Protein AF-A0A6C0JA70-F1 (afdb_monomer_lite)

Foldseek 3Di:
DAALAADPVRDGHRDRPDPPDNHRPVCVVCCVPDDSVCRNVFQAAPPPRDTDDDPDPVHNHHPVVVVVVVVVVVVVVVVVPPQWAAALDAALVRHGDPDTDRDDQNHHPVCVVCSVPDSVCRNQWDAAPQPRDTDRDPPDNHDPVVVVVVVVVVVVPPPDDAAFAQDADPVPRDGDPDGPDPPGSHRPQCVLVVVVVVCVVVVFLAAPCSNVPGGDTDDPPDDNHDPVVVVVVVVVPDDVVVVLVVQVVVVVVVCVVVVADADDDSVRQSVLQQAAAQQQRDHPRGFHKAFLAPVHHNDVPRIHRHHPLVCLLCPRPHPVLSLVLLVLQCVQVVLDDDDCCPPPVPDDPCVSQVVQPAADAPVNVVVVCVVVVAAAPDDNVRVVVQQCAAAPGNSPDNRGLSDKAFLAPPHHNDPVGIHGHTPSVNSSCPRPHPVRSSLSSQSSCCCNPVVHHRDDPDLLLVVLVSQLPPPPDDPPPDPPLPDPDDPVVLVVLADQDALVCLVPFDKDKDKDDPVPVNVVSSQVSCCVPFDPDDDDPPPPDDFDKIKIFIAGPPVRHTFGIWMKTQDDLDDPLVCVVLPADPCLVPVLVLSRLEIEGPDQTTDPPNCQQFVSSLLSVLQCLALVVQVVSCVVPVHGNFKYKYKADAADDPSPPPDPQKDFRDKDPQFDCPSRDPVSLVSLLVVCVVVVNDDPVCSPPSSVSNQVSCVVSVHPSCVRGGHHIITMMMGGLDPCSSVSSHDPDNDDDHSSVVHHHSRVSSVCSSVPTRVVSNVVCVVVVNRDSD

Sequence (782 aa):
MTCKWIQSNKKLCKFKAINDKNYCKLHHKFEDLFEPHELDTIKRCNRCDKPYKNEDNSIKKCDNCITSIKEYSAKLLIKRNKNKKKCEWINQKGEPCSWKTNRPAYYCKRHSVYNNFIPGDIPYLKKCSGCNNLFKSDGKKTCVKCQKRSIESSKKIKAIPKKKCIATIKKTEKQCSYKALDNDDYCMKHQRVKKYNELVSQNKRICKNWIRGCFDELTIKDKSYCVSCRNSRNNNKITKLSIYEERFNNYKSEANRRKIEWLLEKEEAILLFEKDCLYCGINNGLNGIDRIDSGKGYVTGNTVPCCGICNKMKLDHPIETFINIIKHLVIKLNIVEIDYKNNFSNTNLQLLFSKSKSNTSYVNYKKSSAKRNIKFNISETEYINILTYPCKYCGCFNQGANGIDRVHSELPYEIGNIVPCCKTCNSLKGTLTLLQFKQKLKNIYNNYVIKKKPDYESNPKNKLISLLSKNNIKITEFPQLKLSKPTEYYENLIFRGNMDDVMNMKIKLVFVDSKNKELFEIWQYYRKTISSFKTKKGHCLFGKRIYILVQDEISNKYLGILSLSSDIKFLGARDNFIGWKKHQQFTLKKLDNLVNITTCVSTQPFGFNFNGGKLLTTLAFSKEVLDFYYEKYNTHILGITTMSLYGKSVQYDRLKCIKFVGMTKGNSLKNIPQEAIEFAKQHLKENELLPTSLNKNNMWALKKCLNKLQIPVEDVLKSTPKGIYFGYTSPESKEFLTSDATAIPNPISHAKTCNEIFDWWKKRWAEQRFNHLTKNNKLQQK

Secondary structure (DSSP, 8-state):
-B--PBPTTSPBP-SBPPTTSSS-TTTGGGTTT--TTTGGG--B-TTT--B---S-TT--S-HHHHHHHHHHHHHHHHHHHTT-EEP--B-TTSPBP--EE-SS-SS-TTTGGGTTS-GGGGGGPEEPTTT--EE--SS-SS-HHHHHHHHHHHHHHTT---PBP--B-TTT-PBPSSBPPTT-SS-TTTHHHHHHHHHHHTT--B-GGGGGT--PBPPTT--SS-HHHHHHHHHTT--HHHHHHHHHHHHHHHHHHTT--B---HHHHHHHHHSPPTTT---SS--EEEESSTTS-B-TTTEEEE-HHHHHHHTT--HHHHHHHHHHHHHHTT-S---STTTSTT--HHHHTGGG-SPPPHHHHHHHHHHTT--B---HHHHHHHHTSPPTTT---TT--SSEEESSTTS-B-GGGEEE--HHHHHHHTT--HHHHHHHHHHHIIIIIS-PPP-----HHHHHHHHHH--------PPPP--SS-HHHHHHTB----HHHHHH--EEEEEEPTT-HHHHHHHHHHHHHT-S-PPPTT----S-EEEEEEEETTT--EEEEEEEEE--S--HHHHHHHT--HIIIIIS-GGGGEEEEEEEEEPTTHHHHHTHHHHHHHHTTSHHHHHHHHHHHS----EEEEE-SSBS-TTTTT-SS-EEEEE---B--TTS-HHHHHHHHHHHHHTT---GGGTT-HHHHHHHHHHHTT--HHHHHB-PPBEEEEEESSHHHHHHHHS---S---GGGGPPPHHHHHHHHIIIIIHHHHHHHHHTT-----

pLDDT: mean 82.77, std 12.76, range [27.17, 98.12]

InterPro domains:
  IPR003615 HNH nuclease [cd00085] (389-430)
  IPR025639 Druantia protein DruA [PF14236] (499-725)

Radius of gyration: 40.45 Å; chains: 1; bounding box: 109×75×107 Å

Structure (mmCIF, N/CA/C/O backbone):
data_AF-A0A6C0JA70-F1
#
_entry.id   AF-A0A6C0JA70-F1
#
loop_
_atom_site.group_PDB
_atom_site.id
_atom_site.type_symbol
_atom_site.label_atom_id
_atom_site.label_alt_id
_atom_site.label_comp_id
_atom_site.label_asym_id
_atom_site.label_entity_id
_atom_site.label_seq_id
_atom_site.pdbx_PDB_ins_code
_atom_site.Cartn_x
_atom_site.Cartn_y
_atom_site.Cartn_z
_atom_site.occupancy
_atom_site.B_iso_or_equiv
_atom_site.auth_seq_id
_atom_site.auth_comp_id
_atom_site.auth_asym_id
_atom_site.auth_atom_id
_atom_site.pdbx_PDB_model_num
ATOM 1 N N . MET A 1 1 ? 68.027 32.148 -18.403 1.00 67.56 1 MET A N 1
ATOM 2 C CA . MET A 1 1 ? 67.054 31.030 -18.339 1.00 67.56 1 MET A CA 1
ATOM 3 C C . MET A 1 1 ? 66.325 30.882 -19.677 1.00 67.56 1 MET A C 1
ATOM 5 O O . MET A 1 1 ? 66.222 31.858 -20.417 1.00 67.56 1 MET A O 1
ATOM 9 N N . THR A 1 2 ? 65.858 29.683 -20.030 1.00 77.50 2 THR A N 1
ATOM 10 C CA . THR A 1 2 ? 64.994 29.454 -21.206 1.00 77.50 2 THR A CA 1
ATOM 11 C C . THR A 1 2 ? 63.540 29.822 -20.893 1.00 77.50 2 THR A C 1
ATOM 13 O O . THR A 1 2 ? 63.116 29.772 -19.741 1.00 77.50 2 THR A O 1
ATOM 16 N N . CYS A 1 3 ? 62.773 30.248 -21.901 1.00 82.06 3 CYS A N 1
ATOM 17 C CA . CYS A 1 3 ? 61.367 30.612 -21.717 1.00 82.06 3 CYS A CA 1
ATOM 18 C C . CYS A 1 3 ? 60.530 29.393 -21.307 1.00 82.06 3 CYS A C 1
ATOM 20 O O . CYS A 1 3 ? 60.526 28.386 -22.011 1.00 82.06 3 CYS A O 1
ATOM 22 N N . LYS A 1 4 ? 59.755 29.518 -20.224 1.00 79.25 4 LYS A N 1
ATOM 23 C CA . LYS A 1 4 ? 58.940 28.418 -19.681 1.00 79.25 4 LYS A CA 1
ATOM 24 C C . LYS A 1 4 ? 57.646 28.132 -20.461 1.00 79.25 4 LYS A C 1
ATOM 26 O O . LYS A 1 4 ? 56.960 27.165 -20.168 1.00 79.25 4 LYS A O 1
ATOM 31 N N . TRP A 1 5 ? 57.300 28.944 -21.465 1.00 82.25 5 TRP A N 1
ATOM 32 C CA . TRP A 1 5 ? 56.047 28.801 -22.217 1.00 82.25 5 TRP A CA 1
ATOM 33 C C . TRP A 1 5 ? 55.986 27.511 -23.042 1.00 82.25 5 TRP A C 1
ATOM 35 O O . TRP A 1 5 ? 56.924 27.192 -23.778 1.00 82.25 5 TRP A O 1
ATOM 45 N N . ILE A 1 6 ? 54.832 26.843 -23.007 1.00 77.00 6 ILE A N 1
ATOM 46 C CA . ILE A 1 6 ? 54.560 25.616 -23.757 1.00 77.00 6 ILE A CA 1
ATOM 47 C C . ILE A 1 6 ? 53.688 25.930 -24.979 1.00 77.00 6 ILE A C 1
ATOM 49 O O . ILE A 1 6 ? 52.589 26.490 -24.894 1.00 77.00 6 ILE A O 1
ATOM 53 N N . GLN A 1 7 ? 54.195 25.578 -26.160 1.00 73.44 7 GLN A N 1
ATOM 54 C CA . GLN A 1 7 ? 53.485 25.751 -27.426 1.00 73.44 7 GLN A CA 1
ATOM 55 C C . GLN A 1 7 ? 52.318 24.755 -27.563 1.00 73.44 7 GLN A C 1
ATOM 57 O O . GLN A 1 7 ? 52.229 23.768 -26.837 1.00 73.44 7 GLN A O 1
ATOM 62 N N . SER A 1 8 ? 51.409 24.982 -28.519 1.00 68.94 8 SER A N 1
ATOM 63 C CA . SER A 1 8 ? 50.246 24.103 -28.757 1.00 68.94 8 SER A CA 1
ATOM 64 C C . SER A 1 8 ? 50.629 22.649 -29.071 1.00 68.94 8 SER A C 1
ATOM 66 O O . SER A 1 8 ? 49.881 21.730 -28.753 1.00 68.94 8 SER A O 1
ATOM 68 N N . ASN A 1 9 ? 51.825 22.426 -29.617 1.00 73.25 9 ASN A N 1
ATOM 69 C CA . ASN A 1 9 ? 52.411 21.106 -29.872 1.00 73.25 9 ASN A CA 1
ATOM 70 C C . ASN A 1 9 ? 53.131 20.488 -28.651 1.00 73.25 9 ASN A C 1
ATOM 72 O O . ASN A 1 9 ? 53.874 19.523 -28.817 1.00 73.25 9 ASN A O 1
ATOM 76 N N . LYS A 1 10 ? 52.950 21.053 -27.450 1.00 71.38 10 LYS A N 1
ATOM 77 C CA . LYS A 1 10 ? 53.590 20.647 -26.186 1.00 71.38 10 LYS A CA 1
ATOM 78 C C . LYS A 1 10 ? 55.119 20.763 -26.146 1.00 71.38 10 LYS A C 1
ATOM 80 O O . LYS A 1 10 ? 55.749 20.202 -25.256 1.00 71.38 10 LYS A O 1
ATOM 85 N N . LYS A 1 11 ? 55.737 21.498 -27.075 1.00 78.56 11 LYS A N 1
ATOM 86 C CA . LYS A 1 11 ? 57.176 21.791 -27.020 1.00 78.56 11 LYS A CA 1
ATOM 87 C C . LYS A 1 11 ? 57.433 23.076 -26.239 1.00 78.56 11 LYS A C 1
ATOM 89 O O . LYS A 1 11 ? 56.692 24.054 -26.377 1.00 78.56 11 LYS A O 1
ATOM 94 N N . LEU A 1 12 ? 58.504 23.073 -25.448 1.00 80.12 12 LEU A N 1
ATOM 95 C CA . LEU A 1 12 ? 58.969 24.262 -24.744 1.00 80.12 12 LEU A CA 1
ATOM 96 C C . LEU A 1 12 ? 59.429 25.321 -25.756 1.00 80.12 12 LEU A C 1
ATOM 98 O O . LEU A 1 12 ? 60.018 25.009 -26.798 1.00 80.12 12 LEU A O 1
ATOM 102 N N . CYS A 1 13 ? 59.155 26.582 -25.452 1.00 80.25 13 CYS A N 1
ATOM 103 C CA . CYS A 1 13 ? 59.619 27.706 -26.243 1.00 80.25 13 CYS A CA 1
ATOM 104 C C . CYS A 1 13 ? 61.155 27.715 -26.338 1.00 80.25 13 CYS A C 1
ATOM 106 O O . CYS A 1 13 ? 61.855 27.673 -25.330 1.00 80.25 13 CYS A O 1
ATOM 108 N N . LYS A 1 14 ? 61.686 27.828 -27.561 1.00 81.56 14 LYS A N 1
ATOM 109 C CA . LYS A 1 14 ? 63.136 27.808 -27.822 1.00 81.56 14 LYS A CA 1
ATOM 110 C C . LYS A 1 14 ? 63.848 29.135 -27.519 1.00 81.56 14 LYS A C 1
ATOM 112 O O . LYS A 1 14 ? 65.072 29.189 -27.542 1.00 81.56 14 LYS A O 1
ATOM 117 N N . PHE A 1 15 ? 63.104 30.212 -27.268 1.00 84.12 15 PHE A N 1
ATOM 118 C CA . PHE A 1 15 ? 63.673 31.543 -27.049 1.00 84.12 15 PHE A CA 1
ATOM 119 C C . PHE A 1 15 ? 64.155 31.735 -25.604 1.00 84.12 15 PHE A C 1
ATOM 121 O O . PHE A 1 15 ? 63.556 31.210 -24.660 1.00 84.12 15 PHE A O 1
ATOM 128 N N . LYS A 1 16 ? 65.217 32.532 -25.421 1.00 83.00 16 LYS A N 1
ATOM 129 C CA . LYS A 1 16 ? 65.694 32.929 -24.088 1.00 83.00 16 LYS A CA 1
ATOM 130 C C . LYS A 1 16 ? 64.640 33.789 -23.384 1.00 83.00 16 LYS A C 1
ATOM 132 O O . LYS A 1 16 ? 63.968 34.608 -24.017 1.00 83.00 16 LYS A O 1
ATOM 137 N N . ALA A 1 17 ? 64.472 33.558 -22.086 1.00 81.31 17 ALA A N 1
ATOM 138 C CA . ALA A 1 17 ? 63.648 34.421 -21.255 1.00 81.31 17 ALA A CA 1
ATOM 139 C C . ALA A 1 17 ? 64.299 35.809 -21.137 1.00 81.31 17 ALA A C 1
ATOM 141 O O . ALA A 1 17 ? 65.519 35.933 -21.269 1.00 81.31 17 ALA A O 1
ATOM 142 N N . ILE A 1 18 ? 63.482 36.842 -20.937 1.00 83.81 18 ILE A N 1
ATOM 143 C CA . ILE A 1 18 ? 63.984 38.184 -20.615 1.00 83.81 18 ILE A CA 1
ATOM 144 C C . ILE A 1 18 ? 64.636 38.111 -19.226 1.00 83.81 18 ILE A C 1
ATOM 146 O O . ILE A 1 18 ? 64.174 37.327 -18.396 1.00 83.81 18 ILE A O 1
ATOM 150 N N . ASN A 1 19 ? 65.709 38.875 -18.989 1.00 71.44 19 ASN A N 1
ATOM 151 C CA . ASN A 1 19 ? 66.379 38.920 -17.685 1.00 71.44 19 ASN A CA 1
ATOM 152 C C . ASN A 1 19 ? 65.348 39.090 -16.556 1.00 71.44 19 ASN A C 1
ATOM 154 O O . ASN A 1 19 ? 64.422 39.891 -16.677 1.00 71.44 19 ASN A O 1
ATOM 158 N N . ASP A 1 20 ? 65.485 38.252 -15.529 1.00 68.88 20 ASP A N 1
ATOM 159 C CA . ASP A 1 20 ? 64.627 38.167 -14.339 1.00 68.88 20 ASP A CA 1
ATOM 160 C C . ASP A 1 20 ? 63.152 37.788 -14.567 1.00 68.88 20 ASP A C 1
ATOM 162 O O . ASP A 1 20 ? 62.340 37.869 -13.648 1.00 68.88 20 ASP A O 1
ATOM 166 N N . LYS A 1 21 ? 62.789 37.298 -15.763 1.00 74.25 21 LYS A N 1
ATOM 167 C CA . LYS A 1 21 ? 61.425 36.837 -16.081 1.00 74.25 21 LYS A CA 1
ATOM 168 C C . LYS A 1 21 ? 61.361 35.373 -16.492 1.00 74.25 21 LYS A C 1
ATOM 170 O O . LYS A 1 21 ? 62.329 34.781 -16.970 1.00 74.25 21 LYS A O 1
ATOM 175 N N . ASN A 1 22 ? 60.172 34.780 -16.365 1.00 76.88 22 ASN A N 1
ATOM 176 C CA . ASN A 1 22 ? 59.926 33.385 -16.759 1.00 76.88 22 ASN A CA 1
ATOM 177 C C . ASN A 1 22 ? 59.675 33.219 -18.275 1.00 76.88 22 ASN A C 1
ATOM 179 O O . ASN A 1 22 ? 59.731 32.102 -18.807 1.00 76.88 22 ASN A O 1
ATOM 183 N N . TYR A 1 23 ? 59.414 34.316 -18.996 1.00 81.69 23 TYR A N 1
ATOM 184 C CA . TYR A 1 23 ? 58.954 34.303 -20.388 1.00 81.69 23 TYR A CA 1
ATOM 185 C C . TYR A 1 23 ? 59.840 35.134 -21.338 1.00 81.69 23 TYR A C 1
ATOM 187 O O . TYR A 1 23 ? 60.518 36.078 -20.941 1.00 81.69 23 TYR A O 1
ATOM 195 N N . CYS A 1 24 ? 59.849 34.778 -22.630 1.00 83.88 24 CYS A N 1
ATOM 196 C CA . CYS A 1 24 ? 60.481 35.580 -23.690 1.00 83.88 24 CYS A CA 1
ATOM 197 C C . CYS A 1 24 ? 59.582 36.756 -24.120 1.00 83.88 24 CYS A C 1
ATOM 199 O O . CYS A 1 24 ? 58.387 36.763 -23.815 1.00 83.88 24 CYS A O 1
ATOM 201 N N . LYS A 1 25 ? 60.108 37.687 -24.932 1.00 82.25 25 LYS A N 1
ATOM 202 C CA . LYS A 1 25 ? 59.364 38.856 -25.457 1.00 82.25 25 LYS A CA 1
ATOM 203 C C . LYS A 1 25 ? 58.004 38.522 -26.092 1.00 82.25 25 LYS A C 1
ATOM 205 O O . LYS A 1 25 ? 57.073 39.307 -25.971 1.00 82.25 25 LYS A O 1
ATOM 210 N N . LEU A 1 26 ? 57.852 37.350 -26.714 1.00 79.00 26 LEU A N 1
ATOM 211 C CA . LEU A 1 26 ? 56.592 36.932 -27.349 1.00 79.00 26 LEU A CA 1
ATOM 212 C C . LEU A 1 26 ? 55.542 36.388 -26.364 1.00 79.00 26 LEU A C 1
ATOM 214 O O . LEU A 1 26 ? 54.341 36.450 -26.644 1.00 79.00 26 LEU A O 1
ATOM 218 N N . HIS A 1 27 ? 55.983 35.839 -25.230 1.00 80.12 27 HIS A N 1
ATOM 219 C CA . HIS A 1 27 ? 55.126 35.130 -24.271 1.00 80.12 27 HIS A CA 1
ATOM 220 C C . HIS A 1 27 ? 54.930 35.880 -22.948 1.00 80.12 27 HIS A C 1
ATOM 222 O O . HIS A 1 27 ? 54.094 35.470 -22.155 1.00 80.12 27 HIS A O 1
ATOM 228 N N . HIS A 1 28 ? 55.619 37.005 -22.746 1.00 80.38 28 HIS A N 1
ATOM 229 C CA . HIS A 1 28 ? 55.469 37.872 -21.574 1.00 80.38 28 HIS A CA 1
ATOM 230 C C . HIS A 1 28 ? 54.015 38.292 -21.297 1.00 80.38 28 HIS A C 1
ATOM 232 O O . HIS A 1 28 ? 53.589 38.339 -20.156 1.00 80.38 28 HIS A O 1
ATOM 238 N N . LYS A 1 29 ? 53.204 38.516 -22.339 1.00 76.06 29 LYS A N 1
ATOM 239 C CA . LYS A 1 29 ? 51.773 38.869 -22.212 1.00 76.06 29 LYS A CA 1
ATOM 240 C C . LYS A 1 29 ? 50.896 37.823 -21.503 1.00 76.06 29 LYS A C 1
ATOM 242 O O . LYS A 1 29 ? 49.706 38.053 -21.327 1.00 76.06 29 LYS A O 1
ATOM 247 N N . PHE A 1 30 ? 51.442 36.645 -21.212 1.00 72.75 30 PHE A N 1
ATOM 248 C CA . PHE A 1 30 ? 50.753 35.574 -20.502 1.00 72.75 30 PHE A CA 1
ATOM 249 C C . PHE A 1 30 ? 51.230 35.417 -19.054 1.00 72.75 30 PHE A C 1
ATOM 251 O O . PHE A 1 30 ? 50.681 34.572 -18.355 1.00 72.75 30 PHE A O 1
ATOM 258 N N . GLU A 1 31 ? 52.207 36.218 -18.617 1.00 71.25 31 GLU A N 1
ATOM 259 C CA . GLU A 1 31 ? 52.760 36.193 -17.258 1.00 71.25 31 GLU A CA 1
ATOM 260 C C . GLU A 1 31 ? 51.684 36.504 -16.210 1.00 71.25 31 GLU A C 1
ATOM 262 O O . GLU A 1 31 ? 51.558 35.762 -15.248 1.00 71.25 31 GLU A O 1
ATOM 267 N N . ASP A 1 32 ? 50.805 37.473 -16.485 1.00 70.06 32 ASP A N 1
ATOM 268 C CA . ASP A 1 32 ? 49.692 37.840 -15.591 1.00 70.06 32 ASP A CA 1
ATOM 269 C C . ASP A 1 32 ? 48.478 36.897 -15.693 1.00 70.06 32 ASP A C 1
ATOM 271 O O . ASP A 1 32 ? 47.516 37.000 -14.933 1.00 70.06 32 ASP A O 1
ATOM 275 N N . LEU A 1 33 ? 48.470 36.002 -16.686 1.00 70.06 33 LEU A N 1
ATOM 276 C CA . LEU A 1 33 ? 47.331 35.127 -16.972 1.00 70.06 33 LEU A CA 1
ATOM 277 C C . LEU A 1 33 ? 47.565 33.692 -16.519 1.00 70.06 33 LEU A C 1
ATOM 279 O O . LEU A 1 33 ? 46.584 32.995 -16.263 1.00 70.06 33 LEU A O 1
ATOM 283 N N . PHE A 1 34 ? 48.813 33.233 -16.445 1.00 72.81 34 PHE A N 1
ATOM 284 C CA . PHE A 1 34 ? 49.155 31.854 -16.110 1.00 72.81 34 PHE A CA 1
ATOM 285 C C . PHE A 1 34 ? 50.412 31.806 -15.247 1.00 72.81 34 PHE A C 1
ATOM 287 O O . PHE A 1 34 ? 51.490 32.245 -15.656 1.00 72.81 34 PHE A O 1
ATOM 294 N N . GLU A 1 35 ? 50.275 31.189 -14.082 1.00 72.56 35 GLU A N 1
ATOM 295 C CA . GLU A 1 35 ? 51.389 30.910 -13.193 1.00 72.56 35 GLU A CA 1
ATOM 296 C C . GLU A 1 35 ? 52.294 29.815 -13.783 1.00 72.56 35 GLU A C 1
ATOM 298 O O . GLU A 1 35 ? 51.815 28.944 -14.519 1.00 72.56 35 GLU A O 1
ATOM 303 N N . PRO A 1 36 ? 53.597 29.776 -13.441 1.00 67.69 36 PRO A N 1
ATOM 304 C CA . PRO A 1 36 ? 54.538 28.805 -14.005 1.00 67.69 36 PRO A CA 1
ATOM 305 C C . PRO A 1 36 ? 54.117 27.335 -13.849 1.00 67.69 36 PRO A C 1
ATOM 307 O O . PRO A 1 36 ? 54.443 26.517 -14.704 1.00 67.69 36 PRO A O 1
ATOM 310 N N . HIS A 1 37 ? 53.379 27.001 -12.785 1.00 70.62 37 HIS A N 1
ATOM 311 C CA . HIS A 1 37 ? 52.867 25.651 -12.527 1.00 70.62 37 HIS A CA 1
ATOM 312 C C . HIS A 1 37 ? 51.603 25.307 -13.340 1.00 70.62 37 HIS A C 1
ATOM 314 O O . HIS A 1 37 ? 51.246 24.139 -13.470 1.00 70.62 37 HIS A O 1
ATOM 320 N N . GLU A 1 38 ? 50.920 26.302 -13.911 1.00 68.69 38 GLU A N 1
ATOM 321 C CA . GLU A 1 38 ? 49.703 26.112 -14.709 1.00 68.69 38 GLU A CA 1
ATOM 322 C C . GLU A 1 38 ? 50.011 25.839 -16.189 1.00 68.69 38 GLU A C 1
ATOM 324 O O . GLU A 1 38 ? 49.132 25.399 -16.935 1.00 68.69 38 GLU A O 1
ATOM 329 N N . LEU A 1 39 ? 51.259 26.061 -16.619 1.00 68.25 39 LEU A N 1
ATOM 330 C CA . LEU A 1 39 ? 51.687 25.981 -18.018 1.00 68.25 39 LEU A CA 1
ATOM 331 C C . LEU A 1 39 ? 51.470 24.594 -18.646 1.00 68.25 39 LEU A C 1
ATOM 333 O O . LEU A 1 39 ? 51.083 24.510 -19.814 1.00 68.25 39 LEU A O 1
ATOM 337 N N . ASP A 1 40 ? 51.619 23.522 -17.863 1.00 66.00 40 ASP A N 1
ATOM 338 C CA . ASP A 1 40 ? 51.414 22.134 -18.311 1.00 66.00 40 ASP A CA 1
ATOM 339 C C . ASP A 1 40 ? 49.936 21.773 -18.537 1.00 66.00 40 ASP A C 1
ATOM 341 O O . ASP A 1 40 ? 49.619 20.778 -19.197 1.00 66.00 40 ASP A O 1
ATOM 345 N N . THR A 1 41 ? 49.010 22.587 -18.020 1.00 68.06 41 THR A N 1
ATOM 346 C CA . THR A 1 41 ? 47.560 22.329 -18.060 1.00 68.06 41 THR A CA 1
ATOM 347 C C . THR A 1 41 ? 46.763 23.415 -18.787 1.00 68.06 41 THR A C 1
ATOM 349 O O . THR A 1 41 ? 45.528 23.407 -18.753 1.00 68.06 41 THR A O 1
ATOM 352 N N . ILE A 1 42 ? 47.442 24.322 -19.505 1.00 75.56 42 ILE A N 1
ATOM 353 C CA . ILE A 1 42 ? 46.804 25.409 -20.261 1.00 75.56 42 ILE A CA 1
ATOM 354 C C . ILE A 1 42 ? 45.749 24.859 -21.226 1.00 75.56 42 ILE A C 1
ATOM 356 O O . ILE A 1 42 ? 46.038 24.120 -22.172 1.00 75.56 42 ILE A O 1
ATOM 360 N N . LYS A 1 43 ? 44.505 25.306 -21.041 1.00 75.19 43 LYS A N 1
ATOM 361 C CA . LYS A 1 43 ? 43.400 25.018 -21.957 1.00 75.19 43 LYS A CA 1
ATOM 362 C C . LYS A 1 43 ? 43.465 25.939 -23.170 1.00 75.19 43 LYS A C 1
ATOM 364 O O . LYS A 1 43 ? 43.659 27.147 -23.039 1.00 75.19 43 LYS A O 1
ATOM 369 N N . ARG A 1 44 ? 43.227 25.380 -24.360 1.00 81.12 44 ARG A N 1
ATOM 370 C CA . ARG A 1 44 ? 43.150 26.126 -25.626 1.00 81.12 44 ARG A CA 1
ATOM 371 C C . ARG A 1 44 ? 41.769 26.027 -26.249 1.00 81.12 44 ARG A C 1
ATOM 373 O O . ARG A 1 44 ? 41.136 24.972 -26.244 1.00 81.12 44 ARG A O 1
ATOM 380 N N . CYS A 1 45 ? 41.275 27.161 -26.736 1.00 80.25 45 CYS A N 1
ATOM 381 C CA . CYS A 1 45 ? 39.956 27.261 -27.343 1.00 80.25 45 CYS A CA 1
ATOM 382 C C . CYS A 1 45 ? 39.913 26.419 -28.618 1.00 80.25 45 CYS A C 1
ATOM 384 O O . CYS A 1 45 ? 40.639 26.701 -29.564 1.00 80.25 45 CYS A O 1
ATOM 386 N N . ASN A 1 46 ? 38.990 25.467 -28.716 1.00 83.00 46 ASN A N 1
ATOM 387 C CA . ASN A 1 46 ? 38.901 24.598 -29.893 1.00 83.00 46 ASN A CA 1
ATOM 388 C C . ASN A 1 46 ? 38.468 25.306 -31.195 1.00 83.00 46 ASN A C 1
ATOM 390 O O . ASN A 1 46 ? 38.410 24.669 -32.240 1.00 83.00 46 ASN A O 1
ATOM 394 N N . ARG A 1 47 ? 38.121 26.600 -31.134 1.00 80.06 47 ARG A N 1
ATOM 395 C CA . ARG A 1 47 ? 37.712 27.411 -32.292 1.00 80.06 47 ARG A CA 1
ATOM 396 C C . ARG A 1 47 ? 38.811 28.347 -32.800 1.00 80.06 47 ARG A C 1
ATOM 398 O O . ARG A 1 47 ? 38.859 28.594 -33.995 1.00 80.06 47 ARG A O 1
ATOM 405 N N . CYS A 1 48 ? 39.638 28.908 -31.919 1.00 82.69 48 CYS A N 1
ATOM 406 C CA . CYS A 1 48 ? 40.668 29.888 -32.301 1.00 82.69 48 CYS A CA 1
ATOM 407 C C . CYS A 1 48 ? 42.069 29.555 -31.774 1.00 82.69 48 CYS A C 1
ATOM 409 O O . CYS A 1 48 ? 42.977 30.365 -31.924 1.00 82.69 48 CYS A O 1
ATOM 411 N N . ASP A 1 49 ? 42.213 28.414 -31.100 1.00 77.62 49 ASP A N 1
ATOM 412 C CA . ASP A 1 49 ? 43.435 27.879 -30.489 1.00 77.62 49 ASP A CA 1
ATOM 413 C C . ASP A 1 49 ? 44.140 28.798 -29.470 1.00 77.62 49 ASP A C 1
ATOM 415 O O . ASP A 1 49 ? 45.235 28.510 -28.979 1.00 77.62 49 ASP A O 1
ATOM 419 N N . LYS A 1 50 ? 43.497 29.909 -29.085 1.00 80.94 50 LYS A N 1
ATOM 420 C CA . LYS A 1 50 ? 44.016 30.812 -28.056 1.00 80.94 50 LYS A CA 1
ATOM 421 C C . LYS A 1 50 ? 43.907 30.168 -26.667 1.00 80.94 50 LYS A C 1
ATOM 423 O O . LYS A 1 50 ? 42.861 29.578 -26.363 1.00 80.94 50 LYS A O 1
ATOM 428 N N . PRO A 1 51 ? 44.950 30.289 -25.828 1.00 76.25 51 PRO A N 1
ATOM 429 C CA . PRO A 1 51 ? 44.892 29.861 -24.438 1.00 76.25 51 PRO A CA 1
ATOM 430 C C . PRO A 1 51 ? 43.871 30.708 -23.670 1.00 76.25 51 PRO A C 1
ATOM 432 O O . PRO A 1 51 ? 43.716 31.898 -23.951 1.00 76.25 51 PRO A O 1
ATOM 435 N N . TYR A 1 52 ? 43.140 30.094 -22.744 1.00 80.81 52 TYR A N 1
ATOM 436 C CA . TYR A 1 52 ? 42.124 30.774 -21.937 1.00 80.81 52 TYR A CA 1
ATOM 437 C C . TYR A 1 52 ? 41.968 30.103 -20.568 1.00 80.81 52 TYR A C 1
ATOM 439 O O . TYR A 1 52 ? 42.200 28.900 -20.432 1.00 80.81 52 TYR A O 1
ATOM 447 N N . LYS A 1 53 ? 41.535 30.876 -19.567 1.00 73.62 53 LYS A N 1
ATOM 448 C CA . LYS A 1 53 ? 41.089 30.370 -18.264 1.00 73.62 53 LYS A CA 1
ATOM 449 C C . LYS A 1 53 ? 39.563 30.388 -18.217 1.00 73.62 53 LYS A C 1
ATOM 451 O O . LYS A 1 53 ? 38.939 31.356 -18.630 1.00 73.62 53 LYS A O 1
ATOM 456 N N . ASN A 1 54 ? 38.967 29.291 -17.763 1.00 68.56 54 ASN A N 1
ATOM 457 C CA . ASN A 1 54 ? 37.542 29.212 -17.457 1.00 68.56 54 ASN A CA 1
ATOM 458 C C . ASN A 1 54 ? 37.360 28.209 -16.311 1.00 68.56 54 ASN A C 1
ATOM 460 O O . ASN A 1 54 ? 37.944 27.116 -16.359 1.00 68.56 54 ASN A O 1
ATOM 464 N N . GLU A 1 55 ? 36.587 28.604 -15.299 1.00 63.56 55 GLU A N 1
ATOM 465 C CA . GLU A 1 55 ? 36.298 27.815 -14.095 1.00 63.56 55 GLU A CA 1
ATOM 466 C C . GLU A 1 55 ? 35.500 26.543 -14.423 1.00 63.56 55 GLU A C 1
ATOM 468 O O . GLU A 1 55 ? 35.658 25.514 -13.766 1.00 63.56 55 GLU A O 1
ATOM 473 N N . ASP A 1 56 ? 34.700 26.563 -15.495 1.00 67.75 56 ASP A N 1
ATOM 474 C CA . ASP A 1 56 ? 33.946 25.400 -15.955 1.00 67.75 56 ASP A CA 1
ATOM 475 C C . ASP A 1 56 ? 34.756 24.573 -16.971 1.00 67.75 56 ASP A C 1
ATOM 477 O O . ASP A 1 56 ? 34.932 24.933 -18.140 1.00 67.75 56 ASP A O 1
ATOM 481 N N . ASN A 1 57 ? 35.223 23.400 -16.532 1.00 65.50 57 ASN A N 1
ATOM 482 C CA . ASN A 1 57 ? 35.965 22.433 -17.351 1.00 65.50 57 ASN A CA 1
ATOM 483 C C . ASN A 1 57 ? 35.184 21.898 -18.570 1.00 65.50 57 ASN A C 1
ATOM 485 O O . ASN A 1 57 ? 35.795 21.318 -19.471 1.00 65.50 57 ASN A O 1
ATOM 489 N N . SER A 1 58 ? 33.860 22.068 -18.629 1.00 66.50 58 SER A N 1
ATOM 490 C CA . SER A 1 58 ? 33.038 21.630 -19.765 1.00 66.50 58 SER A CA 1
ATOM 491 C C . SER A 1 58 ? 33.086 22.592 -20.959 1.00 66.50 58 SER A C 1
ATOM 493 O O . SER A 1 58 ? 32.808 22.196 -22.099 1.00 66.50 58 SER A O 1
ATOM 495 N N . ILE A 1 59 ? 33.487 23.846 -20.734 1.00 73.38 59 ILE A N 1
ATOM 496 C CA . ILE A 1 59 ? 33.527 24.886 -21.758 1.00 73.38 59 ILE A CA 1
ATOM 497 C C . ILE A 1 59 ? 34.866 24.812 -22.495 1.00 73.38 59 ILE A C 1
ATOM 499 O O . ILE A 1 59 ? 35.895 25.203 -21.958 1.00 73.38 59 ILE A O 1
ATOM 503 N N . LYS A 1 60 ? 34.849 24.336 -23.752 1.00 82.06 60 LYS A N 1
ATOM 504 C CA . LYS A 1 60 ? 36.036 24.169 -24.631 1.00 82.06 60 LYS A CA 1
ATOM 505 C C . LYS A 1 60 ? 36.358 25.379 -25.531 1.00 82.06 60 LYS A C 1
ATOM 507 O O . LYS A 1 60 ? 37.105 25.250 -26.502 1.00 82.06 60 LYS A O 1
ATOM 512 N N . LYS A 1 61 ? 35.732 26.533 -25.287 1.00 81.38 61 LYS A N 1
ATOM 513 C CA . LYS A 1 61 ? 35.844 27.750 -26.111 1.00 81.38 61 LYS A CA 1
ATOM 514 C C . LYS A 1 61 ? 36.158 28.949 -25.221 1.00 81.38 61 LYS A C 1
ATOM 516 O O . LYS A 1 61 ? 35.640 29.015 -24.117 1.00 81.38 61 LYS A O 1
ATOM 521 N N . CYS A 1 62 ? 36.946 29.902 -25.714 1.00 82.75 62 CYS A N 1
ATOM 522 C CA . CYS A 1 62 ? 37.157 31.169 -25.014 1.00 82.75 62 CYS A CA 1
ATOM 523 C C . CYS A 1 62 ? 35.915 32.069 -25.103 1.00 82.75 62 CYS A C 1
ATOM 525 O O . CYS A 1 62 ? 35.116 31.946 -26.041 1.00 82.75 62 CYS A O 1
ATOM 527 N N . ASP A 1 63 ? 35.790 33.012 -24.173 1.00 79.94 63 ASP A N 1
ATOM 528 C CA . ASP A 1 63 ? 34.600 33.859 -24.037 1.00 79.94 63 ASP A CA 1
ATOM 529 C C . ASP A 1 63 ? 34.293 34.661 -25.305 1.00 79.94 63 ASP A C 1
ATOM 531 O O . ASP A 1 63 ? 33.153 34.679 -25.766 1.00 79.94 63 ASP A O 1
ATOM 535 N N . ASN A 1 64 ? 35.317 35.182 -25.986 1.00 81.81 64 ASN A N 1
ATOM 536 C CA . ASN A 1 64 ? 35.143 35.884 -27.264 1.00 81.81 64 ASN A CA 1
ATOM 537 C C . ASN A 1 64 ? 34.502 34.995 -28.345 1.00 81.81 64 ASN A C 1
ATOM 539 O O . ASN A 1 64 ? 33.644 35.436 -29.115 1.00 81.81 64 ASN A O 1
ATOM 543 N N . CYS A 1 65 ? 34.876 33.713 -28.398 1.00 81.75 65 CYS A N 1
ATOM 544 C CA . CYS A 1 65 ? 34.276 32.763 -29.334 1.00 81.75 65 CYS A CA 1
ATOM 545 C C . CYS A 1 65 ? 32.837 32.404 -28.956 1.00 81.75 65 CYS A C 1
ATOM 547 O O . CYS A 1 65 ? 32.044 32.112 -29.854 1.00 81.75 65 CYS A O 1
ATOM 549 N N . ILE A 1 66 ? 32.504 32.405 -27.664 1.00 81.88 66 ILE A N 1
ATOM 550 C CA . ILE A 1 66 ? 31.150 32.148 -27.157 1.00 81.88 66 ILE A CA 1
ATOM 551 C C . ILE A 1 66 ? 30.232 33.324 -27.496 1.00 81.88 66 ILE A C 1
ATOM 553 O O . ILE A 1 66 ? 29.154 33.109 -28.057 1.00 81.88 66 ILE A O 1
ATOM 557 N N . THR A 1 67 ? 30.668 34.553 -27.227 1.00 82.25 67 THR A N 1
ATOM 558 C CA . THR A 1 67 ? 29.913 35.783 -27.512 1.00 82.25 67 THR A CA 1
ATOM 559 C C . THR A 1 67 ? 29.618 35.920 -29.006 1.00 82.25 67 THR A C 1
ATOM 561 O O . THR A 1 67 ? 28.457 36.050 -29.395 1.00 82.25 67 THR A O 1
ATOM 564 N N . SER A 1 68 ? 30.621 35.702 -29.862 1.00 82.56 68 SER A N 1
ATOM 565 C CA . SER A 1 68 ? 30.460 35.699 -31.326 1.00 82.56 68 SER A CA 1
ATOM 566 C C . SER A 1 68 ? 29.390 34.708 -31.829 1.00 82.56 68 SER A C 1
ATOM 568 O O . SER A 1 68 ? 28.620 35.019 -32.740 1.00 82.56 68 SER A O 1
ATOM 570 N N . ILE A 1 69 ? 29.298 33.507 -31.238 1.00 81.06 69 ILE A N 1
ATOM 571 C CA . ILE A 1 69 ? 28.287 32.501 -31.626 1.00 81.06 69 ILE A CA 1
ATOM 572 C C . ILE A 1 69 ? 26.883 32.946 -31.213 1.00 81.06 69 ILE A C 1
ATOM 574 O O . ILE A 1 69 ? 25.923 32.747 -31.969 1.00 81.06 69 ILE A O 1
ATOM 578 N N . LYS A 1 70 ? 26.751 33.534 -30.019 1.00 79.69 70 LYS A N 1
ATOM 579 C CA . LYS A 1 70 ? 25.468 34.031 -29.508 1.00 79.69 70 LYS A CA 1
ATOM 580 C C . LYS A 1 70 ? 24.925 35.146 -30.400 1.00 79.69 70 LYS A C 1
ATOM 582 O O . LYS A 1 70 ? 23.769 35.077 -30.816 1.00 79.69 70 LYS A O 1
ATOM 587 N N . GLU A 1 71 ? 25.769 36.099 -30.782 1.00 80.12 71 GLU A N 1
ATOM 588 C CA . GLU A 1 71 ? 25.396 37.201 -31.676 1.00 80.12 71 GLU A CA 1
ATOM 589 C C . GLU A 1 71 ? 24.985 36.717 -33.072 1.00 80.12 71 GLU A C 1
ATOM 591 O O . GLU A 1 71 ? 23.961 37.146 -33.612 1.00 80.12 71 GLU A O 1
ATOM 596 N N . TYR A 1 72 ? 25.728 35.769 -33.649 1.00 77.44 72 TYR A N 1
ATOM 597 C CA . TYR A 1 72 ? 25.386 35.179 -34.946 1.00 77.44 72 TYR A CA 1
ATOM 598 C C . TYR A 1 72 ? 24.037 34.437 -34.909 1.00 77.44 72 TYR A C 1
ATOM 600 O O . TYR A 1 72 ? 23.196 34.591 -35.800 1.00 77.44 72 TYR A O 1
ATOM 608 N N . SER A 1 73 ? 23.787 33.681 -33.838 1.00 72.69 73 SER A N 1
ATOM 609 C CA . SER A 1 73 ? 22.535 32.938 -33.643 1.00 72.69 73 SER A CA 1
ATOM 610 C C . SER A 1 73 ? 21.327 33.869 -33.486 1.00 72.69 73 SER A C 1
ATOM 612 O O . SER A 1 73 ? 20.263 33.607 -34.056 1.00 72.69 73 SER A O 1
ATOM 614 N N . ALA A 1 74 ? 21.494 34.987 -32.771 1.00 73.56 74 ALA A N 1
ATOM 615 C CA . ALA A 1 74 ? 20.463 36.012 -32.624 1.00 73.56 74 ALA A CA 1
ATOM 616 C C . ALA A 1 74 ? 20.103 36.659 -33.976 1.00 73.56 74 ALA A C 1
ATOM 618 O O . ALA A 1 74 ? 18.922 36.768 -34.318 1.00 73.56 74 ALA A O 1
ATOM 619 N N . LYS A 1 75 ? 21.106 36.984 -34.806 1.00 74.75 75 LYS A N 1
ATOM 620 C CA . LYS A 1 75 ? 20.895 37.527 -36.162 1.00 74.75 75 LYS A CA 1
ATOM 621 C C . LYS A 1 75 ? 20.132 36.549 -37.072 1.00 74.75 75 LYS A C 1
ATOM 623 O O . LYS A 1 75 ? 19.231 36.965 -37.805 1.00 74.75 75 LYS A O 1
ATOM 628 N N . LEU A 1 76 ? 20.413 35.243 -36.992 1.00 70.25 76 LEU A N 1
ATOM 629 C CA . LEU A 1 76 ? 19.690 34.213 -37.758 1.00 70.25 76 LEU A CA 1
ATOM 630 C C . LEU A 1 76 ? 18.216 34.068 -37.346 1.00 70.25 76 LEU A C 1
ATOM 632 O O . LEU A 1 76 ? 17.352 33.872 -38.206 1.00 70.25 76 LEU A O 1
ATOM 636 N N . LEU A 1 77 ? 17.912 34.173 -36.050 1.00 65.75 77 LEU A N 1
ATOM 637 C CA . LEU A 1 77 ? 16.542 34.113 -35.527 1.00 65.75 77 LEU A CA 1
ATOM 638 C C . LEU A 1 77 ? 15.689 35.293 -36.007 1.00 65.75 77 LEU A C 1
ATOM 640 O O . LEU A 1 77 ? 14.545 35.093 -36.426 1.00 65.75 77 LEU A O 1
ATOM 644 N N . ILE A 1 78 ? 16.261 36.498 -36.013 1.00 68.88 78 ILE A N 1
ATOM 645 C CA . ILE A 1 78 ? 15.607 37.709 -36.526 1.00 68.88 78 ILE A CA 1
ATOM 646 C C . ILE A 1 78 ? 15.326 37.559 -38.031 1.00 68.88 78 ILE A C 1
ATOM 648 O O . ILE A 1 78 ? 14.196 37.778 -38.478 1.00 68.88 78 ILE A O 1
ATOM 652 N N . LYS A 1 79 ? 16.300 37.066 -38.810 1.00 64.44 79 LYS A N 1
ATOM 653 C CA . LYS A 1 79 ? 16.148 36.831 -40.259 1.00 64.44 79 LYS A CA 1
ATOM 654 C C . LYS A 1 79 ? 15.074 35.775 -40.578 1.00 64.44 79 LYS A C 1
ATOM 656 O O . LYS A 1 79 ? 14.287 35.962 -41.504 1.00 64.44 79 LYS A O 1
ATOM 661 N N . ARG A 1 80 ? 14.963 34.702 -39.779 1.00 61.72 80 ARG A N 1
ATOM 662 C CA . ARG A 1 80 ? 13.953 33.626 -39.942 1.00 61.72 80 ARG A CA 1
ATOM 663 C C . ARG A 1 80 ? 12.506 34.057 -39.672 1.00 61.72 80 ARG A C 1
ATOM 665 O O . ARG A 1 80 ? 11.583 33.387 -40.143 1.00 61.72 80 ARG A O 1
ATOM 672 N N . ASN A 1 81 ? 12.297 35.128 -38.907 1.00 62.56 81 ASN A N 1
ATOM 673 C CA . ASN A 1 81 ? 10.970 35.574 -38.473 1.00 62.56 81 ASN A CA 1
ATOM 674 C C . ASN A 1 81 ? 10.401 36.751 -39.278 1.00 62.56 81 ASN A C 1
ATOM 676 O O . ASN A 1 81 ? 9.214 37.039 -39.130 1.00 62.56 81 ASN A O 1
ATOM 680 N N . LYS A 1 82 ? 11.199 37.377 -40.155 1.00 65.06 82 LYS A N 1
ATOM 681 C CA . LYS A 1 82 ? 10.839 38.606 -40.884 1.00 65.06 82 LYS A CA 1
ATOM 682 C C . LYS A 1 82 ? 9.662 38.441 -41.872 1.00 65.06 82 LYS A C 1
ATOM 684 O O . LYS A 1 82 ? 8.994 39.419 -42.163 1.00 65.06 82 LYS A O 1
ATOM 689 N N . ASN A 1 83 ? 9.349 37.210 -42.317 1.00 61.88 83 ASN A N 1
ATOM 690 C CA . ASN A 1 83 ? 8.384 36.940 -43.406 1.00 61.88 83 ASN A CA 1
ATOM 691 C C . ASN A 1 83 ? 7.179 36.024 -43.057 1.00 61.88 83 ASN A C 1
ATOM 693 O O . ASN A 1 83 ? 6.515 35.533 -43.972 1.00 61.88 83 ASN A O 1
ATOM 697 N N . LYS A 1 84 ? 6.870 35.758 -41.774 1.00 67.88 84 LYS A N 1
ATOM 698 C CA . LYS A 1 84 ? 5.791 34.817 -41.371 1.00 67.88 84 LYS A CA 1
ATOM 699 C C . LYS A 1 84 ? 4.559 35.522 -40.780 1.00 67.88 84 LYS A C 1
ATOM 701 O O . LYS A 1 84 ? 4.699 36.249 -39.797 1.00 67.88 84 LYS A O 1
ATOM 706 N N . LYS A 1 85 ? 3.358 35.239 -41.309 1.00 72.88 85 LYS A N 1
ATOM 707 C CA . LYS A 1 85 ? 2.059 35.729 -40.783 1.00 72.88 85 LYS A CA 1
ATOM 708 C C . LYS A 1 85 ? 1.567 34.869 -39.609 1.00 72.88 85 LYS A C 1
ATOM 710 O O . LYS A 1 85 ? 1.993 33.724 -39.470 1.00 72.88 85 LYS A O 1
ATOM 715 N N . LYS A 1 86 ? 0.702 35.397 -38.734 1.00 81.19 86 LYS A N 1
ATOM 716 C CA . LYS A 1 86 ? 0.058 34.596 -37.669 1.00 81.19 86 LYS A CA 1
ATOM 717 C C . LYS A 1 86 ? -0.993 33.657 -38.273 1.00 81.19 86 LYS A C 1
ATOM 719 O O . LYS A 1 86 ? -1.580 33.972 -39.295 1.00 81.19 86 LYS A O 1
ATOM 724 N N . CYS A 1 87 ? -1.189 32.495 -37.655 1.00 83.62 87 CYS A N 1
ATOM 725 C CA . CYS A 1 87 ? -2.265 31.573 -38.008 1.00 83.62 87 CYS A CA 1
ATOM 726 C C . CYS A 1 87 ? -3.614 32.142 -37.553 1.00 83.62 87 CYS A C 1
ATOM 728 O O . CYS A 1 87 ? -3.773 32.451 -36.376 1.00 83.62 87 CYS A O 1
ATOM 730 N N . GLU A 1 88 ? -4.590 32.182 -38.454 1.00 83.38 88 GLU A N 1
ATOM 731 C CA . GLU A 1 88 ? -5.929 32.754 -38.226 1.00 83.38 88 GLU A CA 1
ATOM 732 C C . GLU A 1 88 ? -6.942 31.727 -37.694 1.00 83.38 88 GLU A C 1
ATOM 734 O O . GLU A 1 88 ? -8.133 31.984 -37.584 1.00 83.38 88 GLU A O 1
ATOM 739 N N . TRP A 1 89 ? -6.469 30.529 -37.347 1.00 82.38 89 TRP A N 1
ATOM 740 C CA . TRP A 1 89 ? -7.295 29.513 -36.704 1.00 82.38 89 TRP A CA 1
ATOM 741 C C . TRP A 1 89 ? -7.702 29.940 -35.293 1.00 82.38 89 TRP A C 1
ATOM 743 O O . TRP A 1 89 ? -6.836 30.205 -34.451 1.00 82.38 89 TRP A O 1
ATOM 753 N N . ILE A 1 90 ? -9.004 29.877 -35.030 1.00 79.56 90 ILE A N 1
ATOM 754 C CA . ILE A 1 90 ? -9.617 30.082 -33.721 1.00 79.56 90 ILE A CA 1
ATOM 755 C C . ILE A 1 90 ? -10.283 28.768 -33.304 1.00 79.56 90 ILE A C 1
ATOM 757 O O . ILE A 1 90 ? -10.910 28.089 -34.115 1.00 79.56 90 ILE A O 1
ATOM 761 N N . ASN A 1 91 ? -10.106 28.344 -32.054 1.00 73.44 91 ASN A N 1
ATOM 762 C CA . ASN A 1 91 ? -10.771 27.134 -31.570 1.00 73.44 91 ASN A CA 1
ATOM 763 C C . ASN A 1 91 ? -12.263 27.390 -31.255 1.00 73.44 91 ASN A C 1
ATOM 765 O O . ASN A 1 91 ? -12.726 28.523 -31.231 1.00 73.44 91 ASN A O 1
ATOM 769 N N . GLN A 1 92 ? -13.029 26.339 -30.946 1.00 67.12 92 GLN A N 1
ATOM 770 C CA . GLN A 1 92 ? -14.461 26.467 -30.611 1.00 67.12 92 GLN A CA 1
ATOM 771 C C . GLN A 1 92 ? -14.757 27.306 -29.349 1.00 67.12 92 GLN A C 1
ATOM 773 O O . GLN A 1 92 ? -15.919 27.565 -29.061 1.00 67.12 92 GLN A O 1
ATOM 778 N N . LYS A 1 93 ? -13.732 27.697 -28.581 1.00 70.31 93 LYS A N 1
ATOM 779 C CA . LYS A 1 93 ? -13.839 28.575 -27.407 1.00 70.31 93 LYS A CA 1
ATOM 780 C C . LYS A 1 93 ? -13.432 30.026 -27.703 1.00 70.31 93 LYS A C 1
ATOM 782 O O . LYS A 1 93 ? -13.394 30.825 -26.777 1.00 70.31 93 LYS A O 1
ATOM 787 N N . GLY A 1 94 ? -13.107 30.364 -28.953 1.00 72.12 94 GLY A N 1
ATOM 788 C CA . GLY A 1 94 ? -12.693 31.716 -29.338 1.00 72.12 94 GLY A CA 1
ATOM 789 C C . GLY A 1 94 ? -11.194 32.003 -29.188 1.00 72.12 94 GLY A C 1
ATOM 790 O O . GLY A 1 94 ? -10.771 33.135 -29.394 1.00 72.12 94 GLY A O 1
ATOM 791 N N . GLU A 1 95 ? -10.358 31.010 -28.867 1.00 79.56 95 GLU A N 1
ATOM 792 C CA . GLU A 1 95 ? -8.929 31.247 -28.613 1.00 79.56 95 GLU A CA 1
ATOM 793 C C . GLU A 1 95 ? -8.082 31.104 -29.897 1.00 79.56 95 GLU A C 1
ATOM 795 O O . GLU A 1 95 ? -8.199 30.086 -30.599 1.00 79.56 95 GLU A O 1
ATOM 800 N N . PRO A 1 96 ? -7.187 32.069 -30.199 1.00 81.69 96 PRO A N 1
ATOM 801 C CA . PRO A 1 96 ? -6.379 32.063 -31.414 1.00 81.69 96 PRO A CA 1
ATOM 802 C C . PRO A 1 96 ? -5.170 31.121 -31.330 1.00 81.69 96 PRO A C 1
ATOM 804 O O . PRO A 1 96 ? -4.573 30.881 -30.278 1.00 81.69 96 PRO A O 1
ATOM 807 N N . CYS A 1 97 ? -4.746 30.611 -32.482 1.00 81.50 97 CYS A N 1
ATOM 808 C CA . CYS A 1 97 ? -3.559 29.774 -32.596 1.00 81.50 97 CYS A CA 1
ATOM 809 C C . CYS A 1 97 ? -2.256 30.570 -32.380 1.00 81.50 97 CYS A C 1
ATOM 811 O O . CYS A 1 97 ? -2.004 31.578 -33.033 1.00 81.50 97 CYS A O 1
ATOM 813 N N . SER A 1 98 ? -1.353 30.056 -31.538 1.00 81.12 98 SER A N 1
ATOM 814 C CA . SER A 1 98 ? -0.062 30.699 -31.231 1.00 81.12 98 SER A CA 1
ATOM 815 C C . SER A 1 98 ? 1.018 30.556 -32.317 1.00 81.12 98 SER A C 1
ATOM 817 O O . SER A 1 98 ? 2.104 31.124 -32.195 1.00 81.12 98 SER A O 1
ATOM 819 N N . TRP A 1 99 ? 0.756 29.797 -33.384 1.00 81.00 99 TRP A N 1
ATOM 820 C CA . TRP A 1 99 ? 1.750 29.452 -34.406 1.00 81.00 99 TRP A CA 1
ATOM 821 C C . TRP A 1 99 ? 1.692 30.400 -35.613 1.00 81.00 99 TRP A C 1
ATOM 823 O O . TRP A 1 99 ? 0.648 30.961 -35.933 1.00 81.00 99 TRP A O 1
ATOM 833 N N . LYS A 1 100 ? 2.818 30.558 -36.319 1.00 77.19 100 LYS A N 1
ATOM 834 C CA . LYS A 1 100 ? 2.915 31.355 -37.555 1.00 77.19 100 LYS A CA 1
ATOM 835 C C . LYS A 1 100 ? 2.866 30.470 -38.808 1.00 77.19 100 LYS A C 1
ATOM 837 O O . LYS A 1 100 ? 3.212 29.289 -38.749 1.00 77.19 100 LYS A O 1
ATOM 842 N N . THR A 1 101 ? 2.457 31.045 -39.933 1.00 76.69 101 THR A N 1
ATOM 843 C CA . THR A 1 101 ? 2.340 30.407 -41.251 1.00 76.69 101 THR A CA 1
ATOM 844 C C . THR A 1 101 ? 3.187 31.135 -42.308 1.00 76.69 101 THR A C 1
ATOM 846 O O . THR A 1 101 ? 3.535 32.308 -42.148 1.00 76.69 101 THR A O 1
ATOM 849 N N . ASN A 1 102 ? 3.560 30.426 -43.378 1.00 64.88 102 ASN A N 1
ATOM 850 C CA . ASN A 1 102 ? 4.564 30.841 -44.367 1.00 64.88 102 ASN A CA 1
ATOM 851 C C . ASN A 1 102 ? 3.941 31.292 -45.724 1.00 64.88 102 ASN A C 1
ATOM 853 O O . ASN A 1 102 ? 4.487 30.936 -46.762 1.00 64.88 102 ASN A O 1
ATOM 857 N N . ARG A 1 103 ? 2.857 32.104 -45.710 1.00 59.44 103 ARG A N 1
ATOM 858 C CA . ARG A 1 103 ? 2.077 32.654 -46.873 1.00 59.44 103 ARG A CA 1
ATOM 859 C C . ARG A 1 103 ? 1.273 31.605 -47.690 1.00 59.44 103 ARG A C 1
ATOM 861 O O . ARG A 1 103 ? 1.552 30.419 -47.565 1.00 59.44 103 ARG A O 1
ATOM 868 N N . PRO A 1 104 ? 0.309 31.990 -48.560 1.00 58.81 104 PRO A N 1
ATOM 869 C CA . PRO A 1 104 ? -0.901 32.794 -48.323 1.00 58.81 104 PRO A CA 1
ATOM 870 C C . PRO A 1 104 ? -2.032 31.997 -47.621 1.00 58.81 104 PRO A C 1
ATOM 872 O O . PRO A 1 104 ? -3.187 32.396 -47.662 1.00 58.81 104 PRO A O 1
ATOM 875 N N . ALA A 1 105 ? -1.731 30.857 -46.991 1.00 66.06 105 ALA A N 1
ATOM 876 C CA . ALA A 1 105 ? -2.734 30.074 -46.269 1.00 66.06 105 ALA A CA 1
ATOM 877 C C . ALA A 1 105 ? -3.140 30.743 -44.943 1.00 66.06 105 ALA A C 1
ATOM 879 O O . ALA A 1 105 ? -2.268 31.150 -44.170 1.00 66.06 105 ALA A O 1
ATOM 880 N N . TYR A 1 106 ? -4.441 30.757 -44.640 1.00 74.88 106 TYR A N 1
ATOM 881 C CA . TYR A 1 106 ? -4.993 31.239 -43.364 1.00 74.88 106 TYR A CA 1
ATOM 882 C C . TYR A 1 106 ? -4.446 30.467 -42.148 1.00 74.88 106 TYR A C 1
ATOM 884 O O . TYR A 1 106 ? -4.336 30.996 -41.039 1.00 74.88 106 TYR A O 1
ATOM 892 N N . TYR A 1 107 ? -4.058 29.202 -42.339 1.00 82.94 107 TYR A N 1
ATOM 893 C CA . TYR A 1 107 ? -3.771 28.274 -41.250 1.00 82.94 107 TYR A CA 1
ATOM 894 C C . TYR A 1 107 ? -2.331 27.748 -41.245 1.00 82.94 107 TYR A C 1
ATOM 896 O O . TYR A 1 107 ? -1.666 27.625 -42.272 1.00 82.94 107 TYR A O 1
ATOM 904 N N . CYS A 1 108 ? -1.824 27.412 -40.053 1.00 83.19 108 CYS A N 1
ATOM 905 C CA . CYS A 1 108 ? -0.525 26.757 -39.898 1.00 83.19 108 CYS A CA 1
ATOM 906 C C . CYS A 1 108 ? -0.599 25.271 -40.288 1.00 83.19 108 CYS A C 1
ATOM 908 O O . CYS A 1 108 ? -1.678 24.691 -40.391 1.00 83.19 108 CYS A O 1
ATOM 910 N N . LYS A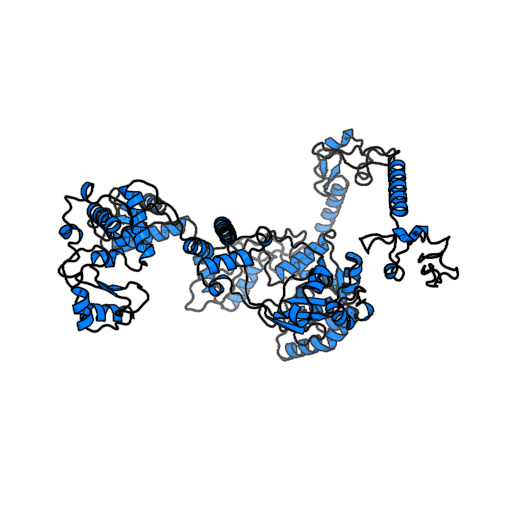 1 109 ? 0.557 24.597 -40.397 1.00 78.81 109 LYS A N 1
ATOM 911 C CA . LYS A 1 109 ? 0.644 23.165 -40.758 1.00 78.81 109 LYS A CA 1
ATOM 912 C C . LYS A 1 109 ? -0.301 22.259 -39.949 1.00 78.81 109 LYS A C 1
ATOM 914 O O . LYS A 1 109 ? -0.813 21.286 -40.492 1.00 78.81 109 LYS A O 1
ATOM 919 N N . ARG A 1 110 ? -0.564 22.582 -38.677 1.00 77.19 110 ARG A N 1
ATOM 920 C CA . ARG A 1 110 ? -1.458 21.807 -37.793 1.00 77.19 110 ARG A CA 1
ATOM 921 C C . ARG A 1 110 ? -2.947 21.975 -38.102 1.00 77.19 110 ARG A C 1
ATOM 923 O O . ARG A 1 110 ? -3.720 21.077 -37.798 1.00 77.19 110 ARG A O 1
ATOM 930 N N . HIS A 1 111 ? -3.331 23.096 -38.697 1.00 81.50 111 HIS A N 1
ATOM 931 C CA . HIS A 1 111 ? -4.714 23.425 -39.043 1.00 81.50 111 HIS A CA 1
ATOM 932 C C . HIS A 1 111 ? -4.955 23.379 -40.563 1.00 81.50 111 HIS A C 1
ATOM 934 O O . HIS A 1 111 ? -6.023 23.745 -41.033 1.00 81.50 111 HIS A O 1
ATOM 940 N N . SER A 1 112 ? -3.990 22.851 -41.323 1.00 80.00 112 SER A N 1
ATOM 941 C CA . SER A 1 112 ? -4.045 22.727 -42.786 1.00 80.00 112 SER A CA 1
ATOM 942 C C . SER A 1 112 ? -5.210 21.875 -43.306 1.00 80.00 112 SER A C 1
ATOM 944 O O . SER A 1 112 ? -5.707 22.113 -44.400 1.00 80.00 112 SER A O 1
ATOM 946 N N . VAL A 1 113 ? -5.707 20.925 -42.506 1.00 75.50 113 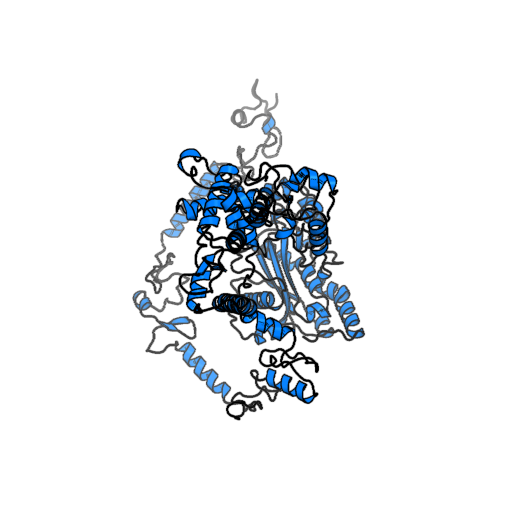VAL A N 1
ATOM 947 C CA . VAL A 1 113 ? -6.911 20.122 -42.808 1.00 75.50 113 VAL A CA 1
ATOM 948 C C . VAL A 1 113 ? -8.186 20.958 -42.958 1.00 75.50 113 VAL A C 1
ATOM 950 O O . VAL A 1 113 ? -9.172 20.459 -43.494 1.00 75.50 113 VAL A O 1
ATOM 953 N N . TYR A 1 114 ? -8.162 22.212 -42.508 1.00 79.38 114 TYR A N 1
ATOM 954 C CA . TYR A 1 114 ? -9.270 23.149 -42.627 1.00 79.38 114 TYR A CA 1
ATOM 955 C C . TYR A 1 114 ? -9.028 24.233 -43.673 1.00 79.38 114 TYR A C 1
ATOM 957 O O . TYR A 1 114 ? -9.847 25.128 -43.773 1.00 79.38 114 TYR A O 1
ATOM 965 N N . ASN A 1 115 ? -7.967 24.142 -44.486 1.00 78.44 115 ASN A N 1
ATOM 966 C CA . ASN A 1 115 ? -7.663 25.121 -45.542 1.00 78.44 115 ASN A CA 1
ATOM 967 C C . ASN A 1 115 ? -8.809 25.349 -46.544 1.00 78.44 115 ASN A C 1
ATOM 969 O O . ASN A 1 115 ? -8.808 26.361 -47.230 1.00 78.44 115 ASN A O 1
ATOM 973 N N . ASN A 1 116 ? -9.769 24.425 -46.617 1.00 78.12 116 ASN A N 1
ATOM 974 C CA . ASN A 1 116 ? -10.954 24.538 -47.466 1.00 78.12 116 ASN A CA 1
ATOM 975 C C . ASN A 1 116 ? -12.079 25.382 -46.833 1.00 78.12 116 ASN A C 1
ATOM 977 O O . ASN A 1 116 ? -13.144 25.505 -47.427 1.00 78.12 116 ASN A O 1
ATOM 981 N N . PHE A 1 117 ? -11.870 25.903 -45.624 1.00 80.38 117 PHE A N 1
ATOM 982 C CA . PHE A 1 117 ? -12.777 26.800 -44.916 1.00 80.38 117 PHE A CA 1
ATOM 983 C C . PHE A 1 117 ? -12.083 28.148 -44.734 1.00 80.38 117 PHE A C 1
ATOM 985 O O . PHE A 1 117 ? -10.876 28.189 -44.484 1.00 80.38 117 PHE A O 1
ATOM 992 N N . ILE A 1 118 ? -12.825 29.246 -44.841 1.00 82.81 118 ILE A N 1
ATOM 993 C CA . ILE A 1 118 ? -12.295 30.561 -44.465 1.00 82.81 118 ILE A CA 1
ATOM 994 C C . ILE A 1 118 ? -12.429 30.754 -42.944 1.00 82.81 118 ILE A C 1
ATOM 996 O O . ILE A 1 118 ? -13.279 30.115 -42.318 1.00 82.81 118 ILE A O 1
ATOM 1000 N N . PRO A 1 119 ? -11.627 31.629 -42.302 1.00 77.31 119 PRO A N 1
ATOM 1001 C CA . PRO A 1 119 ? -11.700 31.858 -40.854 1.00 77.31 119 PRO A CA 1
ATOM 1002 C C . PRO A 1 119 ? -13.115 32.139 -40.319 1.00 77.31 119 PRO A C 1
ATOM 1004 O O . PRO A 1 119 ? -13.446 31.680 -39.227 1.00 77.31 119 PRO A O 1
ATOM 1007 N N . GLY A 1 120 ? -13.964 32.806 -41.110 1.00 74.44 120 GLY A N 1
ATOM 1008 C CA . GLY A 1 120 ? -15.362 33.092 -40.769 1.00 74.44 120 GLY A CA 1
ATOM 1009 C C . GLY A 1 120 ? -16.289 31.870 -40.703 1.00 74.44 120 GLY A C 1
ATOM 1010 O O . GLY A 1 120 ? -17.297 31.920 -40.006 1.00 74.44 120 GLY A O 1
ATOM 1011 N N . ASP A 1 121 ? -15.944 30.752 -41.350 1.00 78.62 121 ASP A N 1
ATOM 1012 C CA . ASP A 1 121 ? -16.770 29.536 -41.342 1.00 78.62 121 ASP A CA 1
ATOM 1013 C C . ASP A 1 121 ? -16.591 28.709 -40.063 1.00 78.62 121 ASP A C 1
ATOM 1015 O O . ASP A 1 121 ? -17.479 27.942 -39.683 1.00 78.62 121 ASP A O 1
ATOM 1019 N N . ILE A 1 122 ? -15.435 28.838 -39.395 1.00 77.31 122 ILE A N 1
ATOM 1020 C CA . ILE A 1 122 ? -15.021 27.972 -38.279 1.00 77.31 122 ILE A CA 1
ATOM 1021 C C . ILE A 1 122 ? -16.069 27.895 -37.153 1.00 77.31 122 ILE A C 1
ATOM 1023 O O . ILE A 1 122 ? -16.349 26.773 -36.711 1.00 77.31 122 ILE A O 1
ATOM 1027 N N . PRO A 1 123 ? -16.675 29.010 -36.685 1.00 75.56 123 PRO A N 1
ATOM 1028 C CA . PRO A 1 123 ? -17.666 28.972 -35.606 1.00 75.56 123 PRO A CA 1
ATOM 1029 C C . PRO A 1 123 ? -18.911 28.140 -35.941 1.00 75.56 123 PRO A C 1
ATOM 1031 O O . PRO A 1 123 ? -19.550 27.595 -35.042 1.00 75.56 123 PRO A O 1
ATOM 1034 N N . TYR A 1 124 ? -19.236 27.996 -37.227 1.00 78.62 124 TYR A N 1
ATOM 1035 C CA . TYR A 1 124 ? -20.448 27.325 -37.700 1.00 78.62 124 TYR A CA 1
ATOM 1036 C C . TYR A 1 124 ? -20.236 25.836 -38.019 1.00 78.62 124 TYR A C 1
ATOM 1038 O O . TYR A 1 124 ? -21.196 25.111 -38.303 1.00 78.62 124 TYR A O 1
ATOM 1046 N N . LEU A 1 125 ? -18.998 25.336 -37.952 1.00 83.25 125 LEU A N 1
ATOM 1047 C CA . LEU A 1 125 ? -18.705 23.926 -38.204 1.00 83.25 125 LEU A CA 1
ATOM 1048 C C . LEU A 1 125 ? -19.092 23.046 -37.008 1.00 83.25 125 LEU A C 1
ATOM 1050 O O . LEU A 1 125 ? -18.696 23.281 -35.863 1.00 83.25 125 LEU A O 1
ATOM 1054 N N . LYS A 1 126 ? -19.802 21.945 -37.278 1.00 82.00 126 LYS A N 1
ATOM 1055 C CA . LYS A 1 126 ? -20.192 20.959 -36.258 1.00 82.00 126 LYS A CA 1
ATOM 1056 C C . LYS A 1 126 ? -19.276 19.745 -36.281 1.00 82.00 126 LYS A C 1
ATOM 1058 O O . LYS A 1 126 ? -18.708 19.373 -37.305 1.00 82.00 126 LYS A O 1
ATOM 1063 N N . LYS A 1 127 ? -19.150 19.085 -35.132 1.00 85.56 127 LYS A N 1
ATOM 1064 C CA . LYS A 1 127 ? -18.324 17.885 -34.974 1.00 85.56 127 LYS A CA 1
ATOM 1065 C C . LYS A 1 127 ? -19.076 16.637 -35.441 1.00 85.56 127 LYS A C 1
ATOM 1067 O O . LYS A 1 127 ? -20.153 16.332 -34.936 1.00 85.56 127 LYS A O 1
ATOM 1072 N N . CYS A 1 128 ? -18.497 15.884 -36.374 1.00 84.06 128 CYS A N 1
ATOM 1073 C CA . CYS A 1 128 ? -19.051 14.611 -36.835 1.00 84.06 128 CYS A CA 1
ATOM 1074 C C . CYS A 1 128 ? -19.003 13.552 -35.723 1.00 84.06 128 CYS A C 1
ATOM 1076 O O . CYS A 1 128 ? -17.927 13.239 -35.217 1.00 84.06 128 CYS A O 1
ATOM 1078 N N . SER A 1 129 ? -20.138 12.929 -35.398 1.00 84.38 129 SER A N 1
ATOM 1079 C CA . SER A 1 129 ? -20.212 11.857 -34.385 1.00 84.38 129 SER A CA 1
ATOM 1080 C C . SER A 1 129 ? -19.470 10.567 -34.768 1.00 84.38 129 SER A C 1
ATOM 1082 O O . SER A 1 129 ? -19.115 9.787 -33.890 1.00 84.38 129 SER A O 1
ATOM 1084 N N . GLY A 1 130 ? -19.196 10.349 -36.060 1.00 82.38 130 GLY A N 1
ATOM 1085 C CA . GLY A 1 130 ? -18.467 9.175 -36.549 1.00 82.38 130 GLY A CA 1
ATOM 1086 C C . GLY A 1 130 ? -16.945 9.348 -36.554 1.00 82.38 130 GLY A C 1
ATOM 1087 O O . GLY A 1 130 ? -16.224 8.507 -36.028 1.00 82.38 130 GLY A O 1
ATOM 1088 N N . CYS A 1 131 ? -16.438 10.433 -37.153 1.00 82.81 131 CYS A N 1
ATOM 1089 C CA . CYS A 1 131 ? -14.995 10.651 -37.335 1.00 82.81 131 CYS A CA 1
ATOM 1090 C C . CYS A 1 131 ? -14.403 11.779 -36.481 1.00 82.81 131 CYS A C 1
ATOM 1092 O O . CYS A 1 131 ? -13.198 12.001 -36.539 1.00 82.81 131 CYS A O 1
ATOM 1094 N N . ASN A 1 132 ? -15.217 12.491 -35.696 1.00 77.25 132 ASN A N 1
ATOM 1095 C CA . ASN A 1 132 ? -14.824 13.623 -34.851 1.00 77.25 132 ASN A CA 1
ATOM 1096 C C . ASN A 1 132 ? -14.237 14.852 -35.574 1.00 77.25 132 ASN A C 1
ATOM 1098 O O . ASN A 1 132 ? -13.875 15.811 -34.892 1.00 77.25 132 ASN A O 1
ATOM 1102 N N . ASN A 1 133 ? -14.187 14.865 -36.910 1.00 81.62 133 ASN A N 1
ATOM 1103 C CA . ASN A 1 133 ? -13.785 16.035 -37.695 1.00 81.62 133 ASN A CA 1
ATOM 1104 C C . ASN A 1 133 ? -14.915 17.072 -37.776 1.00 81.62 133 ASN A C 1
ATOM 1106 O O . ASN A 1 133 ? -16.097 16.716 -37.718 1.00 81.62 133 ASN A O 1
ATOM 1110 N N . LEU A 1 134 ? -14.539 18.342 -37.929 1.00 83.81 134 LEU A N 1
ATOM 1111 C CA . LEU A 1 134 ? -15.475 19.441 -38.161 1.00 83.81 134 LEU A CA 1
ATOM 1112 C C . LEU A 1 134 ? -15.961 19.439 -39.615 1.00 83.81 134 LEU A C 1
ATOM 1114 O O . LEU A 1 134 ? -15.182 19.174 -40.531 1.00 83.81 134 LEU A O 1
ATOM 1118 N N . PHE A 1 135 ? -17.252 19.686 -39.820 1.00 85.44 135 PHE A N 1
ATOM 1119 C CA . PHE A 1 135 ? -17.876 19.763 -41.140 1.00 85.44 135 PHE A CA 1
ATOM 1120 C C . PHE A 1 135 ? -19.084 20.710 -41.122 1.00 85.44 135 PHE A C 1
ATOM 1122 O O . PHE A 1 135 ? -19.662 20.972 -40.062 1.00 85.44 135 PHE A O 1
ATOM 1129 N N . LYS A 1 136 ? -19.478 21.200 -42.301 1.00 83.56 136 LYS A N 1
ATOM 1130 C CA . LYS A 1 136 ? -20.721 21.958 -42.487 1.00 83.56 136 LYS A CA 1
ATOM 1131 C C . LYS A 1 136 ? -21.901 20.988 -42.389 1.00 83.56 136 LYS A C 1
ATOM 1133 O O . LYS A 1 136 ? -21.933 19.986 -43.098 1.00 83.56 136 LYS A O 1
ATOM 1138 N N . SER A 1 137 ? -22.794 21.213 -41.428 1.00 77.94 137 SER A N 1
ATOM 1139 C CA . SER A 1 137 ? -23.873 20.275 -41.103 1.00 77.94 137 SER A CA 1
ATOM 1140 C C . SER A 1 137 ? -25.190 20.727 -41.716 1.00 77.94 137 SER A C 1
ATOM 1142 O O . SER A 1 137 ? -25.748 21.729 -41.283 1.00 77.94 137 SER A O 1
ATOM 1144 N N . ASP A 1 138 ? -25.737 19.914 -42.617 1.00 76.94 138 ASP A N 1
ATOM 1145 C CA . ASP A 1 138 ? -27.073 20.108 -43.203 1.00 76.94 138 ASP A CA 1
ATOM 1146 C C . ASP A 1 138 ? -28.164 19.476 -42.308 1.00 76.94 138 ASP A C 1
ATOM 1148 O O . ASP A 1 138 ? -29.003 18.700 -42.756 1.00 76.94 138 ASP A O 1
ATOM 1152 N N . GLY A 1 139 ? -28.066 19.661 -40.985 1.00 76.44 139 GLY A N 1
ATOM 1153 C CA . GLY A 1 139 ? -28.963 19.046 -39.988 1.00 76.44 139 GLY A CA 1
ATOM 1154 C C . GLY A 1 139 ? -28.610 17.606 -39.572 1.00 76.44 139 GLY A C 1
ATOM 1155 O O . GLY A 1 139 ? -29.132 17.091 -38.583 1.00 76.44 139 GLY A O 1
ATOM 1156 N N . LYS A 1 140 ? -27.666 16.947 -40.257 1.00 79.44 140 LYS A N 1
ATOM 1157 C CA . LYS A 1 140 ? -27.217 15.575 -39.937 1.00 79.44 140 LYS A CA 1
ATOM 1158 C C . LYS A 1 140 ? -26.064 15.552 -38.919 1.00 79.44 140 LYS A C 1
ATOM 1160 O O . LYS A 1 140 ? -25.198 16.426 -38.922 1.00 79.44 140 LYS A O 1
ATOM 1165 N N . LYS A 1 141 ? -26.010 14.504 -38.076 1.00 84.38 141 LYS A N 1
ATOM 1166 C CA . LYS A 1 141 ? -24.986 14.305 -37.013 1.00 84.38 141 LYS A CA 1
ATOM 1167 C C . LYS A 1 141 ? -23.654 13.708 -37.502 1.00 84.38 141 LYS A C 1
ATOM 1169 O O . LYS A 1 141 ? -22.698 13.608 -36.725 1.00 84.38 141 LYS A O 1
ATOM 1174 N N . THR A 1 142 ? -23.580 13.254 -38.749 1.00 84.94 142 THR A N 1
ATOM 1175 C CA . THR A 1 142 ? -22.403 12.600 -39.344 1.00 84.94 142 THR A CA 1
ATOM 1176 C C . THR A 1 142 ? -22.061 13.235 -40.688 1.00 84.94 142 THR A C 1
ATOM 1178 O O . THR A 1 142 ? -22.952 13.645 -41.426 1.00 84.94 142 THR A O 1
ATOM 1181 N N . CYS A 1 143 ? -20.773 13.303 -41.030 1.00 86.25 143 CYS A N 1
ATOM 1182 C CA . CYS A 1 143 ? -20.330 13.807 -42.328 1.00 86.25 143 CYS A CA 1
ATOM 1183 C C . CYS A 1 143 ? -20.638 12.805 -43.455 1.00 86.25 143 CYS A C 1
ATOM 1185 O O . CYS A 1 143 ? -20.797 11.606 -43.209 1.00 86.25 143 CYS A O 1
ATOM 1187 N N . VAL A 1 144 ? -20.646 13.282 -44.702 1.00 83.69 144 VAL A N 1
ATOM 1188 C CA . VAL A 1 144 ? -20.966 12.488 -45.905 1.00 83.69 144 VAL A CA 1
ATOM 1189 C C . VAL A 1 144 ? -20.153 11.187 -45.992 1.00 83.69 144 VAL A C 1
ATOM 1191 O O . VAL A 1 144 ? -20.701 10.126 -46.291 1.00 83.69 144 VAL A O 1
ATOM 1194 N N . LYS A 1 145 ? -18.857 11.226 -45.645 1.00 84.69 145 LYS A N 1
ATOM 1195 C CA . LYS A 1 145 ? -17.989 10.032 -45.642 1.00 84.69 145 LYS A CA 1
ATOM 1196 C C . LYS A 1 145 ? -18.464 8.960 -44.652 1.00 84.69 145 LYS A C 1
ATOM 1198 O O . LYS A 1 145 ? -18.446 7.774 -44.971 1.00 84.69 145 LYS A O 1
ATOM 1203 N N . CYS A 1 146 ? -18.905 9.359 -43.459 1.00 85.25 146 CYS A N 1
ATOM 1204 C CA . CYS A 1 146 ? -19.417 8.429 -42.449 1.00 85.25 146 CYS A CA 1
ATOM 1205 C C . CYS A 1 146 ? -20.797 7.869 -42.817 1.00 85.25 146 CYS A C 1
ATOM 1207 O O . CYS A 1 146 ? -21.089 6.725 -42.476 1.00 85.25 146 CYS A O 1
ATOM 1209 N N . GLN A 1 147 ? -21.621 8.640 -43.532 1.00 85.75 147 GLN A N 1
ATOM 1210 C CA . GLN A 1 147 ? -22.929 8.181 -44.005 1.00 85.75 147 GLN A CA 1
ATOM 1211 C C . GLN A 1 147 ? -22.786 7.047 -45.033 1.00 85.75 147 GLN A C 1
ATOM 1213 O O . GLN A 1 147 ? -23.387 5.990 -44.849 1.00 85.75 147 GLN A O 1
ATOM 1218 N N . LYS A 1 148 ? -21.917 7.206 -46.045 1.00 84.44 148 LYS A N 1
ATOM 1219 C CA . LYS A 1 148 ? -21.661 6.161 -47.060 1.00 84.44 148 LYS A CA 1
ATOM 1220 C C . LYS A 1 148 ? -21.181 4.841 -46.438 1.00 84.44 148 LYS A C 1
ATOM 1222 O O . LYS A 1 148 ? -21.732 3.784 -46.732 1.00 84.44 148 LYS A O 1
ATOM 1227 N N . ARG A 1 149 ? -20.243 4.911 -45.483 1.00 82.38 149 ARG A N 1
ATOM 1228 C CA . ARG A 1 149 ? -19.717 3.730 -44.771 1.00 82.38 149 ARG A CA 1
ATOM 1229 C C . ARG A 1 149 ? -20.811 2.945 -44.027 1.00 82.38 149 ARG A C 1
ATOM 1231 O O . ARG A 1 149 ? -20.776 1.718 -43.994 1.00 82.38 149 ARG A O 1
ATOM 1238 N N . SER A 1 150 ? -21.780 3.639 -43.428 1.00 82.38 150 SER A N 1
ATOM 1239 C CA . SER A 1 150 ? -22.876 3.006 -42.676 1.00 82.38 150 SER A CA 1
ATOM 1240 C C . SER A 1 150 ? -23.809 2.177 -43.568 1.00 82.38 150 SER A C 1
ATOM 1242 O O . SER A 1 150 ? -24.286 1.113 -43.160 1.00 82.38 150 SER A O 1
ATOM 1244 N N . ILE A 1 151 ? -24.068 2.657 -44.786 1.00 81.25 151 ILE A N 1
ATOM 1245 C CA . ILE A 1 151 ? -24.933 1.986 -45.763 1.00 81.25 151 ILE A CA 1
ATOM 1246 C C . ILE A 1 151 ? -24.284 0.678 -46.235 1.00 81.25 151 ILE A C 1
ATOM 1248 O O . ILE A 1 151 ? -24.936 -0.366 -46.248 1.00 81.25 151 ILE A O 1
ATOM 1252 N N . GLU A 1 152 ? -22.984 0.696 -46.535 1.00 78.44 152 GLU A N 1
ATOM 1253 C CA . GLU A 1 152 ? -22.242 -0.495 -46.975 1.00 78.44 152 GLU A CA 1
ATOM 1254 C C . GLU A 1 152 ? -22.169 -1.588 -45.902 1.00 78.44 152 GLU A C 1
ATOM 1256 O O . GLU A 1 152 ? -22.346 -2.769 -46.203 1.00 78.44 152 GLU A O 1
ATOM 1261 N N . SER A 1 153 ? -21.962 -1.220 -44.632 1.00 69.56 153 SER A N 1
ATOM 1262 C CA . SER A 1 153 ? -21.941 -2.197 -43.530 1.00 69.56 153 SER A CA 1
ATOM 1263 C C . SER A 1 153 ? -23.296 -2.877 -43.316 1.00 69.56 153 SER A C 1
ATOM 1265 O O . SER A 1 153 ? -23.341 -4.068 -43.018 1.00 69.56 153 SER A O 1
ATOM 1267 N N . SER A 1 154 ? -24.401 -2.155 -43.518 1.00 66.88 154 SER A N 1
ATOM 1268 C CA . SER A 1 154 ? -25.752 -2.704 -43.329 1.00 66.88 154 SER A CA 1
ATOM 1269 C C . SER A 1 154 ? -26.108 -3.771 -44.370 1.00 66.88 154 SER A C 1
ATOM 1271 O O . SER A 1 154 ? -26.797 -4.736 -44.040 1.00 66.88 154 SER A O 1
ATOM 1273 N N . LYS A 1 155 ? -25.598 -3.651 -45.605 1.00 70.44 155 LYS A N 1
ATOM 1274 C CA . LYS A 1 155 ? -25.805 -4.654 -46.664 1.00 70.44 155 LYS A CA 1
ATOM 1275 C C . LYS A 1 155 ? -25.103 -5.985 -46.357 1.00 70.44 155 LYS A C 1
ATOM 1277 O O . LYS A 1 155 ? -25.670 -7.037 -46.622 1.00 70.44 155 LYS A O 1
ATOM 1282 N N . LYS A 1 156 ? -23.922 -5.956 -45.724 1.00 61.31 156 LYS A N 1
ATOM 1283 C CA . LYS A 1 156 ? -23.136 -7.167 -45.400 1.00 61.31 156 LYS A CA 1
ATOM 1284 C C . LYS A 1 156 ? -23.723 -8.025 -44.266 1.00 61.31 156 LYS A C 1
ATOM 1286 O O . LYS A 1 156 ? -23.439 -9.213 -44.200 1.00 61.31 156 LYS A O 1
ATOM 1291 N N . ILE A 1 157 ? -24.536 -7.455 -43.372 1.00 59.47 157 ILE A N 1
ATOM 1292 C CA . ILE A 1 157 ? -25.018 -8.141 -42.153 1.00 59.47 157 ILE A CA 1
ATOM 1293 C C . ILE A 1 157 ? -26.253 -9.030 -42.407 1.00 59.47 157 ILE A C 1
ATOM 1295 O O . ILE A 1 157 ? -26.503 -9.963 -41.644 1.00 59.47 157 ILE A O 1
ATOM 1299 N N . LYS A 1 158 ? -27.028 -8.786 -43.473 1.00 56.28 158 LYS A N 1
ATOM 1300 C CA . LYS A 1 158 ? -28.306 -9.482 -43.724 1.00 56.28 158 LYS A CA 1
ATOM 1301 C C . LYS A 1 158 ? -28.183 -10.924 -44.268 1.00 56.28 158 LYS A C 1
ATOM 1303 O O . LYS A 1 158 ? -29.209 -11.580 -44.379 1.00 56.28 158 LYS A O 1
ATOM 1308 N N . ALA A 1 159 ? -26.983 -11.437 -44.559 1.00 53.81 159 ALA A N 1
ATOM 1309 C CA . ALA A 1 159 ? -26.804 -12.665 -45.351 1.00 53.81 159 ALA A CA 1
ATOM 1310 C C . ALA A 1 159 ? -26.565 -13.992 -44.579 1.00 53.81 159 ALA A C 1
ATOM 1312 O O . ALA A 1 159 ? -26.369 -15.010 -45.229 1.00 53.81 159 ALA A O 1
ATOM 1313 N N . ILE A 1 160 ? -26.566 -14.041 -43.232 1.00 57.09 160 ILE A N 1
ATOM 1314 C CA . ILE A 1 160 ? -26.268 -15.293 -42.483 1.00 57.09 160 ILE A CA 1
ATOM 1315 C C . ILE A 1 160 ? -27.354 -15.611 -41.428 1.00 57.09 160 ILE A C 1
ATOM 1317 O O . ILE A 1 160 ? -27.484 -14.868 -40.441 1.00 57.09 160 ILE A O 1
ATOM 1321 N N . PRO A 1 161 ? -28.118 -16.715 -41.568 1.00 56.91 161 PRO A N 1
ATOM 1322 C CA . PRO A 1 161 ? -29.038 -17.182 -40.533 1.00 56.91 161 PRO A CA 1
ATOM 1323 C C . PRO A 1 161 ? -28.247 -17.829 -39.381 1.00 56.91 161 PRO A C 1
ATOM 1325 O O . PRO A 1 161 ? -27.404 -18.689 -39.593 1.00 56.91 161 PRO A O 1
ATOM 1328 N N . LYS A 1 162 ? -28.497 -17.401 -38.136 1.00 60.53 162 LYS A N 1
ATOM 1329 C CA . LYS A 1 162 ? -27.851 -17.938 -36.919 1.00 60.53 162 LYS A CA 1
ATOM 1330 C C . LYS A 1 162 ? -28.923 -18.422 -35.938 1.00 60.53 162 LYS A C 1
ATOM 1332 O O . LYS A 1 162 ? -29.902 -17.698 -35.728 1.00 60.53 162 LYS A O 1
ATOM 1337 N N . LYS A 1 163 ? -28.717 -19.600 -35.331 1.00 77.38 163 LYS A N 1
ATOM 1338 C CA . LYS A 1 163 ? -29.638 -20.252 -34.375 1.00 77.38 163 LYS A CA 1
ATOM 1339 C C . LYS A 1 163 ? -29.900 -19.403 -33.116 1.00 77.38 163 LYS A C 1
ATOM 1341 O O . LYS A 1 163 ? -29.068 -18.578 -32.733 1.00 77.38 163 LYS A O 1
ATOM 1346 N N . LYS A 1 164 ? -31.066 -19.562 -32.472 1.00 82.94 164 LYS A N 1
ATOM 1347 C CA . LYS A 1 164 ? -31.458 -18.830 -31.242 1.00 82.94 164 LYS A CA 1
ATOM 1348 C C . LYS A 1 164 ? -30.959 -19.537 -29.976 1.00 82.94 164 LYS A C 1
ATOM 1350 O O . LYS A 1 164 ? -30.811 -20.749 -29.961 1.00 82.94 164 LYS A O 1
ATOM 1355 N N . CYS A 1 165 ? -30.694 -18.767 -28.922 1.00 87.81 165 CYS A N 1
ATOM 1356 C CA . CYS A 1 165 ? -30.207 -19.276 -27.637 1.00 87.81 165 CYS A CA 1
ATOM 1357 C C . CYS A 1 165 ? -31.279 -20.084 -26.896 1.00 87.81 165 CYS A C 1
ATOM 1359 O O . CYS A 1 165 ? -32.401 -19.607 -26.760 1.00 87.81 165 CYS A O 1
ATOM 1361 N N . ILE A 1 166 ? -30.938 -21.253 -26.351 1.00 88.44 166 ILE A N 1
ATOM 1362 C CA . ILE A 1 166 ? -31.901 -22.156 -25.693 1.00 88.44 166 ILE A CA 1
ATOM 1363 C C . ILE A 1 166 ? -32.304 -21.742 -24.269 1.00 88.44 166 ILE A C 1
ATOM 1365 O O . ILE A 1 166 ? -33.253 -22.285 -23.719 1.00 88.44 166 ILE A O 1
ATOM 1369 N N . ALA A 1 167 ? -31.616 -20.776 -23.653 1.00 85.69 167 ALA A N 1
ATOM 1370 C CA . ALA A 1 167 ? -31.923 -20.361 -22.284 1.00 85.69 167 ALA A CA 1
ATOM 1371 C C . ALA A 1 167 ? -33.311 -19.714 -22.164 1.00 85.69 167 ALA A C 1
ATOM 1373 O O . ALA A 1 167 ? -33.649 -18.804 -22.925 1.00 85.69 167 ALA A O 1
ATOM 1374 N N . THR A 1 168 ? -34.062 -20.108 -21.140 1.00 85.38 168 THR A N 1
ATOM 1375 C CA . THR A 1 168 ? -35.402 -19.589 -20.845 1.00 85.38 168 THR A CA 1
ATOM 1376 C C . THR A 1 168 ? -35.364 -18.515 -19.762 1.00 85.38 168 THR A C 1
ATOM 1378 O O . THR A 1 168 ? -34.663 -18.629 -18.751 1.00 85.38 168 THR A O 1
ATOM 1381 N N . ILE A 1 169 ? -36.135 -17.445 -19.947 1.00 77.25 169 ILE A N 1
ATOM 1382 C CA . ILE A 1 169 ? -36.259 -16.375 -18.954 1.00 77.25 169 ILE A CA 1
ATOM 1383 C C . ILE A 1 169 ? -37.300 -16.792 -17.913 1.00 77.25 169 ILE A C 1
ATOM 1385 O O . ILE A 1 169 ? -38.487 -16.797 -18.210 1.00 77.25 169 ILE A O 1
ATOM 1389 N N . LYS A 1 170 ? -36.885 -17.052 -16.666 1.00 72.25 170 LYS A N 1
ATOM 1390 C CA . LYS A 1 170 ? -37.783 -17.520 -15.584 1.00 72.25 170 LYS A CA 1
ATOM 1391 C C . LYS A 1 170 ? -39.056 -16.693 -15.358 1.00 72.25 170 LYS A C 1
ATOM 1393 O O . LYS A 1 170 ? -40.037 -17.242 -14.893 1.00 72.25 170 LYS A O 1
ATOM 1398 N N . LYS A 1 171 ? -39.033 -15.378 -15.613 1.00 73.69 171 LYS A N 1
ATOM 1399 C CA . LYS A 1 171 ? -40.187 -14.493 -15.363 1.00 73.69 171 LYS A CA 1
ATOM 1400 C C . LYS A 1 171 ? -41.231 -14.533 -16.482 1.00 73.69 171 LYS A C 1
ATOM 1402 O O . LYS A 1 171 ? -42.392 -14.256 -16.230 1.00 73.69 171 LYS A O 1
ATOM 1407 N N . THR A 1 172 ? -40.804 -14.781 -17.717 1.00 80.38 172 THR A N 1
ATOM 1408 C CA . THR A 1 172 ? -41.674 -14.679 -18.898 1.00 80.38 172 THR A CA 1
ATOM 1409 C C . THR A 1 172 ? -41.834 -16.003 -19.624 1.00 80.38 172 THR A C 1
ATOM 1411 O O . THR A 1 172 ? -42.545 -16.035 -20.615 1.00 80.38 172 THR A O 1
ATOM 1414 N N . GLU A 1 173 ? -41.075 -17.029 -19.230 1.00 78.44 173 GLU A N 1
ATOM 1415 C CA . GLU A 1 173 ? -40.978 -18.364 -19.848 1.00 78.44 173 GLU A CA 1
ATOM 1416 C C . GLU A 1 173 ? -40.630 -18.366 -21.345 1.00 78.44 173 GLU A C 1
ATOM 1418 O O . GLU A 1 173 ? -40.544 -19.400 -21.995 1.00 78.44 173 GLU A O 1
ATOM 1423 N N . LYS A 1 174 ? -40.316 -17.191 -21.893 1.00 82.94 174 LYS A N 1
ATOM 1424 C CA . LYS A 1 174 ? -39.876 -17.014 -23.270 1.00 82.94 174 LYS A CA 1
ATOM 1425 C C . LYS A 1 174 ? -38.409 -17.395 -23.418 1.00 82.94 174 LYS A C 1
ATOM 1427 O O . LYS A 1 174 ? -37.568 -17.084 -22.564 1.00 82.94 174 LYS A O 1
ATOM 1432 N N . GLN A 1 175 ? -38.111 -18.011 -24.557 1.00 84.62 175 GLN A N 1
ATOM 1433 C CA . GLN A 1 175 ? -36.753 -18.275 -25.003 1.00 84.62 175 GLN A CA 1
ATOM 1434 C C . GLN A 1 175 ? -35.985 -16.957 -25.175 1.00 84.62 175 GLN A C 1
ATOM 1436 O O . GLN A 1 175 ? -36.521 -15.941 -25.626 1.00 84.62 175 GLN A O 1
ATOM 1441 N N . CYS A 1 176 ? -34.709 -16.977 -24.805 1.00 83.94 176 CYS A N 1
ATOM 1442 C CA . CYS A 1 176 ? -33.784 -15.873 -24.985 1.00 83.94 176 CYS A CA 1
ATOM 1443 C C . CYS A 1 176 ? -33.841 -15.316 -26.420 1.00 83.94 176 CYS A C 1
ATOM 1445 O O . CYS A 1 176 ? -33.636 -16.033 -27.396 1.00 83.94 176 CYS A O 1
ATOM 1447 N N . SER A 1 177 ? -34.046 -14.003 -26.547 1.00 81.00 177 SER A N 1
ATOM 1448 C CA . SER A 1 177 ? -34.123 -13.317 -27.845 1.00 81.00 177 SER A CA 1
ATOM 1449 C C . SER A 1 177 ? -32.773 -13.184 -28.561 1.00 81.00 177 SER A C 1
ATOM 1451 O O . SER A 1 177 ? -32.726 -12.827 -29.738 1.00 81.00 177 SER A O 1
ATOM 1453 N N . TYR A 1 178 ? -31.664 -13.463 -27.870 1.00 83.25 178 TYR A N 1
ATOM 1454 C CA . TYR A 1 178 ? -30.329 -13.423 -28.460 1.00 83.25 178 TYR A CA 1
ATOM 1455 C C . TYR A 1 178 ? -30.033 -14.687 -29.264 1.00 83.25 178 TYR A C 1
ATOM 1457 O O . TYR A 1 178 ? -30.431 -15.793 -28.898 1.00 83.25 178 TYR A O 1
ATOM 1465 N N . LYS A 1 179 ? -29.247 -14.520 -30.328 1.00 84.44 179 LYS A N 1
ATOM 1466 C CA . LYS A 1 179 ? -28.719 -15.641 -31.106 1.00 84.44 179 LYS A CA 1
ATOM 1467 C C . LYS A 1 179 ? -27.703 -16.430 -30.272 1.00 84.44 179 LYS A C 1
ATOM 1469 O O . LYS A 1 179 ? -26.989 -15.840 -29.452 1.00 84.44 179 LYS A O 1
ATOM 1474 N N . ALA A 1 180 ? -27.687 -17.746 -30.439 1.00 83.00 180 ALA A N 1
ATOM 1475 C CA . ALA A 1 180 ? -26.678 -18.601 -29.836 1.00 83.00 180 ALA A CA 1
ATOM 1476 C C . ALA A 1 180 ? -25.314 -18.351 -30.498 1.00 83.00 180 ALA A C 1
ATOM 1478 O O . ALA A 1 180 ? -25.226 -17.679 -31.532 1.00 83.00 180 ALA A O 1
ATOM 1479 N N . LEU A 1 181 ? -24.249 -18.839 -29.867 1.00 80.94 181 LEU A N 1
ATOM 1480 C CA . LEU A 1 181 ? -22.931 -18.813 -30.495 1.00 80.94 181 LEU A CA 1
ATOM 1481 C C . LEU A 1 181 ? -22.876 -19.843 -31.624 1.00 80.94 181 LEU A C 1
ATOM 1483 O O . LEU A 1 181 ? -23.661 -20.787 -31.658 1.00 80.94 181 LEU A O 1
ATOM 1487 N N . ASP A 1 182 ? -21.918 -19.675 -32.530 1.00 76.81 182 ASP A N 1
ATOM 1488 C CA . ASP A 1 182 ? -21.801 -20.548 -33.701 1.00 76.81 182 ASP A CA 1
ATOM 1489 C C . ASP A 1 182 ? -21.573 -22.025 -33.287 1.00 76.81 182 ASP A C 1
ATOM 1491 O O . ASP A 1 182 ? -22.144 -22.920 -33.899 1.00 76.81 182 ASP A O 1
ATOM 1495 N N . ASN A 1 183 ? -20.895 -22.263 -32.152 1.00 78.81 183 ASN A N 1
ATOM 1496 C CA . ASN A 1 183 ? -20.609 -23.597 -31.593 1.00 78.81 183 ASN A CA 1
ATOM 1497 C C . ASN A 1 183 ? -21.286 -23.863 -30.230 1.00 78.81 183 ASN A C 1
ATOM 1499 O O . ASN A 1 183 ? -20.834 -24.719 -29.473 1.00 78.81 183 ASN A O 1
ATOM 1503 N N . ASP A 1 184 ? -22.315 -23.100 -29.850 1.00 81.31 184 ASP A N 1
ATOM 1504 C CA . ASP A 1 184 ? -22.986 -23.267 -28.551 1.00 81.31 184 ASP A CA 1
ATOM 1505 C C . ASP A 1 184 ? -24.490 -23.054 -28.693 1.00 81.31 184 ASP A C 1
ATOM 1507 O O . ASP A 1 184 ? -24.937 -22.225 -29.482 1.00 81.31 184 ASP A O 1
ATOM 1511 N N . ASP A 1 185 ? -25.280 -23.763 -27.901 1.00 87.06 185 ASP A N 1
ATOM 1512 C CA . ASP A 1 185 ? -26.726 -23.562 -27.828 1.00 87.06 185 ASP A CA 1
ATOM 1513 C C . ASP A 1 185 ? -27.095 -22.359 -26.950 1.00 87.06 185 ASP A C 1
ATOM 1515 O O . ASP A 1 185 ? -28.211 -21.839 -27.018 1.00 87.06 185 ASP A O 1
ATOM 1519 N N . TYR A 1 186 ? -26.142 -21.836 -26.174 1.00 88.00 186 TYR A N 1
ATOM 1520 C CA . TYR A 1 186 ? -26.299 -20.641 -25.352 1.00 88.00 186 TYR A CA 1
ATOM 1521 C C . TYR A 1 186 ? -25.624 -19.408 -25.976 1.00 88.00 186 TYR A C 1
ATOM 1523 O O . TYR A 1 186 ? -24.539 -19.457 -26.549 1.00 88.00 186 TYR A O 1
ATOM 1531 N N . CYS A 1 187 ? -26.238 -18.235 -25.805 1.00 87.75 187 CYS A N 1
ATOM 1532 C CA . CYS A 1 187 ? -25.612 -16.953 -26.141 1.00 87.75 187 CYS A CA 1
ATOM 1533 C C . CYS A 1 187 ? -24.551 -16.557 -25.099 1.00 87.75 187 CYS A C 1
ATOM 1535 O O . CYS A 1 187 ? -24.557 -17.052 -23.969 1.00 87.75 187 CYS A O 1
ATOM 1537 N N . MET A 1 188 ? -23.712 -15.565 -25.420 1.00 81.25 188 MET A N 1
ATOM 1538 C CA . MET A 1 188 ? -22.695 -15.021 -24.496 1.00 81.25 188 MET A CA 1
ATOM 1539 C C . MET A 1 188 ? -23.238 -14.651 -23.108 1.00 81.25 188 MET A C 1
ATOM 1541 O O . MET A 1 188 ? -22.539 -14.777 -22.106 1.00 81.25 188 MET A O 1
ATOM 1545 N N . LYS A 1 189 ? -24.497 -14.203 -23.018 1.00 82.56 189 LYS A N 1
ATOM 1546 C CA . LYS A 1 189 ? -25.100 -13.771 -21.747 1.00 82.56 189 LYS A CA 1
ATOM 1547 C C . LYS A 1 189 ? -25.531 -14.935 -20.848 1.00 82.56 189 LYS A C 1
ATOM 1549 O O . LYS A 1 189 ? -25.624 -14.744 -19.636 1.00 82.56 189 LYS A O 1
ATOM 1554 N N . HIS A 1 190 ? -25.767 -16.122 -21.409 1.00 89.12 190 HIS A N 1
ATOM 1555 C CA . HIS A 1 190 ? -26.310 -17.280 -20.687 1.00 89.12 190 HIS A CA 1
ATOM 1556 C C . HIS A 1 190 ? -25.303 -18.421 -20.475 1.00 89.12 190 HIS A C 1
ATOM 1558 O O . HIS A 1 190 ? -25.671 -19.482 -19.984 1.00 89.12 190 HIS A O 1
ATOM 1564 N N . GLN A 1 191 ? -24.012 -18.178 -20.706 1.00 88.12 191 GLN A N 1
ATOM 1565 C CA . GLN A 1 191 ? -22.931 -19.140 -20.443 1.00 88.12 191 GLN A CA 1
ATOM 1566 C C . GLN A 1 191 ? -22.866 -19.617 -18.975 1.00 88.12 191 GLN A C 1
ATOM 1568 O O . GLN A 1 191 ? -22.498 -20.752 -18.689 1.00 88.12 191 GLN A O 1
ATOM 1573 N N . ARG A 1 192 ? -23.288 -18.783 -18.012 1.00 89.06 192 ARG A N 1
ATOM 1574 C CA . ARG A 1 192 ? -23.404 -19.201 -16.600 1.00 89.06 192 ARG A CA 1
ATOM 1575 C C . ARG A 1 192 ? -24.561 -20.171 -16.349 1.00 89.06 192 ARG A C 1
ATOM 1577 O O . ARG A 1 192 ? -24.452 -20.998 -15.452 1.00 89.06 192 ARG A O 1
ATOM 1584 N N . VAL A 1 193 ? -25.648 -20.049 -17.114 1.00 88.25 193 VAL A N 1
ATOM 1585 C CA . VAL A 1 193 ? -26.816 -20.940 -17.024 1.00 88.25 193 VAL A CA 1
ATOM 1586 C C . VAL A 1 193 ? -26.440 -22.323 -17.541 1.00 88.25 193 VAL A C 1
ATOM 1588 O O . VAL A 1 193 ? -26.699 -23.299 -16.852 1.00 88.25 193 VAL A O 1
ATOM 1591 N N . LYS A 1 194 ? -25.723 -22.388 -18.672 1.00 88.69 194 LYS A N 1
ATOM 1592 C CA . LYS A 1 194 ? -25.122 -23.621 -19.199 1.00 88.69 194 LYS A CA 1
ATOM 1593 C C . LYS A 1 194 ? -24.329 -24.373 -18.126 1.00 88.69 194 LYS A C 1
ATOM 1595 O O . LYS A 1 194 ? -24.688 -25.487 -17.770 1.00 88.69 194 LYS A O 1
ATOM 1600 N N . LYS A 1 195 ? -23.326 -23.715 -17.533 1.00 89.19 195 LYS A N 1
ATOM 1601 C CA . LYS A 1 195 ? -22.473 -24.319 -16.496 1.00 89.19 195 LYS A CA 1
ATOM 1602 C C . LYS A 1 195 ? -23.254 -24.769 -15.255 1.00 89.19 195 LYS A C 1
ATOM 1604 O O . LYS A 1 195 ? -22.914 -25.773 -14.641 1.00 89.19 195 LYS A O 1
ATOM 1609 N N . TYR A 1 196 ? -24.279 -24.015 -14.854 1.00 90.31 196 TYR A N 1
ATOM 1610 C CA . TYR A 1 196 ? -25.154 -24.422 -13.755 1.00 90.31 196 TYR A CA 1
ATOM 1611 C C . TYR A 1 196 ? -25.930 -25.698 -14.106 1.00 90.31 196 TYR A C 1
ATOM 1613 O O . TYR A 1 196 ? -25.915 -26.637 -13.317 1.00 90.31 196 TYR A O 1
ATOM 1621 N N . ASN A 1 197 ? -26.539 -25.751 -15.292 1.00 88.88 197 ASN A N 1
ATOM 1622 C CA . ASN A 1 197 ? -27.294 -26.912 -15.760 1.00 88.88 197 ASN A CA 1
ATOM 1623 C C . ASN A 1 197 ? -26.401 -28.159 -15.882 1.00 88.88 197 ASN A C 1
ATOM 1625 O O . ASN A 1 197 ? -26.794 -29.222 -15.418 1.00 88.88 197 ASN A O 1
ATOM 1629 N N . GLU A 1 198 ? -25.180 -28.018 -16.409 1.00 89.88 198 GLU A N 1
ATOM 1630 C CA . GLU A 1 198 ? -24.185 -29.102 -16.480 1.00 89.88 198 GLU A CA 1
ATOM 1631 C C . GLU A 1 198 ? -23.860 -29.669 -15.087 1.00 89.88 198 GLU A C 1
ATOM 1633 O O . GLU A 1 198 ? -23.903 -30.878 -14.878 1.00 89.88 198 GLU A O 1
ATOM 1638 N N . LEU A 1 199 ? -23.591 -28.812 -14.098 1.00 90.06 199 LEU A N 1
ATOM 1639 C CA . LEU A 1 199 ? -23.258 -29.260 -12.740 1.00 90.06 199 LEU A CA 1
ATOM 1640 C C . LEU A 1 199 ? -24.451 -29.898 -12.018 1.00 90.06 199 LEU A C 1
ATOM 1642 O O . LEU A 1 199 ? -24.281 -30.883 -11.303 1.00 90.06 199 LEU A O 1
ATOM 1646 N N . VAL A 1 200 ? -25.656 -29.361 -12.215 1.00 87.25 200 VAL A N 1
ATOM 1647 C CA . VAL A 1 200 ? -26.881 -29.929 -11.637 1.00 87.25 200 VAL A CA 1
ATOM 1648 C C . VAL A 1 200 ? -27.220 -31.274 -12.280 1.00 87.25 200 VAL A C 1
ATOM 1650 O O . VAL A 1 200 ? -27.621 -32.184 -11.563 1.00 87.25 200 VAL A O 1
ATOM 1653 N N . SER A 1 201 ? -26.983 -31.443 -13.587 1.00 88.69 201 SER A N 1
ATOM 1654 C CA . SER A 1 201 ? -27.163 -32.734 -14.273 1.00 88.69 201 SER A CA 1
ATOM 1655 C C . SER A 1 201 ? -26.236 -33.838 -13.747 1.00 88.69 201 SER A C 1
ATOM 1657 O O . SER A 1 201 ? -26.545 -35.014 -13.874 1.00 88.69 201 SER A O 1
ATOM 1659 N N . GLN A 1 202 ? -25.137 -33.462 -13.085 1.00 90.75 202 GLN A N 1
ATOM 1660 C CA . GLN A 1 202 ? -24.220 -34.371 -12.388 1.00 90.75 202 GLN A CA 1
ATOM 1661 C C . GLN A 1 202 ? -24.610 -34.602 -10.913 1.00 90.75 202 GLN A C 1
ATOM 1663 O O . GLN A 1 202 ? -23.765 -35.005 -10.117 1.00 90.75 202 GLN A O 1
ATOM 1668 N N . ASN A 1 203 ? -25.852 -34.298 -10.513 1.00 87.56 203 ASN A N 1
ATOM 1669 C CA . ASN A 1 203 ? -26.354 -34.388 -9.133 1.00 87.56 203 ASN A CA 1
ATOM 1670 C C . ASN A 1 203 ? -25.585 -33.548 -8.091 1.00 87.56 203 ASN A C 1
ATOM 1672 O O . ASN A 1 203 ? -25.670 -33.801 -6.888 1.00 87.56 203 ASN A O 1
ATOM 1676 N N . LYS A 1 204 ? -24.871 -32.493 -8.508 1.00 89.19 204 LYS A N 1
ATOM 1677 C CA . LYS A 1 204 ? -24.143 -31.613 -7.580 1.00 89.19 204 LYS A CA 1
ATOM 1678 C C . LYS A 1 204 ? -25.028 -30.488 -7.056 1.00 89.19 204 LYS A C 1
ATOM 1680 O O . LYS A 1 204 ? -25.690 -29.775 -7.814 1.00 89.19 204 LYS A O 1
ATOM 1685 N N . ARG A 1 205 ? -24.976 -30.241 -5.744 1.00 91.06 205 ARG A N 1
ATOM 1686 C CA . ARG A 1 205 ? -25.679 -29.117 -5.105 1.00 91.06 205 ARG A CA 1
ATOM 1687 C C . ARG A 1 205 ? -24.796 -27.871 -5.137 1.00 91.06 205 ARG A C 1
ATOM 1689 O O . ARG A 1 205 ? -23.785 -27.820 -4.456 1.00 91.06 205 ARG A O 1
ATOM 1696 N N . ILE A 1 206 ? -25.167 -26.850 -5.909 1.00 92.81 206 ILE A N 1
ATOM 1697 C CA . ILE A 1 206 ? -24.307 -25.676 -6.157 1.00 92.81 206 ILE A CA 1
ATOM 1698 C C . ILE A 1 206 ? -24.759 -24.435 -5.372 1.00 92.81 206 ILE A C 1
ATOM 1700 O O . ILE A 1 206 ? -25.954 -24.180 -5.197 1.00 92.81 206 ILE A O 1
ATOM 1704 N N . CYS A 1 207 ? -23.797 -23.619 -4.931 1.00 90.88 207 CYS A N 1
ATOM 1705 C CA . CYS A 1 207 ? -24.025 -22.332 -4.273 1.00 90.88 207 CYS A CA 1
ATOM 1706 C C . CYS A 1 207 ? -25.013 -21.432 -5.043 1.00 90.88 207 CYS A C 1
ATOM 1708 O O . CYS A 1 207 ? -24.825 -21.145 -6.224 1.00 90.88 207 CYS A O 1
ATOM 1710 N N . LYS A 1 208 ? -26.018 -20.857 -4.360 1.00 88.56 208 LYS A N 1
ATOM 1711 C CA . LYS A 1 208 ? -27.026 -19.949 -4.960 1.00 88.56 208 LYS A CA 1
ATOM 1712 C C . LYS A 1 208 ? -26.422 -18.676 -5.572 1.00 88.56 208 LYS A C 1
ATOM 1714 O O . LYS A 1 208 ? -27.081 -17.981 -6.342 1.00 88.56 208 LYS A O 1
ATOM 1719 N N . ASN A 1 209 ? -25.164 -18.363 -5.255 1.00 88.19 209 ASN A N 1
ATOM 1720 C CA . ASN A 1 209 ? -24.430 -17.246 -5.844 1.00 88.19 209 ASN A CA 1
ATOM 1721 C C . ASN A 1 209 ? -23.802 -17.575 -7.221 1.00 88.19 209 ASN A C 1
ATOM 1723 O O . ASN A 1 209 ? -23.048 -16.759 -7.755 1.00 88.19 209 ASN A O 1
ATOM 1727 N N . TRP A 1 210 ? -24.134 -18.720 -7.833 1.00 86.69 210 TRP A N 1
ATOM 1728 C CA . TRP A 1 210 ? -23.737 -19.089 -9.203 1.00 86.69 210 TRP A CA 1
ATOM 1729 C C . TRP A 1 210 ? -24.171 -18.068 -10.256 1.00 86.69 210 TRP A C 1
ATOM 1731 O O . TRP A 1 210 ? -23.447 -17.816 -11.219 1.00 86.69 210 TRP A O 1
ATOM 1741 N N . ILE A 1 211 ? -25.289 -17.374 -10.020 1.00 81.69 211 ILE A N 1
ATOM 1742 C CA . ILE A 1 211 ? -25.771 -16.273 -10.870 1.00 81.69 211 ILE A CA 1
ATOM 1743 C C . ILE A 1 211 ? -24.704 -15.167 -10.981 1.00 81.69 211 ILE A C 1
ATOM 1745 O O . ILE A 1 211 ? -24.576 -14.524 -12.027 1.00 81.69 211 ILE A O 1
ATOM 1749 N N . ARG A 1 212 ? -23.899 -14.986 -9.923 1.00 79.12 212 ARG A N 1
ATOM 1750 C CA . ARG A 1 212 ? -22.759 -14.059 -9.845 1.00 79.12 212 ARG A CA 1
ATOM 1751 C C . ARG A 1 212 ? -21.396 -14.739 -10.061 1.00 79.12 212 ARG A C 1
ATOM 1753 O O . ARG A 1 212 ? -20.374 -14.085 -9.894 1.00 79.12 212 ARG A O 1
ATOM 1760 N N . GLY A 1 213 ? -21.376 -16.015 -10.452 1.00 81.25 213 GLY A N 1
ATOM 1761 C CA . GLY A 1 213 ? -20.175 -16.755 -10.855 1.00 81.25 213 GLY A CA 1
ATOM 1762 C C . GLY A 1 213 ? -19.582 -17.727 -9.827 1.00 81.25 213 GLY A C 1
ATOM 1763 O O . GLY A 1 213 ? -18.534 -18.299 -10.110 1.00 81.25 213 GLY A O 1
ATOM 1764 N N . CYS A 1 214 ? -20.208 -17.944 -8.664 1.00 87.69 214 CYS A N 1
ATOM 1765 C CA . CYS A 1 214 ? -19.735 -18.930 -7.680 1.00 87.69 214 CYS A CA 1
ATOM 1766 C C . CYS A 1 214 ? -20.368 -20.308 -7.918 1.00 87.69 214 CYS A C 1
ATOM 1768 O O . CYS A 1 214 ? -21.563 -20.478 -7.697 1.00 87.69 214 CYS A O 1
ATOM 1770 N N . PHE A 1 215 ? -19.562 -21.284 -8.332 1.00 89.88 215 PHE A N 1
ATOM 1771 C CA . PHE A 1 215 ? -20.006 -22.652 -8.617 1.00 89.88 215 PHE A CA 1
ATOM 1772 C C . PHE A 1 215 ? -19.514 -23.663 -7.569 1.00 89.88 215 PHE A C 1
ATOM 1774 O O . PHE A 1 215 ? -19.347 -24.833 -7.889 1.00 89.88 215 PHE A O 1
ATOM 1781 N N . ASP A 1 216 ? -19.258 -23.205 -6.339 1.00 89.69 216 ASP A N 1
ATOM 1782 C CA . ASP A 1 216 ? -18.832 -24.080 -5.244 1.00 89.69 216 ASP A CA 1
ATOM 1783 C C . ASP A 1 216 ? -19.921 -25.116 -4.945 1.00 89.69 216 ASP A C 1
ATOM 1785 O O . ASP A 1 216 ? -21.107 -24.774 -4.827 1.00 89.69 216 ASP A O 1
ATOM 1789 N N . GLU A 1 217 ? -19.493 -26.366 -4.805 1.00 90.31 217 GLU A N 1
ATOM 1790 C CA . GLU A 1 217 ? -20.333 -27.479 -4.386 1.00 90.31 217 GLU A CA 1
ATOM 1791 C C . GLU A 1 217 ? -20.628 -27.378 -2.882 1.00 90.31 217 GLU A C 1
ATOM 1793 O O . GLU A 1 217 ? -19.765 -27.027 -2.076 1.00 90.31 217 GLU A O 1
ATOM 1798 N N . LEU A 1 218 ? -21.881 -27.616 -2.514 1.00 88.81 218 LEU A N 1
ATOM 1799 C CA . LEU A 1 218 ? -22.407 -27.511 -1.162 1.00 88.81 218 LEU A CA 1
ATOM 1800 C C . LEU A 1 218 ? -22.524 -28.903 -0.557 1.00 88.81 218 LEU A C 1
ATOM 1802 O O . LEU A 1 218 ? -23.169 -29.781 -1.127 1.00 88.81 218 LEU A O 1
ATOM 1806 N N . THR A 1 219 ? -22.000 -29.069 0.652 1.00 84.31 219 THR A N 1
ATOM 1807 C CA . THR A 1 219 ? -22.217 -30.286 1.437 1.00 84.31 219 THR A CA 1
ATOM 1808 C C . THR A 1 219 ? -23.636 -30.320 2.012 1.00 84.31 219 THR A C 1
ATOM 1810 O O . THR A 1 219 ? -24.341 -29.307 2.032 1.00 84.31 219 THR A O 1
ATOM 1813 N N . ILE A 1 220 ? -24.063 -31.465 2.552 1.00 79.31 220 ILE A N 1
ATOM 1814 C CA . ILE A 1 220 ? -25.356 -31.598 3.257 1.00 79.31 220 ILE A CA 1
ATOM 1815 C C . ILE A 1 220 ? -25.478 -30.588 4.414 1.00 79.31 220 ILE A C 1
ATOM 1817 O O . ILE A 1 220 ? -26.555 -30.047 4.654 1.00 79.31 220 ILE A O 1
ATOM 1821 N N . LYS A 1 221 ? -24.365 -30.260 5.087 1.00 75.56 221 LYS A N 1
ATOM 1822 C CA . LYS A 1 221 ? -24.326 -29.290 6.196 1.00 75.56 221 LYS A CA 1
ATOM 1823 C C . LYS A 1 221 ? -24.446 -27.834 5.730 1.00 75.56 221 LYS A C 1
ATOM 1825 O O . LYS A 1 221 ? -24.759 -26.944 6.525 1.00 75.56 221 LYS A O 1
ATOM 1830 N N . ASP A 1 222 ? -24.200 -27.557 4.452 1.00 76.56 222 ASP A N 1
ATOM 1831 C CA . ASP A 1 222 ? -24.277 -26.206 3.915 1.00 76.56 222 ASP A CA 1
ATOM 1832 C C . ASP A 1 222 ? -25.727 -25.777 3.644 1.00 76.56 222 ASP A C 1
ATOM 1834 O O . ASP A 1 222 ? -26.552 -26.528 3.121 1.00 76.56 222 ASP A O 1
ATOM 1838 N N . LYS A 1 223 ? -26.047 -24.514 3.959 1.00 81.25 223 LYS A N 1
ATOM 1839 C CA . LYS A 1 223 ? -27.300 -23.857 3.534 1.00 81.25 223 LYS A CA 1
ATOM 1840 C C . LYS A 1 223 ? -27.219 -23.500 2.036 1.00 81.25 223 LYS A C 1
ATOM 1842 O O . LYS A 1 223 ? -26.360 -23.985 1.318 1.00 81.25 223 LYS A O 1
ATOM 1847 N N . SER A 1 224 ? -28.053 -22.587 1.532 1.00 88.81 224 SER A N 1
ATOM 1848 C CA . SER A 1 224 ? -28.062 -22.204 0.103 1.00 88.81 224 SER A CA 1
ATOM 1849 C C . SER A 1 224 ? -26.796 -21.485 -0.411 1.00 88.81 224 SER A C 1
ATOM 1851 O O . SER A 1 224 ? -26.719 -21.179 -1.598 1.00 88.81 224 SER A O 1
ATOM 1853 N N . TYR A 1 225 ? -25.833 -21.154 0.454 1.00 85.38 225 TYR A N 1
ATOM 1854 C CA . TYR A 1 225 ? -24.596 -20.446 0.101 1.00 85.38 225 TYR A CA 1
ATOM 1855 C C . TYR A 1 225 ? -23.389 -21.141 0.732 1.00 85.38 225 TYR A C 1
ATOM 1857 O O . TYR A 1 225 ? -23.446 -21.496 1.916 1.00 85.38 225 TYR A O 1
ATOM 1865 N N . CYS A 1 226 ? -22.283 -21.216 -0.015 1.00 86.94 226 CYS A N 1
ATOM 1866 C CA . CYS A 1 226 ? -20.991 -21.644 0.515 1.00 86.94 226 CYS A CA 1
ATOM 1867 C C . CYS A 1 226 ? -20.481 -20.660 1.585 1.00 86.94 226 CYS A C 1
ATOM 1869 O O . CYS A 1 226 ? -20.918 -19.501 1.650 1.00 86.94 226 CYS A O 1
ATOM 1871 N N . VAL A 1 227 ? -19.558 -21.117 2.435 1.00 79.75 227 VAL A N 1
ATOM 1872 C CA . VAL A 1 227 ? -19.018 -20.340 3.569 1.00 79.75 227 VAL A CA 1
ATOM 1873 C C . VAL A 1 227 ? -18.456 -18.988 3.112 1.00 79.75 227 VAL A C 1
ATOM 1875 O O . VAL A 1 227 ? -18.771 -17.951 3.698 1.00 79.75 227 VAL A O 1
ATOM 1878 N N . SER A 1 228 ? -17.707 -18.971 2.007 1.00 79.25 228 SER A N 1
ATOM 1879 C CA . SER A 1 228 ? -17.096 -17.757 1.450 1.00 79.25 228 SER A CA 1
ATOM 1880 C C . SER A 1 228 ? -18.143 -16.719 1.014 1.00 79.25 228 SER A C 1
ATOM 1882 O O . SER A 1 228 ? -18.075 -15.552 1.412 1.00 79.25 228 SER A O 1
ATOM 1884 N N . CYS A 1 229 ? -19.164 -17.135 0.256 1.00 81.56 229 CYS A N 1
ATOM 1885 C CA . CYS A 1 229 ? -20.231 -16.248 -0.216 1.00 81.56 229 CYS A CA 1
ATOM 1886 C C . CYS A 1 229 ? -21.128 -15.754 0.923 1.00 81.56 229 CYS A C 1
ATOM 1888 O O . CYS A 1 229 ? -21.613 -14.621 0.873 1.00 81.56 229 CYS A O 1
ATOM 1890 N N . ARG A 1 230 ? -21.335 -16.573 1.958 1.00 79.25 230 ARG A N 1
ATOM 1891 C CA . ARG A 1 230 ? -22.081 -16.190 3.163 1.00 79.25 230 ARG A CA 1
ATOM 1892 C C . ARG A 1 230 ? -21.355 -15.085 3.928 1.00 79.25 230 ARG A C 1
ATOM 1894 O O . ARG A 1 230 ? -21.952 -14.047 4.205 1.00 79.25 230 ARG A O 1
ATOM 1901 N N . ASN A 1 231 ? -20.056 -15.259 4.161 1.00 73.06 231 ASN A N 1
ATOM 1902 C CA . ASN A 1 231 ? -19.222 -14.274 4.852 1.00 73.06 231 ASN A CA 1
ATOM 1903 C C . ASN A 1 231 ? -19.107 -12.966 4.054 1.00 73.06 231 ASN A C 1
ATOM 1905 O O . ASN A 1 231 ? -19.257 -11.881 4.610 1.00 73.06 231 ASN A O 1
ATOM 1909 N N . SER A 1 232 ? -18.939 -13.051 2.730 1.00 66.94 232 SER A N 1
ATOM 1910 C CA . SER A 1 232 ? -18.929 -11.871 1.854 1.00 66.94 232 SER A CA 1
ATOM 1911 C C . SER A 1 232 ? -20.259 -11.105 1.885 1.00 66.94 232 SER A C 1
ATOM 1913 O O . SER A 1 232 ? -20.268 -9.873 1.895 1.00 66.94 232 SER A O 1
ATOM 1915 N N . ARG A 1 233 ? -21.394 -11.812 1.944 1.00 64.62 233 ARG A N 1
ATOM 1916 C CA . ARG A 1 233 ? -22.723 -11.193 2.034 1.00 64.62 233 ARG A CA 1
ATOM 1917 C C . ARG A 1 233 ? -22.967 -10.519 3.386 1.00 64.62 233 ARG A C 1
ATOM 1919 O O . ARG A 1 233 ? -23.607 -9.471 3.405 1.00 64.62 233 ARG A O 1
ATOM 1926 N N . ASN A 1 234 ? -22.445 -11.084 4.473 1.00 57.34 234 ASN A N 1
ATOM 1927 C CA . ASN A 1 234 ? -22.515 -10.478 5.804 1.00 57.34 234 ASN A CA 1
ATOM 1928 C C . ASN A 1 234 ? -21.661 -9.203 5.881 1.00 57.34 234 ASN A C 1
ATOM 1930 O O . ASN A 1 234 ? -22.141 -8.177 6.351 1.00 57.34 234 ASN A O 1
ATOM 1934 N N . ASN A 1 235 ? -20.456 -9.222 5.307 1.00 52.25 235 ASN A N 1
ATOM 1935 C CA . ASN A 1 235 ? -19.564 -8.057 5.293 1.00 52.25 235 ASN A CA 1
ATOM 1936 C C . ASN A 1 235 ? -20.063 -6.912 4.389 1.00 52.25 235 ASN A C 1
ATOM 1938 O O . ASN A 1 235 ? -19.830 -5.746 4.688 1.00 52.25 235 ASN A O 1
ATOM 1942 N N . ASN A 1 236 ? -20.779 -7.218 3.299 1.00 49.72 236 ASN A N 1
ATOM 1943 C CA . ASN A 1 236 ? -21.306 -6.213 2.362 1.00 49.72 236 ASN A CA 1
ATOM 1944 C C . ASN A 1 236 ? -22.582 -5.492 2.839 1.00 49.72 236 ASN A C 1
ATOM 1946 O O . ASN A 1 236 ? -23.051 -4.589 2.148 1.00 49.72 236 ASN A O 1
ATOM 1950 N N . LYS A 1 237 ? -23.171 -5.882 3.978 1.00 47.97 237 LYS A N 1
ATOM 1951 C CA . LYS A 1 237 ? -24.386 -5.246 4.517 1.00 47.97 237 LYS A CA 1
ATOM 1952 C C . LYS A 1 237 ? -24.120 -4.041 5.423 1.00 47.97 237 LYS A C 1
ATOM 1954 O O . LYS A 1 237 ? -25.083 -3.390 5.815 1.00 47.97 237 LYS A O 1
ATOM 1959 N N . ILE A 1 238 ? -22.863 -3.732 5.748 1.00 50.03 238 ILE A N 1
ATOM 1960 C CA . ILE A 1 238 ? -22.569 -2.694 6.738 1.00 50.03 238 ILE A CA 1
ATOM 1961 C C . ILE A 1 238 ? -22.542 -1.302 6.077 1.00 50.03 238 ILE A C 1
ATOM 1963 O O . ILE A 1 238 ? -21.546 -0.909 5.469 1.00 50.03 238 ILE A O 1
ATOM 1967 N N . THR A 1 239 ? -23.650 -0.564 6.158 1.00 54.09 239 THR A N 1
ATOM 1968 C CA . THR A 1 23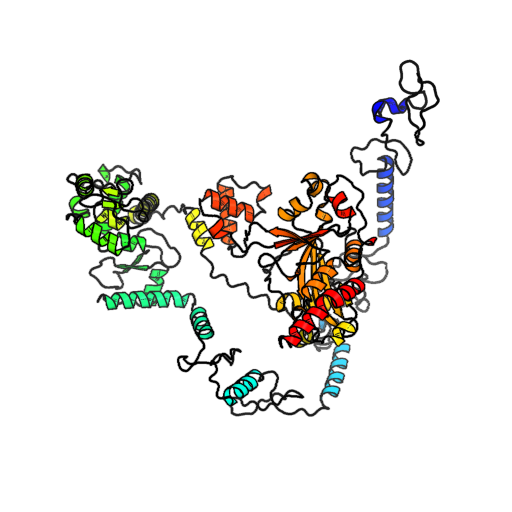9 ? -23.758 0.864 5.798 1.00 54.09 239 THR A CA 1
ATOM 1969 C C . THR A 1 239 ? -23.546 1.742 7.043 1.00 54.09 239 THR A C 1
ATOM 1971 O O . THR A 1 239 ? -23.486 1.228 8.156 1.00 54.09 239 THR A O 1
ATOM 1974 N N . LYS A 1 240 ? -23.446 3.081 6.906 1.00 50.09 240 LYS A N 1
ATOM 1975 C CA . LYS A 1 240 ? -23.432 3.971 8.088 1.00 50.09 240 LYS A CA 1
ATOM 1976 C C . LYS A 1 240 ? -24.673 3.699 8.954 1.00 50.09 240 LYS A C 1
ATOM 1978 O O . LYS A 1 240 ? -24.497 3.471 10.138 1.00 50.09 240 LYS A O 1
ATOM 1983 N N . LEU A 1 241 ? -25.868 3.597 8.354 1.00 55.84 241 LEU A N 1
ATOM 1984 C CA . LEU A 1 241 ? -27.122 3.264 9.052 1.00 55.84 241 LEU A CA 1
ATOM 1985 C C . LEU A 1 241 ? -27.070 1.924 9.806 1.00 55.84 241 LEU A C 1
ATOM 1987 O O . LEU A 1 241 ? -27.542 1.856 10.937 1.00 55.84 241 LEU A O 1
ATOM 1991 N N . SER A 1 242 ? -26.445 0.884 9.247 1.00 65.31 242 SER A N 1
ATOM 1992 C CA . SER A 1 242 ? -26.455 -0.441 9.881 1.00 65.31 242 SER A CA 1
ATOM 1993 C C . SER A 1 242 ? -25.660 -0.505 11.194 1.00 65.31 242 SER A C 1
ATOM 1995 O O . SER A 1 242 ? -25.957 -1.343 12.036 1.00 65.31 242 SER A O 1
ATOM 1997 N N . ILE A 1 243 ? -24.645 0.351 11.385 1.00 68.75 243 ILE A N 1
ATOM 1998 C CA . ILE A 1 243 ? -23.843 0.384 12.626 1.00 68.75 243 ILE A CA 1
ATOM 1999 C C . ILE A 1 243 ? -24.670 0.965 13.783 1.00 68.75 243 ILE A C 1
ATOM 2001 O O . ILE A 1 243 ? -24.593 0.486 14.915 1.00 68.75 243 ILE A O 1
ATOM 2005 N N . TYR A 1 244 ? -25.478 1.989 13.500 1.00 79.50 244 TYR A N 1
ATOM 2006 C CA . TYR A 1 244 ? -26.385 2.575 14.486 1.00 79.50 244 TYR A CA 1
ATOM 2007 C C . TYR A 1 244 ? -27.524 1.613 14.828 1.00 79.50 244 TYR A C 1
ATOM 2009 O O . TYR A 1 244 ? -27.872 1.472 15.997 1.00 79.50 244 TYR A O 1
ATOM 2017 N N . GLU A 1 245 ? -28.047 0.904 13.826 1.00 79.44 245 GLU A N 1
ATOM 2018 C CA . GLU A 1 245 ? -29.059 -0.141 14.004 1.00 79.44 245 GLU A CA 1
ATOM 2019 C C . GLU A 1 245 ? -28.566 -1.290 14.878 1.00 79.44 245 GLU A C 1
ATOM 2021 O O . GLU A 1 245 ? -29.242 -1.684 15.826 1.00 79.44 245 GLU A O 1
ATOM 2026 N N . GLU A 1 246 ? -27.370 -1.808 14.598 1.00 81.81 246 GLU A N 1
ATOM 2027 C CA . GLU A 1 246 ? -26.752 -2.855 15.408 1.00 81.81 246 GLU A CA 1
ATOM 2028 C C . GLU A 1 246 ? -26.565 -2.390 16.856 1.00 81.81 246 GLU A C 1
ATOM 2030 O O . GLU A 1 246 ? -26.919 -3.103 17.796 1.00 81.81 246 GLU A O 1
ATOM 2035 N N . ARG A 1 247 ? -26.075 -1.161 17.057 1.00 85.81 247 ARG A N 1
ATOM 2036 C CA . ARG A 1 247 ? -25.891 -0.604 18.399 1.00 85.81 247 ARG A CA 1
ATOM 2037 C C . ARG A 1 247 ? -27.216 -0.408 19.138 1.00 85.81 247 ARG A C 1
ATOM 2039 O O . ARG A 1 247 ? -27.281 -0.759 20.313 1.00 85.81 247 ARG A O 1
ATOM 2046 N N . PHE A 1 248 ? -28.247 0.112 18.476 1.00 91.44 248 PHE A N 1
ATOM 2047 C CA . PHE A 1 248 ? -29.590 0.242 19.046 1.00 91.44 248 PHE A CA 1
ATOM 2048 C C . PHE A 1 248 ? -30.125 -1.117 19.509 1.00 91.44 248 PHE A C 1
ATOM 2050 O O . PHE A 1 248 ? -30.516 -1.267 20.667 1.00 91.44 248 PHE A O 1
ATOM 2057 N N . ASN A 1 249 ? -30.050 -2.130 18.642 1.00 89.88 249 ASN A N 1
ATOM 2058 C CA . ASN A 1 249 ? -30.508 -3.482 18.958 1.00 89.88 249 ASN A CA 1
ATOM 2059 C C . ASN A 1 249 ? -29.738 -4.087 20.139 1.00 89.88 249 ASN A C 1
ATOM 2061 O O . ASN A 1 249 ? -30.349 -4.696 21.015 1.00 89.88 249 ASN A O 1
ATOM 2065 N N . ASN A 1 250 ? -28.421 -3.871 20.210 1.00 90.62 250 ASN A N 1
ATOM 2066 C CA . ASN A 1 250 ? -27.603 -4.331 21.334 1.00 90.62 250 ASN A CA 1
ATOM 2067 C C . ASN A 1 250 ? -28.018 -3.664 22.653 1.00 90.62 250 ASN A C 1
ATOM 2069 O O . ASN A 1 250 ? -28.165 -4.347 23.662 1.00 90.62 250 ASN A O 1
ATOM 2073 N N . TYR A 1 251 ? -28.251 -2.348 22.653 1.00 93.69 251 TYR A N 1
ATOM 2074 C CA . TYR A 1 251 ? -28.715 -1.623 23.839 1.00 93.69 251 TYR A CA 1
ATOM 2075 C C . TYR A 1 251 ? -30.094 -2.105 24.308 1.00 93.69 251 TYR A C 1
ATOM 2077 O O . TYR A 1 251 ? -30.259 -2.411 25.490 1.00 93.69 251 TYR A O 1
ATOM 2085 N N . LYS A 1 252 ? -31.055 -2.239 23.386 1.00 93.94 252 LYS A N 1
ATOM 2086 C CA . LYS A 1 252 ? -32.407 -2.734 23.683 1.00 93.94 252 LYS A CA 1
ATOM 2087 C C . LYS A 1 252 ? -32.376 -4.172 24.209 1.00 93.94 252 LYS A C 1
ATOM 2089 O O . LYS A 1 252 ? -33.015 -4.480 25.210 1.00 93.94 252 LYS A O 1
ATOM 2094 N N . SER A 1 253 ? -31.573 -5.039 23.590 1.00 93.62 253 SER A N 1
ATOM 2095 C CA . SER A 1 253 ? -31.384 -6.423 24.038 1.00 93.62 253 SER A CA 1
ATOM 2096 C C . SER A 1 253 ? -30.766 -6.501 25.438 1.00 93.62 253 SER A C 1
ATOM 2098 O O . SER A 1 253 ? -31.227 -7.282 26.268 1.00 93.62 253 SER A O 1
ATOM 2100 N N . GLU A 1 254 ? -29.744 -5.694 25.732 1.00 92.81 254 GLU A N 1
ATOM 2101 C CA . GLU A 1 254 ? -29.116 -5.654 27.059 1.00 92.81 254 GLU A CA 1
ATOM 2102 C C . GLU A 1 254 ? -30.050 -5.087 28.137 1.00 92.81 254 GLU A C 1
ATOM 2104 O O . GLU A 1 254 ? -30.046 -5.586 29.265 1.00 92.81 254 GLU A O 1
ATOM 2109 N N . ALA A 1 255 ? -30.865 -4.082 27.803 1.00 93.56 255 ALA A N 1
ATOM 2110 C CA . ALA A 1 255 ? -31.889 -3.549 28.699 1.00 93.56 255 ALA A CA 1
ATOM 2111 C C . ALA A 1 255 ? -32.933 -4.626 29.032 1.00 93.56 255 ALA A C 1
ATOM 2113 O O . ALA A 1 255 ? -33.142 -4.927 30.208 1.00 93.56 255 ALA A O 1
ATOM 2114 N N . ASN A 1 256 ? -33.463 -5.308 28.012 1.00 93.94 256 ASN A N 1
ATOM 2115 C CA . ASN A 1 256 ? -34.413 -6.412 28.175 1.00 93.94 256 ASN A CA 1
ATOM 2116 C C . ASN A 1 256 ? -33.834 -7.549 29.028 1.00 93.94 256 ASN A C 1
ATOM 2118 O O . ASN A 1 256 ? -34.467 -7.997 29.983 1.00 93.94 256 ASN A O 1
ATOM 2122 N N . ARG A 1 257 ? -32.595 -7.975 28.746 1.00 94.69 257 ARG A N 1
ATOM 2123 C CA . ARG A 1 257 ? -31.900 -9.028 29.509 1.00 94.69 257 ARG A CA 1
ATOM 2124 C C . ARG A 1 257 ? -31.755 -8.673 30.992 1.00 94.69 257 ARG A C 1
ATOM 2126 O O . ARG A 1 257 ? -31.746 -9.559 31.842 1.00 94.69 257 ARG A O 1
ATOM 2133 N N . ARG A 1 258 ? -31.617 -7.384 31.306 1.00 93.56 258 ARG A N 1
ATOM 2134 C CA . ARG A 1 258 ? -31.473 -6.859 32.671 1.00 93.56 258 ARG A CA 1
ATOM 2135 C C . ARG A 1 258 ? -32.796 -6.410 33.295 1.00 93.56 258 ARG A C 1
ATOM 2137 O O . ARG A 1 258 ? -32.754 -5.899 34.409 1.00 93.56 258 ARG A O 1
ATOM 2144 N N . LYS A 1 259 ? -33.929 -6.594 32.605 1.00 94.62 259 LYS A N 1
ATOM 2145 C CA . LYS A 1 259 ? -35.259 -6.109 33.012 1.00 94.62 259 LYS A CA 1
ATOM 2146 C C . LYS A 1 259 ? -35.288 -4.593 33.268 1.00 94.62 259 LYS A C 1
ATOM 2148 O O . LYS A 1 259 ? -35.862 -4.127 34.244 1.00 94.62 259 LYS A O 1
ATOM 2153 N N . ILE A 1 260 ? -34.626 -3.831 32.401 1.00 95.19 260 ILE A N 1
ATOM 2154 C CA . ILE A 1 260 ? -34.627 -2.366 32.411 1.00 95.19 260 ILE A CA 1
ATOM 2155 C C . ILE A 1 260 ? -35.552 -1.898 31.290 1.00 95.19 260 ILE A C 1
ATOM 2157 O O . ILE A 1 260 ? -35.374 -2.308 30.144 1.00 95.19 260 ILE A O 1
ATOM 2161 N N . GLU A 1 261 ? -36.506 -1.029 31.614 1.00 96.19 261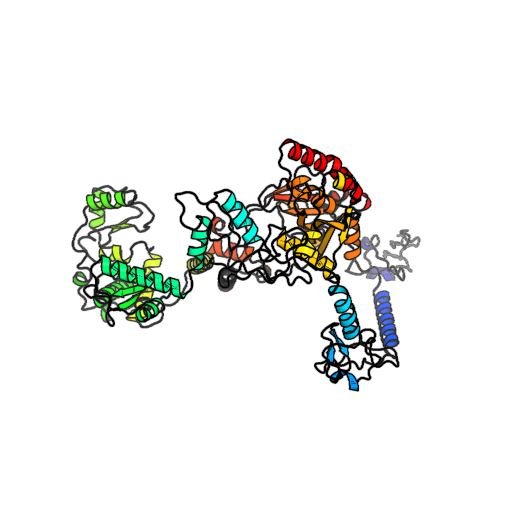 GLU A N 1
ATOM 2162 C CA . GLU A 1 261 ? -37.440 -0.458 30.644 1.00 96.19 261 GLU A CA 1
ATOM 2163 C C . GLU A 1 261 ? -36.708 0.313 29.529 1.00 96.19 261 GLU A C 1
ATOM 2165 O O . GLU A 1 261 ? -35.720 1.012 29.778 1.00 96.19 261 GLU A O 1
ATOM 2170 N N . TRP A 1 262 ? -37.195 0.182 28.293 1.00 96.44 262 TRP A N 1
ATOM 2171 C CA . TRP A 1 262 ? -36.686 0.877 27.113 1.00 96.44 262 TRP A CA 1
ATOM 2172 C C . TRP A 1 262 ? -37.840 1.545 26.363 1.00 96.44 262 TRP A C 1
ATOM 2174 O O . TRP A 1 262 ? -38.616 0.850 25.709 1.00 96.44 262 TRP A O 1
ATOM 2184 N N . LEU A 1 263 ? -37.912 2.878 26.420 1.00 95.19 263 LEU A N 1
ATOM 2185 C CA . LEU A 1 263 ? -38.913 3.707 25.730 1.00 95.19 263 LEU A CA 1
ATOM 2186 C C . LEU A 1 263 ? -38.289 4.690 24.727 1.00 95.19 263 LEU A C 1
ATOM 2188 O O . LEU A 1 263 ? -38.985 5.559 24.223 1.00 95.19 263 LEU A O 1
ATOM 2192 N N . LEU A 1 264 ? -36.985 4.581 24.444 1.00 94.44 264 LEU A N 1
ATOM 2193 C CA . LEU A 1 264 ? -36.356 5.391 23.400 1.00 94.44 264 LEU A CA 1
ATOM 2194 C C . LEU A 1 264 ? -36.720 4.871 22.012 1.00 94.44 264 LEU A C 1
ATOM 2196 O O . LEU A 1 264 ? -36.452 3.700 21.691 1.00 94.44 264 LEU A O 1
ATOM 2200 N N . GLU A 1 265 ? -37.201 5.772 21.164 1.00 92.56 265 GLU A N 1
ATOM 2201 C CA . GLU A 1 265 ? -37.338 5.503 19.743 1.00 92.56 265 GLU A CA 1
ATOM 2202 C C . GLU A 1 265 ? -35.964 5.370 19.083 1.00 92.56 265 GLU A C 1
ATOM 2204 O O . GLU A 1 265 ? -34.925 5.848 19.566 1.00 92.56 265 GLU A O 1
ATOM 2209 N N . LYS A 1 266 ? -35.937 4.666 17.954 1.00 90.25 266 LYS A N 1
ATOM 2210 C CA . LYS A 1 266 ? -34.691 4.370 17.245 1.00 90.25 266 LYS A CA 1
ATOM 2211 C C . LYS A 1 266 ? -33.965 5.655 16.858 1.00 90.25 266 LYS A C 1
ATOM 2213 O O . LYS A 1 266 ? -32.764 5.773 17.090 1.00 90.25 266 LYS A O 1
ATOM 2218 N N . GLU A 1 267 ? -34.682 6.620 16.304 1.00 88.69 267 GLU A N 1
ATOM 2219 C CA . GLU A 1 267 ? -34.152 7.901 15.846 1.00 88.69 267 GLU A CA 1
ATOM 2220 C C . GLU A 1 267 ? -33.561 8.710 17.012 1.00 88.69 267 GLU A C 1
ATOM 2222 O O . GLU A 1 267 ? -32.466 9.263 16.887 1.00 88.69 267 GLU A O 1
ATOM 2227 N N . GLU A 1 268 ? -34.213 8.701 18.178 1.00 91.25 268 GLU A N 1
ATOM 2228 C CA . GLU A 1 268 ? -33.722 9.363 19.393 1.00 91.25 268 GLU A CA 1
ATOM 2229 C C . GLU A 1 268 ? -32.406 8.745 19.877 1.00 91.25 268 GLU A C 1
ATOM 2231 O O . GLU A 1 268 ? -31.432 9.454 20.154 1.00 91.25 268 GLU A O 1
ATOM 2236 N N . ALA A 1 269 ? -32.331 7.413 19.920 1.00 91.12 269 ALA A N 1
ATOM 2237 C CA . ALA A 1 269 ? -31.115 6.705 20.301 1.00 91.12 269 ALA A CA 1
ATOM 2238 C C . ALA A 1 269 ? -29.955 6.985 19.329 1.00 91.12 269 ALA A C 1
ATOM 2240 O O . ALA A 1 269 ? -28.814 7.174 19.760 1.00 91.12 269 ALA A O 1
ATOM 2241 N N . ILE A 1 270 ? -30.236 7.066 18.024 1.00 87.75 270 ILE A N 1
ATOM 2242 C CA . ILE A 1 270 ? -29.247 7.420 16.996 1.00 87.75 270 ILE A CA 1
ATOM 2243 C C . ILE A 1 270 ? -28.689 8.823 17.230 1.00 87.75 270 ILE A C 1
ATOM 2245 O O . ILE A 1 270 ? -27.466 8.993 17.237 1.00 87.75 270 ILE A O 1
ATOM 2249 N N . LEU A 1 271 ? -29.557 9.801 17.491 1.00 89.06 271 LEU A N 1
ATOM 2250 C CA . LEU A 1 271 ? -29.146 11.171 17.805 1.00 89.06 271 LEU A CA 1
ATOM 2251 C C . LEU A 1 271 ? -28.265 11.227 19.060 1.00 89.06 271 LEU A C 1
ATOM 2253 O O . LEU A 1 271 ? -27.290 11.980 19.097 1.00 89.06 271 LEU A O 1
ATOM 2257 N N . LEU A 1 272 ? -28.554 10.410 20.077 1.00 92.00 272 LEU A N 1
ATOM 2258 C CA . LEU A 1 272 ? -27.705 10.299 21.267 1.00 92.00 272 LEU A CA 1
ATOM 2259 C C . LEU A 1 272 ? -26.329 9.690 20.947 1.00 92.00 272 LEU A C 1
ATOM 2261 O O . LEU A 1 272 ? -25.323 10.138 21.495 1.00 92.00 272 LEU A O 1
ATOM 2265 N N . PHE A 1 273 ? -26.241 8.713 20.041 1.00 88.62 273 PHE A N 1
ATOM 2266 C CA . PHE A 1 273 ? -24.955 8.127 19.647 1.00 88.62 273 PHE A CA 1
ATOM 2267 C C . PHE A 1 273 ? -24.059 9.097 18.861 1.00 88.62 273 PHE A C 1
ATOM 2269 O O . PHE A 1 273 ? -22.833 8.966 18.915 1.00 88.62 273 PHE A O 1
ATOM 2276 N N . GLU A 1 274 ? -24.644 10.049 18.129 1.00 86.00 274 GLU A N 1
ATOM 2277 C CA . GLU A 1 274 ? -23.902 11.046 17.344 1.00 86.00 274 GLU A CA 1
ATOM 2278 C C . GLU A 1 274 ? -23.422 12.244 18.169 1.00 86.00 274 GLU A C 1
ATOM 2280 O O . GLU A 1 274 ? -22.483 12.921 17.752 1.00 86.00 274 GLU A O 1
ATOM 2285 N N . LYS A 1 275 ? -24.025 12.502 19.334 1.00 88.88 275 LYS A N 1
ATOM 2286 C CA . LYS A 1 275 ? -23.696 13.656 20.178 1.00 88.88 275 LYS A CA 1
ATOM 2287 C C . LYS A 1 275 ? -22.424 13.460 21.007 1.00 88.88 275 LYS A C 1
ATOM 2289 O O . LYS A 1 275 ? -21.999 12.349 21.349 1.00 88.88 275 LYS A O 1
ATOM 2294 N N . ASP A 1 276 ? -21.828 14.590 21.373 1.00 90.88 276 ASP A N 1
ATOM 2295 C CA . ASP A 1 276 ? -20.694 14.645 22.288 1.00 90.88 276 ASP A CA 1
ATOM 2296 C C . ASP A 1 276 ? -21.094 14.111 23.666 1.00 90.88 276 ASP A C 1
ATOM 2298 O O . ASP A 1 276 ? -22.225 14.274 24.121 1.00 90.88 276 ASP A O 1
ATOM 2302 N N . CYS A 1 277 ? -20.159 13.441 24.341 1.00 92.69 277 CYS A N 1
ATOM 2303 C CA . CYS A 1 277 ? -20.403 12.922 25.681 1.00 92.69 277 CYS A CA 1
ATOM 2304 C C . CYS A 1 277 ? -20.733 14.077 26.636 1.00 92.69 277 CYS A C 1
ATOM 2306 O O . CYS A 1 277 ? -19.896 14.962 26.806 1.00 92.69 277 CYS A O 1
ATOM 2308 N N . LEU A 1 278 ? -21.880 14.020 27.322 1.00 94.25 278 LEU A N 1
ATOM 2309 C CA . LEU A 1 278 ? -22.338 15.056 28.255 1.00 94.25 278 LEU A CA 1
ATOM 2310 C C . LEU A 1 278 ? -21.261 15.424 29.279 1.00 94.25 278 LEU A C 1
ATOM 2312 O O . LEU A 1 278 ? -21.046 16.594 29.577 1.00 94.25 278 LEU A O 1
ATOM 2316 N N . TYR A 1 279 ? -20.577 14.415 29.818 1.00 94.50 279 TYR A N 1
ATOM 2317 C CA . TYR A 1 279 ? -19.612 14.606 30.894 1.00 94.50 279 TYR A CA 1
ATOM 2318 C C . TYR A 1 279 ? -18.311 15.215 30.390 1.00 94.50 279 TYR A C 1
ATOM 2320 O O . TYR A 1 279 ? -17.903 16.275 30.841 1.00 94.50 279 TYR A O 1
ATOM 2328 N N . CYS A 1 280 ? -17.646 14.544 29.450 1.00 91.19 280 CYS A N 1
ATOM 2329 C CA . CYS A 1 280 ? -16.285 14.908 29.052 1.00 91.19 280 CYS A CA 1
ATOM 2330 C C . CYS A 1 280 ? -16.181 15.706 27.752 1.00 91.19 280 CYS A C 1
ATOM 2332 O O . CYS A 1 280 ? -15.063 16.021 27.366 1.00 91.19 280 CYS A O 1
ATOM 2334 N N . GLY A 1 281 ? -17.282 15.938 27.037 1.00 87.69 281 GLY A N 1
ATOM 2335 C CA . GLY A 1 281 ? -17.307 16.667 25.764 1.00 87.69 281 GLY A CA 1
ATOM 2336 C C . GLY A 1 281 ? -16.687 15.929 24.572 1.00 87.69 281 GLY A C 1
ATOM 2337 O O . GLY A 1 281 ? -16.573 16.496 23.496 1.00 87.69 281 GLY A O 1
ATOM 2338 N N . ILE A 1 282 ? -16.250 14.672 24.734 1.00 82.19 282 ILE A N 1
ATOM 2339 C CA . ILE A 1 282 ? -15.554 13.925 23.672 1.00 82.19 282 ILE A CA 1
ATOM 2340 C C . ILE A 1 282 ? -16.539 13.141 22.805 1.00 82.19 282 ILE A C 1
ATOM 2342 O O . ILE A 1 282 ? -17.403 12.416 23.314 1.00 82.19 282 ILE A O 1
ATOM 2346 N N . ASN A 1 283 ? -16.305 13.191 21.494 1.00 79.06 283 ASN A N 1
ATOM 2347 C CA . ASN A 1 283 ? -16.958 12.365 20.490 1.00 79.06 283 ASN A CA 1
ATOM 2348 C C . ASN A 1 283 ? -15.926 11.676 19.594 1.00 79.06 283 ASN A C 1
ATOM 2350 O O . ASN A 1 283 ? -15.222 12.313 18.816 1.00 79.06 283 ASN A O 1
ATOM 2354 N N . ASN A 1 284 ? -15.832 10.352 19.714 1.00 64.12 284 ASN A N 1
ATOM 2355 C CA . ASN A 1 284 ? -14.910 9.529 18.923 1.00 64.12 284 ASN A CA 1
ATOM 2356 C C . ASN A 1 284 ? -15.600 8.873 17.711 1.00 64.12 284 ASN A C 1
ATOM 2358 O O . ASN A 1 284 ? -15.092 7.891 17.170 1.00 64.12 284 ASN A O 1
ATOM 2362 N N . GLY A 1 285 ? -16.758 9.393 17.294 1.00 66.88 285 GLY A N 1
ATOM 2363 C CA . GLY A 1 285 ? -17.504 8.971 16.108 1.00 66.88 285 GLY A CA 1
ATOM 2364 C C . GLY A 1 285 ? -18.806 8.225 16.406 1.00 66.88 285 GLY A C 1
ATOM 2365 O O . GLY A 1 285 ? -19.741 8.342 15.624 1.00 66.88 285 GLY A O 1
ATOM 2366 N N . LEU A 1 286 ? -18.886 7.478 17.514 1.00 75.56 286 LEU A N 1
ATOM 2367 C CA . LEU A 1 286 ? -20.123 6.830 17.967 1.00 75.56 286 LEU A CA 1
ATOM 2368 C C . LEU A 1 286 ? -20.092 6.643 19.490 1.00 75.56 286 LEU A C 1
ATOM 2370 O O . LEU A 1 286 ? -19.456 5.708 19.997 1.00 75.56 286 LEU A O 1
ATOM 2374 N N . ASN A 1 287 ? -20.758 7.524 20.230 1.00 86.88 287 ASN A N 1
ATOM 2375 C CA . ASN A 1 287 ? -20.918 7.414 21.680 1.00 86.88 287 ASN A CA 1
ATOM 2376 C C . ASN A 1 287 ? -22.028 6.416 22.053 1.00 86.88 287 ASN A C 1
ATOM 2378 O O . ASN A 1 287 ? -22.701 5.846 21.192 1.00 86.88 287 ASN A O 1
ATOM 2382 N N . GLY A 1 288 ? -22.128 6.109 23.343 1.00 91.06 288 GLY A N 1
ATOM 2383 C CA . GLY A 1 288 ? -23.205 5.307 23.912 1.00 91.06 288 GLY A CA 1
ATOM 2384 C C . GLY A 1 288 ? -24.252 6.180 24.602 1.00 91.06 288 GLY A C 1
ATOM 2385 O O . GLY A 1 288 ? -24.180 7.407 24.562 1.00 91.06 288 GLY A O 1
ATOM 2386 N N . ILE A 1 289 ? -25.198 5.522 25.266 1.00 94.44 289 ILE A N 1
ATOM 2387 C CA . ILE A 1 289 ? -26.222 6.150 26.104 1.00 94.44 289 ILE A CA 1
ATOM 2388 C C . ILE A 1 289 ? -25.951 5.786 27.562 1.00 94.44 289 ILE A C 1
ATOM 2390 O O . ILE A 1 289 ? -25.732 4.610 27.881 1.00 94.44 289 ILE A O 1
ATOM 2394 N N . ASP A 1 290 ? -25.964 6.794 28.425 1.00 94.88 290 ASP A N 1
ATOM 2395 C CA . ASP A 1 290 ? -25.973 6.652 29.880 1.00 94.88 290 ASP A CA 1
ATOM 2396 C C . ASP A 1 290 ? -27.324 7.107 30.445 1.00 94.88 290 ASP A C 1
ATOM 2398 O O . ASP A 1 290 ? -28.018 7.922 29.833 1.00 94.88 290 ASP A O 1
ATOM 2402 N N . ARG A 1 291 ? -27.695 6.550 31.598 1.00 93.19 291 ARG A N 1
ATOM 2403 C CA . ARG A 1 291 ? -28.918 6.887 32.327 1.00 93.19 291 ARG A CA 1
ATOM 2404 C C . ARG A 1 291 ? -28.560 7.821 33.477 1.00 93.19 291 ARG A C 1
ATOM 2406 O O . ARG A 1 291 ? -27.713 7.470 34.303 1.00 93.19 291 ARG A O 1
ATOM 2413 N N . ILE A 1 292 ? -29.197 8.991 33.538 1.00 90.44 292 ILE A N 1
ATOM 2414 C CA . ILE A 1 292 ? -28.976 9.999 34.587 1.00 90.44 292 ILE A CA 1
ATOM 2415 C C . ILE A 1 292 ? -29.202 9.342 35.950 1.00 90.44 292 ILE A C 1
ATOM 2417 O O . ILE A 1 292 ? -28.281 9.289 36.772 1.00 90.44 292 ILE A O 1
ATOM 2421 N N . ASP A 1 293 ? -30.373 8.730 36.117 1.00 88.62 293 ASP A N 1
ATOM 2422 C CA . ASP A 1 293 ? -30.720 7.849 37.222 1.00 88.62 293 ASP A CA 1
ATOM 2423 C C . ASP A 1 293 ? -30.697 6.384 36.756 1.00 88.62 293 ASP A C 1
ATOM 2425 O O . ASP A 1 293 ? -31.431 5.974 35.852 1.00 88.62 293 ASP A O 1
ATOM 2429 N N . SER A 1 294 ? -29.829 5.581 37.376 1.00 89.12 294 SER A N 1
ATOM 2430 C CA . SER A 1 294 ? -29.679 4.156 37.054 1.00 89.12 294 SER A CA 1
ATOM 2431 C C . SER A 1 294 ? -30.834 3.283 37.547 1.00 89.12 294 SER A C 1
ATOM 2433 O O . SER A 1 294 ? -30.960 2.158 37.047 1.00 89.12 294 SER A O 1
ATOM 2435 N N . GLY A 1 295 ? -31.653 3.783 38.479 1.00 88.56 295 GLY A N 1
ATOM 2436 C CA . GLY A 1 295 ? -32.886 3.139 38.937 1.00 88.56 295 GLY A CA 1
ATOM 2437 C C . GLY A 1 295 ? -34.038 3.251 37.935 1.00 88.56 295 GLY A C 1
ATOM 2438 O O . GLY A 1 295 ? -34.959 2.443 37.978 1.00 88.56 295 GLY A O 1
ATOM 2439 N N . LYS A 1 296 ? -33.964 4.194 36.988 1.00 90.88 296 LYS A N 1
ATOM 2440 C CA . LYS A 1 296 ? -34.973 4.406 35.939 1.00 90.88 296 LYS A CA 1
ATOM 2441 C C . LYS A 1 296 ? -34.581 3.748 34.606 1.00 90.88 296 LYS A C 1
ATOM 2443 O O . LYS A 1 296 ? -33.421 3.379 34.377 1.00 90.88 296 LYS A O 1
ATOM 2448 N N . GLY A 1 297 ? -35.560 3.589 33.715 1.00 93.69 297 GLY A N 1
ATOM 2449 C CA . GLY A 1 297 ? -35.387 3.032 32.370 1.00 93.69 297 GLY A CA 1
ATOM 2450 C C . GLY A 1 297 ? -34.632 3.943 31.393 1.00 93.69 297 GLY A C 1
ATOM 2451 O O . GLY A 1 297 ? -34.230 5.065 31.717 1.00 93.69 297 GLY A O 1
ATOM 2452 N N . TYR A 1 298 ? -34.440 3.452 30.169 1.00 96.06 298 TYR A N 1
ATOM 2453 C CA . TYR A 1 298 ? -34.032 4.253 29.015 1.00 96.06 298 TYR A CA 1
ATOM 2454 C C . TYR A 1 298 ? -35.250 5.004 28.473 1.00 96.06 298 TYR A C 1
ATOM 2456 O O . TYR A 1 298 ? -35.901 4.539 27.541 1.00 96.06 298 TYR A O 1
ATOM 2464 N N . VAL A 1 299 ? -35.562 6.140 29.092 1.00 94.50 299 VAL A N 1
ATOM 2465 C CA . VAL A 1 299 ? -36.706 6.994 28.749 1.00 94.50 299 VAL A CA 1
ATOM 2466 C C . VAL A 1 299 ? -36.239 8.407 28.417 1.00 94.50 299 VAL A C 1
ATOM 2468 O O . VAL A 1 299 ? -35.219 8.872 28.946 1.00 94.50 299 VAL A O 1
ATOM 2471 N N . THR A 1 300 ? -36.993 9.104 27.569 1.00 88.56 300 THR A N 1
ATOM 2472 C CA . THR A 1 300 ? -36.738 10.507 27.230 1.00 88.56 300 THR A CA 1
ATOM 2473 C C . THR A 1 300 ? -36.715 11.349 28.510 1.00 88.56 300 THR A C 1
ATOM 2475 O O . THR A 1 300 ? -37.586 11.236 29.367 1.00 88.56 300 THR A O 1
ATOM 2478 N N . GLY A 1 301 ? -35.650 12.132 28.698 1.00 88.62 301 GLY A N 1
ATOM 2479 C CA . GLY A 1 301 ? -35.395 12.892 29.932 1.00 88.62 301 GLY A CA 1
ATOM 2480 C C . GLY A 1 301 ? -34.535 12.180 30.988 1.00 88.62 301 GLY A C 1
ATOM 2481 O O . GLY A 1 301 ? -33.938 12.858 31.818 1.00 88.62 301 GLY A O 1
ATOM 2482 N N . ASN A 1 302 ? -34.372 10.850 30.931 1.00 94.31 302 ASN A N 1
ATOM 2483 C CA . ASN A 1 302 ? -33.430 10.109 31.791 1.00 94.31 302 ASN A CA 1
ATOM 2484 C C . ASN A 1 302 ? -32.164 9.640 31.049 1.00 94.31 302 ASN A C 1
ATOM 2486 O O . ASN A 1 302 ? -31.283 9.035 31.653 1.00 94.31 302 ASN A O 1
ATOM 2490 N N . THR A 1 303 ? -32.042 9.885 29.745 1.00 95.12 303 THR A N 1
ATOM 2491 C CA . THR A 1 303 ? -30.933 9.374 28.924 1.00 95.12 303 THR A CA 1
ATOM 2492 C C . THR A 1 303 ? -30.080 10.483 28.335 1.00 95.12 303 THR A C 1
ATOM 2494 O O . THR A 1 303 ? -30.604 11.465 27.813 1.00 95.12 303 THR A O 1
ATOM 2497 N N . VAL A 1 304 ? -28.760 10.302 28.361 1.00 94.62 304 VAL A N 1
ATOM 2498 C CA . VAL A 1 304 ? -27.786 11.297 27.890 1.00 94.62 304 VAL A CA 1
ATOM 2499 C C . VAL A 1 304 ? -26.691 10.664 27.026 1.00 94.62 304 VAL A C 1
ATOM 2501 O O . VAL A 1 304 ? -26.331 9.498 27.239 1.00 94.62 304 VAL A O 1
ATOM 2504 N N . PRO A 1 305 ? -26.123 11.408 26.054 1.00 94.50 305 PRO A N 1
ATOM 2505 C CA . PRO A 1 305 ? -25.006 10.918 25.258 1.00 94.50 305 PRO A CA 1
ATOM 2506 C C . PRO A 1 305 ? -23.777 10.752 26.153 1.00 94.50 305 PRO A C 1
ATOM 2508 O O . PRO A 1 305 ? -23.370 11.675 26.861 1.00 94.50 305 PRO A O 1
ATOM 2511 N N . CYS A 1 306 ? -23.161 9.574 26.144 1.00 93.50 306 CYS A N 1
ATOM 2512 C CA . CYS A 1 306 ? -22.058 9.275 27.047 1.00 93.50 306 CYS A CA 1
ATOM 2513 C C . CYS A 1 306 ? -21.047 8.310 26.427 1.00 93.50 306 CYS A C 1
ATOM 2515 O O . CYS A 1 306 ? -21.380 7.262 25.875 1.00 93.50 306 CYS A O 1
ATOM 2517 N N . CYS A 1 307 ? -19.761 8.641 26.539 1.00 91.69 307 CYS A N 1
ATOM 2518 C CA . CYS A 1 307 ? -18.701 7.722 26.138 1.00 91.69 307 CYS A CA 1
ATOM 2519 C C . CYS A 1 307 ? -18.582 6.565 27.147 1.00 91.69 307 CYS A C 1
ATOM 2521 O O . CYS A 1 307 ? -18.778 6.752 28.350 1.00 91.69 307 CYS A O 1
ATOM 2523 N N . GLY A 1 308 ? -18.149 5.388 26.687 1.00 88.50 308 GLY A N 1
ATOM 2524 C CA . GLY A 1 308 ? -18.055 4.195 27.541 1.00 88.50 308 GLY A CA 1
ATOM 2525 C C . GLY A 1 308 ? -17.160 4.352 28.779 1.00 88.50 308 GLY A C 1
ATOM 2526 O O . GLY A 1 308 ? -17.403 3.694 29.783 1.00 88.50 308 GLY A O 1
ATOM 2527 N N . ILE A 1 309 ? -16.157 5.239 28.740 1.00 90.44 309 ILE A N 1
ATOM 2528 C CA . ILE A 1 309 ? -15.304 5.525 29.906 1.00 90.44 309 ILE A CA 1
ATOM 2529 C C . ILE A 1 309 ? -16.090 6.304 30.966 1.00 90.44 309 ILE A C 1
ATOM 2531 O O . ILE A 1 309 ? -16.101 5.895 32.116 1.00 90.44 309 ILE A O 1
ATOM 2535 N N . CYS A 1 310 ? -16.778 7.389 30.592 1.00 93.75 310 CYS A N 1
ATOM 2536 C CA . CYS A 1 310 ? -17.573 8.178 31.543 1.00 93.75 310 CYS A CA 1
ATOM 2537 C C . CYS A 1 310 ? -18.718 7.356 32.136 1.00 93.75 310 CYS A C 1
ATOM 2539 O O . CYS A 1 310 ? -18.931 7.427 33.338 1.00 93.75 310 CYS A O 1
ATOM 2541 N N . ASN A 1 311 ? -19.379 6.526 31.325 1.00 92.88 311 ASN A N 1
ATOM 2542 C CA . ASN A 1 311 ? -20.431 5.629 31.800 1.00 92.88 311 ASN A CA 1
ATOM 2543 C C . ASN A 1 311 ? -19.893 4.643 32.857 1.00 92.88 311 ASN A C 1
ATOM 2545 O O . ASN A 1 311 ? -20.476 4.472 33.920 1.00 92.88 311 ASN A O 1
ATOM 2549 N N . LYS A 1 312 ? -18.714 4.049 32.616 1.00 92.19 312 LYS A N 1
ATOM 2550 C CA . LYS A 1 312 ? -18.034 3.188 33.602 1.00 92.19 312 LYS A CA 1
ATOM 2551 C C . LYS A 1 312 ? -17.544 3.941 34.836 1.00 92.19 312 LYS A C 1
ATOM 2553 O O . LYS A 1 312 ? -17.487 3.348 35.899 1.00 92.19 312 LYS A O 1
ATOM 2558 N N . MET A 1 313 ? -17.156 5.206 34.695 1.00 93.75 313 MET A N 1
ATOM 2559 C CA . MET A 1 313 ? -16.741 6.039 35.822 1.00 93.75 313 MET A CA 1
ATOM 2560 C C . MET A 1 313 ? -17.934 6.399 36.713 1.00 93.75 313 MET A C 1
ATOM 2562 O O . MET A 1 313 ? -17.845 6.283 37.931 1.00 93.75 313 MET A O 1
ATOM 2566 N N . LYS A 1 314 ? -19.057 6.801 36.110 1.00 92.38 314 LYS A N 1
ATOM 2567 C CA . LYS A 1 314 ? -20.291 7.107 36.832 1.00 92.38 314 LYS A CA 1
ATOM 2568 C C . LYS A 1 314 ? -20.883 5.859 37.483 1.00 92.38 314 LYS A C 1
ATOM 2570 O O . LYS A 1 314 ? -21.345 5.945 38.615 1.00 92.38 314 LYS A O 1
ATOM 2575 N N . LEU A 1 315 ? -20.864 4.717 36.789 1.00 88.94 315 LEU A N 1
ATOM 2576 C CA . LEU A 1 315 ? -21.605 3.514 37.176 1.00 88.94 315 LEU A CA 1
ATOM 2577 C C . LEU A 1 315 ? -23.066 3.861 37.508 1.00 88.94 315 LEU A C 1
ATOM 2579 O O . LEU A 1 315 ? -23.834 4.279 36.650 1.00 88.94 315 LEU A O 1
ATOM 2583 N N . ASP A 1 316 ? -23.424 3.700 38.771 1.00 86.94 316 ASP A N 1
ATOM 2584 C CA . ASP A 1 316 ? -24.722 3.905 39.389 1.00 86.94 316 ASP A CA 1
ATOM 2585 C C . ASP A 1 316 ? -24.692 5.085 40.379 1.00 86.94 316 ASP A C 1
ATOM 2587 O O . ASP A 1 316 ? -25.601 5.238 41.191 1.00 86.94 316 ASP A O 1
ATOM 2591 N N . HIS A 1 317 ? -23.640 5.914 40.368 1.00 86.88 317 HIS A N 1
ATOM 2592 C CA . HIS A 1 317 ? -23.632 7.156 41.134 1.00 86.88 317 HIS A CA 1
ATOM 2593 C C . HIS A 1 317 ? -24.670 8.137 40.563 1.00 86.88 317 HIS A C 1
ATOM 2595 O O . HIS A 1 317 ? -24.725 8.321 39.336 1.00 86.88 317 HIS A O 1
ATOM 2601 N N . PRO A 1 318 ? -25.445 8.822 41.428 1.00 87.12 318 PRO A N 1
ATOM 2602 C CA . PRO A 1 318 ? -26.194 10.003 41.026 1.00 87.12 318 PRO A CA 1
ATOM 2603 C C . PRO A 1 318 ? -25.258 11.020 40.375 1.00 87.12 318 PRO A C 1
ATOM 2605 O O . PRO A 1 318 ? -24.092 11.146 40.764 1.00 87.12 318 PRO A O 1
ATOM 2608 N N . ILE A 1 319 ? -25.762 11.744 39.375 1.00 88.81 319 ILE A N 1
ATOM 2609 C CA . ILE A 1 319 ? -24.946 12.672 38.585 1.00 88.81 319 ILE A CA 1
ATOM 2610 C C . ILE A 1 319 ? -24.243 13.714 39.462 1.00 88.81 319 ILE A C 1
ATOM 2612 O O . ILE A 1 319 ? -23.057 13.970 39.274 1.00 88.81 319 ILE A O 1
ATOM 2616 N N . GLU A 1 320 ? -24.934 14.245 40.466 1.00 86.88 320 GLU A N 1
ATOM 2617 C CA . GLU A 1 320 ? -24.384 15.224 41.400 1.00 86.88 320 GLU A CA 1
ATOM 2618 C C . GLU A 1 320 ? -23.236 14.639 42.232 1.00 86.88 320 GLU A C 1
ATOM 2620 O O . GLU A 1 320 ? -22.146 15.210 42.283 1.00 86.88 320 GLU A O 1
ATOM 2625 N N . THR A 1 321 ? -23.431 13.442 42.795 1.00 87.88 321 THR A N 1
ATOM 2626 C CA . THR A 1 321 ? -22.384 12.720 43.527 1.00 87.88 321 THR A CA 1
ATOM 2627 C C . THR A 1 321 ? -21.175 12.453 42.637 1.00 87.88 321 THR A C 1
ATOM 2629 O O . THR A 1 321 ? -20.042 12.696 43.052 1.00 87.88 321 THR A O 1
ATOM 2632 N N . PHE A 1 322 ? -21.396 11.991 41.402 1.00 91.62 322 PHE A N 1
ATOM 2633 C CA . PHE A 1 322 ? -20.321 11.734 40.448 1.00 91.62 322 PHE A CA 1
ATOM 2634 C C . PHE A 1 322 ? -19.503 13.001 40.179 1.00 91.62 322 PHE A C 1
ATOM 2636 O O . PHE A 1 322 ? -18.278 12.970 40.274 1.00 91.62 322 PHE A O 1
ATOM 2643 N N . ILE A 1 323 ? -20.160 14.129 39.913 1.00 91.56 323 ILE A N 1
ATOM 2644 C CA . ILE A 1 323 ? -19.478 15.397 39.633 1.00 91.56 323 ILE A CA 1
ATOM 2645 C C . ILE A 1 323 ? -18.737 15.929 40.863 1.00 91.56 323 ILE A C 1
ATOM 2647 O O . ILE A 1 323 ? -17.605 16.392 40.721 1.00 91.56 323 ILE A O 1
ATOM 2651 N N . ASN A 1 324 ? -19.295 15.804 42.067 1.00 88.88 324 ASN A N 1
ATOM 2652 C CA . ASN A 1 324 ? -18.598 16.198 43.294 1.00 88.88 324 ASN A CA 1
ATOM 2653 C C . ASN A 1 324 ? -17.357 15.328 43.560 1.00 88.88 324 ASN A C 1
ATOM 2655 O O . ASN A 1 324 ? -16.324 15.857 43.972 1.00 88.88 324 ASN A O 1
ATOM 2659 N N . ILE A 1 325 ? -17.391 14.033 43.220 1.00 90.69 325 ILE A N 1
ATOM 2660 C CA . ILE A 1 325 ? -16.186 13.186 43.237 1.00 90.69 325 ILE A CA 1
ATOM 2661 C C . ILE A 1 325 ? -15.139 13.700 42.235 1.00 90.69 325 ILE A C 1
ATOM 2663 O O . ILE A 1 325 ? -13.960 13.785 42.579 1.00 90.69 325 ILE A O 1
ATOM 2667 N N . ILE A 1 326 ? -15.539 14.074 41.011 1.00 93.00 326 ILE A N 1
ATOM 2668 C CA . ILE A 1 326 ? -14.610 14.630 40.009 1.00 93.00 326 ILE A CA 1
ATOM 2669 C C . ILE A 1 326 ? -13.954 15.911 40.526 1.00 93.00 326 ILE A C 1
ATOM 2671 O O . ILE A 1 326 ? -12.730 16.018 40.451 1.00 93.00 326 ILE A O 1
ATOM 2675 N N . LYS A 1 327 ? -14.738 16.852 41.071 1.00 88.88 327 LYS A N 1
ATOM 2676 C CA . LYS A 1 327 ? -14.221 18.111 41.626 1.00 88.88 327 LYS A CA 1
ATOM 2677 C C . LYS A 1 327 ? -13.206 17.861 42.754 1.00 88.88 327 LYS A C 1
ATOM 2679 O O . LYS A 1 327 ? -12.126 18.440 42.735 1.00 88.88 327 LYS A O 1
ATOM 2684 N N . HIS A 1 328 ? -13.501 16.939 43.674 1.00 88.31 328 HIS A N 1
ATOM 2685 C CA . HIS A 1 328 ? -12.561 16.544 44.732 1.00 88.31 328 HIS A CA 1
ATOM 2686 C C . HIS A 1 328 ? -11.248 15.989 44.161 1.00 88.31 328 HIS A C 1
ATOM 2688 O O . HIS A 1 328 ? -10.158 16.403 44.555 1.00 88.31 328 HIS A O 1
ATOM 2694 N N . LEU A 1 329 ? -11.340 15.069 43.196 1.00 91.06 329 LEU A N 1
ATOM 2695 C CA . LEU A 1 329 ? -10.168 14.409 42.620 1.00 91.06 329 LEU A CA 1
ATOM 2696 C C . LEU A 1 329 ? -9.281 15.356 41.809 1.00 91.06 329 LEU A C 1
ATOM 2698 O O . LEU A 1 329 ? -8.061 15.213 41.867 1.00 91.06 329 LEU A O 1
ATOM 2702 N N . VAL A 1 330 ? -9.847 16.309 41.057 1.00 89.44 330 VAL A N 1
ATOM 2703 C CA . VAL A 1 330 ? -9.021 17.258 40.287 1.00 89.44 330 VAL A CA 1
ATOM 2704 C C . VAL A 1 330 ? -8.197 18.167 41.187 1.00 89.44 330 VAL A C 1
ATOM 2706 O O . VAL A 1 330 ? -7.076 18.508 40.816 1.00 89.44 330 VAL A O 1
ATOM 2709 N N . ILE A 1 331 ? -8.704 18.484 42.378 1.00 85.50 331 ILE A N 1
ATOM 2710 C CA . ILE A 1 331 ? -7.957 19.255 43.366 1.00 85.50 331 ILE A CA 1
ATOM 2711 C C . ILE A 1 331 ? -6.915 18.363 44.049 1.00 85.50 331 ILE A C 1
ATOM 2713 O O . ILE A 1 331 ? -5.733 18.679 44.030 1.00 85.50 331 ILE A O 1
ATOM 2717 N N . LYS A 1 332 ? -7.311 17.196 44.580 1.00 86.25 332 LYS A N 1
ATOM 2718 C CA . LYS A 1 332 ? -6.385 16.299 45.302 1.00 86.25 332 LYS A CA 1
ATOM 2719 C C . LYS A 1 332 ? -5.238 15.750 44.458 1.00 86.25 332 LYS A C 1
ATOM 2721 O O . LYS A 1 332 ? -4.185 15.434 45.000 1.00 86.25 332 LYS A O 1
ATOM 2726 N N . LEU A 1 333 ? -5.424 15.627 43.147 1.00 86.69 333 LEU A N 1
ATOM 2727 C CA . LEU A 1 333 ? -4.386 15.163 42.223 1.00 86.69 333 LEU A CA 1
ATOM 2728 C C . LEU A 1 333 ? -3.586 16.305 41.572 1.00 86.69 333 LEU A C 1
ATOM 2730 O O . LEU A 1 333 ? -2.801 16.014 40.654 1.00 86.69 333 LEU A O 1
ATOM 2734 N N . ASN A 1 334 ? -3.794 17.550 42.024 1.00 84.56 334 ASN A N 1
ATOM 2735 C CA . ASN A 1 334 ? -3.211 18.787 41.495 1.00 84.56 334 ASN A CA 1
ATOM 2736 C C . ASN A 1 334 ? -3.361 18.889 39.967 1.00 84.56 334 ASN A C 1
ATOM 2738 O O . ASN A 1 334 ? -2.390 19.061 39.235 1.00 84.56 334 ASN A O 1
ATOM 2742 N N . ILE A 1 335 ? -4.578 18.673 39.461 1.00 82.50 335 ILE A N 1
ATOM 2743 C CA . ILE A 1 335 ? -4.898 18.729 38.022 1.00 82.50 335 ILE A CA 1
ATOM 2744 C C . ILE A 1 335 ? -5.279 20.154 37.600 1.00 82.50 335 ILE A C 1
ATOM 2746 O O . ILE A 1 335 ? -5.075 20.531 36.444 1.00 82.50 335 ILE A O 1
ATOM 2750 N N . VAL A 1 336 ? -5.856 20.919 38.526 1.00 77.88 336 VAL A N 1
ATOM 2751 C CA . VAL A 1 336 ? -6.272 22.314 38.357 1.00 77.88 336 VAL A CA 1
ATOM 2752 C C . VAL A 1 336 ? -5.786 23.124 39.558 1.00 77.88 336 VAL A C 1
ATOM 2754 O O . VAL A 1 336 ? -5.855 22.641 40.687 1.00 77.88 336 VAL A O 1
ATOM 2757 N N . GLU A 1 337 ? -5.298 24.338 39.318 1.00 64.00 337 GLU A N 1
ATOM 2758 C CA . GLU A 1 337 ? -4.935 25.288 40.374 1.00 64.00 337 GLU A CA 1
ATOM 2759 C C . GLU A 1 337 ? -6.197 26.038 40.803 1.00 64.00 337 GLU A C 1
ATOM 2761 O O . GLU A 1 337 ? -6.673 26.929 40.103 1.00 64.00 337 GLU A O 1
ATOM 2766 N N . ILE A 1 338 ? -6.811 25.603 41.904 1.00 62.78 338 ILE A N 1
ATOM 2767 C CA . ILE A 1 338 ? -8.027 26.212 42.454 1.00 62.78 338 ILE A CA 1
ATOM 2768 C C . ILE A 1 338 ? -7.899 26.276 43.972 1.00 62.78 338 ILE A C 1
ATOM 2770 O O . ILE A 1 338 ? -7.472 25.308 44.601 1.00 62.78 338 ILE A O 1
ATOM 2774 N N . ASP A 1 339 ? -8.323 27.398 44.553 1.00 54.88 339 ASP A N 1
ATOM 2775 C CA . ASP A 1 339 ? -8.425 27.569 45.999 1.00 54.88 339 ASP A CA 1
ATOM 2776 C C . ASP A 1 339 ? -9.514 26.649 46.595 1.00 54.88 339 ASP A C 1
ATOM 2778 O O . ASP A 1 339 ? -10.702 26.734 46.257 1.00 54.88 339 ASP A O 1
ATOM 2782 N N . TYR A 1 340 ? -9.088 25.745 47.483 1.00 55.81 340 TYR A N 1
ATOM 2783 C CA . TYR A 1 340 ? -9.913 24.711 48.118 1.00 55.81 340 TYR A CA 1
ATOM 2784 C C . TYR A 1 340 ? -10.998 25.313 49.027 1.00 55.81 340 TYR A C 1
ATOM 2786 O O . TYR A 1 340 ? -12.093 24.751 49.133 1.00 55.81 340 TYR A O 1
ATOM 2794 N N . LYS A 1 341 ? -10.711 26.446 49.688 1.00 49.78 341 LYS A N 1
ATOM 2795 C CA . LYS A 1 341 ? -11.570 27.007 50.748 1.00 49.78 341 LYS A CA 1
ATOM 2796 C C . LYS A 1 341 ? -12.869 27.616 50.217 1.00 49.78 341 LYS A C 1
ATOM 2798 O O . LYS A 1 341 ? -13.899 27.474 50.867 1.00 49.78 341 LYS A O 1
ATOM 2803 N N . ASN A 1 342 ? -12.848 28.198 49.018 1.00 51.97 342 ASN A N 1
ATOM 2804 C CA . ASN A 1 342 ? -13.998 28.922 48.463 1.00 51.97 342 ASN A CA 1
ATOM 2805 C C . ASN A 1 342 ? -15.013 28.042 47.706 1.00 51.97 342 ASN A C 1
ATOM 2807 O O . ASN A 1 342 ? -16.105 28.508 47.404 1.00 51.97 342 ASN A O 1
ATOM 2811 N N . ASN A 1 343 ? -14.691 26.776 47.398 1.00 52.09 343 ASN A N 1
ATOM 2812 C CA . ASN A 1 343 ? -15.521 25.935 46.514 1.00 52.09 343 ASN A CA 1
ATOM 2813 C C . ASN A 1 343 ? -16.010 24.605 47.119 1.00 52.09 343 ASN A C 1
ATOM 2815 O O . ASN A 1 343 ? -16.820 23.926 46.485 1.00 52.09 343 ASN A O 1
ATOM 2819 N N . PHE A 1 344 ? -15.508 24.188 48.290 1.00 57.34 344 PHE A N 1
ATOM 2820 C CA . PHE A 1 344 ? -15.724 22.822 48.806 1.00 57.34 344 PHE A CA 1
ATOM 2821 C C . PHE A 1 344 ? -15.992 22.710 50.319 1.00 57.34 344 PHE A C 1
ATOM 2823 O O . PHE A 1 344 ? -16.049 21.593 50.838 1.00 57.34 344 PHE A O 1
ATOM 2830 N N . SER A 1 345 ? -16.186 23.830 51.023 1.00 49.06 345 SER A N 1
ATOM 2831 C CA . SER A 1 345 ? -16.261 23.913 52.495 1.00 49.06 345 SER A CA 1
ATOM 2832 C C . SER A 1 345 ? -17.391 23.099 53.149 1.00 49.06 345 SER A C 1
ATOM 2834 O O . SER A 1 345 ? -17.214 22.646 54.274 1.00 49.06 345 SER A O 1
ATOM 2836 N N . ASN A 1 346 ? -18.494 22.816 52.440 1.00 51.66 346 ASN A N 1
ATOM 2837 C CA . ASN A 1 346 ? -19.674 22.134 53.005 1.00 51.66 346 ASN A CA 1
ATOM 2838 C C . ASN A 1 346 ? -19.890 20.679 52.535 1.00 51.66 346 ASN A C 1
ATOM 2840 O O . ASN A 1 346 ? -20.935 20.091 52.813 1.00 51.66 346 ASN A O 1
ATOM 2844 N N . THR A 1 347 ? -18.948 20.058 51.811 1.00 60.72 347 THR A N 1
ATOM 2845 C CA . THR A 1 347 ? -19.170 18.700 51.269 1.00 60.72 347 THR A CA 1
ATOM 2846 C C . THR A 1 347 ? -18.622 17.612 52.191 1.00 60.72 347 THR A C 1
ATOM 2848 O O . THR A 1 347 ? -17.412 17.469 52.357 1.00 60.72 347 THR A O 1
ATOM 2851 N N . ASN A 1 348 ? -19.504 16.773 52.740 1.00 69.56 348 ASN A N 1
ATOM 2852 C CA . ASN A 1 348 ? -19.098 15.625 53.548 1.00 69.56 348 ASN A CA 1
ATOM 2853 C C . ASN A 1 348 ? -18.433 14.542 52.670 1.00 69.56 348 ASN A C 1
ATOM 2855 O O . ASN A 1 348 ? -19.090 13.753 51.984 1.00 69.56 348 ASN A O 1
ATOM 2859 N N . LEU A 1 349 ? -17.100 14.490 52.711 1.00 66.94 349 LEU A N 1
ATOM 2860 C CA . LEU A 1 349 ? -16.283 13.553 51.933 1.00 66.94 349 LEU A CA 1
ATOM 2861 C C . LEU A 1 349 ? -16.589 12.078 52.247 1.00 66.94 349 LEU A C 1
ATOM 2863 O O . LEU A 1 349 ? -16.469 11.233 51.359 1.00 66.94 349 LEU A O 1
ATOM 2867 N N . GLN A 1 350 ? -17.031 11.746 53.465 1.00 64.94 350 GLN A N 1
ATOM 2868 C CA . GLN A 1 350 ? -17.405 10.367 53.797 1.00 64.94 350 GLN A CA 1
ATOM 2869 C C . GLN A 1 350 ? -18.695 9.919 53.092 1.00 64.94 350 GLN A C 1
ATOM 2871 O O . GLN A 1 350 ? -18.833 8.739 52.757 1.00 64.94 350 GLN A O 1
ATOM 2876 N N . LEU A 1 351 ? -19.620 10.844 52.816 1.00 72.12 351 LEU A N 1
ATOM 2877 C CA . LEU A 1 351 ? -20.847 10.569 52.060 1.00 72.12 351 LEU A CA 1
ATOM 2878 C C . LEU A 1 351 ? -20.556 10.335 50.567 1.00 72.12 351 LEU A C 1
ATOM 2880 O O . LEU A 1 351 ? -21.099 9.394 49.980 1.00 72.12 351 LEU A O 1
ATOM 2884 N N . LEU A 1 352 ? -19.634 11.105 49.970 1.00 75.94 352 LEU A N 1
ATOM 2885 C CA . LEU A 1 352 ? -19.242 10.960 48.556 1.00 75.94 352 LEU A CA 1
ATOM 2886 C C . LEU A 1 352 ? -18.628 9.591 48.234 1.00 75.94 352 LEU A C 1
ATOM 2888 O O . LEU A 1 352 ? -18.853 9.037 47.157 1.00 75.94 352 LEU A O 1
ATOM 2892 N N . PHE A 1 353 ? -17.864 9.035 49.174 1.00 80.75 353 PHE A N 1
ATOM 2893 C CA . PHE A 1 353 ? -17.182 7.748 49.025 1.00 80.75 353 PHE A CA 1
ATOM 2894 C C . PHE A 1 353 ? -17.833 6.627 49.852 1.00 80.75 353 PHE A C 1
ATOM 2896 O O . PHE A 1 353 ? -17.201 5.604 50.117 1.00 80.75 353 PHE A O 1
ATOM 2903 N N . SER A 1 354 ? -19.111 6.776 50.212 1.00 72.44 354 SER A N 1
ATOM 2904 C CA . SER A 1 354 ? -19.889 5.825 51.026 1.00 72.44 354 SER A CA 1
ATOM 2905 C C . SER A 1 354 ? -19.864 4.376 50.515 1.00 72.44 354 SER A C 1
ATOM 2907 O O . SER A 1 354 ? -19.901 3.440 51.310 1.00 72.44 354 SER A O 1
ATOM 2909 N N . LYS A 1 355 ? -19.696 4.167 49.201 1.00 72.38 355 LYS A N 1
ATOM 2910 C CA . LYS A 1 355 ? -19.536 2.837 48.577 1.00 72.38 355 LYS A CA 1
ATOM 2911 C C . LYS A 1 355 ? -18.195 2.143 48.878 1.00 72.38 355 LYS A C 1
ATOM 2913 O O . LYS A 1 355 ? -18.003 1.006 48.453 1.00 72.38 355 LYS A O 1
ATOM 2918 N N . SER A 1 356 ? -17.272 2.799 49.586 1.00 70.81 356 SER A N 1
ATOM 2919 C CA . SER A 1 356 ? -15.922 2.302 49.909 1.00 70.81 356 SER A CA 1
ATOM 2920 C C . SER A 1 356 ? -15.738 1.882 51.381 1.00 70.81 356 SER A C 1
ATOM 2922 O O . SER A 1 356 ? -14.606 1.720 51.829 1.00 70.81 356 SER A O 1
ATOM 2924 N N . LYS A 1 357 ? -16.827 1.702 52.144 1.00 60.62 357 LYS A N 1
ATOM 2925 C CA . LYS A 1 357 ? -16.783 1.418 53.594 1.00 60.62 357 LYS A CA 1
ATOM 2926 C C . LYS A 1 357 ? -16.365 -0.012 53.990 1.00 60.62 357 LYS A C 1
ATOM 2928 O O . LYS A 1 357 ? -16.085 -0.230 55.158 1.00 60.62 357 LYS A O 1
ATOM 2933 N N . SER A 1 358 ? -16.318 -0.978 53.067 1.00 65.56 358 SER A N 1
ATOM 2934 C CA . SER A 1 358 ? -16.032 -2.389 53.390 1.00 65.56 358 SER A CA 1
ATOM 2935 C C . SER A 1 358 ? -14.728 -2.893 52.764 1.00 65.56 358 SER A C 1
ATOM 2937 O O . SER A 1 358 ? -14.563 -2.798 51.541 1.00 65.56 358 SER A O 1
ATOM 2939 N N . ASN A 1 359 ? -13.867 -3.517 53.572 1.00 66.56 359 ASN A N 1
ATOM 2940 C CA . ASN A 1 359 ? -12.660 -4.203 53.107 1.00 66.56 359 ASN A CA 1
ATOM 2941 C C . ASN A 1 359 ? -13.013 -5.376 52.192 1.00 66.56 359 ASN A C 1
ATOM 2943 O O . ASN A 1 359 ? -13.832 -6.230 52.525 1.00 66.56 359 ASN A O 1
ATOM 2947 N N . THR A 1 360 ? -12.358 -5.451 51.036 1.00 75.38 360 THR A N 1
ATOM 2948 C CA . THR A 1 360 ? -12.322 -6.713 50.279 1.00 75.38 360 THR A CA 1
ATOM 2949 C C . THR A 1 360 ? -11.307 -7.637 50.958 1.00 75.38 360 THR A C 1
ATOM 2951 O O . THR A 1 360 ? -10.278 -7.161 51.417 1.00 75.38 360 THR A O 1
ATOM 2954 N N . SER A 1 361 ? -11.560 -8.941 51.080 1.00 85.19 361 SER A N 1
ATOM 2955 C CA . SER A 1 361 ? -10.592 -9.850 51.716 1.00 85.19 361 SER A CA 1
ATOM 2956 C C . SER A 1 361 ? -9.425 -10.199 50.781 1.00 85.19 361 SER A C 1
ATOM 2958 O O . SER A 1 361 ? -9.589 -10.218 49.555 1.00 85.19 361 SER A O 1
ATOM 2960 N N . TYR A 1 362 ? -8.263 -10.538 51.353 1.00 90.44 362 TYR A N 1
ATOM 2961 C CA . TYR A 1 362 ? -7.099 -11.061 50.618 1.00 90.44 362 TYR A CA 1
ATOM 2962 C C . TYR A 1 362 ? -7.493 -12.239 49.710 1.00 90.44 362 TYR A C 1
ATOM 2964 O O . TYR A 1 362 ? -7.205 -12.265 48.510 1.00 90.44 362 TYR A O 1
ATOM 2972 N N . VAL A 1 363 ? -8.275 -13.170 50.267 1.00 90.94 363 VAL A N 1
ATOM 2973 C CA . VAL A 1 363 ? -8.810 -14.344 49.566 1.00 90.94 363 VAL A CA 1
ATOM 2974 C C . VAL A 1 363 ? -9.643 -13.949 48.342 1.00 90.94 363 VAL A C 1
ATOM 2976 O O . VAL A 1 363 ? -9.510 -14.564 47.282 1.00 90.94 363 VAL A O 1
ATOM 2979 N N . ASN A 1 364 ? -10.475 -12.909 48.441 1.00 90.44 364 ASN A N 1
ATOM 2980 C CA . ASN A 1 364 ? -11.293 -12.449 47.318 1.00 90.44 364 ASN A CA 1
ATOM 2981 C C . ASN A 1 364 ? -10.446 -11.835 46.199 1.00 90.44 364 ASN A C 1
ATOM 2983 O O . ASN A 1 364 ? -10.733 -12.072 45.021 1.00 90.44 364 ASN A O 1
ATOM 2987 N N . TYR A 1 365 ? -9.379 -11.107 46.536 1.00 90.81 365 TYR A N 1
ATOM 2988 C CA . TYR A 1 365 ? -8.431 -10.617 45.537 1.00 90.81 365 TYR A CA 1
ATOM 2989 C C . TYR A 1 365 ? -7.709 -11.762 44.827 1.00 90.81 365 TYR A C 1
ATOM 2991 O O . TYR A 1 365 ? -7.686 -11.768 43.594 1.00 90.81 365 TYR A O 1
ATOM 2999 N N . LYS A 1 366 ? -7.219 -12.761 45.571 1.00 91.94 366 LYS A N 1
ATOM 3000 C CA . LYS A 1 366 ? -6.552 -13.954 45.023 1.00 91.94 366 LYS A CA 1
ATOM 3001 C C . LYS A 1 366 ? -7.478 -14.783 44.122 1.00 91.94 366 LYS A C 1
ATOM 3003 O O . LYS A 1 366 ? -7.085 -15.207 43.038 1.00 91.94 366 LYS A O 1
ATOM 3008 N N . LYS A 1 367 ? -8.745 -14.961 44.512 1.00 93.44 367 LYS A N 1
ATOM 3009 C CA . LYS A 1 367 ? -9.765 -15.627 43.676 1.00 93.44 367 LYS A CA 1
ATOM 3010 C C . LYS A 1 367 ? -10.076 -14.824 42.407 1.00 93.44 367 LYS A C 1
ATOM 3012 O O . LYS A 1 367 ? -10.141 -15.378 41.309 1.00 93.44 367 LYS A O 1
ATOM 3017 N N . SER A 1 368 ? -10.255 -13.509 42.539 1.00 89.94 368 SER A N 1
ATOM 3018 C CA . SER A 1 368 ? -10.555 -12.610 41.417 1.00 89.94 368 SER A CA 1
ATOM 3019 C C . SER A 1 368 ? -9.399 -12.497 40.419 1.00 89.94 368 SER A C 1
ATOM 3021 O O . SER A 1 368 ? -9.639 -12.386 39.214 1.00 89.94 368 SER A O 1
ATOM 3023 N N . SER A 1 369 ? -8.151 -12.498 40.891 1.00 91.44 369 SER A N 1
ATOM 3024 C CA . SER A 1 369 ? -6.959 -12.470 40.041 1.00 91.44 369 SER A CA 1
ATOM 3025 C C . SER A 1 369 ? -6.785 -13.791 39.289 1.00 91.44 369 SER A C 1
ATOM 3027 O O . SER A 1 369 ? -6.612 -13.752 38.072 1.00 91.44 369 SER A O 1
ATOM 3029 N N . ALA A 1 370 ? -6.973 -14.937 39.955 1.00 91.44 370 ALA A N 1
ATOM 3030 C CA . ALA A 1 370 ? -6.946 -16.259 39.325 1.00 91.44 370 ALA A CA 1
ATOM 3031 C C . ALA A 1 370 ? -7.994 -16.388 38.207 1.00 91.44 370 ALA A C 1
ATOM 3033 O O . ALA A 1 370 ? -7.657 -16.757 37.084 1.00 91.44 370 ALA A O 1
ATOM 3034 N N . LYS A 1 371 ? -9.243 -15.967 38.459 1.00 94.12 371 LYS A N 1
ATOM 3035 C CA . LYS A 1 371 ? -10.315 -15.963 37.442 1.00 94.12 371 LYS A CA 1
ATOM 3036 C C . LYS A 1 371 ? -9.970 -15.127 36.202 1.00 94.12 371 LYS A C 1
ATOM 3038 O O . LYS A 1 371 ? -10.468 -15.399 35.115 1.00 94.12 371 LYS A O 1
ATOM 3043 N N . ARG A 1 372 ? -9.147 -14.089 36.365 1.00 90.88 372 ARG A N 1
ATOM 3044 C CA . ARG A 1 372 ? -8.709 -13.183 35.291 1.00 90.88 372 ARG A CA 1
ATOM 3045 C C . ARG A 1 372 ? -7.328 -13.532 34.728 1.00 90.88 372 ARG A C 1
ATOM 3047 O O . ARG A 1 372 ? -6.848 -12.798 33.871 1.00 90.88 372 ARG A O 1
ATOM 3054 N N . ASN A 1 373 ? -6.708 -14.614 35.198 1.00 91.69 373 ASN A N 1
ATOM 3055 C CA . ASN A 1 373 ? -5.346 -15.019 34.855 1.00 91.69 373 ASN A CA 1
ATOM 3056 C C . ASN A 1 373 ? -4.288 -13.927 35.129 1.00 91.69 373 ASN A C 1
ATOM 3058 O O . ASN A 1 373 ? -3.428 -13.636 34.299 1.00 91.69 373 ASN A O 1
ATOM 3062 N N . ILE A 1 374 ? -4.377 -13.282 36.295 1.00 92.44 374 ILE A N 1
ATOM 3063 C CA . ILE A 1 374 ? -3.434 -12.255 36.753 1.00 92.44 374 ILE A CA 1
ATOM 3064 C C . ILE A 1 374 ? -2.632 -12.827 37.921 1.00 92.44 374 ILE A C 1
ATOM 3066 O O . ILE A 1 374 ? -3.214 -13.266 38.912 1.00 92.44 374 ILE A O 1
ATOM 3070 N N . LYS A 1 375 ? -1.298 -12.781 37.827 1.00 93.38 375 LYS A N 1
ATOM 3071 C CA . LYS A 1 375 ? -0.406 -13.221 38.909 1.00 93.38 375 LYS A CA 1
ATOM 3072 C C . LYS A 1 375 ? -0.601 -12.360 40.163 1.00 93.38 375 LYS A C 1
ATOM 3074 O O . LYS A 1 375 ? -0.732 -11.136 40.067 1.00 93.38 375 LYS A O 1
ATOM 3079 N N . PHE A 1 376 ? -0.645 -13.012 41.322 1.00 95.06 376 PHE A N 1
ATOM 3080 C CA . PHE A 1 376 ? -0.871 -12.381 42.619 1.00 95.06 376 PHE A CA 1
ATOM 3081 C C . PHE A 1 376 ? 0.318 -12.663 43.540 1.00 95.06 376 PHE A C 1
ATOM 3083 O O . PHE A 1 376 ? 0.311 -13.634 44.290 1.00 95.06 376 PHE A O 1
ATOM 3090 N N . ASN A 1 377 ? 1.350 -11.832 43.417 1.00 93.69 377 ASN A N 1
ATOM 3091 C CA . ASN A 1 377 ? 2.669 -12.003 44.022 1.00 93.69 377 ASN A CA 1
ATOM 3092 C C . ASN A 1 377 ? 2.838 -11.073 45.236 1.00 93.69 377 ASN A C 1
ATOM 3094 O O . ASN A 1 377 ? 3.835 -10.367 45.343 1.00 93.69 377 ASN A O 1
ATOM 3098 N N . ILE A 1 378 ? 1.830 -11.030 46.110 1.00 93.44 378 ILE A N 1
ATOM 3099 C CA . ILE A 1 378 ? 1.905 -10.335 47.400 1.00 93.44 378 ILE A CA 1
ATOM 3100 C C . ILE A 1 378 ? 1.417 -11.271 48.506 1.00 93.44 378 ILE A C 1
ATOM 3102 O O . ILE A 1 378 ? 0.440 -12.011 48.327 1.00 93.44 378 ILE A O 1
ATOM 3106 N N . SER A 1 379 ? 2.103 -11.249 49.638 1.00 93.19 379 SER A N 1
ATOM 3107 C CA . SER A 1 379 ? 1.740 -11.953 50.866 1.00 93.19 379 SER A CA 1
ATOM 3108 C C . SER A 1 379 ? 0.541 -11.298 51.556 1.00 93.19 379 SER A C 1
ATOM 3110 O O . SER A 1 379 ? 0.164 -10.158 51.270 1.00 93.19 379 SER A O 1
ATOM 3112 N N . GLU A 1 380 ? -0.090 -12.033 52.468 1.00 93.38 380 GLU A N 1
ATOM 3113 C CA . GLU A 1 380 ? -1.201 -11.513 53.268 1.00 93.38 380 GLU A CA 1
ATOM 3114 C C . GLU A 1 380 ? -0.754 -10.383 54.207 1.00 93.38 380 GLU A C 1
ATOM 3116 O O . GLU A 1 380 ? -1.461 -9.387 54.344 1.00 93.38 380 GLU A O 1
ATOM 3121 N N . THR A 1 381 ? 0.460 -10.465 54.755 1.00 92.75 381 THR A N 1
ATOM 3122 C CA . THR A 1 381 ? 1.056 -9.402 55.575 1.00 92.75 381 THR A CA 1
ATOM 3123 C C . THR A 1 381 ? 1.263 -8.114 54.779 1.00 92.75 381 THR A C 1
ATOM 3125 O O . THR A 1 381 ? 0.850 -7.043 55.215 1.00 92.75 381 THR A O 1
ATOM 3128 N N . GLU A 1 382 ? 1.839 -8.199 53.574 1.00 92.00 382 GLU A N 1
ATOM 3129 C CA . GLU A 1 382 ? 2.002 -7.037 52.687 1.00 92.00 382 GLU A CA 1
ATOM 3130 C C . GLU A 1 382 ? 0.654 -6.415 52.306 1.00 92.00 382 GLU A C 1
ATOM 3132 O O . GLU A 1 382 ? 0.523 -5.191 52.229 1.00 92.00 382 GLU A O 1
ATOM 3137 N N . TYR A 1 383 ? -0.360 -7.258 52.100 1.00 91.50 383 TYR A N 1
ATOM 3138 C CA . TYR A 1 383 ? -1.723 -6.822 51.844 1.00 91.50 383 TYR A CA 1
ATOM 3139 C C . TYR A 1 383 ? -2.335 -6.073 53.034 1.00 91.50 383 TYR A C 1
ATOM 3141 O O . TYR A 1 383 ? -2.902 -5.001 52.844 1.00 91.50 383 TYR A O 1
ATOM 3149 N N . ILE A 1 384 ? -2.216 -6.594 54.256 1.00 89.12 384 ILE A N 1
ATOM 3150 C CA . ILE A 1 384 ? -2.732 -5.925 55.460 1.00 89.12 384 ILE A CA 1
ATOM 3151 C C . ILE A 1 384 ? -2.018 -4.585 55.662 1.00 89.12 384 ILE A C 1
ATOM 3153 O O . ILE A 1 384 ? -2.677 -3.565 55.864 1.00 89.12 384 ILE A O 1
ATOM 3157 N N . ASN A 1 385 ? -0.693 -4.561 55.509 1.00 90.12 385 ASN A N 1
ATOM 3158 C CA . ASN A 1 385 ? 0.109 -3.354 55.689 1.00 90.12 385 ASN A CA 1
ATOM 3159 C C . ASN A 1 385 ? -0.294 -2.241 54.718 1.00 90.12 385 ASN A C 1
ATOM 3161 O O . ASN A 1 385 ? -0.509 -1.107 55.147 1.00 90.12 385 ASN A O 1
ATOM 3165 N N . ILE A 1 386 ? -0.454 -2.541 53.423 1.00 90.12 386 ILE A N 1
ATOM 3166 C CA . ILE A 1 386 ? -0.814 -1.509 52.440 1.00 90.12 386 ILE A CA 1
ATOM 3167 C C . ILE A 1 386 ? -2.217 -0.933 52.680 1.00 90.12 386 ILE A C 1
ATOM 3169 O O . ILE A 1 386 ? -2.450 0.234 52.373 1.00 90.12 386 ILE A O 1
ATOM 3173 N N . LEU A 1 387 ? -3.147 -1.703 53.260 1.00 88.56 387 LEU A N 1
ATOM 3174 C CA . LEU A 1 387 ? -4.497 -1.216 53.553 1.00 88.56 387 LEU A CA 1
ATOM 3175 C C . LEU A 1 387 ? -4.534 -0.110 54.611 1.00 88.56 387 LEU A C 1
ATOM 3177 O O . LEU A 1 387 ? -5.487 0.662 54.594 1.00 88.56 387 LEU A O 1
ATOM 3181 N N . THR A 1 388 ? -3.528 -0.010 55.485 1.00 87.62 388 THR A N 1
ATOM 3182 C CA . THR A 1 388 ? -3.474 1.000 56.562 1.00 87.62 388 THR A CA 1
ATOM 3183 C C . THR A 1 388 ? -3.276 2.427 56.047 1.00 87.62 388 THR A C 1
ATOM 3185 O O . THR A 1 388 ? -3.640 3.391 56.718 1.00 87.62 388 THR A O 1
ATOM 3188 N N . TYR A 1 389 ? -2.753 2.583 54.831 1.00 88.81 389 TYR A N 1
ATOM 3189 C CA . TYR A 1 389 ? -2.486 3.892 54.247 1.00 88.81 389 TYR A CA 1
ATOM 3190 C C . TYR A 1 389 ? -3.750 4.516 53.637 1.00 88.81 389 TYR A C 1
ATOM 3192 O O . TYR A 1 389 ? -4.611 3.797 53.117 1.00 88.81 389 TYR A O 1
ATOM 3200 N N . PRO A 1 390 ? -3.861 5.859 53.620 1.00 88.75 390 PRO A N 1
ATOM 3201 C CA . PRO A 1 390 ? -4.962 6.545 52.954 1.00 88.75 390 PRO A CA 1
ATOM 3202 C C . PRO A 1 390 ? -4.955 6.280 51.445 1.00 88.75 390 PRO A C 1
ATOM 3204 O O . PRO A 1 390 ? -3.925 5.985 50.832 1.00 88.75 390 PRO A O 1
ATOM 3207 N N . CYS A 1 391 ? -6.121 6.418 50.811 1.00 90.62 391 CYS A N 1
ATOM 3208 C CA . CYS A 1 391 ? -6.254 6.176 49.375 1.00 90.62 391 CYS A CA 1
ATOM 3209 C C . CYS A 1 391 ? -5.329 7.101 48.568 1.00 90.62 391 CYS A C 1
ATOM 3211 O O . CYS A 1 391 ? -5.436 8.325 48.657 1.00 90.62 391 CYS A O 1
ATOM 3213 N N . LYS A 1 392 ? -4.499 6.528 47.690 1.00 92.00 392 LYS A N 1
ATOM 3214 C CA . LYS A 1 392 ? -3.518 7.251 46.866 1.00 92.00 392 LYS A CA 1
ATOM 3215 C C . LYS A 1 392 ? -4.130 8.346 45.990 1.00 92.00 392 LYS A C 1
ATOM 3217 O O . LYS A 1 392 ? -3.438 9.300 45.643 1.00 92.00 392 LYS A O 1
ATOM 3222 N N . TYR A 1 393 ? -5.394 8.194 45.591 1.00 91.81 393 TYR A N 1
ATOM 3223 C CA . TYR A 1 393 ? -6.044 9.103 44.647 1.00 91.81 393 TYR A CA 1
ATOM 3224 C C . TYR A 1 393 ? -6.884 10.184 45.320 1.00 91.81 393 TYR A C 1
ATOM 3226 O O . TYR A 1 393 ? -6.691 11.362 45.039 1.00 91.81 393 TYR A O 1
ATOM 3234 N N . CYS A 1 394 ? -7.829 9.805 46.185 1.00 89.38 394 CYS A N 1
ATOM 3235 C CA . CYS A 1 394 ? -8.696 10.781 46.846 1.00 89.38 394 CYS A CA 1
ATOM 3236 C C . CYS A 1 394 ? -8.139 11.298 48.175 1.00 89.38 394 CYS A C 1
ATOM 3238 O O . CYS A 1 394 ? -8.650 12.297 48.675 1.00 89.38 394 CYS A O 1
ATOM 3240 N N . GLY A 1 395 ? -7.155 10.623 48.773 1.00 86.19 395 GLY A N 1
ATOM 3241 C CA . GLY A 1 395 ? -6.629 10.960 50.098 1.00 86.19 395 GLY A CA 1
ATOM 3242 C C . GLY A 1 395 ? -7.623 10.769 51.247 1.00 86.19 395 GLY A C 1
ATOM 3243 O O . GLY A 1 395 ? -7.309 11.124 52.373 1.00 86.19 395 GLY A O 1
ATOM 3244 N N . CYS A 1 396 ? -8.825 10.242 50.990 1.00 80.50 396 CYS A N 1
ATOM 3245 C CA . CYS A 1 396 ? -9.785 9.918 52.041 1.00 80.50 396 CYS A CA 1
ATOM 3246 C C . CYS A 1 396 ? -9.388 8.616 52.758 1.00 80.50 396 CYS A C 1
ATOM 3248 O O . CYS A 1 396 ? -8.574 7.840 52.247 1.00 80.50 396 CYS A O 1
ATOM 3250 N N . PHE A 1 397 ? -10.070 8.354 53.879 1.00 76.00 397 PHE A N 1
ATOM 3251 C CA . PHE A 1 397 ? -9.911 7.168 54.725 1.00 76.00 397 PHE A CA 1
ATOM 3252 C C . PHE A 1 397 ? -8.572 7.137 55.474 1.00 76.00 397 PHE A C 1
ATOM 3254 O O . PHE A 1 397 ? -7.726 6.286 55.231 1.00 76.00 397 PHE A O 1
ATOM 3261 N N . ASN A 1 398 ? -8.397 8.067 56.418 1.00 68.62 398 ASN A N 1
ATOM 3262 C CA . ASN A 1 398 ? -7.181 8.178 57.238 1.00 68.62 398 ASN A CA 1
ATOM 3263 C C . ASN A 1 398 ? -6.894 6.924 58.088 1.00 68.62 398 ASN A C 1
ATOM 3265 O O . ASN A 1 398 ? -5.770 6.742 58.527 1.00 68.62 398 ASN A O 1
ATOM 3269 N N . GLN A 1 399 ? -7.902 6.073 58.304 1.00 69.62 399 GLN A N 1
ATOM 3270 C CA . GLN A 1 399 ? -7.786 4.787 59.000 1.00 69.62 399 GLN A CA 1
ATOM 3271 C C . GLN A 1 399 ? -7.501 3.604 58.047 1.00 69.62 399 GLN A C 1
ATOM 3273 O O . GLN A 1 399 ? -7.438 2.465 58.497 1.00 69.62 399 GLN A O 1
ATOM 3278 N N . GLY A 1 400 ? -7.352 3.859 56.740 1.00 76.94 400 GLY A N 1
ATOM 3279 C CA . GLY A 1 400 ? -7.003 2.860 55.730 1.00 76.94 400 GLY A CA 1
ATOM 3280 C C . GLY A 1 400 ? -7.879 2.889 54.474 1.00 76.94 400 GLY A C 1
ATOM 3281 O O . GLY A 1 400 ? -9.092 3.075 54.535 1.00 76.94 400 GLY A O 1
ATOM 3282 N N . ALA A 1 401 ? -7.283 2.691 53.295 1.00 80.69 401 ALA A N 1
ATOM 3283 C CA . ALA A 1 401 ? -7.960 2.815 51.999 1.00 80.69 401 ALA A CA 1
ATOM 3284 C C . ALA A 1 401 ? -8.993 1.715 51.693 1.00 80.69 401 ALA A C 1
ATOM 3286 O O . ALA A 1 401 ? -9.734 1.839 50.713 1.00 80.69 401 ALA A O 1
ATOM 3287 N N . ASN A 1 402 ? -9.037 0.643 52.489 1.00 82.62 402 ASN A N 1
ATOM 3288 C CA . ASN A 1 402 ? -9.965 -0.491 52.370 1.00 82.62 402 ASN A CA 1
ATOM 3289 C C . ASN A 1 402 ? -9.888 -1.291 51.048 1.00 82.62 402 ASN A C 1
ATOM 3291 O O . ASN A 1 402 ? -10.747 -2.128 50.742 1.00 82.62 402 ASN A O 1
ATOM 3295 N N . GLY A 1 403 ? -8.847 -1.058 50.246 1.00 89.75 403 GLY A N 1
ATOM 3296 C CA . GLY A 1 403 ? -8.559 -1.798 49.025 1.00 89.75 403 GLY A CA 1
ATOM 3297 C C . GLY A 1 403 ? -7.208 -1.436 48.410 1.00 89.75 403 GLY A C 1
ATOM 3298 O O . GLY A 1 403 ? -6.486 -0.567 48.901 1.00 89.75 403 GLY A O 1
ATOM 3299 N N . ILE A 1 404 ? -6.890 -2.106 47.301 1.00 92.88 404 ILE A N 1
ATOM 3300 C CA . ILE A 1 404 ? -5.678 -1.872 46.513 1.00 92.88 404 ILE A CA 1
ATOM 3301 C C . ILE A 1 404 ? -6.026 -1.687 45.036 1.00 92.88 404 ILE A C 1
ATOM 3303 O O . ILE A 1 404 ? -6.972 -2.287 44.516 1.00 92.88 404 ILE A O 1
ATOM 3307 N N . ASP A 1 405 ? -5.235 -0.877 44.345 1.00 93.12 405 ASP A N 1
ATOM 3308 C CA . ASP A 1 405 ? -5.277 -0.727 42.891 1.00 93.12 405 ASP A CA 1
ATOM 3309 C C . ASP A 1 405 ? -3.908 -1.037 42.285 1.00 93.12 405 ASP A C 1
ATOM 3311 O O . ASP A 1 405 ? -2.877 -0.827 42.918 1.00 93.12 405 ASP A O 1
ATOM 3315 N N . ARG A 1 406 ? -3.911 -1.536 41.047 1.00 91.50 406 ARG A N 1
ATOM 3316 C CA . ARG A 1 406 ? -2.692 -1.746 40.267 1.00 91.50 406 ARG A CA 1
ATOM 3317 C C . ARG A 1 406 ? -2.407 -0.503 39.440 1.00 91.50 406 ARG A C 1
ATOM 3319 O O . ARG A 1 406 ? -3.226 -0.129 38.593 1.00 91.50 406 ARG A O 1
ATOM 3326 N N . VAL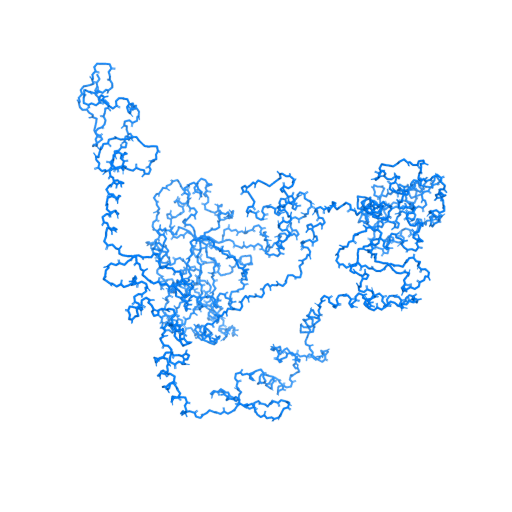 A 1 407 ? -1.237 0.100 39.633 1.00 82.19 407 VAL A N 1
ATOM 3327 C CA . VAL A 1 407 ? -0.801 1.294 38.891 1.00 82.19 407 VAL A CA 1
ATOM 3328 C C . VAL A 1 407 ? -0.827 1.011 37.387 1.00 82.19 407 VAL A C 1
ATOM 3330 O O . VAL A 1 407 ? -1.417 1.781 36.623 1.00 82.19 407 VAL A O 1
ATOM 3333 N N . HIS A 1 408 ? -0.300 -0.151 36.997 1.00 79.88 408 HIS A N 1
ATOM 3334 C CA . HIS A 1 408 ? -0.342 -0.717 35.653 1.00 79.88 408 HIS A CA 1
ATOM 3335 C C . HIS A 1 408 ? -1.248 -1.956 35.639 1.00 79.88 408 HIS A C 1
ATOM 3337 O O . HIS A 1 408 ? -0.948 -2.988 36.242 1.00 79.88 408 HIS A O 1
ATOM 3343 N N . SER A 1 409 ? -2.400 -1.856 34.969 1.00 85.06 409 SER A N 1
ATOM 3344 C CA . SER A 1 409 ? -3.451 -2.892 34.985 1.00 85.06 409 SER A CA 1
ATOM 3345 C C . SER A 1 409 ? -3.089 -4.164 34.216 1.00 85.06 409 SER A C 1
ATOM 3347 O O . SER A 1 409 ? -3.726 -5.205 34.403 1.00 85.06 409 SER A O 1
ATOM 3349 N N . GLU A 1 410 ? -2.097 -4.069 33.345 1.00 83.44 410 GLU A N 1
ATOM 3350 C CA . GLU A 1 410 ? -1.489 -5.137 32.563 1.00 83.44 410 GLU A CA 1
ATOM 3351 C C . GLU A 1 410 ? -0.464 -5.953 33.362 1.00 83.44 410 GLU A C 1
ATOM 3353 O O . GLU A 1 410 ? -0.200 -7.100 33.009 1.00 83.44 410 GLU A O 1
ATOM 3358 N N . LEU A 1 411 ? 0.073 -5.393 34.450 1.00 84.00 411 LEU A N 1
ATOM 3359 C CA . LEU A 1 411 ? 1.080 -6.042 35.285 1.00 84.00 411 LEU A CA 1
ATOM 3360 C C . LEU A 1 411 ? 0.446 -6.837 36.454 1.00 84.00 411 LEU A C 1
ATOM 3362 O O . LEU A 1 411 ? -0.721 -6.605 36.816 1.00 84.00 411 LEU A O 1
ATOM 3366 N N . PRO A 1 412 ? 1.182 -7.801 37.041 1.00 92.12 412 PRO A N 1
ATOM 3367 C CA . PRO A 1 412 ? 0.777 -8.545 38.238 1.00 92.12 412 PRO A CA 1
ATOM 3368 C C . PRO A 1 412 ? 0.451 -7.668 39.454 1.00 92.12 412 PRO A C 1
ATOM 3370 O O . PRO A 1 412 ? 0.756 -6.476 39.491 1.00 92.12 412 PRO A O 1
ATOM 3373 N N . TYR A 1 413 ? -0.154 -8.273 40.479 1.00 93.06 413 TYR A N 1
ATOM 3374 C CA . TYR A 1 413 ? -0.117 -7.693 41.823 1.00 93.06 413 TYR A CA 1
ATOM 3375 C C . TYR A 1 413 ? 1.254 -7.992 42.433 1.00 93.06 413 TYR A C 1
ATOM 3377 O O . TYR A 1 413 ? 1.566 -9.153 42.673 1.00 93.06 413 TYR A O 1
ATOM 3385 N N . GLU A 1 414 ? 2.048 -6.955 42.658 1.00 93.50 414 GLU A N 1
ATOM 3386 C CA . GLU A 1 414 ? 3.381 -6.986 43.268 1.00 93.50 414 GLU A CA 1
ATOM 3387 C C . GLU A 1 414 ? 3.627 -5.629 43.936 1.00 93.50 414 GLU A C 1
ATOM 3389 O O . GLU A 1 414 ? 3.029 -4.635 43.512 1.00 93.50 414 GLU A O 1
ATOM 3394 N N . ILE A 1 415 ? 4.488 -5.565 44.955 1.00 88.06 415 ILE A N 1
ATOM 3395 C CA . ILE A 1 415 ? 4.673 -4.364 45.794 1.00 88.06 415 ILE A CA 1
ATOM 3396 C C . ILE A 1 415 ? 4.974 -3.102 44.974 1.00 88.06 415 ILE A C 1
ATOM 3398 O O . ILE A 1 415 ? 4.393 -2.051 45.230 1.00 88.06 415 ILE A O 1
ATOM 3402 N N . GLY A 1 416 ? 5.796 -3.213 43.926 1.00 84.88 416 GLY A N 1
ATOM 3403 C CA . GLY A 1 416 ? 6.139 -2.087 43.048 1.00 84.88 416 GLY A CA 1
ATOM 3404 C C . GLY A 1 416 ? 5.013 -1.606 42.120 1.00 84.88 416 GLY A C 1
ATOM 3405 O O . GLY A 1 416 ? 5.131 -0.537 41.525 1.00 84.88 416 GLY A O 1
ATOM 3406 N N . ASN A 1 417 ? 3.921 -2.364 41.984 1.00 90.75 417 ASN A N 1
ATOM 3407 C CA . ASN A 1 417 ? 2.817 -2.063 41.068 1.00 90.75 417 ASN A CA 1
ATOM 3408 C C . ASN A 1 417 ? 1.467 -1.856 41.778 1.00 90.75 417 ASN A C 1
ATOM 3410 O O . ASN A 1 417 ? 0.458 -1.623 41.110 1.00 90.75 417 ASN A O 1
ATOM 3414 N N . ILE A 1 418 ? 1.404 -1.931 43.108 1.00 93.50 418 ILE A N 1
ATOM 3415 C CA . ILE A 1 418 ? 0.163 -1.717 43.864 1.00 93.50 418 ILE A CA 1
ATOM 3416 C C . ILE A 1 418 ? 0.193 -0.412 44.659 1.00 93.50 418 ILE A C 1
ATOM 3418 O O . ILE A 1 418 ? 1.241 0.049 45.097 1.00 93.50 418 ILE A O 1
ATOM 3422 N N . VAL A 1 419 ? -0.979 0.191 44.852 1.00 92.50 419 VAL A N 1
ATOM 3423 C CA . VAL A 1 419 ? -1.172 1.373 45.705 1.00 92.50 419 VAL A CA 1
ATOM 3424 C C . VAL A 1 419 ? -2.421 1.214 46.579 1.00 92.50 419 VAL A C 1
ATOM 3426 O O . VAL A 1 419 ? -3.389 0.587 46.128 1.00 92.50 419 VAL A O 1
ATOM 3429 N N . PRO A 1 420 ? -2.449 1.801 47.794 1.00 92.81 420 PRO A N 1
ATOM 3430 C CA . PRO A 1 420 ? -3.660 1.853 48.613 1.00 92.81 420 PRO A CA 1
ATOM 3431 C C . PRO A 1 420 ? -4.754 2.608 47.858 1.00 92.81 420 PRO A C 1
ATOM 3433 O O . PRO A 1 420 ? -4.544 3.735 47.401 1.00 92.81 420 PRO A O 1
ATOM 3436 N N . CYS A 1 421 ? -5.925 2.001 47.676 1.00 91.75 421 CYS A N 1
ATOM 3437 C CA . CYS A 1 421 ? -6.975 2.589 46.851 1.00 91.75 421 CYS A CA 1
ATOM 3438 C C . CYS A 1 421 ? -8.380 2.168 47.283 1.00 91.75 421 CYS A C 1
ATOM 3440 O O . CYS A 1 421 ? -8.707 0.983 47.333 1.00 91.75 421 CYS A O 1
ATOM 3442 N N . CYS A 1 422 ? -9.246 3.159 47.499 1.00 89.94 422 CYS A N 1
ATOM 3443 C CA . CYS A 1 422 ? -10.647 2.909 47.804 1.00 89.94 422 CYS A CA 1
ATOM 3444 C C . CYS A 1 422 ? -11.411 2.368 46.587 1.00 89.94 422 CYS A C 1
ATOM 3446 O O . CYS A 1 422 ? -11.081 2.654 45.430 1.00 89.94 422 CYS A O 1
ATOM 3448 N N . LYS A 1 423 ? -12.492 1.621 46.843 1.00 87.88 423 LYS A N 1
ATOM 3449 C CA . LYS A 1 423 ? -13.315 0.977 45.805 1.00 87.88 423 LYS A CA 1
ATOM 3450 C C . LYS A 1 423 ? -13.802 1.961 44.737 1.00 87.88 423 LYS A C 1
ATOM 3452 O O . LYS A 1 423 ? -13.757 1.645 43.549 1.00 87.88 423 LYS A O 1
ATOM 3457 N N . THR A 1 424 ? -14.227 3.157 45.140 1.00 89.88 424 THR A N 1
ATOM 3458 C CA . THR A 1 424 ? -14.689 4.198 44.211 1.00 89.88 424 THR A CA 1
ATOM 3459 C C . THR A 1 424 ? -13.564 4.675 43.289 1.00 89.88 424 THR A C 1
ATOM 3461 O O . THR A 1 424 ? -13.755 4.708 42.077 1.00 89.88 424 THR A O 1
ATOM 3464 N N . CYS A 1 425 ? -12.378 5.002 43.819 1.00 91.69 425 CYS A N 1
ATOM 3465 C CA . CYS A 1 425 ? -11.257 5.460 42.989 1.00 91.69 425 CYS A CA 1
ATOM 3466 C C . CYS A 1 425 ? -10.738 4.355 42.063 1.00 91.69 425 CYS A C 1
ATOM 3468 O O . CYS A 1 425 ? -10.477 4.622 40.891 1.00 91.69 425 CYS A O 1
ATOM 3470 N N . ASN A 1 426 ? -10.663 3.115 42.556 1.00 91.62 426 ASN A N 1
ATOM 3471 C CA . ASN A 1 426 ? -10.286 1.955 41.753 1.00 91.62 426 ASN A CA 1
ATOM 3472 C C . ASN A 1 426 ? -11.268 1.754 40.584 1.00 91.62 426 ASN A C 1
ATOM 3474 O O . ASN A 1 426 ? -10.862 1.597 39.434 1.00 91.62 426 ASN A O 1
ATOM 3478 N N . SER A 1 427 ? -12.574 1.867 40.850 1.00 90.69 427 SER A N 1
ATOM 3479 C CA . SER A 1 427 ? -13.612 1.796 39.816 1.00 90.69 427 SER A CA 1
ATOM 3480 C C . SER A 1 427 ? -13.520 2.934 38.794 1.00 90.69 427 SER A C 1
ATOM 3482 O O . SER A 1 427 ? -13.661 2.699 37.594 1.00 90.69 427 SER A O 1
ATOM 3484 N N . LEU A 1 428 ? -13.272 4.165 39.253 1.00 92.69 428 LEU A N 1
ATOM 3485 C CA . LEU A 1 428 ? -13.132 5.343 38.393 1.00 92.69 428 LEU A CA 1
ATOM 3486 C C . LEU A 1 428 ? -11.911 5.250 37.475 1.00 92.69 428 LEU A C 1
ATOM 3488 O O . LEU A 1 428 ? -12.004 5.587 36.294 1.00 92.69 428 LEU A O 1
ATOM 3492 N N . LYS A 1 429 ? -10.767 4.799 37.998 1.00 92.62 429 LYS A N 1
ATOM 3493 C CA . LYS A 1 429 ? -9.562 4.591 37.192 1.00 92.62 429 LYS A CA 1
ATOM 3494 C C . LYS A 1 429 ? -9.744 3.416 36.234 1.00 92.62 429 LYS A C 1
ATOM 3496 O O . LYS A 1 429 ? -9.394 3.519 35.056 1.00 92.62 429 LYS A O 1
ATOM 3501 N N . GLY A 1 430 ? -10.289 2.303 36.723 1.00 90.44 430 GLY A N 1
ATOM 3502 C CA . GLY A 1 430 ? -10.395 1.060 35.971 1.00 90.44 430 GLY A CA 1
ATOM 3503 C C . GLY A 1 430 ? -9.036 0.657 35.396 1.00 90.44 430 GLY A C 1
ATOM 3504 O O . GLY A 1 430 ? -8.050 0.536 36.117 1.00 90.44 430 GLY A O 1
ATOM 3505 N N . THR A 1 431 ? -8.974 0.493 34.075 1.00 85.56 431 THR A N 1
ATOM 3506 C CA . THR A 1 431 ? -7.743 0.120 33.358 1.00 85.56 431 THR A CA 1
ATOM 3507 C C . THR A 1 431 ? -6.965 1.310 32.790 1.00 85.56 431 THR A C 1
ATOM 3509 O O . THR A 1 431 ? -6.059 1.107 31.985 1.00 85.56 431 THR A O 1
ATOM 3512 N N . LEU A 1 432 ? -7.346 2.551 33.113 1.00 80.62 432 LEU A N 1
ATOM 3513 C CA . LEU A 1 432 ? -6.643 3.740 32.627 1.00 80.62 432 LEU A CA 1
ATOM 3514 C C . LEU A 1 432 ? -5.279 3.869 33.310 1.00 80.62 432 LEU A C 1
ATOM 3516 O O . LEU A 1 432 ? -5.156 3.641 34.514 1.00 80.62 432 LEU A O 1
ATOM 3520 N N . THR A 1 433 ? -4.268 4.315 32.561 1.00 79.00 433 THR A N 1
ATOM 3521 C CA . THR A 1 433 ? -3.004 4.751 33.175 1.00 79.00 433 THR A CA 1
ATOM 3522 C C . THR A 1 433 ? -3.231 6.017 33.998 1.00 79.00 433 THR A C 1
ATOM 3524 O O . THR A 1 433 ? -4.180 6.763 33.748 1.00 79.00 433 THR A O 1
ATOM 3527 N N . LEU A 1 434 ? -2.340 6.322 34.946 1.00 77.38 434 LEU A N 1
ATOM 3528 C CA . LEU A 1 434 ? -2.467 7.525 35.778 1.00 77.38 434 LEU A CA 1
ATOM 3529 C C . LEU A 1 434 ? -2.599 8.810 34.943 1.00 77.38 434 LEU A C 1
ATOM 3531 O O . LEU A 1 434 ? -3.442 9.655 35.235 1.00 77.38 434 LEU A O 1
ATOM 3535 N N . LEU A 1 435 ? -1.818 8.933 33.866 1.00 73.50 435 LEU A N 1
ATOM 3536 C CA . LEU A 1 435 ? -1.890 10.076 32.955 1.00 73.50 435 LEU A CA 1
ATOM 3537 C C . LEU A 1 435 ? -3.252 10.160 32.248 1.00 73.50 435 LEU A C 1
ATOM 3539 O O . LEU A 1 435 ? -3.871 11.222 32.207 1.00 73.50 435 LEU A O 1
ATOM 3543 N N . GLN A 1 436 ? -3.744 9.034 31.722 1.00 80.38 436 GLN A N 1
ATOM 3544 C CA . GLN A 1 436 ? -5.055 8.972 31.071 1.00 80.38 436 GLN A CA 1
ATOM 3545 C C . GLN A 1 436 ? -6.186 9.281 32.053 1.00 80.38 436 GLN A C 1
ATOM 3547 O O . GLN A 1 436 ? -7.139 9.970 31.691 1.00 80.38 436 GLN A O 1
ATOM 3552 N N . PHE A 1 437 ? -6.071 8.796 33.288 1.00 86.31 437 PHE A N 1
ATOM 3553 C CA . PHE A 1 437 ? -7.027 9.050 34.353 1.00 86.31 437 PHE A CA 1
ATOM 3554 C C . PHE A 1 437 ? -7.070 10.540 34.710 1.00 86.31 437 PHE A C 1
ATOM 3556 O O . PHE A 1 437 ? -8.141 11.140 34.634 1.00 86.31 437 PHE A O 1
ATOM 3563 N N . LYS A 1 438 ? -5.916 11.175 34.967 1.00 83.44 438 LYS A N 1
ATOM 3564 C CA . LYS A 1 438 ? -5.830 12.623 35.228 1.00 83.44 438 LYS A CA 1
ATOM 3565 C C . LYS A 1 438 ? -6.409 13.454 34.079 1.00 83.44 438 LYS A C 1
ATOM 3567 O O . LYS A 1 438 ? -7.237 14.333 34.312 1.00 83.44 438 LYS A O 1
ATOM 3572 N N . GLN A 1 439 ? -6.055 13.136 32.833 1.00 81.62 439 GLN A N 1
ATOM 3573 C CA . GLN A 1 439 ? -6.612 13.831 31.669 1.00 81.62 439 GLN A CA 1
ATOM 3574 C C . GLN A 1 439 ? -8.133 13.660 31.577 1.00 81.62 439 GLN A C 1
ATOM 3576 O O . GLN A 1 439 ? -8.856 14.598 31.242 1.00 81.62 439 GLN A O 1
ATOM 3581 N N . LYS A 1 440 ? -8.645 12.462 31.878 1.00 88.12 440 LYS A N 1
ATOM 3582 C CA . LYS A 1 440 ? -10.082 12.197 31.838 1.00 88.12 440 LYS A CA 1
ATOM 3583 C C . LYS A 1 440 ? -10.836 13.018 32.883 1.00 88.12 440 LYS A C 1
ATOM 3585 O O . LYS A 1 440 ? -11.871 13.587 32.541 1.00 88.12 440 LYS A O 1
ATOM 3590 N N . LEU A 1 441 ? -10.300 13.115 34.101 1.00 91.31 441 LEU A N 1
ATOM 3591 C CA . LEU A 1 441 ? -10.828 13.974 35.164 1.00 91.31 441 LEU A CA 1
ATOM 3592 C C . LEU A 1 441 ? -10.834 15.447 34.730 1.00 91.31 441 LEU A C 1
ATOM 3594 O O . LEU A 1 441 ? -11.880 16.089 34.810 1.00 91.31 441 LEU A O 1
ATOM 3598 N N . LYS A 1 442 ? -9.719 15.943 34.170 1.00 87.25 442 LYS A N 1
ATOM 3599 C CA . LYS A 1 442 ? -9.602 17.310 33.626 1.00 87.25 442 LYS A CA 1
ATOM 3600 C C . LYS A 1 442 ? -10.670 17.603 32.572 1.00 87.25 442 LYS A C 1
ATOM 3602 O O . LYS A 1 442 ? -11.331 18.633 32.628 1.00 87.25 442 LYS A O 1
ATOM 3607 N N . ASN A 1 443 ? -10.882 16.678 31.635 1.00 88.19 443 ASN A N 1
ATOM 3608 C CA . ASN A 1 443 ? -11.857 16.858 30.559 1.00 88.19 443 ASN A CA 1
ATOM 3609 C C . ASN A 1 443 ? -13.299 16.892 31.079 1.00 88.19 443 ASN A C 1
ATOM 3611 O O . ASN A 1 443 ? -14.091 17.697 30.598 1.00 88.19 443 ASN A O 1
ATOM 3615 N N . ILE A 1 444 ? -13.646 16.033 32.048 1.00 92.88 444 ILE A N 1
ATOM 3616 C CA . ILE A 1 444 ? -14.976 16.060 32.679 1.00 92.88 444 ILE A CA 1
ATOM 3617 C C . ILE A 1 444 ? -15.168 17.368 33.446 1.00 92.88 444 ILE A C 1
ATOM 3619 O O . ILE A 1 444 ? -16.204 18.011 33.304 1.00 92.88 444 ILE A O 1
ATOM 3623 N N . TYR A 1 445 ? -14.164 17.784 34.216 1.00 90.88 445 TYR A N 1
ATOM 3624 C CA . TYR A 1 445 ? -14.209 19.022 34.980 1.00 90.88 445 TYR A CA 1
ATOM 3625 C C . TYR A 1 445 ? -14.384 20.252 34.077 1.00 90.88 445 TYR A C 1
ATOM 3627 O O . TYR A 1 445 ? -15.344 21.001 34.237 1.00 90.88 445 TYR A O 1
ATOM 3635 N N . ASN A 1 446 ? -13.538 20.417 33.058 1.00 87.06 446 ASN A N 1
ATOM 3636 C CA . ASN A 1 446 ? -13.616 21.557 32.144 1.00 87.06 446 ASN A CA 1
ATOM 3637 C C . ASN A 1 446 ? -14.964 21.618 31.415 1.00 87.06 446 ASN A C 1
ATOM 3639 O O . ASN A 1 446 ? -15.619 22.659 31.414 1.00 87.06 446 ASN A O 1
ATOM 3643 N N . ASN A 1 447 ? -15.401 20.492 30.845 1.00 90.19 447 ASN A N 1
ATOM 3644 C CA . ASN A 1 447 ? -16.620 20.445 30.047 1.00 90.19 447 ASN A CA 1
ATOM 3645 C C . ASN A 1 447 ? -17.888 20.582 30.900 1.00 90.19 447 ASN A C 1
ATOM 3647 O O . ASN A 1 447 ? -18.782 21.353 30.560 1.00 90.19 447 ASN A O 1
ATOM 3651 N N . TYR A 1 448 ? -17.991 19.832 32.000 1.00 90.56 448 TYR A N 1
ATOM 3652 C CA . TYR A 1 448 ? -19.224 19.777 32.782 1.00 90.56 448 TYR A CA 1
ATOM 3653 C C . TYR A 1 448 ? -19.316 20.889 33.830 1.00 90.56 448 TYR A C 1
ATOM 3655 O O . TYR A 1 448 ? -20.404 21.440 34.009 1.00 90.56 448 TYR A O 1
ATOM 3663 N N . VAL A 1 449 ? -18.207 21.209 34.510 1.00 88.25 449 VAL A N 1
ATOM 3664 C CA . VAL A 1 449 ? -18.169 22.172 35.625 1.00 88.25 449 VAL A CA 1
ATOM 3665 C C . VAL A 1 449 ? -17.895 23.584 35.123 1.00 88.25 449 VAL A C 1
ATOM 3667 O O . VAL A 1 449 ? -18.695 24.470 35.387 1.00 88.25 449 VAL A O 1
ATOM 3670 N N . ILE A 1 450 ? -16.819 23.790 34.357 1.00 85.25 450 ILE A N 1
ATOM 3671 C CA . ILE A 1 450 ? -16.452 25.131 33.857 1.00 85.25 450 ILE A CA 1
ATOM 3672 C C . ILE A 1 450 ? -17.248 25.510 32.592 1.00 85.25 450 ILE A C 1
ATOM 3674 O O . ILE A 1 450 ? -17.236 26.659 32.168 1.00 85.25 450 ILE A O 1
ATOM 3678 N N . LYS A 1 451 ? -17.949 24.556 31.961 1.00 86.44 451 LYS A N 1
ATOM 3679 C CA . LYS A 1 451 ? -18.611 24.741 30.651 1.00 86.44 451 LYS A CA 1
ATOM 3680 C C . LYS A 1 451 ? -17.649 25.190 29.543 1.00 86.44 451 LYS A C 1
ATOM 3682 O O . LYS A 1 451 ? -18.062 25.758 28.535 1.00 86.44 451 LYS A O 1
ATOM 3687 N N . LYS A 1 452 ? -16.360 24.875 29.689 1.00 79.12 452 LYS A N 1
ATOM 3688 C CA . LYS A 1 452 ? -15.324 25.109 28.681 1.00 79.12 452 LYS A CA 1
ATOM 3689 C C . LYS A 1 452 ? -15.101 23.820 27.905 1.00 79.12 452 LYS A C 1
ATOM 3691 O O . LYS A 1 452 ? -14.811 22.780 28.501 1.00 79.12 452 LYS A O 1
ATOM 3696 N N . LYS A 1 453 ? -15.205 23.882 26.572 1.00 65.81 453 LYS A N 1
ATOM 3697 C CA . LYS A 1 453 ? -14.877 22.725 25.728 1.00 65.81 453 LYS A CA 1
ATOM 3698 C C . LYS A 1 453 ? -13.481 22.209 26.103 1.00 65.81 453 LYS A C 1
ATOM 3700 O O . LYS A 1 453 ? -12.570 23.019 26.290 1.00 65.81 453 LYS A O 1
ATOM 3705 N N . PRO A 1 454 ? -13.324 20.888 26.281 1.00 59.47 454 PRO A N 1
ATOM 3706 C CA . PRO A 1 454 ? -12.077 20.311 26.753 1.00 59.47 454 PRO A CA 1
ATOM 3707 C C . PRO A 1 454 ? -10.953 20.682 25.787 1.00 59.47 454 PRO A C 1
ATOM 3709 O O . PRO A 1 454 ? -11.115 20.571 24.572 1.00 59.47 454 PRO A O 1
ATOM 3712 N N . ASP A 1 455 ? -9.828 21.119 26.347 1.00 50.41 455 ASP A N 1
ATOM 3713 C CA . ASP A 1 455 ? -8.644 21.448 25.570 1.00 50.41 455 ASP A CA 1
ATOM 3714 C C . ASP A 1 455 ? -8.129 20.166 24.913 1.00 50.41 455 ASP A C 1
ATOM 3716 O O . ASP A 1 455 ? -7.766 19.193 25.588 1.00 50.41 455 ASP A O 1
ATOM 3720 N N . TYR A 1 456 ? -8.215 20.113 23.587 1.00 54.56 456 TYR A N 1
ATOM 3721 C CA . TYR A 1 456 ? -7.764 18.967 22.821 1.00 54.56 456 TYR A CA 1
ATOM 3722 C C . TYR A 1 456 ? -6.262 19.090 22.615 1.00 54.56 456 TYR A C 1
ATOM 3724 O O . TYR A 1 456 ? -5.803 19.420 21.529 1.00 54.56 456 TYR A O 1
ATOM 3732 N N . GLU A 1 457 ? -5.482 18.699 23.612 1.00 44.69 457 GLU A N 1
ATOM 3733 C CA . GLU A 1 457 ? -4.240 18.024 23.272 1.00 44.69 457 GLU A CA 1
ATOM 3734 C C . GLU A 1 457 ? -4.583 16.553 23.065 1.00 44.69 457 GLU A C 1
ATOM 3736 O O . GLU A 1 457 ? -4.609 15.732 23.988 1.00 44.69 457 GLU A O 1
ATOM 3741 N N . SER A 1 458 ? -4.899 16.193 21.813 1.00 49.91 458 SER A N 1
ATOM 3742 C CA . SER A 1 458 ? -4.729 14.804 21.404 1.00 49.91 458 SER A CA 1
ATOM 3743 C C . SER A 1 458 ? -3.352 14.385 21.853 1.00 49.91 458 SER A C 1
ATOM 3745 O O . SER A 1 458 ? -2.381 14.938 21.348 1.00 49.91 458 SER A O 1
ATOM 3747 N N . ASN A 1 459 ? -3.255 13.359 22.693 1.00 61.44 459 ASN A N 1
ATOM 3748 C CA . ASN A 1 459 ? -2.030 12.585 22.734 1.00 61.44 459 ASN A CA 1
ATOM 3749 C C . ASN A 1 459 ? -1.707 12.222 21.268 1.00 61.44 459 ASN A C 1
ATOM 3751 O O . ASN A 1 459 ? -2.478 11.458 20.662 1.00 61.44 459 ASN A O 1
ATOM 3755 N N . PRO A 1 460 ? -0.637 12.780 20.669 1.00 62.09 460 PRO A N 1
ATOM 3756 C CA . PRO A 1 460 ? -0.393 12.631 19.240 1.00 62.09 460 PRO A CA 1
ATOM 3757 C C . PRO A 1 460 ? -0.198 11.157 18.872 1.00 62.09 460 PRO A C 1
ATOM 3759 O O . PRO A 1 460 ? -0.566 10.733 17.777 1.00 62.09 460 PRO A O 1
ATOM 3762 N N . LYS A 1 461 ? 0.250 10.340 19.841 1.00 60.34 461 LYS A N 1
ATOM 3763 C CA . LYS A 1 461 ? 0.297 8.875 19.767 1.00 60.34 461 LYS A CA 1
ATOM 3764 C C . LYS A 1 461 ? -1.083 8.278 19.507 1.00 60.34 461 LYS A C 1
ATOM 3766 O O . LYS A 1 461 ? -1.253 7.520 18.561 1.00 60.34 461 LYS A O 1
ATOM 3771 N N . ASN A 1 462 ? -2.087 8.647 20.302 1.00 58.25 462 ASN A N 1
ATOM 3772 C CA . ASN A 1 462 ? -3.446 8.109 20.184 1.00 58.25 462 ASN A CA 1
ATOM 3773 C C . ASN A 1 462 ? -4.142 8.587 18.909 1.00 58.25 462 ASN A C 1
ATOM 3775 O O . ASN A 1 462 ? -4.886 7.823 18.291 1.00 58.25 462 ASN A O 1
ATOM 3779 N N . LYS A 1 463 ? -3.886 9.832 18.488 1.00 66.81 463 LYS A N 1
ATOM 3780 C CA . LYS A 1 463 ? -4.388 10.349 17.211 1.00 66.81 463 LYS A CA 1
ATOM 3781 C C . LYS A 1 463 ? -3.784 9.587 16.038 1.00 66.81 463 LYS A C 1
ATOM 3783 O O . LYS A 1 463 ? -4.534 9.131 15.176 1.00 66.81 463 LYS A O 1
ATOM 3788 N N . LEU A 1 464 ? -2.465 9.390 16.036 1.00 72.81 464 LEU A N 1
ATOM 3789 C CA . LEU A 1 464 ? -1.785 8.623 14.998 1.00 72.81 464 LEU A CA 1
ATOM 3790 C C . LEU A 1 464 ? -2.246 7.160 14.993 1.00 72.81 464 LEU A C 1
ATOM 3792 O O . LEU A 1 464 ? -2.600 6.661 13.933 1.00 72.81 464 LEU A O 1
ATOM 3796 N N . ILE A 1 465 ? -2.354 6.500 16.152 1.00 61.47 465 ILE A N 1
ATOM 3797 C CA . ILE A 1 465 ? -2.897 5.132 16.268 1.00 61.47 465 ILE A CA 1
ATOM 3798 C C . ILE A 1 465 ? -4.333 5.065 15.734 1.00 61.47 465 ILE A C 1
ATOM 3800 O O . ILE A 1 465 ? -4.653 4.169 14.961 1.00 61.47 465 ILE A O 1
ATOM 3804 N N . SER A 1 466 ? -5.199 6.022 16.079 1.00 62.50 466 SER A N 1
ATOM 3805 C CA . SER A 1 466 ? -6.570 6.078 15.555 1.00 62.50 466 SER A CA 1
ATOM 3806 C C . SER A 1 466 ? -6.594 6.205 14.032 1.00 62.50 466 SER A C 1
ATOM 3808 O O . SER A 1 466 ? -7.356 5.498 13.375 1.00 62.50 466 SER A O 1
ATOM 3810 N N . LEU A 1 467 ? -5.746 7.064 13.458 1.00 71.31 467 LEU A N 1
ATOM 3811 C CA . LEU A 1 467 ? -5.626 7.211 12.009 1.00 71.31 467 LEU A CA 1
ATOM 3812 C C . LEU A 1 467 ? -5.081 5.935 11.356 1.00 71.31 467 LEU A C 1
ATOM 3814 O O . LEU A 1 467 ? -5.613 5.527 10.333 1.00 71.31 467 LEU A O 1
ATOM 3818 N N . LEU A 1 468 ? -4.092 5.270 11.957 1.00 67.44 468 LEU A N 1
ATOM 3819 C CA . LEU A 1 468 ? -3.532 4.003 11.468 1.00 67.44 468 LEU A CA 1
ATOM 3820 C C . LEU A 1 468 ? -4.542 2.843 11.529 1.00 67.44 468 LEU A C 1
ATOM 3822 O O . LEU A 1 468 ? -4.550 1.988 10.644 1.00 67.44 468 LEU A O 1
ATOM 3826 N N . SER A 1 469 ? -5.424 2.843 12.530 1.00 60.31 469 SER A N 1
ATOM 3827 C CA . SER A 1 469 ? -6.487 1.847 12.716 1.00 60.31 469 SER A CA 1
ATOM 3828 C C . SER A 1 469 ? -7.702 2.065 11.809 1.00 60.31 469 SER A C 1
ATOM 3830 O O . SER A 1 469 ? -8.537 1.168 11.675 1.00 60.31 469 SER A O 1
ATOM 3832 N N . LYS A 1 470 ? -7.823 3.225 11.146 1.00 59.94 470 LYS A N 1
ATOM 3833 C CA . LYS A 1 470 ? -8.865 3.484 10.139 1.00 59.94 470 LYS A CA 1
ATOM 3834 C C . LYS A 1 470 ? -8.537 2.751 8.840 1.00 59.94 470 LYS A C 1
ATOM 3836 O O . LYS A 1 470 ? -8.175 3.360 7.842 1.00 59.94 470 LYS A O 1
ATOM 3841 N N . ASN A 1 471 ? -8.699 1.433 8.835 1.00 51.66 471 ASN A N 1
ATOM 3842 C CA . ASN A 1 471 ? -8.540 0.626 7.632 1.00 51.66 471 ASN A CA 1
ATOM 3843 C C . ASN A 1 471 ? -9.774 -0.235 7.354 1.00 51.66 471 ASN A C 1
ATOM 3845 O O . ASN A 1 471 ? -9.722 -1.457 7.331 1.00 51.66 471 ASN A O 1
ATOM 3849 N N . ASN A 1 472 ? -10.862 0.455 7.009 1.00 37.25 472 ASN A N 1
ATOM 3850 C CA . ASN A 1 472 ? -11.800 -0.000 5.983 1.00 37.25 472 ASN A CA 1
ATOM 3851 C C . ASN A 1 472 ? -11.487 0.741 4.670 1.00 37.25 472 ASN A C 1
ATOM 3853 O O . ASN A 1 472 ? -12.338 1.401 4.070 1.00 37.25 472 ASN A O 1
ATOM 3857 N N . ILE A 1 473 ? -10.224 0.696 4.230 1.00 35.22 473 ILE A N 1
ATOM 3858 C CA . ILE A 1 473 ? -9.864 1.272 2.936 1.00 35.22 473 ILE A CA 1
ATOM 3859 C C . ILE A 1 473 ? -10.493 0.391 1.861 1.00 35.22 473 ILE A C 1
ATOM 3861 O O . ILE A 1 473 ? -10.005 -0.701 1.555 1.00 35.22 473 ILE A O 1
ATOM 3865 N N . LYS A 1 474 ? -11.560 0.919 1.243 1.00 31.56 474 LYS A N 1
ATOM 3866 C CA . LYS A 1 474 ? -11.914 0.601 -0.138 1.00 31.56 474 LYS A CA 1
ATOM 3867 C C . LYS A 1 474 ? -10.610 0.636 -0.920 1.00 31.56 474 LYS A C 1
ATOM 3869 O O . LYS A 1 474 ? -10.046 1.711 -1.125 1.00 31.56 474 LYS A O 1
ATOM 3874 N N . ILE A 1 475 ? -10.116 -0.530 -1.347 1.00 27.17 475 ILE A N 1
ATOM 3875 C CA . ILE A 1 475 ? -9.192 -0.591 -2.478 1.00 27.17 475 ILE A CA 1
ATOM 3876 C C . ILE A 1 475 ? -9.869 0.283 -3.519 1.00 27.17 475 ILE A C 1
ATOM 3878 O O . ILE A 1 475 ? -10.967 -0.069 -3.943 1.00 27.17 475 ILE A O 1
ATOM 3882 N N . THR A 1 476 ? -9.291 1.450 -3.825 1.00 29.55 476 THR A N 1
ATOM 3883 C CA . THR A 1 476 ? -9.818 2.329 -4.867 1.00 29.55 476 THR A CA 1
ATOM 3884 C C . THR A 1 476 ? -10.164 1.423 -6.026 1.00 29.55 476 THR A C 1
ATOM 3886 O O . THR A 1 476 ? -9.259 0.734 -6.516 1.00 29.55 476 THR A O 1
ATOM 3889 N N . GLU A 1 477 ? -11.453 1.343 -6.374 1.00 34.25 477 GLU A N 1
ATOM 3890 C CA . GLU A 1 477 ? -11.881 0.605 -7.550 1.00 34.25 477 GLU A CA 1
ATOM 3891 C C . GLU A 1 477 ? -10.911 1.014 -8.641 1.00 34.25 477 GLU A C 1
ATOM 3893 O O . GLU A 1 477 ? -10.677 2.213 -8.857 1.00 34.25 477 GLU A O 1
ATOM 3898 N N . PHE A 1 478 ? -10.229 0.025 -9.228 1.00 36.78 478 PHE A N 1
ATOM 3899 C CA . PHE A 1 478 ? -9.384 0.321 -10.367 1.00 36.78 478 PHE A CA 1
ATOM 3900 C C . PHE A 1 478 ? -10.263 1.136 -11.304 1.00 36.78 478 PHE A C 1
ATOM 3902 O O . PHE A 1 478 ? -11.344 0.632 -11.632 1.00 36.78 478 PHE A O 1
ATOM 3909 N N . PRO A 1 479 ? -9.860 2.351 -11.725 1.00 42.94 479 PRO A N 1
ATOM 3910 C CA . PRO A 1 479 ? -10.619 3.036 -12.751 1.00 42.94 479 PRO A CA 1
ATOM 3911 C C . PRO A 1 479 ? -10.860 2.012 -13.860 1.00 42.94 479 PRO A C 1
ATOM 3913 O O . PRO A 1 479 ? -9.931 1.289 -14.263 1.00 42.94 479 PRO A O 1
ATOM 3916 N N . GLN A 1 480 ? -12.132 1.818 -14.221 1.00 46.53 480 GLN A N 1
ATOM 3917 C CA . GLN A 1 480 ? -12.461 0.922 -15.317 1.00 46.53 480 GLN A CA 1
ATOM 3918 C C . GLN A 1 480 ? -11.614 1.397 -16.492 1.00 46.53 480 GLN A C 1
ATOM 3920 O O . GLN A 1 480 ? -11.622 2.584 -16.829 1.00 46.53 480 GLN A O 1
ATOM 3925 N N . LEU A 1 481 ? -10.769 0.496 -17.004 1.00 58.09 481 LEU A N 1
ATOM 3926 C CA . LEU A 1 481 ? -9.962 0.847 -18.157 1.00 58.09 481 LEU A CA 1
ATOM 3927 C C . LEU A 1 481 ? -11.004 1.019 -19.256 1.00 58.09 481 LEU A C 1
ATOM 3929 O O . LEU A 1 481 ? -11.763 0.083 -19.507 1.00 58.09 481 LEU A O 1
ATOM 3933 N N . LYS A 1 482 ? -11.126 2.223 -19.814 1.00 63.78 482 LYS A N 1
ATOM 3934 C CA . LYS A 1 482 ? -11.990 2.431 -20.972 1.00 63.78 482 LYS A CA 1
ATOM 3935 C C . LYS A 1 482 ? -11.300 1.735 -22.137 1.00 63.78 482 LYS A C 1
ATOM 3937 O O . LYS A 1 482 ? -10.417 2.329 -22.738 1.00 63.78 482 LYS A O 1
ATOM 3942 N N . LEU A 1 483 ? -11.637 0.466 -22.348 1.00 75.44 483 LEU A N 1
ATOM 3943 C CA . LEU A 1 483 ? -11.121 -0.333 -23.450 1.00 75.44 483 LEU A CA 1
ATOM 3944 C C . LEU A 1 483 ? -11.802 0.121 -24.738 1.00 75.44 483 LEU A C 1
ATOM 3946 O O . LEU A 1 483 ? -13.028 0.247 -24.781 1.00 75.44 483 LEU A O 1
ATOM 3950 N N . SER A 1 484 ? -11.013 0.373 -25.777 1.00 78.88 484 SER A N 1
ATOM 3951 C CA . SER A 1 484 ? -11.536 0.698 -27.103 1.00 78.88 484 SER A CA 1
ATOM 3952 C C . SER A 1 484 ? -12.201 -0.502 -27.790 1.00 78.88 484 SER A C 1
ATOM 3954 O O . SER A 1 484 ? -13.056 -0.310 -28.655 1.00 78.88 484 SER A O 1
ATOM 3956 N N . LYS A 1 485 ? -11.844 -1.731 -27.392 1.00 84.38 485 LYS A N 1
ATOM 3957 C CA . LYS A 1 485 ? -12.366 -2.993 -27.933 1.00 84.38 485 LYS A CA 1
ATOM 3958 C C . LYS A 1 485 ? -12.959 -3.873 -26.813 1.00 84.38 485 LYS A C 1
ATOM 3960 O O . LYS A 1 485 ? -12.690 -3.630 -25.635 1.00 84.38 485 LYS A O 1
ATOM 3965 N N . PRO A 1 486 ? -13.782 -4.888 -27.140 1.00 84.38 486 PRO A N 1
ATOM 3966 C CA . PRO A 1 486 ? -14.252 -5.873 -26.165 1.00 84.38 486 PRO A CA 1
ATOM 3967 C C . PRO A 1 486 ? -13.097 -6.639 -25.514 1.00 84.38 486 PRO A C 1
ATOM 3969 O O . PRO A 1 486 ? -12.027 -6.781 -26.103 1.00 84.38 486 PRO A O 1
ATOM 3972 N N . THR A 1 487 ? -13.312 -7.167 -24.310 1.00 83.38 487 THR A N 1
ATOM 3973 C CA . THR A 1 487 ? -12.298 -7.932 -23.570 1.00 83.38 487 THR A CA 1
ATOM 3974 C C . THR A 1 487 ? -11.775 -9.128 -24.373 1.00 83.38 487 THR A C 1
ATOM 3976 O O . THR A 1 487 ? -10.564 -9.361 -24.370 1.00 83.38 487 THR A O 1
ATOM 3979 N N . GLU A 1 488 ? -12.636 -9.801 -25.150 1.00 89.50 488 GLU A N 1
ATOM 3980 C CA . GLU A 1 488 ? -12.236 -10.949 -25.973 1.00 89.50 488 GLU A CA 1
ATOM 3981 C C . GLU A 1 488 ? -11.153 -10.587 -26.997 1.00 89.50 488 GLU A C 1
ATOM 3983 O O . GLU A 1 488 ? -10.300 -11.416 -27.299 1.00 89.50 488 GLU A O 1
ATOM 3988 N N . TYR A 1 489 ? -11.127 -9.346 -27.502 1.00 90.88 489 TYR A N 1
ATOM 3989 C CA . TYR A 1 489 ? -10.089 -8.903 -28.438 1.00 90.88 489 TYR A CA 1
ATOM 3990 C C . TYR A 1 489 ? -8.689 -9.065 -27.837 1.00 90.88 489 TYR A C 1
ATOM 3992 O O . TYR A 1 489 ? -7.810 -9.661 -28.453 1.00 90.88 489 TYR A O 1
ATOM 4000 N N . TYR A 1 490 ? -8.484 -8.565 -26.618 1.00 90.25 490 TYR A N 1
ATOM 4001 C CA . TYR A 1 490 ? -7.176 -8.602 -25.964 1.00 90.25 490 TYR A CA 1
ATOM 4002 C C . TYR A 1 490 ? -6.826 -10.005 -25.463 1.00 90.25 490 TYR A C 1
ATOM 4004 O O . TYR A 1 490 ? -5.653 -10.381 -25.464 1.00 90.25 490 TYR A O 1
ATOM 4012 N N . GLU A 1 491 ? -7.826 -10.784 -25.043 1.00 89.56 491 GLU A N 1
ATOM 4013 C CA . GLU A 1 491 ? -7.643 -12.187 -24.654 1.00 89.56 491 GLU A CA 1
ATOM 4014 C C . GLU A 1 491 ? -7.256 -13.066 -25.843 1.00 89.56 491 GLU A C 1
ATOM 4016 O O . GLU A 1 491 ? -6.399 -13.934 -25.702 1.00 89.56 491 GLU A O 1
ATOM 4021 N N . ASN A 1 492 ? -7.819 -12.813 -27.025 1.00 92.12 492 ASN A N 1
ATOM 4022 C CA . ASN A 1 492 ? -7.484 -13.541 -28.248 1.00 92.12 492 ASN A CA 1
ATOM 4023 C C . ASN A 1 492 ? -6.071 -13.241 -28.750 1.00 92.12 492 ASN A C 1
ATOM 4025 O O . ASN A 1 492 ? -5.541 -14.001 -29.556 1.00 92.12 492 ASN A O 1
ATOM 4029 N N . LEU A 1 493 ? -5.453 -12.154 -28.292 1.00 93.81 493 LEU A N 1
ATOM 4030 C CA . LEU A 1 493 ? -4.061 -11.830 -28.592 1.00 93.81 493 LEU A CA 1
ATOM 4031 C C . LEU A 1 493 ? -3.074 -12.545 -27.654 1.00 93.81 493 LEU A C 1
ATOM 4033 O O . LEU A 1 493 ? -1.873 -12.438 -27.864 1.00 93.81 493 LEU A O 1
ATOM 4037 N N . ILE A 1 494 ? -3.538 -13.285 -26.642 1.00 93.19 494 ILE A N 1
ATOM 4038 C CA . ILE A 1 494 ? -2.669 -14.059 -25.746 1.00 93.19 494 ILE A CA 1
ATOM 4039 C C . ILE A 1 494 ? -2.217 -15.352 -26.433 1.00 93.19 494 ILE A C 1
ATOM 4041 O O . ILE A 1 494 ? -3.028 -16.074 -27.011 1.00 93.19 494 ILE A O 1
ATOM 4045 N N . PHE A 1 495 ? -0.925 -15.664 -26.332 1.00 93.25 495 PHE A N 1
ATOM 4046 C CA . PHE A 1 495 ? -0.384 -16.935 -26.807 1.00 93.25 495 PHE A CA 1
ATOM 4047 C C . PHE A 1 495 ? -0.869 -18.108 -25.942 1.00 93.25 495 PHE A C 1
ATOM 4049 O O . PHE A 1 495 ? -0.726 -18.089 -24.717 1.00 93.25 495 PHE A O 1
ATOM 4056 N N . ARG A 1 496 ? -1.419 -19.139 -26.593 1.00 89.94 496 ARG A N 1
ATOM 4057 C CA . ARG A 1 496 ? -1.915 -20.378 -25.965 1.00 89.94 496 ARG A CA 1
ATOM 4058 C C . ARG A 1 496 ? -1.424 -21.646 -26.683 1.00 89.94 496 ARG A C 1
ATOM 4060 O O . ARG A 1 496 ? -2.077 -22.677 -26.588 1.00 89.94 496 ARG A O 1
ATOM 4067 N N . GLY A 1 497 ? -0.319 -21.540 -27.422 1.00 85.94 497 GLY A N 1
ATOM 4068 C CA . GLY A 1 497 ? 0.234 -22.644 -28.203 1.00 85.94 497 GLY A CA 1
ATOM 4069 C C . GLY A 1 497 ? 0.937 -23.717 -27.366 1.00 85.94 497 GLY A C 1
ATOM 4070 O O . GLY A 1 497 ? 1.175 -23.541 -26.162 1.00 85.94 497 GLY A O 1
ATOM 4071 N N . ASN A 1 498 ? 1.252 -24.830 -28.021 1.00 88.50 498 ASN A N 1
ATOM 4072 C CA . ASN A 1 498 ? 1.955 -25.984 -27.466 1.00 88.50 498 ASN A CA 1
ATOM 4073 C C . ASN A 1 498 ? 3.486 -25.867 -27.660 1.00 88.50 498 ASN A C 1
ATOM 4075 O O . ASN A 1 498 ? 4.009 -24.792 -27.956 1.00 88.50 498 ASN A O 1
ATOM 4079 N N . MET A 1 499 ? 4.224 -26.957 -27.430 1.00 89.75 499 MET A N 1
ATOM 4080 C CA . MET A 1 499 ? 5.679 -26.960 -27.598 1.00 89.75 499 MET A CA 1
ATOM 4081 C C . MET A 1 499 ? 6.107 -26.765 -29.060 1.00 89.75 499 MET A C 1
ATOM 4083 O O . MET A 1 499 ? 7.051 -26.018 -29.298 1.00 89.75 499 MET A O 1
ATOM 4087 N N . ASP A 1 500 ? 5.404 -27.358 -30.026 1.00 89.88 500 ASP A N 1
ATOM 4088 C CA . ASP A 1 500 ? 5.715 -27.214 -31.456 1.00 89.88 500 ASP A CA 1
ATOM 4089 C C . ASP A 1 500 ? 5.556 -25.759 -31.909 1.00 89.88 500 ASP A C 1
ATOM 4091 O O . ASP A 1 500 ? 6.424 -25.212 -32.592 1.00 89.88 500 ASP A O 1
ATOM 4095 N N . ASP A 1 501 ? 4.503 -25.089 -31.432 1.00 91.56 501 ASP A N 1
ATOM 4096 C CA . ASP A 1 501 ? 4.303 -23.655 -31.649 1.00 91.56 501 ASP A CA 1
ATOM 4097 C C . ASP A 1 501 ? 5.478 -22.839 -31.087 1.00 91.56 501 ASP A C 1
ATOM 4099 O O . ASP A 1 501 ? 5.958 -21.908 -31.730 1.00 91.56 501 ASP A O 1
ATOM 4103 N N . VAL A 1 502 ? 5.977 -23.187 -29.893 1.00 91.62 502 VAL A N 1
ATOM 4104 C CA . VAL A 1 502 ? 7.136 -22.519 -29.270 1.00 91.62 502 VAL A CA 1
ATOM 4105 C C . VAL A 1 502 ? 8.431 -22.785 -30.039 1.00 91.62 502 VAL A C 1
ATOM 4107 O O . VAL A 1 502 ? 9.269 -21.887 -30.126 1.00 91.62 502 VAL A O 1
ATOM 4110 N N . MET A 1 503 ? 8.618 -23.979 -30.601 1.00 90.19 503 MET A N 1
ATOM 4111 C CA . MET A 1 503 ? 9.818 -24.305 -31.378 1.00 90.19 503 MET A CA 1
ATOM 4112 C C . MET A 1 503 ? 9.875 -23.529 -32.692 1.00 90.19 503 MET A C 1
ATOM 4114 O O . MET A 1 503 ? 10.950 -23.040 -33.052 1.00 90.19 503 MET A O 1
ATOM 4118 N N . ASN A 1 504 ? 8.721 -23.347 -33.337 1.00 90.81 504 ASN A N 1
ATOM 4119 C CA . ASN A 1 504 ? 8.585 -22.618 -34.598 1.00 90.81 504 ASN A CA 1
ATOM 4120 C C . ASN A 1 504 ? 8.479 -21.093 -34.426 1.00 90.81 504 ASN A C 1
ATOM 4122 O O . ASN A 1 504 ? 8.630 -20.358 -35.394 1.00 90.81 504 ASN A O 1
ATOM 4126 N N . MET A 1 505 ? 8.239 -20.608 -33.207 1.00 92.44 505 MET A N 1
ATOM 4127 C CA . MET A 1 505 ? 8.060 -19.193 -32.873 1.00 92.44 505 MET A CA 1
ATOM 4128 C C . MET A 1 505 ? 9.281 -18.323 -33.187 1.00 92.44 505 MET A C 1
ATOM 4130 O O . MET A 1 505 ? 10.426 -18.710 -32.936 1.00 92.44 505 MET A O 1
ATOM 4134 N N . LYS A 1 506 ? 9.022 -17.074 -33.598 1.00 93.25 506 LYS A N 1
ATOM 4135 C CA . LYS A 1 506 ? 10.051 -16.035 -33.739 1.00 93.25 506 LYS A CA 1
ATOM 4136 C C . LYS A 1 506 ? 9.722 -14.835 -32.861 1.00 93.25 506 LYS A C 1
ATOM 4138 O O . LYS A 1 506 ? 8.688 -14.191 -33.034 1.00 93.25 506 LYS A O 1
ATOM 4143 N N . ILE A 1 507 ? 10.602 -14.513 -31.913 1.00 94.81 507 ILE A N 1
ATOM 4144 C CA . ILE A 1 507 ? 10.334 -13.445 -30.945 1.00 94.81 507 ILE A CA 1
ATOM 4145 C C . ILE A 1 507 ? 10.618 -12.065 -31.525 1.00 94.81 507 ILE A C 1
ATOM 4147 O O . ILE A 1 507 ? 11.623 -11.821 -32.192 1.00 94.81 507 ILE A O 1
ATOM 4151 N N . LYS A 1 508 ? 9.732 -11.132 -31.169 1.00 96.31 508 LYS A N 1
ATOM 4152 C CA . LYS A 1 508 ? 9.830 -9.708 -31.459 1.00 96.31 508 LYS A CA 1
ATOM 4153 C C . LYS A 1 508 ? 9.510 -8.879 -30.221 1.00 96.31 508 LYS A C 1
ATOM 4155 O O . LYS A 1 508 ? 8.514 -9.104 -29.528 1.00 96.31 508 LYS A O 1
ATOM 4160 N N . LEU A 1 509 ? 10.342 -7.874 -29.960 1.00 97.62 509 LEU A N 1
ATOM 4161 C CA . LEU A 1 509 ? 10.085 -6.871 -28.930 1.00 97.62 509 LEU A CA 1
ATOM 4162 C C . LEU A 1 509 ? 9.385 -5.665 -29.552 1.00 97.62 509 LEU A C 1
ATOM 4164 O O . LEU A 1 509 ? 9.953 -4.947 -30.369 1.00 97.62 509 LEU A O 1
ATOM 4168 N N . VAL A 1 510 ? 8.137 -5.431 -29.153 1.00 96.69 510 VAL A N 1
ATOM 4169 C CA . VAL A 1 510 ? 7.344 -4.294 -29.622 1.00 96.69 510 VAL A CA 1
ATOM 4170 C C . VAL A 1 510 ? 7.401 -3.189 -28.572 1.00 96.69 510 VAL A C 1
ATOM 4172 O O . VAL A 1 510 ? 6.750 -3.264 -27.525 1.00 96.69 510 VAL A O 1
ATOM 4175 N N . PHE A 1 511 ? 8.193 -2.154 -28.848 1.00 95.44 511 PHE A N 1
ATOM 4176 C CA . PHE A 1 511 ? 8.315 -0.985 -27.982 1.00 95.44 511 PHE A CA 1
ATOM 4177 C C . PHE A 1 511 ? 7.096 -0.072 -28.115 1.00 95.44 511 PHE A C 1
ATOM 4179 O O . PHE A 1 511 ? 6.718 0.366 -29.201 1.00 95.44 511 PHE A O 1
ATOM 4186 N N . VAL A 1 512 ? 6.469 0.230 -26.983 1.00 90.56 512 VAL A N 1
ATOM 4187 C CA . VAL A 1 512 ? 5.191 0.933 -26.930 1.00 90.56 512 VAL A CA 1
ATOM 4188 C C . VAL A 1 512 ? 5.405 2.407 -26.582 1.00 90.56 512 VAL A C 1
ATOM 4190 O O . VAL A 1 512 ? 5.853 2.750 -25.483 1.00 90.56 512 VAL A O 1
ATOM 4193 N N . ASP A 1 513 ? 5.036 3.292 -27.510 1.00 80.56 513 ASP A N 1
ATOM 4194 C CA . ASP A 1 513 ? 4.904 4.731 -27.263 1.00 80.56 513 ASP A CA 1
ATOM 4195 C C . ASP A 1 513 ? 3.460 5.055 -26.852 1.00 80.56 513 ASP A C 1
ATOM 4197 O O . ASP A 1 513 ? 2.503 4.609 -27.477 1.00 80.56 513 ASP A O 1
ATOM 4201 N N . SER A 1 514 ? 3.310 5.903 -25.835 1.00 67.12 514 SER A N 1
ATOM 4202 C CA . SER A 1 514 ? 2.061 6.565 -25.442 1.00 67.12 514 SER A CA 1
ATOM 4203 C C . SER A 1 514 ? 1.256 7.182 -26.598 1.00 67.12 514 SER A C 1
ATOM 4205 O O . SER A 1 514 ? 0.034 7.304 -26.498 1.00 67.12 514 SER A O 1
ATOM 4207 N N . LYS A 1 515 ? 1.914 7.564 -27.700 1.00 74.69 515 LYS A N 1
ATOM 4208 C CA . LYS A 1 515 ? 1.253 8.049 -28.921 1.00 74.69 515 LYS A CA 1
ATOM 4209 C C . LYS A 1 515 ? 0.496 6.942 -29.664 1.00 74.69 515 LYS A C 1
ATOM 4211 O O . LYS A 1 515 ? -0.537 7.226 -30.269 1.00 74.69 515 LYS A O 1
ATOM 4216 N N . ASN A 1 516 ? 0.967 5.694 -29.595 1.00 82.38 516 ASN A N 1
ATOM 4217 C CA . ASN A 1 516 ? 0.266 4.534 -30.135 1.00 82.38 516 ASN A CA 1
ATOM 4218 C C . ASN A 1 516 ? -0.757 4.032 -29.107 1.00 82.38 516 ASN A C 1
ATOM 4220 O O . ASN A 1 516 ? -0.476 3.179 -28.263 1.00 82.38 516 ASN A O 1
ATOM 4224 N N . LYS A 1 517 ? -1.962 4.607 -29.180 1.00 82.00 517 LYS A N 1
ATOM 4225 C CA . LYS A 1 517 ? -3.045 4.337 -28.225 1.00 82.00 517 LYS A CA 1
ATOM 4226 C C . LYS A 1 517 ? -3.421 2.859 -28.153 1.00 82.00 517 LYS A C 1
ATOM 4228 O O . LYS A 1 517 ? -3.729 2.394 -27.065 1.00 82.00 517 LYS A O 1
ATOM 4233 N N . GLU A 1 518 ? -3.376 2.136 -29.269 1.00 87.19 518 GLU A N 1
ATOM 4234 C CA . GLU A 1 518 ? -3.769 0.727 -29.317 1.00 87.19 518 GLU A CA 1
ATOM 4235 C C . GLU A 1 518 ? -2.757 -0.174 -28.602 1.00 87.19 518 GLU A C 1
ATOM 4237 O O . GLU A 1 518 ? -3.122 -0.871 -27.657 1.00 87.19 518 GLU A O 1
ATOM 4242 N N . LEU A 1 519 ? -1.474 -0.112 -28.976 1.00 89.62 519 LEU A N 1
ATOM 4243 C CA . LEU A 1 519 ? -0.432 -0.913 -28.319 1.00 89.62 519 LEU A CA 1
ATOM 4244 C C . LEU A 1 519 ? -0.311 -0.571 -26.828 1.00 89.62 519 LEU A C 1
ATOM 4246 O O . LEU A 1 519 ? -0.115 -1.451 -25.988 1.00 89.62 519 LEU A O 1
ATOM 4250 N N . PHE A 1 520 ? -0.472 0.707 -26.479 1.00 89.00 520 PHE A N 1
ATOM 4251 C CA . PHE A 1 520 ? -0.457 1.144 -25.086 1.00 89.00 520 PHE A CA 1
ATOM 4252 C C . PHE A 1 520 ? -1.676 0.663 -24.299 1.00 89.00 520 PHE A C 1
ATOM 4254 O O . PHE A 1 520 ? -1.559 0.339 -23.117 1.00 89.00 520 PHE A O 1
ATOM 4261 N N . GLU A 1 521 ? -2.844 0.574 -24.926 1.00 88.50 521 GLU A N 1
ATOM 4262 C CA . GLU A 1 521 ? -4.032 -0.016 -24.315 1.00 88.50 521 GLU A CA 1
ATOM 4263 C C . GLU A 1 521 ? -3.883 -1.529 -24.112 1.00 88.50 521 GLU A C 1
ATOM 4265 O O . GLU A 1 521 ? -4.201 -2.008 -23.025 1.00 88.50 521 GLU A O 1
ATOM 4270 N N . ILE A 1 522 ? -3.316 -2.261 -25.080 1.00 91.62 522 ILE A N 1
ATOM 4271 C CA . ILE A 1 522 ? -2.996 -3.696 -24.942 1.00 91.62 522 ILE A CA 1
ATOM 4272 C C . ILE A 1 522 ? -2.044 -3.916 -23.759 1.00 91.62 522 ILE A C 1
ATOM 4274 O O . ILE A 1 522 ? -2.318 -4.730 -22.873 1.00 91.62 522 ILE A O 1
ATOM 4278 N N . TRP A 1 523 ? -0.956 -3.142 -23.691 1.00 92.44 523 TRP A N 1
ATOM 4279 C CA . TRP A 1 523 ? -0.005 -3.220 -22.580 1.00 92.44 523 TRP A CA 1
ATOM 4280 C C . TRP A 1 523 ? -0.686 -2.938 -21.230 1.00 92.44 523 TRP A C 1
ATOM 4282 O O . TRP A 1 523 ? -0.486 -3.676 -20.263 1.00 92.44 523 TRP A O 1
ATOM 4292 N N . GLN A 1 524 ? -1.539 -1.908 -21.153 1.00 87.25 524 GLN A N 1
ATOM 4293 C CA . GLN A 1 524 ? -2.292 -1.574 -19.937 1.00 87.25 524 GLN A CA 1
ATOM 4294 C C . GLN A 1 524 ? -3.306 -2.653 -19.548 1.00 87.25 524 GLN A C 1
ATOM 4296 O O . GLN A 1 524 ? -3.466 -2.926 -18.354 1.00 87.25 524 GLN A O 1
ATOM 4301 N N . TYR A 1 525 ? -3.971 -3.269 -20.528 1.00 88.44 525 TYR A N 1
ATOM 4302 C CA . TYR A 1 525 ? -4.889 -4.378 -20.308 1.00 88.44 525 TYR A CA 1
ATOM 4303 C C . TYR A 1 525 ? -4.155 -5.538 -19.630 1.00 88.44 525 TYR A C 1
ATOM 4305 O O . TYR A 1 525 ? -4.505 -5.885 -18.503 1.00 88.44 525 TYR A O 1
ATOM 4313 N N . TYR A 1 526 ? -3.065 -6.038 -20.221 1.00 90.38 526 TYR A N 1
ATOM 4314 C CA . TYR A 1 526 ? -2.253 -7.112 -19.631 1.00 90.38 526 TYR A CA 1
ATOM 4315 C C . TYR A 1 526 ? -1.653 -6.732 -18.282 1.00 90.38 526 TYR A C 1
ATOM 4317 O O . TYR A 1 526 ? -1.648 -7.529 -17.338 1.00 90.38 526 TYR A O 1
ATOM 4325 N N . ARG A 1 527 ? -1.216 -5.479 -18.133 1.00 86.69 527 ARG A N 1
ATOM 4326 C CA . ARG A 1 527 ? -0.717 -4.977 -16.855 1.00 86.69 527 ARG A CA 1
ATOM 4327 C C . ARG A 1 527 ? -1.781 -5.030 -15.764 1.00 86.69 527 ARG A C 1
ATOM 4329 O O . ARG A 1 527 ? -1.419 -5.219 -14.602 1.00 86.69 527 ARG A O 1
ATOM 4336 N N . LYS A 1 528 ? -3.056 -4.842 -16.103 1.00 79.62 528 LYS A N 1
ATOM 4337 C CA . LYS A 1 528 ? -4.178 -4.859 -15.160 1.00 79.62 528 LYS A CA 1
ATOM 4338 C C . LYS A 1 528 ? -4.699 -6.270 -14.891 1.00 79.62 528 LYS A C 1
ATOM 4340 O O . LYS A 1 528 ? -5.045 -6.553 -13.748 1.00 79.62 528 LYS A O 1
ATOM 4345 N N . THR A 1 529 ? -4.778 -7.120 -15.911 1.00 80.12 529 THR A N 1
ATOM 4346 C CA . THR A 1 529 ? -5.428 -8.435 -15.813 1.00 80.12 529 THR A CA 1
ATOM 4347 C C . THR A 1 529 ? -4.490 -9.552 -15.368 1.00 80.12 529 THR A C 1
ATOM 4349 O O . THR A 1 529 ? -4.948 -10.483 -14.716 1.00 80.12 529 THR A O 1
ATOM 4352 N N . ILE A 1 530 ? -3.187 -9.447 -15.650 1.00 83.88 530 ILE A N 1
ATOM 4353 C CA . ILE A 1 530 ? -2.224 -10.539 -15.420 1.00 83.88 530 ILE A CA 1
ATOM 4354 C C . ILE A 1 530 ? -1.301 -10.247 -14.227 1.00 83.88 530 ILE A C 1
ATOM 4356 O O . ILE A 1 530 ? -0.877 -11.151 -13.510 1.00 83.88 530 ILE A O 1
ATOM 4360 N N . SER A 1 531 ? -0.973 -8.977 -13.968 1.00 78.94 531 SER A N 1
ATOM 4361 C CA . SER A 1 531 ? -0.056 -8.624 -12.877 1.00 78.94 531 SER A CA 1
ATOM 4362 C C . SER A 1 531 ? -0.720 -8.707 -11.502 1.00 78.94 531 SER A C 1
ATOM 4364 O O . SER A 1 531 ? -1.698 -8.015 -11.223 1.00 78.94 531 SER A O 1
ATOM 4366 N N . SER A 1 532 ? -0.090 -9.422 -10.569 1.00 69.50 532 SER A N 1
ATOM 4367 C CA . SER A 1 532 ? -0.505 -9.448 -9.158 1.00 69.50 532 SER A CA 1
ATOM 4368 C C . SER A 1 532 ? -0.223 -8.130 -8.409 1.00 69.50 532 SER A C 1
ATOM 4370 O O . SER A 1 532 ? -0.708 -7.930 -7.292 1.00 69.50 532 SER A O 1
ATOM 4372 N N . PHE A 1 533 ? 0.558 -7.204 -8.988 1.00 65.88 533 PHE A N 1
ATOM 4373 C CA . PHE A 1 533 ? 0.911 -5.936 -8.343 1.00 65.88 533 PHE A CA 1
ATOM 4374 C C . PHE A 1 533 ? -0.091 -4.817 -8.663 1.00 65.88 533 PHE A C 1
ATOM 4376 O O . PHE A 1 533 ? -0.088 -4.238 -9.756 1.00 65.88 533 PHE A O 1
ATOM 4383 N N . LYS A 1 534 ? -0.909 -4.461 -7.665 1.00 61.25 534 LYS A N 1
ATOM 4384 C CA . LYS A 1 534 ? -1.893 -3.368 -7.739 1.00 61.25 534 LYS A CA 1
ATOM 4385 C C . LYS A 1 534 ? -1.216 -1.993 -7.613 1.00 61.25 534 LYS A C 1
ATOM 4387 O O . LYS A 1 534 ? -0.525 -1.743 -6.626 1.00 61.25 534 LYS A O 1
ATOM 4392 N N . THR A 1 535 ? -1.436 -1.096 -8.574 1.00 51.00 535 THR A N 1
ATOM 4393 C CA . THR A 1 535 ? -0.959 0.301 -8.548 1.00 51.00 535 THR A CA 1
ATOM 4394 C C . THR A 1 535 ? -2.057 1.251 -8.053 1.00 51.00 535 THR A C 1
ATOM 4396 O O . THR A 1 535 ? -3.222 1.092 -8.413 1.00 51.00 535 THR A O 1
ATOM 4399 N N . LYS A 1 536 ? -1.706 2.239 -7.212 1.00 43.91 536 LYS A N 1
ATOM 4400 C CA . LYS A 1 536 ? -2.642 3.290 -6.760 1.00 43.91 536 LYS A CA 1
ATOM 4401 C C . LYS A 1 536 ? -2.896 4.308 -7.888 1.00 43.91 536 LYS A C 1
ATOM 4403 O O . LYS A 1 536 ? -1.997 4.599 -8.680 1.00 43.91 536 LYS A O 1
ATOM 4408 N N . LYS A 1 537 ? -4.116 4.859 -7.948 1.00 37.28 537 LYS A N 1
ATOM 4409 C CA . LYS A 1 537 ? -4.519 5.920 -8.893 1.00 37.28 537 LYS A CA 1
ATOM 4410 C C . LYS A 1 537 ? -3.657 7.174 -8.661 1.00 37.28 537 LYS A C 1
ATOM 4412 O O . LYS A 1 537 ? -3.420 7.538 -7.516 1.00 37.28 537 LYS A O 1
ATOM 4417 N N . GLY A 1 538 ? -3.177 7.813 -9.731 1.00 35.06 538 GLY A N 1
ATOM 4418 C CA . GLY A 1 538 ? -2.416 9.071 -9.642 1.00 35.06 538 GLY A CA 1
ATOM 4419 C C . GLY A 1 538 ? -0.916 8.941 -9.349 1.00 35.06 538 GLY A C 1
ATOM 4420 O O . GLY A 1 538 ? -0.245 9.958 -9.204 1.00 35.06 538 GLY A O 1
ATOM 4421 N N . HIS A 1 539 ? -0.350 7.727 -9.304 1.00 37.09 539 HIS A N 1
ATOM 4422 C CA . HIS A 1 539 ? 1.103 7.562 -9.200 1.00 37.09 539 HIS A CA 1
ATOM 4423 C C . HIS A 1 539 ? 1.779 7.891 -10.546 1.00 37.09 539 HIS A C 1
ATOM 4425 O O . HIS A 1 539 ? 2.112 7.008 -11.339 1.00 37.09 539 HIS A O 1
ATOM 4431 N N . CYS A 1 540 ? 1.978 9.181 -10.814 1.00 34.59 540 CYS A N 1
ATOM 4432 C CA . CYS A 1 540 ? 2.880 9.654 -11.857 1.00 34.59 540 CYS A CA 1
ATOM 4433 C C . CYS A 1 540 ? 4.309 9.328 -11.416 1.00 34.59 540 CYS A C 1
ATOM 4435 O O . CYS A 1 540 ? 4.886 9.983 -10.553 1.00 34.59 540 CYS A O 1
ATOM 4437 N N . LEU A 1 541 ? 4.867 8.249 -11.951 1.00 44.81 541 LEU A N 1
ATOM 4438 C CA . LEU A 1 541 ? 6.268 7.916 -11.737 1.00 44.81 541 LEU A CA 1
ATOM 4439 C C . LEU A 1 541 ? 7.096 8.737 -12.734 1.00 44.81 541 LEU A C 1
ATOM 4441 O O . LEU A 1 541 ? 7.109 8.435 -13.925 1.00 44.81 541 LEU A O 1
ATOM 4445 N N . PHE A 1 542 ? 7.728 9.796 -12.234 1.00 46.97 542 PHE A N 1
ATOM 4446 C CA . PHE A 1 542 ? 8.646 10.656 -12.981 1.00 46.97 542 PHE A CA 1
ATOM 4447 C C . PHE A 1 542 ? 9.950 9.899 -13.304 1.00 46.97 542 PHE A C 1
ATOM 4449 O O . PHE A 1 542 ? 10.469 9.195 -12.438 1.00 46.97 542 PHE A O 1
ATOM 44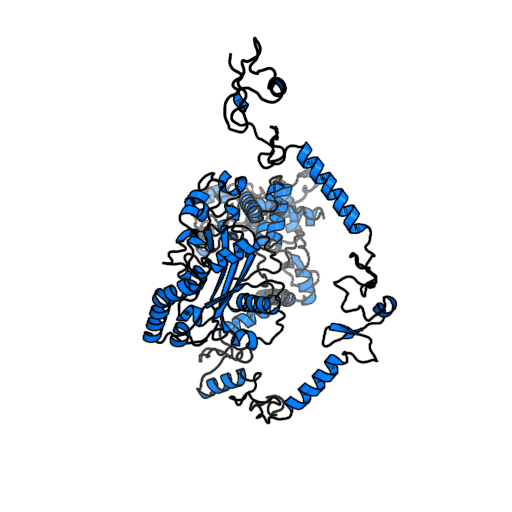56 N N . GLY A 1 543 ? 10.478 10.034 -14.527 1.00 67.50 543 GLY A N 1
ATOM 4457 C CA . GLY A 1 543 ? 11.761 9.441 -14.947 1.00 67.50 543 GLY A CA 1
ATOM 4458 C C . GLY A 1 543 ? 11.753 8.825 -16.353 1.00 67.50 543 GLY A C 1
ATOM 4459 O O . GLY A 1 543 ? 10.721 8.806 -17.028 1.00 67.50 543 GLY A O 1
ATOM 4460 N N . LYS A 1 544 ? 12.911 8.306 -16.791 1.00 86.56 544 LYS A N 1
ATOM 4461 C CA . LYS A 1 544 ? 13.050 7.561 -18.057 1.00 86.56 544 LYS A CA 1
ATOM 4462 C C . LYS A 1 544 ? 12.202 6.290 -17.981 1.00 86.56 544 LYS A C 1
ATOM 4464 O O . LYS A 1 544 ? 12.158 5.643 -16.930 1.00 86.56 544 LYS A O 1
ATOM 4469 N N . ARG A 1 545 ? 11.497 5.943 -19.063 1.00 89.06 545 ARG A N 1
ATOM 4470 C CA . ARG A 1 545 ? 10.606 4.779 -19.103 1.00 89.06 545 ARG A CA 1
ATOM 4471 C C . ARG A 1 545 ? 10.362 4.225 -20.501 1.00 89.06 545 ARG A C 1
ATOM 4473 O O . ARG A 1 545 ? 10.024 4.950 -21.442 1.00 89.06 545 ARG A O 1
ATOM 4480 N N . ILE A 1 546 ? 10.394 2.902 -20.584 1.00 93.38 546 ILE A N 1
ATOM 4481 C CA . ILE A 1 546 ? 9.989 2.147 -21.766 1.00 93.38 546 ILE A CA 1
ATOM 4482 C C . ILE A 1 546 ? 8.965 1.075 -21.386 1.00 93.38 546 ILE A C 1
ATOM 4484 O O . ILE A 1 546 ? 8.994 0.526 -20.282 1.00 93.38 546 ILE A O 1
ATOM 4488 N N . TYR A 1 547 ? 8.046 0.814 -22.308 1.00 94.19 547 TYR A N 1
ATOM 4489 C CA . TYR A 1 547 ? 7.023 -0.221 -22.219 1.00 94.19 547 TYR A CA 1
ATOM 4490 C C . TYR A 1 547 ? 7.233 -1.163 -23.399 1.00 94.19 547 TYR A C 1
ATOM 4492 O O . TYR A 1 547 ? 7.473 -0.691 -24.509 1.00 94.19 547 TYR A O 1
ATOM 4500 N N . ILE A 1 548 ? 7.178 -2.468 -23.161 1.00 97.31 548 ILE A N 1
ATOM 4501 C CA . ILE A 1 548 ? 7.493 -3.475 -24.176 1.00 97.31 548 ILE A CA 1
ATOM 4502 C C . ILE A 1 548 ? 6.429 -4.567 -24.126 1.00 97.31 548 ILE A C 1
ATOM 4504 O O . ILE A 1 548 ? 6.096 -5.071 -23.047 1.00 97.31 548 ILE A O 1
ATOM 4508 N N . LEU A 1 549 ? 5.906 -4.919 -25.294 1.00 97.31 549 LEU A N 1
ATOM 4509 C CA . LEU A 1 549 ? 5.128 -6.128 -25.538 1.00 97.31 549 LEU A CA 1
ATOM 4510 C C . LEU A 1 549 ? 6.067 -7.177 -26.144 1.00 97.31 549 LEU A C 1
ATOM 4512 O O . LEU A 1 549 ? 6.757 -6.890 -27.119 1.00 97.31 549 LEU A O 1
ATOM 4516 N N . VAL A 1 550 ? 6.106 -8.375 -25.564 1.00 97.69 550 VAL A N 1
ATOM 4517 C CA . VAL A 1 550 ? 6.852 -9.506 -26.131 1.00 97.69 550 VAL A CA 1
ATOM 4518 C C . VAL A 1 550 ? 5.889 -10.289 -27.011 1.00 97.69 550 VAL A C 1
ATOM 4520 O O . VAL A 1 550 ? 4.884 -10.798 -26.507 1.00 97.69 550 VAL A O 1
ATOM 4523 N N . GLN A 1 551 ? 6.167 -10.337 -28.309 1.00 96.56 551 GLN A N 1
ATOM 4524 C CA . GLN A 1 551 ? 5.279 -10.890 -29.327 1.00 96.56 551 GLN A CA 1
ATOM 4525 C C . GLN A 1 551 ? 5.967 -12.031 -30.078 1.00 96.56 551 GLN A C 1
ATOM 4527 O O . GLN A 1 551 ? 7.175 -11.986 -30.301 1.00 96.56 551 GLN A O 1
ATOM 4532 N N . ASP A 1 552 ? 5.188 -13.025 -30.482 1.00 95.62 552 ASP A N 1
ATOM 4533 C CA . ASP A 1 552 ? 5.548 -13.928 -31.569 1.00 95.62 552 ASP A CA 1
ATOM 4534 C C . ASP A 1 552 ? 5.183 -13.282 -32.911 1.00 95.62 552 ASP A C 1
ATOM 4536 O O . ASP A 1 552 ? 4.021 -12.942 -33.148 1.00 95.62 552 ASP A O 1
ATOM 4540 N N . GLU A 1 553 ? 6.172 -13.103 -33.781 1.00 93.25 553 GLU A N 1
ATOM 4541 C CA . GLU A 1 553 ? 6.008 -12.499 -35.103 1.00 93.25 553 GLU A CA 1
ATOM 4542 C C . GLU A 1 553 ? 5.135 -13.353 -36.036 1.00 93.25 553 GLU A C 1
ATOM 4544 O O . GLU A 1 553 ? 4.433 -12.793 -36.876 1.00 93.25 553 GLU A O 1
ATOM 4549 N N . ILE A 1 554 ? 5.115 -14.679 -35.858 1.00 91.81 554 ILE A N 1
ATOM 4550 C CA . ILE A 1 554 ? 4.382 -15.599 -36.738 1.00 91.81 554 ILE A CA 1
ATOM 4551 C C . ILE A 1 554 ? 2.892 -15.595 -36.390 1.00 91.81 554 ILE A C 1
ATOM 4553 O O . ILE A 1 554 ? 2.048 -15.243 -37.214 1.00 91.81 554 ILE A O 1
ATOM 4557 N N . SER A 1 555 ? 2.543 -15.926 -35.145 1.00 91.69 555 SER A N 1
ATOM 4558 C CA . SER A 1 555 ? 1.138 -15.971 -34.712 1.00 91.69 555 SER A CA 1
ATOM 4559 C C . SER A 1 555 ? 0.543 -14.595 -34.386 1.00 91.69 555 SER A C 1
ATOM 4561 O O . SER A 1 555 ? -0.665 -14.476 -34.151 1.00 91.69 555 SER A O 1
ATOM 4563 N N . ASN A 1 556 ? 1.376 -13.549 -34.329 1.00 92.31 556 ASN A N 1
ATOM 4564 C CA . ASN A 1 556 ? 1.040 -12.214 -33.832 1.00 92.31 556 ASN A CA 1
ATOM 4565 C C . ASN A 1 556 ? 0.509 -12.192 -32.384 1.00 92.31 556 ASN A C 1
ATOM 4567 O O . ASN A 1 556 ? -0.085 -11.194 -31.960 1.00 92.31 556 ASN A O 1
ATOM 4571 N N . LYS A 1 557 ? 0.726 -13.258 -31.603 1.00 95.56 557 LYS A N 1
ATOM 4572 C CA . LYS A 1 557 ? 0.284 -13.363 -30.204 1.00 95.56 557 LYS A CA 1
ATOM 4573 C C . LYS A 1 557 ? 1.330 -12.835 -29.226 1.00 95.56 557 LYS A C 1
ATOM 4575 O O . LYS A 1 557 ? 2.525 -12.831 -29.499 1.00 95.56 557 LYS A O 1
ATOM 4580 N N . TYR A 1 558 ? 0.879 -12.418 -28.047 1.00 96.75 558 TYR A N 1
ATOM 4581 C CA . TYR A 1 558 ? 1.723 -11.887 -26.983 1.00 96.75 558 TYR A CA 1
ATOM 4582 C C . TYR A 1 558 ? 2.034 -12.928 -25.904 1.00 96.75 558 TYR A C 1
ATOM 4584 O O . TYR A 1 558 ? 1.153 -13.613 -25.369 1.00 96.75 558 TYR A O 1
ATOM 4592 N N . LEU A 1 559 ? 3.313 -12.969 -25.539 1.00 96.62 559 LEU A N 1
ATOM 4593 C CA . LEU A 1 559 ? 3.913 -13.846 -24.529 1.00 96.62 559 LEU A CA 1
ATOM 4594 C C . LEU A 1 559 ? 4.004 -13.162 -23.160 1.00 96.62 559 LEU A C 1
ATOM 4596 O O . LEU A 1 559 ? 4.152 -13.808 -22.120 1.00 96.62 559 LEU A O 1
ATOM 4600 N N . GLY A 1 560 ? 3.938 -11.830 -23.139 1.00 96.56 560 GLY A N 1
ATOM 4601 C CA . GLY A 1 560 ? 3.984 -11.050 -21.913 1.00 96.56 560 GLY A CA 1
ATOM 4602 C C . GLY A 1 560 ? 4.393 -9.600 -22.111 1.00 96.56 560 GLY A C 1
ATOM 4603 O O . GLY A 1 560 ? 4.485 -9.094 -23.230 1.00 96.56 560 GLY A O 1
ATOM 4604 N N . ILE A 1 561 ? 4.620 -8.926 -20.988 1.00 96.62 561 ILE A N 1
ATOM 4605 C CA . ILE A 1 561 ? 4.934 -7.500 -20.936 1.00 96.62 561 ILE A CA 1
ATOM 4606 C C . ILE A 1 561 ? 6.139 -7.207 -20.048 1.00 96.62 561 ILE A C 1
ATOM 4608 O O . ILE A 1 561 ? 6.313 -7.789 -18.969 1.00 96.62 561 ILE A O 1
ATOM 4612 N N . LEU A 1 562 ? 6.920 -6.218 -20.478 1.00 96.44 562 LEU A N 1
ATOM 4613 C CA . LEU A 1 562 ? 7.990 -5.607 -19.699 1.00 96.44 562 LEU A CA 1
ATOM 4614 C C . LEU A 1 562 ? 7.761 -4.100 -19.560 1.00 96.44 562 LEU A C 1
ATOM 4616 O O . LEU A 1 562 ? 7.186 -3.444 -20.433 1.00 96.44 562 LEU A O 1
ATOM 4620 N N . SER A 1 563 ? 8.241 -3.535 -18.458 1.00 93.75 563 SER A N 1
ATOM 4621 C CA . SER A 1 563 ? 8.534 -2.106 -18.379 1.00 93.75 563 SER A CA 1
ATOM 4622 C C . SER A 1 563 ? 9.821 -1.873 -17.616 1.00 93.75 563 SER A C 1
ATOM 4624 O O . SER A 1 563 ? 10.009 -2.422 -16.528 1.00 93.75 563 SER A O 1
ATOM 4626 N N . LEU A 1 564 ? 10.672 -1.013 -18.164 1.00 94.31 564 LEU A N 1
ATOM 4627 C CA . LEU A 1 564 ? 11.893 -0.559 -17.514 1.00 94.31 564 LEU A CA 1
ATOM 4628 C C . LEU A 1 564 ? 11.744 0.929 -17.204 1.00 94.31 564 LEU A C 1
ATOM 4630 O O . LEU A 1 564 ? 11.191 1.688 -18.006 1.00 94.31 564 LEU A O 1
ATOM 4634 N N . SER A 1 565 ? 12.202 1.348 -16.031 1.00 92.50 565 SER A N 1
ATOM 4635 C CA . SER A 1 565 ? 12.268 2.762 -15.658 1.00 92.50 565 SER A CA 1
ATOM 4636 C C . SER A 1 565 ? 13.599 3.110 -15.017 1.00 92.50 565 SER A C 1
ATOM 4638 O O . SER A 1 565 ? 14.349 2.208 -14.666 1.00 92.50 565 SER A O 1
ATOM 4640 N N . SER A 1 566 ? 13.856 4.399 -14.787 1.00 91.00 566 SER A N 1
ATOM 4641 C CA . SER A 1 566 ? 14.936 4.840 -13.895 1.00 91.00 566 SER A CA 1
ATOM 4642 C C . SER A 1 566 ? 14.945 4.037 -12.586 1.00 91.00 566 SER A C 1
ATOM 4644 O O . SER A 1 566 ? 13.875 3.718 -12.046 1.00 91.00 566 SER A O 1
ATOM 4646 N N . ASP A 1 567 ? 16.142 3.690 -12.113 1.00 92.25 567 ASP A N 1
ATOM 4647 C CA . ASP A 1 567 ? 16.316 2.855 -10.927 1.00 92.25 567 ASP A CA 1
ATOM 4648 C C . ASP A 1 567 ? 16.033 3.604 -9.609 1.00 92.25 567 ASP A C 1
ATOM 4650 O O . ASP A 1 567 ? 15.899 4.831 -9.547 1.00 92.25 567 ASP A O 1
ATOM 4654 N N . ILE A 1 568 ? 15.901 2.841 -8.527 1.00 87.88 568 ILE A N 1
ATOM 4655 C CA . ILE A 1 568 ? 15.644 3.338 -7.179 1.00 87.88 568 ILE A CA 1
ATOM 4656 C C . ILE A 1 568 ? 16.924 3.980 -6.623 1.00 87.88 568 ILE A C 1
ATOM 4658 O O . ILE A 1 568 ? 17.999 3.379 -6.624 1.00 87.88 568 ILE A O 1
ATOM 4662 N N . LYS A 1 569 ? 16.791 5.206 -6.094 1.00 86.38 569 LYS A N 1
ATOM 4663 C CA . LYS A 1 569 ? 17.924 5.995 -5.578 1.00 86.38 569 LYS A CA 1
ATOM 4664 C C . LYS A 1 569 ? 18.695 5.314 -4.453 1.00 86.38 569 LYS A C 1
ATOM 4666 O O . LYS A 1 569 ? 19.913 5.342 -4.464 1.00 86.38 569 LYS A O 1
ATOM 4671 N N . PHE A 1 570 ? 17.991 4.716 -3.497 1.00 84.12 570 PHE A N 1
ATOM 4672 C CA . PHE A 1 570 ? 18.606 4.091 -2.328 1.00 84.12 570 PHE A CA 1
ATOM 4673 C C . PHE A 1 570 ? 18.142 2.645 -2.223 1.00 84.12 570 PHE A C 1
ATOM 4675 O O . PHE A 1 570 ? 16.969 2.389 -1.931 1.00 84.12 570 PHE A O 1
ATOM 4682 N N . LEU A 1 571 ? 19.055 1.705 -2.456 1.00 88.94 571 LEU A N 1
ATOM 4683 C CA . LEU A 1 571 ? 18.763 0.280 -2.413 1.00 88.94 571 LEU A CA 1
ATOM 4684 C C . LEU A 1 571 ? 19.974 -0.464 -1.848 1.00 88.94 571 LEU A C 1
ATOM 4686 O O . LEU A 1 571 ? 20.782 -1.007 -2.589 1.00 88.94 571 LEU A O 1
ATOM 4690 N N . GLY A 1 572 ? 20.068 -0.499 -0.515 1.00 90.06 572 GLY A N 1
ATOM 4691 C CA . GLY A 1 572 ? 21.292 -0.882 0.199 1.00 90.06 572 GLY A CA 1
ATOM 4692 C C . GLY A 1 572 ? 21.930 -2.201 -0.247 1.00 90.06 572 GLY A C 1
ATOM 4693 O O . GLY A 1 572 ? 23.129 -2.235 -0.462 1.00 90.06 572 GLY A O 1
ATOM 4694 N N . ALA A 1 573 ? 21.151 -3.267 -0.466 1.00 93.25 573 ALA A N 1
ATOM 4695 C CA . ALA A 1 573 ? 21.718 -4.538 -0.930 1.00 93.25 573 ALA A CA 1
ATOM 4696 C C . ALA A 1 573 ? 22.350 -4.434 -2.333 1.00 93.25 573 ALA A C 1
ATOM 4698 O O . ALA A 1 573 ? 23.411 -4.995 -2.575 1.00 93.25 573 ALA A O 1
ATOM 4699 N N . ARG A 1 574 ? 21.725 -3.674 -3.245 1.00 95.12 574 ARG A N 1
ATOM 4700 C CA . ARG A 1 574 ? 22.265 -3.380 -4.582 1.00 95.12 574 ARG A CA 1
ATOM 4701 C C . ARG A 1 574 ? 23.494 -2.489 -4.479 1.00 95.12 574 ARG A C 1
ATOM 4703 O O . ARG A 1 574 ? 24.496 -2.779 -5.113 1.00 95.12 574 ARG A O 1
ATOM 4710 N N . ASP A 1 575 ? 23.419 -1.431 -3.677 1.00 94.62 575 ASP A N 1
ATOM 4711 C CA . ASP A 1 575 ? 24.523 -0.485 -3.495 1.00 94.62 575 ASP A CA 1
ATOM 4712 C C . ASP A 1 575 ? 25.772 -1.191 -2.937 1.00 94.62 575 ASP A C 1
ATOM 4714 O O . ASP A 1 575 ? 26.862 -1.030 -3.482 1.00 94.62 575 ASP A O 1
ATOM 4718 N N . ASN A 1 576 ? 25.593 -2.053 -1.930 1.00 94.69 576 ASN A N 1
ATOM 4719 C CA . ASN A 1 576 ? 26.660 -2.872 -1.354 1.00 94.69 576 ASN A CA 1
ATOM 4720 C C . ASN A 1 576 ? 27.212 -3.897 -2.352 1.00 94.69 576 ASN A C 1
ATOM 4722 O O . ASN A 1 576 ? 28.415 -4.122 -2.387 1.00 94.69 576 ASN A O 1
ATOM 4726 N N . PHE A 1 577 ? 26.347 -4.513 -3.164 1.00 95.56 577 PHE A N 1
ATOM 4727 C CA . PHE A 1 577 ? 26.772 -5.471 -4.184 1.00 95.56 577 PHE A CA 1
ATOM 4728 C C . PHE A 1 577 ? 27.593 -4.817 -5.298 1.00 95.56 577 PHE A C 1
ATOM 4730 O O . PHE A 1 577 ? 28.560 -5.413 -5.767 1.00 95.56 577 PHE A O 1
ATOM 4737 N N . ILE A 1 578 ? 27.221 -3.603 -5.720 1.00 94.94 578 ILE A N 1
ATOM 4738 C CA . ILE A 1 578 ? 28.018 -2.848 -6.690 1.00 94.94 578 ILE A CA 1
ATOM 4739 C C . ILE A 1 578 ? 29.345 -2.420 -6.060 1.00 94.94 578 ILE A C 1
ATOM 4741 O O . ILE A 1 578 ? 30.369 -2.508 -6.725 1.00 94.94 578 ILE A O 1
ATOM 4745 N N . GLY A 1 579 ? 29.329 -1.985 -4.796 1.00 93.38 579 GLY A N 1
ATOM 4746 C CA . GLY A 1 579 ? 30.520 -1.506 -4.088 1.00 93.38 579 GLY A CA 1
ATOM 4747 C C . GLY A 1 579 ? 30.865 -0.041 -4.377 1.00 93.38 579 GLY A C 1
ATOM 4748 O O . GLY A 1 579 ? 31.967 0.405 -4.073 1.00 93.38 579 GLY A O 1
ATOM 4749 N N . TRP A 1 580 ? 29.938 0.717 -4.968 1.00 93.19 580 TRP A N 1
ATOM 4750 C CA . TRP A 1 580 ? 30.135 2.128 -5.297 1.00 93.19 580 TRP A CA 1
ATOM 4751 C C . TRP A 1 580 ? 29.929 3.066 -4.094 1.00 93.19 580 TRP A C 1
ATOM 4753 O O . TRP A 1 580 ? 29.224 2.759 -3.129 1.00 93.19 580 TRP A O 1
ATOM 4763 N N . LYS A 1 581 ? 30.523 4.258 -4.150 1.00 92.25 581 LYS A N 1
ATOM 4764 C CA . LYS A 1 581 ? 30.390 5.301 -3.118 1.00 92.25 581 LYS A CA 1
ATOM 4765 C C . LYS A 1 581 ? 29.318 6.331 -3.498 1.00 92.25 581 LYS A C 1
ATOM 4767 O O . LYS A 1 581 ? 28.965 6.495 -4.664 1.00 92.25 581 LYS A O 1
ATOM 4772 N N . LYS A 1 582 ? 28.832 7.110 -2.517 1.00 88.88 582 LYS A N 1
ATOM 4773 C CA . LYS A 1 582 ? 27.840 8.189 -2.752 1.00 88.88 582 LYS A CA 1
ATOM 4774 C C . LYS A 1 582 ? 28.303 9.217 -3.794 1.00 88.88 582 LYS A C 1
ATOM 4776 O O . LYS A 1 582 ? 27.475 9.698 -4.563 1.00 88.88 582 LYS A O 1
ATOM 4781 N N . HIS A 1 583 ? 29.603 9.524 -3.825 1.00 89.50 583 HIS A N 1
ATOM 4782 C CA . HIS A 1 583 ? 30.214 10.393 -4.835 1.00 89.50 583 HIS A CA 1
ATOM 4783 C C . HIS A 1 583 ? 29.960 9.858 -6.254 1.00 89.50 583 HIS A C 1
ATOM 4785 O O . HIS A 1 583 ? 29.402 10.552 -7.098 1.00 89.50 583 HIS A O 1
ATOM 4791 N N . GLN A 1 584 ? 30.241 8.580 -6.490 1.00 90.69 584 GLN A N 1
ATOM 4792 C CA . GLN A 1 584 ? 30.020 7.928 -7.783 1.00 90.69 584 GLN A CA 1
ATOM 4793 C C . GLN A 1 584 ? 28.530 7.868 -8.140 1.00 90.69 584 GLN A C 1
ATOM 4795 O O . GLN A 1 584 ? 28.130 8.171 -9.265 1.00 90.69 584 GLN A O 1
ATOM 4800 N N . GLN A 1 585 ? 27.687 7.550 -7.158 1.00 88.62 585 GLN A N 1
ATOM 4801 C CA . GLN A 1 585 ? 26.247 7.422 -7.356 1.00 88.62 585 GLN A CA 1
ATOM 4802 C C . GLN A 1 585 ? 25.576 8.747 -7.752 1.00 88.62 585 GLN A C 1
ATOM 4804 O O . GLN A 1 585 ? 24.774 8.766 -8.690 1.00 88.62 585 GLN A O 1
ATOM 4809 N N . PHE A 1 586 ? 25.877 9.840 -7.040 1.00 88.56 586 PHE A N 1
ATOM 4810 C CA . PHE A 1 586 ? 25.139 11.105 -7.153 1.00 88.56 586 PHE A CA 1
ATOM 4811 C C . PHE A 1 586 ? 25.944 12.252 -7.760 1.00 88.56 586 PHE A C 1
ATOM 4813 O O . PHE A 1 586 ? 25.376 13.021 -8.533 1.00 88.56 586 PHE A O 1
ATOM 4820 N N . THR A 1 587 ? 27.238 12.372 -7.448 1.00 87.12 587 THR A N 1
ATOM 4821 C CA . THR A 1 587 ? 28.101 13.428 -8.004 1.00 87.12 587 THR A CA 1
ATOM 4822 C C . THR A 1 587 ? 28.485 13.097 -9.442 1.00 87.12 587 THR A C 1
ATOM 4824 O O . THR A 1 587 ? 28.244 13.906 -10.333 1.00 87.12 587 THR A O 1
ATOM 4827 N N . LEU A 1 588 ? 28.966 11.874 -9.695 1.00 88.38 588 LEU A N 1
ATOM 4828 C CA . LEU A 1 588 ? 29.263 11.380 -11.050 1.00 88.38 588 LEU A CA 1
ATOM 4829 C C . LEU A 1 588 ? 28.022 10.845 -11.786 1.00 88.38 588 LEU A C 1
ATOM 4831 O O . LEU A 1 588 ? 28.123 10.392 -12.922 1.00 88.38 588 LEU A O 1
ATOM 4835 N N . LYS A 1 589 ? 26.846 10.890 -11.141 1.00 90.81 589 LYS A N 1
ATOM 4836 C CA . LYS A 1 589 ? 25.538 10.489 -11.692 1.00 90.81 589 LYS A CA 1
ATOM 4837 C C . LYS A 1 589 ? 25.493 9.068 -12.277 1.00 90.81 589 LYS A C 1
ATOM 4839 O O . LYS A 1 589 ? 24.642 8.781 -13.116 1.00 90.81 589 LYS A O 1
ATOM 4844 N N . LYS A 1 590 ? 26.325 8.136 -11.792 1.00 92.69 590 LYS A N 1
ATOM 4845 C CA . LYS A 1 590 ? 26.365 6.749 -12.304 1.00 92.69 590 LYS A CA 1
ATOM 4846 C C . LYS A 1 590 ? 25.063 5.974 -12.073 1.00 92.69 590 LYS A C 1
ATOM 4848 O O . LYS A 1 590 ? 24.793 4.993 -12.760 1.00 92.69 590 LYS A O 1
ATOM 4853 N N . LEU A 1 591 ? 24.208 6.438 -11.156 1.00 93.06 591 LEU A N 1
ATOM 4854 C CA . LEU A 1 591 ? 22.854 5.907 -10.984 1.00 93.06 591 LEU A CA 1
ATOM 4855 C C . LEU A 1 591 ? 21.981 6.071 -12.243 1.00 93.06 591 LEU A C 1
ATOM 4857 O O . LEU A 1 591 ? 21.104 5.241 -12.474 1.00 93.06 591 LEU A O 1
ATOM 4861 N N . ASP A 1 592 ? 22.215 7.097 -13.066 1.00 91.81 592 ASP A N 1
ATOM 4862 C CA . ASP A 1 592 ? 21.422 7.358 -14.277 1.00 91.81 592 ASP A CA 1
ATOM 4863 C C . ASP A 1 592 ? 21.634 6.293 -15.370 1.00 91.81 592 ASP A C 1
ATOM 4865 O O . ASP A 1 592 ? 20.810 6.175 -16.286 1.00 91.81 592 ASP A O 1
ATOM 4869 N N . ASN A 1 593 ? 22.706 5.501 -15.249 1.00 95.00 593 ASN A N 1
ATOM 4870 C CA . ASN A 1 593 ? 23.010 4.337 -16.080 1.00 95.00 593 ASN A CA 1
ATOM 4871 C C . ASN A 1 593 ? 22.345 3.044 -15.587 1.00 95.00 593 ASN A C 1
ATOM 4873 O O . ASN A 1 593 ? 22.497 2.002 -16.225 1.00 95.00 593 ASN A O 1
ATOM 4877 N N . LEU A 1 594 ? 21.622 3.079 -14.465 1.00 96.06 594 LEU A N 1
ATOM 4878 C CA . LEU A 1 594 ? 20.866 1.933 -13.977 1.00 96.06 594 LEU A CA 1
ATOM 4879 C C . LEU A 1 594 ? 19.378 2.069 -14.281 1.00 96.06 594 LEU A C 1
ATOM 4881 O O . LEU A 1 594 ? 18.775 3.144 -14.186 1.00 96.06 594 LEU A O 1
ATOM 4885 N N . VAL A 1 595 ? 18.762 0.931 -14.584 1.00 96.06 595 VAL A N 1
ATOM 4886 C CA . VAL A 1 595 ? 17.316 0.826 -14.791 1.00 96.06 595 VAL A CA 1
ATOM 4887 C C . VAL A 1 595 ? 16.718 -0.257 -13.909 1.00 96.06 595 VAL A C 1
ATOM 4889 O O . VAL A 1 595 ? 17.362 -1.241 -13.564 1.00 96.06 595 VAL A O 1
ATOM 4892 N N . ASN A 1 596 ? 15.448 -0.087 -13.565 1.00 95.19 596 ASN A N 1
ATOM 4893 C CA . ASN A 1 596 ? 14.661 -1.050 -12.816 1.00 95.19 596 ASN A CA 1
ATOM 4894 C C . ASN A 1 596 ? 13.605 -1.695 -13.718 1.00 95.19 596 ASN A C 1
ATOM 4896 O O . ASN A 1 596 ? 12.787 -0.988 -14.321 1.00 95.19 596 ASN A O 1
ATOM 4900 N N . ILE A 1 597 ? 13.558 -3.028 -13.751 1.00 95.69 597 ILE A N 1
ATOM 4901 C CA . ILE A 1 597 ? 12.442 -3.769 -14.342 1.00 95.69 597 ILE A CA 1
ATOM 4902 C C . ILE A 1 597 ? 11.247 -3.646 -13.392 1.00 95.69 597 ILE A C 1
ATOM 4904 O O . ILE A 1 597 ? 11.140 -4.342 -12.381 1.00 95.69 597 ILE A O 1
ATOM 4908 N N . THR A 1 598 ? 10.337 -2.738 -13.733 1.00 90.25 598 THR A N 1
ATOM 4909 C CA . THR A 1 598 ? 9.160 -2.382 -12.924 1.00 90.25 598 THR A CA 1
ATOM 4910 C C . THR A 1 598 ? 7.943 -3.255 -13.207 1.00 90.25 598 THR A C 1
ATOM 4912 O O . THR A 1 598 ? 7.084 -3.412 -12.339 1.00 90.25 598 THR A O 1
ATOM 4915 N N . THR A 1 599 ? 7.866 -3.829 -14.407 1.00 91.62 599 THR A N 1
ATOM 4916 C CA . THR A 1 599 ? 6.882 -4.848 -14.783 1.00 91.62 599 THR A CA 1
ATOM 4917 C C . THR A 1 599 ? 7.621 -5.949 -15.528 1.00 91.62 599 THR A C 1
ATOM 4919 O O . THR A 1 599 ? 8.364 -5.656 -16.458 1.00 91.62 599 THR A O 1
ATOM 4922 N N . CYS A 1 600 ? 7.416 -7.199 -15.119 1.00 94.06 600 CYS A N 1
ATOM 4923 C CA . CYS A 1 600 ? 7.959 -8.390 -15.766 1.00 94.06 600 CYS A CA 1
ATOM 4924 C C . CYS A 1 600 ? 6.952 -9.522 -15.579 1.00 94.06 600 CYS A C 1
ATOM 4926 O O . CYS A 1 600 ? 6.953 -10.184 -14.542 1.00 94.06 600 CYS A O 1
ATOM 4928 N N . VAL A 1 601 ? 6.010 -9.656 -16.511 1.00 92.56 601 VAL A N 1
ATOM 4929 C CA . VAL A 1 601 ? 4.868 -10.567 -16.351 1.00 92.56 601 VAL A CA 1
ATOM 4930 C C . VAL A 1 601 ? 4.585 -11.271 -17.671 1.00 92.56 601 VAL A C 1
ATOM 4932 O O . VAL A 1 601 ? 4.326 -10.611 -18.675 1.00 92.56 601 VAL A O 1
ATOM 4935 N N . SER A 1 602 ? 4.633 -12.603 -17.659 1.00 94.31 602 SER A N 1
ATOM 4936 C CA . SER A 1 602 ? 4.249 -13.444 -18.798 1.00 94.31 602 SER A CA 1
ATOM 4937 C C . SER A 1 602 ? 2.739 -13.662 -18.825 1.00 94.31 602 SER A C 1
ATOM 4939 O O . SER A 1 602 ? 2.094 -13.714 -17.773 1.00 94.31 602 SER A O 1
ATOM 4941 N N . THR A 1 603 ? 2.177 -13.793 -20.024 1.00 93.56 603 THR A N 1
ATOM 4942 C CA . THR A 1 603 ? 0.793 -14.234 -20.201 1.00 93.56 603 THR A CA 1
ATOM 4943 C C . THR A 1 603 ? 0.635 -15.684 -19.742 1.00 93.56 603 THR A C 1
ATOM 4945 O O . THR A 1 603 ? 1.603 -16.442 -19.691 1.00 93.56 603 THR A O 1
ATOM 4948 N N . GLN A 1 604 ? -0.581 -16.065 -19.350 1.00 89.75 604 GLN A N 1
ATOM 4949 C CA . GLN A 1 604 ? -0.918 -17.459 -19.049 1.00 89.75 604 GLN A CA 1
ATOM 4950 C C . GLN A 1 604 ? -1.676 -18.062 -20.242 1.00 89.75 604 GLN A C 1
ATOM 4952 O O . GLN A 1 604 ? -2.409 -17.323 -20.905 1.00 89.75 604 GLN A O 1
ATOM 4957 N N . PRO A 1 605 ? -1.458 -19.350 -20.561 1.00 91.44 605 PRO A N 1
ATOM 4958 C CA . PRO A 1 605 ? -0.688 -20.338 -19.793 1.00 91.44 605 PRO A CA 1
ATOM 4959 C C . PRO A 1 605 ? 0.827 -20.357 -20.093 1.00 91.44 605 PRO A C 1
ATOM 4961 O O . PRO A 1 605 ? 1.571 -21.106 -19.460 1.00 91.44 605 PRO A O 1
ATOM 4964 N N . PHE A 1 606 ? 1.311 -19.523 -21.026 1.00 94.88 606 PHE A N 1
ATOM 4965 C CA . PHE A 1 606 ? 2.717 -19.491 -21.466 1.00 94.88 606 PHE A CA 1
ATOM 4966 C C . PHE A 1 606 ? 3.729 -19.421 -20.308 1.00 94.88 606 PHE A C 1
ATOM 4968 O O . PHE A 1 606 ? 4.698 -20.182 -20.244 1.00 94.88 606 PHE A O 1
ATOM 4975 N N . GLY A 1 607 ? 3.491 -18.517 -19.357 1.00 93.00 607 GLY A N 1
ATOM 4976 C CA . GLY A 1 607 ? 4.347 -18.308 -18.196 1.00 93.00 607 GLY A CA 1
ATOM 4977 C C . GLY A 1 607 ? 4.537 -19.567 -17.353 1.00 93.00 607 GLY A C 1
ATOM 4978 O O . GLY A 1 607 ? 5.674 -19.890 -16.995 1.00 93.00 607 GLY A O 1
ATOM 4979 N N . PHE A 1 608 ? 3.444 -20.271 -17.058 1.00 92.62 608 PHE A N 1
ATOM 4980 C CA . PHE A 1 608 ? 3.443 -21.490 -16.254 1.00 92.62 608 PHE A CA 1
ATOM 4981 C C . PHE A 1 608 ? 4.010 -22.701 -17.009 1.00 92.62 608 PHE A C 1
ATOM 4983 O O . PHE A 1 608 ? 4.849 -23.424 -16.454 1.00 92.62 608 PHE A O 1
ATOM 4990 N N . ASN A 1 609 ? 3.584 -22.894 -18.263 1.00 94.62 609 ASN A N 1
ATOM 4991 C CA . ASN A 1 609 ? 3.929 -24.071 -19.063 1.00 94.62 609 ASN A CA 1
ATOM 4992 C C . ASN A 1 609 ? 5.397 -24.078 -19.513 1.00 94.62 609 ASN A C 1
ATOM 4994 O O . ASN A 1 609 ? 5.999 -25.144 -19.573 1.00 94.62 609 ASN A O 1
ATOM 4998 N N . PHE A 1 610 ? 5.996 -22.909 -19.770 1.00 95.69 610 PHE A N 1
ATOM 4999 C CA . PHE A 1 610 ? 7.325 -22.830 -20.395 1.00 95.69 610 PHE A CA 1
ATOM 5000 C C . PHE A 1 610 ? 8.371 -22.062 -19.574 1.00 95.69 610 PHE A C 1
ATOM 5002 O O . PHE A 1 610 ? 9.490 -21.862 -20.028 1.00 95.69 610 PHE A O 1
ATOM 5009 N N . ASN A 1 611 ? 8.059 -21.618 -18.351 1.00 95.62 611 ASN A N 1
ATOM 5010 C CA . ASN A 1 611 ? 8.881 -20.656 -17.596 1.00 95.62 611 ASN A CA 1
ATOM 5011 C C . ASN A 1 611 ? 9.027 -19.296 -18.306 1.00 95.62 611 ASN A C 1
ATOM 5013 O O . ASN A 1 611 ? 10.108 -18.697 -18.298 1.00 95.62 611 ASN A O 1
ATOM 5017 N N . GLY A 1 612 ? 7.946 -18.764 -18.883 1.00 95.81 612 GLY A N 1
ATOM 5018 C CA . GLY A 1 612 ? 7.977 -17.493 -19.619 1.00 95.81 612 GLY A CA 1
ATOM 5019 C C . GLY A 1 612 ? 8.525 -16.310 -18.807 1.00 95.81 612 GLY A C 1
ATOM 5020 O O . GLY A 1 612 ? 9.182 -15.429 -19.349 1.00 95.81 612 GLY A O 1
ATOM 5021 N N . GLY A 1 613 ? 8.357 -16.303 -17.480 1.00 95.44 613 GLY A N 1
ATOM 5022 C CA . GLY A 1 613 ? 8.964 -15.277 -16.621 1.00 95.44 613 GLY A CA 1
ATOM 5023 C C . GLY A 1 613 ? 10.497 -15.205 -16.720 1.00 95.44 613 GLY A C 1
ATOM 5024 O O . GLY A 1 613 ? 11.048 -14.107 -16.664 1.00 95.44 613 GLY A O 1
ATOM 5025 N N . LYS A 1 614 ? 11.180 -16.346 -16.907 1.00 96.81 614 LYS A N 1
ATOM 5026 C CA . LYS A 1 614 ? 12.641 -16.404 -17.095 1.00 96.81 614 LYS A CA 1
ATOM 5027 C C . LYS A 1 614 ? 13.054 -15.750 -18.404 1.00 96.81 614 LYS A C 1
ATOM 5029 O O . LYS A 1 614 ? 13.943 -14.905 -18.398 1.00 96.81 614 LYS A O 1
ATOM 5034 N N . LEU A 1 615 ? 12.353 -16.090 -19.486 1.00 97.56 615 LEU A N 1
ATOM 5035 C CA . LEU A 1 615 ? 12.553 -15.485 -20.799 1.00 97.56 615 LEU A CA 1
ATOM 5036 C C . LEU A 1 615 ? 12.410 -13.967 -20.729 1.00 97.56 615 LEU A C 1
ATOM 5038 O O . LEU A 1 615 ? 13.326 -13.249 -21.108 1.00 97.56 615 LEU A O 1
ATOM 5042 N N . LEU A 1 616 ? 11.295 -13.477 -20.182 1.00 97.69 616 LEU A N 1
ATOM 5043 C CA . LEU A 1 616 ? 11.027 -12.044 -20.071 1.00 97.69 616 LEU A CA 1
ATOM 5044 C C . LEU A 1 616 ? 12.119 -11.308 -19.286 1.00 97.69 616 LEU A C 1
ATOM 5046 O O . LEU A 1 616 ? 12.517 -10.211 -19.668 1.00 97.69 616 LEU A O 1
ATOM 5050 N N . THR A 1 617 ? 12.616 -11.895 -18.195 1.00 97.62 617 THR A N 1
ATOM 5051 C CA . THR A 1 617 ? 13.728 -11.303 -17.443 1.00 97.62 617 THR A CA 1
ATOM 5052 C C . THR A 1 617 ? 14.995 -11.219 -18.288 1.00 97.62 617 THR A C 1
ATOM 5054 O O . THR A 1 617 ? 15.633 -10.171 -18.294 1.00 97.62 617 THR A O 1
ATOM 5057 N N . THR A 1 618 ? 15.361 -12.281 -19.006 1.00 97.75 618 THR A N 1
ATOM 5058 C CA . THR A 1 618 ? 16.569 -12.281 -19.843 1.00 97.75 618 THR A CA 1
ATOM 5059 C C . THR A 1 618 ? 16.431 -11.350 -21.050 1.00 97.75 618 THR A C 1
ATOM 5061 O O . THR A 1 618 ? 17.381 -10.645 -21.369 1.00 97.75 618 THR A O 1
ATOM 5064 N N . LEU A 1 619 ? 15.243 -11.244 -21.655 1.00 98.12 619 LEU A N 1
ATOM 5065 C CA . LEU A 1 619 ? 14.962 -10.308 -22.751 1.00 98.12 619 LEU A CA 1
ATOM 5066 C C . LEU A 1 619 ? 15.162 -8.839 -22.352 1.00 98.12 619 LEU A C 1
ATOM 5068 O O . LEU A 1 619 ? 15.466 -8.017 -23.211 1.00 98.12 619 LEU A O 1
ATOM 5072 N N . ALA A 1 620 ? 15.054 -8.490 -21.067 1.00 97.62 620 ALA A N 1
ATOM 5073 C CA . ALA A 1 620 ? 15.372 -7.138 -20.601 1.00 97.62 620 ALA A CA 1
ATOM 5074 C C . ALA A 1 620 ? 16.860 -6.764 -20.779 1.00 97.62 620 ALA A C 1
ATOM 5076 O O . ALA A 1 620 ? 17.173 -5.578 -20.785 1.00 97.62 620 ALA A O 1
ATOM 5077 N N . PHE A 1 621 ? 17.749 -7.753 -20.938 1.00 97.81 621 PHE A N 1
ATOM 5078 C CA . PHE A 1 621 ? 19.182 -7.592 -21.225 1.00 97.81 621 PHE A CA 1
ATOM 5079 C C . PHE A 1 621 ? 19.513 -7.746 -22.720 1.00 97.81 621 PHE A C 1
ATOM 5081 O O . PHE A 1 621 ? 20.685 -7.802 -23.082 1.00 97.81 621 PHE A O 1
ATOM 5088 N N . SER A 1 622 ? 18.501 -7.875 -23.584 1.00 97.88 622 SER A N 1
ATOM 5089 C CA . SER A 1 622 ? 18.717 -8.048 -25.022 1.00 97.88 622 SER A CA 1
ATOM 5090 C C . SER A 1 622 ? 19.295 -6.795 -25.670 1.00 97.88 622 SER A C 1
ATOM 5092 O O . SER A 1 622 ? 19.029 -5.670 -25.229 1.00 97.88 622 SER A O 1
ATOM 5094 N N . LYS A 1 623 ? 20.046 -7.003 -26.750 1.00 97.94 623 LYS A N 1
ATOM 5095 C CA . LYS A 1 623 ? 20.641 -5.943 -27.562 1.00 97.94 623 LYS A CA 1
ATOM 5096 C C . LYS A 1 623 ? 19.603 -4.899 -27.979 1.00 97.94 623 LYS A C 1
ATOM 5098 O O . LYS A 1 623 ? 19.813 -3.711 -27.769 1.00 97.94 623 LYS A O 1
ATOM 5103 N N . GLU A 1 624 ? 18.432 -5.344 -28.421 1.00 98.12 624 GLU A N 1
ATOM 5104 C CA . GLU A 1 624 ? 17.325 -4.497 -28.864 1.00 98.12 624 GLU A CA 1
ATOM 5105 C C . GLU A 1 624 ? 16.817 -3.565 -27.754 1.00 98.12 624 GLU A C 1
ATOM 5107 O O . GLU A 1 624 ? 16.438 -2.426 -28.021 1.00 98.12 624 GLU A O 1
ATOM 5112 N N . VAL A 1 625 ? 16.806 -4.020 -26.495 1.00 97.75 625 VAL A N 1
ATOM 5113 C CA . VAL A 1 625 ? 16.408 -3.174 -25.357 1.00 97.75 625 VAL A CA 1
ATOM 5114 C C . VAL A 1 625 ? 17.473 -2.128 -25.048 1.00 97.75 625 VAL A C 1
ATOM 5116 O O . VAL A 1 625 ? 17.121 -0.978 -24.763 1.00 97.75 625 VAL A O 1
ATOM 5119 N N . LEU A 1 626 ? 18.751 -2.510 -25.096 1.00 97.44 626 LEU A N 1
ATOM 5120 C CA . LEU A 1 626 ? 19.868 -1.594 -24.864 1.00 97.44 626 LEU A CA 1
ATOM 5121 C C . LEU A 1 626 ? 19.935 -0.518 -25.955 1.00 97.44 626 LEU A C 1
ATOM 5123 O O . LEU A 1 626 ? 20.019 0.666 -25.621 1.00 97.44 626 LEU A O 1
ATOM 5127 N N . ASP A 1 627 ? 19.808 -0.922 -27.220 1.00 97.56 627 ASP A N 1
ATOM 5128 C CA . ASP A 1 627 ? 19.774 -0.041 -28.391 1.00 97.56 627 ASP A CA 1
ATOM 5129 C C . ASP A 1 627 ? 18.602 0.936 -28.300 1.00 97.56 627 ASP A C 1
ATOM 5131 O O . ASP A 1 627 ? 18.803 2.150 -28.288 1.00 97.56 627 ASP A O 1
ATOM 5135 N N . PHE A 1 628 ? 17.378 0.433 -28.106 1.00 96.94 628 PHE A N 1
ATOM 5136 C CA . PHE A 1 628 ? 16.192 1.288 -28.020 1.00 96.94 628 PHE A CA 1
ATOM 5137 C C . PHE A 1 628 ? 16.283 2.303 -26.873 1.00 96.94 628 PHE A C 1
ATOM 5139 O O . PHE A 1 628 ? 15.849 3.453 -26.995 1.00 96.94 628 PHE A O 1
ATOM 5146 N N . TYR A 1 629 ? 16.822 1.897 -25.720 1.00 95.62 629 TYR A N 1
ATOM 5147 C CA . TYR A 1 629 ? 16.992 2.813 -24.597 1.00 95.62 629 TYR A CA 1
ATOM 5148 C C . TYR A 1 629 ? 18.052 3.880 -24.891 1.00 95.62 629 TYR A C 1
ATOM 5150 O O . TYR A 1 629 ? 17.841 5.049 -24.545 1.00 95.62 629 TYR A O 1
ATOM 5158 N N . TYR A 1 630 ? 19.152 3.502 -25.548 1.00 95.62 630 TYR A N 1
ATOM 5159 C CA . TYR A 1 630 ? 20.190 4.431 -25.979 1.00 95.62 630 TYR A CA 1
ATOM 5160 C C . TYR A 1 630 ? 19.658 5.424 -27.016 1.00 95.62 630 TYR A C 1
ATOM 5162 O O . TYR A 1 630 ? 19.780 6.625 -26.803 1.00 95.62 630 TYR A O 1
ATOM 5170 N N . GLU A 1 631 ? 18.964 4.970 -28.056 1.00 95.56 631 GLU A N 1
ATOM 5171 C CA . GLU A 1 631 ? 18.342 5.843 -29.061 1.00 95.56 631 GLU A CA 1
ATOM 5172 C C . GLU A 1 631 ? 17.348 6.829 -28.435 1.00 95.56 631 GLU A C 1
ATOM 5174 O O . GLU A 1 631 ? 17.305 8.012 -28.779 1.00 95.56 631 GLU A O 1
ATOM 5179 N N . LYS A 1 632 ? 16.551 6.358 -27.469 1.00 92.94 632 LYS A N 1
ATOM 5180 C CA . LYS A 1 632 ? 15.509 7.172 -26.838 1.00 92.94 632 LYS A CA 1
ATOM 5181 C C . LYS A 1 632 ? 16.050 8.199 -25.844 1.00 92.94 632 LYS A C 1
ATOM 5183 O O . LYS A 1 632 ? 15.435 9.253 -25.671 1.00 92.94 632 LYS A O 1
ATOM 5188 N N . TYR A 1 633 ? 17.132 7.882 -25.133 1.00 93.00 633 TYR A N 1
ATOM 5189 C CA . TYR A 1 633 ? 17.603 8.678 -23.991 1.00 93.00 633 TYR A CA 1
ATOM 5190 C C . TYR A 1 633 ? 19.063 9.120 -24.059 1.00 93.00 633 TYR A C 1
ATOM 5192 O O . TYR A 1 633 ? 19.502 9.824 -23.148 1.00 93.00 633 TYR A O 1
ATOM 5200 N N . ASN A 1 634 ? 19.799 8.718 -25.092 1.00 93.25 634 ASN A N 1
ATOM 5201 C CA . ASN A 1 634 ? 21.240 8.901 -25.242 1.00 93.25 634 ASN A CA 1
ATOM 5202 C C . ASN A 1 634 ? 22.008 8.473 -23.978 1.00 93.25 634 ASN A C 1
ATOM 5204 O O . ASN A 1 634 ? 22.724 9.253 -23.351 1.00 93.25 634 ASN A O 1
ATOM 5208 N N . THR A 1 635 ? 21.735 7.265 -23.482 1.00 92.88 635 THR A N 1
ATOM 5209 C CA . THR A 1 635 ? 22.323 6.743 -22.237 1.00 92.88 635 THR A CA 1
ATOM 5210 C C . THR A 1 635 ? 22.440 5.229 -22.302 1.00 92.88 635 THR A C 1
ATOM 5212 O O . THR A 1 635 ? 21.437 4.558 -22.529 1.00 92.88 635 THR A O 1
ATOM 5215 N N . HIS A 1 636 ? 23.630 4.686 -22.044 1.00 95.88 636 HIS A N 1
ATOM 5216 C CA . HIS A 1 636 ? 23.816 3.240 -21.925 1.00 95.88 636 HIS A CA 1
ATOM 5217 C C . HIS A 1 636 ? 23.309 2.725 -20.574 1.00 95.88 636 HIS A C 1
ATOM 5219 O O . HIS A 1 636 ? 23.586 3.317 -19.524 1.00 95.88 636 HIS A O 1
ATOM 5225 N N . ILE A 1 637 ? 22.574 1.612 -20.614 1.00 96.94 637 ILE A N 1
ATOM 5226 C CA . ILE A 1 637 ? 22.178 0.861 -19.422 1.00 96.94 637 ILE A CA 1
ATOM 5227 C C . ILE A 1 637 ? 23.367 -0.003 -19.022 1.00 96.94 637 ILE A C 1
ATOM 5229 O O . ILE A 1 637 ? 23.683 -0.926 -19.751 1.00 96.94 637 ILE A O 1
ATOM 5233 N N . LEU A 1 638 ? 23.996 0.268 -17.881 1.00 96.69 638 LEU A N 1
ATOM 5234 C CA . LEU A 1 638 ? 25.148 -0.500 -17.392 1.00 96.69 638 LEU A CA 1
ATOM 5235 C C . LEU A 1 638 ? 24.750 -1.598 -16.403 1.00 96.69 638 LEU A C 1
ATOM 5237 O O . LEU A 1 638 ? 25.446 -2.603 -16.248 1.00 96.69 638 LEU A O 1
ATOM 5241 N N . GLY A 1 639 ? 23.586 -1.456 -15.774 1.00 97.19 639 GLY A N 1
ATOM 5242 C CA . GLY A 1 639 ? 23.041 -2.483 -14.904 1.00 97.19 639 GLY A CA 1
ATOM 5243 C C . GLY A 1 639 ? 21.530 -2.405 -14.773 1.00 97.19 639 GLY A C 1
ATOM 5244 O O . GLY A 1 639 ? 20.907 -1.350 -14.932 1.00 97.19 639 GLY A O 1
ATOM 5245 N N . ILE A 1 640 ? 20.945 -3.560 -14.484 1.00 98.00 640 ILE A N 1
ATOM 5246 C CA . ILE A 1 640 ? 19.505 -3.744 -14.394 1.00 98.00 640 ILE A CA 1
ATOM 5247 C C . ILE A 1 640 ? 19.160 -4.316 -13.023 1.00 98.00 640 ILE A C 1
ATOM 5249 O O . ILE A 1 640 ? 19.631 -5.385 -12.628 1.00 98.00 640 ILE A O 1
ATOM 5253 N N . THR A 1 641 ? 18.295 -3.600 -12.316 1.00 97.25 641 THR A N 1
ATOM 5254 C CA . THR A 1 641 ? 17.734 -3.987 -11.023 1.00 97.25 641 THR A CA 1
ATOM 5255 C C . THR A 1 641 ? 16.331 -4.560 -11.215 1.00 97.25 641 THR A C 1
ATOM 5257 O O . THR A 1 641 ? 15.571 -4.124 -12.081 1.00 97.25 641 THR A O 1
ATOM 5260 N N . THR A 1 642 ? 15.929 -5.516 -10.382 1.00 95.38 642 THR A N 1
ATOM 5261 C CA . THR A 1 642 ? 14.507 -5.810 -10.168 1.00 95.38 642 THR A CA 1
ATOM 5262 C C . THR A 1 642 ? 14.244 -6.294 -8.749 1.00 95.38 642 THR A C 1
ATOM 5264 O O . THR A 1 642 ? 15.155 -6.659 -8.002 1.00 95.38 642 THR A O 1
ATOM 5267 N N . MET A 1 643 ? 12.974 -6.278 -8.358 1.00 92.44 643 MET A N 1
ATOM 5268 C CA . MET A 1 643 ? 12.525 -6.708 -7.043 1.00 92.44 643 MET A CA 1
ATOM 5269 C C . MET A 1 643 ? 11.374 -7.693 -7.180 1.00 92.44 643 MET A C 1
ATOM 5271 O O . MET A 1 643 ? 10.437 -7.488 -7.952 1.00 92.44 643 MET A O 1
ATOM 5275 N N . SER A 1 644 ? 11.401 -8.753 -6.386 1.00 89.75 644 SER A N 1
ATOM 5276 C CA . SER A 1 644 ? 10.286 -9.692 -6.292 1.00 89.75 644 SER A CA 1
ATOM 5277 C C . SER A 1 644 ? 9.138 -9.152 -5.426 1.00 89.75 644 SER A C 1
ATOM 5279 O O . SER A 1 644 ? 9.263 -8.189 -4.659 1.00 89.75 644 SER A O 1
ATOM 5281 N N . LEU A 1 645 ? 7.968 -9.787 -5.534 1.00 80.19 645 LEU A N 1
ATOM 5282 C CA . LEU A 1 645 ? 6.826 -9.437 -4.694 1.00 80.19 645 LEU A CA 1
ATOM 5283 C C . LEU A 1 645 ? 6.909 -10.041 -3.290 1.00 80.19 645 LEU A C 1
ATOM 5285 O O . LEU A 1 645 ? 6.613 -9.313 -2.339 1.00 80.19 645 LEU A O 1
ATOM 5289 N N . TYR A 1 646 ? 7.345 -11.300 -3.188 1.00 81.19 646 TYR A N 1
ATOM 5290 C CA . TYR A 1 646 ? 7.302 -12.127 -1.979 1.00 81.19 646 TYR A CA 1
ATOM 5291 C C . TYR A 1 646 ? 8.650 -12.832 -1.760 1.00 81.19 646 TYR A C 1
ATOM 5293 O O . TYR A 1 646 ? 8.848 -13.947 -2.230 1.00 81.19 646 TYR A O 1
ATOM 5301 N N . GLY A 1 647 ? 9.607 -12.181 -1.096 1.00 86.50 647 GLY A N 1
ATOM 5302 C CA . GLY A 1 647 ? 10.904 -12.802 -0.795 1.00 86.50 647 GLY A CA 1
ATOM 5303 C C . GLY A 1 647 ? 11.690 -13.282 -2.023 1.00 86.50 647 GLY A C 1
ATOM 5304 O O . GLY A 1 647 ? 11.598 -12.685 -3.088 1.00 86.50 647 GLY A O 1
ATOM 5305 N N . LYS A 1 648 ? 12.503 -14.334 -1.919 1.00 89.69 648 LYS A N 1
ATOM 5306 C CA . LYS A 1 648 ? 13.267 -14.838 -3.074 1.00 89.69 648 LYS A CA 1
ATOM 5307 C C . LYS A 1 648 ? 12.317 -15.471 -4.111 1.00 89.69 648 LYS A C 1
ATOM 5309 O O . LYS A 1 648 ? 11.566 -16.383 -3.796 1.00 89.69 648 LYS A O 1
ATOM 5314 N N . SER A 1 649 ? 12.346 -14.985 -5.351 1.00 90.75 649 SER A N 1
ATOM 5315 C CA . SER A 1 649 ? 11.534 -15.478 -6.470 1.00 90.75 649 SER A CA 1
ATOM 5316 C C . SER A 1 649 ? 12.269 -16.521 -7.315 1.00 90.75 649 SER A C 1
ATOM 5318 O O . SER A 1 649 ? 13.404 -16.299 -7.742 1.00 90.75 649 SER A O 1
ATOM 5320 N N . VAL A 1 650 ? 11.563 -17.608 -7.645 1.00 90.25 650 VAL A N 1
ATOM 5321 C CA . VAL A 1 650 ? 12.012 -18.670 -8.566 1.00 90.25 650 VAL A CA 1
ATOM 5322 C C . VAL A 1 650 ? 12.197 -18.151 -9.996 1.00 90.25 650 VAL A C 1
ATOM 5324 O O . VAL A 1 650 ? 13.007 -18.691 -10.752 1.00 90.25 650 VAL A O 1
ATOM 5327 N N . GLN A 1 651 ? 11.495 -17.077 -10.377 1.00 93.25 651 GLN A N 1
ATOM 5328 C CA . GLN A 1 651 ? 11.599 -16.485 -11.713 1.00 93.25 651 GLN A CA 1
ATOM 5329 C C . GLN A 1 651 ? 13.042 -16.092 -12.044 1.00 93.25 651 GLN A C 1
ATOM 5331 O O . GLN A 1 651 ? 13.539 -16.439 -13.108 1.00 93.25 651 GLN A O 1
ATOM 5336 N N . TYR A 1 652 ? 13.744 -15.454 -11.112 1.00 94.75 652 TYR A N 1
ATOM 5337 C CA . TYR A 1 652 ? 15.096 -14.932 -11.340 1.00 94.75 652 TYR A CA 1
ATOM 5338 C C . TYR A 1 652 ? 16.202 -15.936 -10.999 1.00 94.75 652 TYR A C 1
ATOM 5340 O O . TYR A 1 652 ? 17.372 -15.712 -11.287 1.00 94.75 652 TYR A O 1
ATOM 5348 N N . ASP A 1 653 ? 15.832 -17.048 -10.371 1.00 91.00 653 ASP A N 1
ATOM 5349 C CA . ASP A 1 653 ? 16.771 -18.058 -9.913 1.00 91.00 653 ASP A CA 1
ATOM 5350 C C . ASP A 1 653 ? 17.505 -18.735 -11.086 1.00 91.00 653 ASP A C 1
ATOM 5352 O O . ASP A 1 653 ? 16.900 -19.011 -12.129 1.00 91.00 653 ASP A O 1
ATOM 5356 N N . ARG A 1 654 ? 18.804 -19.014 -10.915 1.00 92.56 654 ARG A N 1
ATOM 5357 C CA . ARG A 1 654 ? 19.688 -19.651 -11.917 1.00 92.56 654 ARG A CA 1
ATOM 5358 C C . ARG A 1 654 ? 19.847 -18.903 -13.255 1.00 92.56 654 ARG A C 1
ATOM 5360 O O . ARG A 1 654 ? 20.367 -19.477 -14.212 1.00 92.56 654 ARG A O 1
ATOM 5367 N N . LEU A 1 655 ? 19.432 -17.638 -13.355 1.00 95.12 655 LEU A N 1
ATOM 5368 C CA . LEU A 1 655 ? 19.739 -16.802 -14.519 1.00 95.12 655 LEU A CA 1
ATOM 5369 C C . LEU A 1 655 ? 21.165 -16.245 -14.406 1.00 95.12 655 LEU A C 1
ATOM 5371 O O . LEU A 1 655 ? 21.551 -15.732 -13.362 1.00 95.12 655 LEU A O 1
ATOM 5375 N N . LYS A 1 656 ? 21.956 -16.324 -15.485 1.00 92.06 656 LYS A N 1
ATOM 5376 C CA . LYS A 1 656 ? 23.331 -15.785 -15.495 1.00 92.06 656 LYS A CA 1
ATOM 5377 C C . LYS A 1 656 ? 23.356 -14.253 -15.509 1.00 92.06 656 LYS A C 1
ATOM 5379 O O . LYS A 1 656 ? 24.221 -13.654 -14.881 1.00 92.06 656 LYS A O 1
ATOM 5384 N N . CYS A 1 657 ? 22.397 -13.638 -16.203 1.00 93.75 657 CYS A N 1
ATOM 5385 C CA . CYS A 1 657 ? 22.338 -12.191 -16.408 1.00 93.75 657 CYS A CA 1
ATOM 5386 C C . CYS A 1 657 ? 21.911 -11.405 -15.161 1.00 93.75 657 CYS A C 1
ATOM 5388 O O . CYS A 1 657 ? 22.147 -10.208 -15.106 1.00 93.75 657 CYS A O 1
ATOM 5390 N N . ILE A 1 658 ? 21.285 -12.039 -14.161 1.00 96.06 658 ILE A N 1
ATOM 5391 C CA . ILE A 1 658 ? 20.800 -11.345 -12.965 1.00 96.06 658 ILE A CA 1
ATOM 5392 C C . ILE A 1 658 ? 20.934 -12.233 -11.726 1.00 96.06 658 ILE A C 1
ATOM 5394 O O . ILE A 1 658 ? 20.563 -13.404 -11.748 1.00 96.06 658 ILE A O 1
ATOM 5398 N N . LYS A 1 659 ? 21.462 -11.681 -10.632 1.00 95.94 659 LYS A N 1
ATOM 5399 C CA . LYS A 1 659 ? 21.753 -12.419 -9.395 1.00 95.94 659 LYS A CA 1
ATOM 5400 C C . LYS A 1 659 ? 20.953 -11.865 -8.228 1.00 95.94 659 LYS A C 1
ATOM 5402 O O . LYS A 1 659 ? 20.645 -10.680 -8.191 1.00 95.94 659 LYS A O 1
ATOM 5407 N N . PHE A 1 660 ? 20.626 -12.725 -7.268 1.00 96.94 660 PHE A N 1
ATOM 5408 C CA . PHE A 1 660 ? 20.086 -12.291 -5.982 1.00 96.94 660 PHE A CA 1
ATOM 5409 C C . PHE A 1 660 ? 21.193 -11.609 -5.176 1.00 96.94 660 PHE A C 1
ATOM 5411 O O . PHE A 1 660 ? 22.243 -12.210 -4.967 1.00 96.94 660 PHE A O 1
ATOM 5418 N N . VAL A 1 661 ? 20.952 -10.379 -4.725 1.00 96.38 661 VAL A N 1
ATOM 5419 C CA . VAL A 1 661 ? 21.959 -9.564 -4.019 1.00 96.38 661 VAL A CA 1
ATOM 5420 C C . VAL A 1 661 ? 21.561 -9.209 -2.589 1.00 96.38 661 VAL A C 1
ATOM 5422 O O . VAL A 1 661 ? 22.360 -8.663 -1.839 1.00 96.38 661 VAL A O 1
ATOM 5425 N N . GLY A 1 662 ? 20.330 -9.526 -2.185 1.00 94.81 662 GLY A N 1
ATOM 5426 C CA . GLY A 1 662 ? 19.876 -9.383 -0.805 1.00 94.81 662 GLY A CA 1
ATOM 5427 C C . GLY A 1 662 ? 18.386 -9.093 -0.693 1.00 94.81 662 GLY A C 1
ATOM 5428 O O . GLY A 1 662 ? 17.641 -9.142 -1.671 1.00 94.81 662 GLY A O 1
ATOM 5429 N N . MET A 1 663 ? 17.938 -8.786 0.521 1.00 92.19 663 MET A N 1
ATOM 5430 C CA . MET A 1 663 ? 16.536 -8.501 0.827 1.00 92.19 663 MET A CA 1
ATOM 5431 C C . MET A 1 663 ? 16.338 -7.020 1.145 1.00 92.19 663 MET A C 1
ATOM 5433 O O . MET A 1 663 ? 17.226 -6.353 1.677 1.00 92.19 663 MET A O 1
ATOM 5437 N N . THR A 1 664 ? 15.146 -6.490 0.877 1.00 88.50 664 THR A N 1
ATOM 5438 C CA . THR A 1 664 ? 14.748 -5.217 1.487 1.00 88.50 664 THR A CA 1
ATOM 5439 C C . THR A 1 664 ? 14.533 -5.387 2.986 1.00 88.50 664 THR A C 1
ATOM 5441 O O . THR A 1 664 ? 14.180 -6.463 3.457 1.00 88.50 664 THR A O 1
ATOM 5444 N N . LYS A 1 665 ? 14.611 -4.283 3.738 1.00 81.25 665 LYS A N 1
ATOM 5445 C CA . LYS A 1 665 ? 14.252 -4.253 5.168 1.00 81.25 665 LYS A CA 1
ATOM 5446 C C . LYS A 1 665 ? 12.762 -4.531 5.448 1.00 81.25 665 LYS A C 1
ATOM 5448 O O . LYS A 1 665 ? 12.368 -4.560 6.602 1.00 81.25 665 LYS A O 1
ATOM 5453 N N . GLY A 1 666 ? 11.928 -4.682 4.412 1.00 76.75 666 GLY A N 1
ATOM 5454 C CA . GLY A 1 666 ? 10.511 -5.004 4.574 1.00 76.75 666 GLY A CA 1
ATOM 5455 C C . GLY A 1 666 ? 9.643 -3.865 5.111 1.00 76.75 666 GLY A C 1
ATOM 5456 O O . GLY A 1 666 ? 8.647 -4.147 5.750 1.00 76.75 666 GLY A O 1
ATOM 5457 N N . ASN A 1 667 ? 9.940 -2.590 4.840 1.00 80.06 667 ASN A N 1
ATOM 5458 C CA . ASN A 1 667 ? 9.075 -1.476 5.266 1.00 80.06 667 ASN A CA 1
ATOM 5459 C C . ASN A 1 667 ? 8.224 -0.927 4.109 1.00 80.06 667 ASN A C 1
ATOM 5461 O O . ASN A 1 667 ? 8.761 -0.657 3.030 1.00 80.06 667 ASN A O 1
ATOM 5465 N N . SER A 1 668 ? 6.917 -0.723 4.313 1.00 77.00 668 SER A N 1
ATOM 5466 C CA . SER A 1 668 ? 6.008 -0.211 3.276 1.00 77.00 668 SER A CA 1
ATOM 5467 C C . SER A 1 668 ? 4.945 0.752 3.805 1.00 77.00 668 SER A C 1
ATOM 5469 O O . SER A 1 668 ? 4.316 0.505 4.823 1.00 77.00 668 SER A O 1
ATOM 5471 N N . LEU A 1 669 ? 4.665 1.807 3.031 1.00 79.62 669 LEU A N 1
ATOM 5472 C CA . LEU A 1 669 ? 3.538 2.724 3.260 1.00 79.62 669 LEU A CA 1
ATOM 5473 C C . LEU A 1 669 ? 2.239 2.267 2.576 1.00 79.62 669 LEU A C 1
ATOM 5475 O O . LEU A 1 669 ? 1.254 3.001 2.555 1.00 79.62 669 LEU A O 1
ATOM 5479 N N . LYS A 1 670 ? 2.223 1.090 1.934 1.00 71.88 670 LYS A N 1
ATOM 5480 C CA . LYS A 1 670 ? 1.122 0.672 1.049 1.00 71.88 670 LYS A CA 1
ATOM 5481 C C . LYS A 1 670 ? -0.246 0.724 1.742 1.00 71.88 670 LYS A C 1
ATOM 5483 O O . LYS A 1 670 ? -1.196 1.220 1.130 1.00 71.88 670 LYS A O 1
ATOM 5488 N N . ASN A 1 671 ? -0.302 0.249 2.984 1.00 70.25 671 ASN A N 1
ATOM 5489 C CA . ASN A 1 671 ? -1.519 0.116 3.788 1.00 70.25 671 ASN A CA 1
ATOM 5490 C C . ASN A 1 671 ? -1.703 1.268 4.790 1.00 70.25 671 ASN A C 1
ATOM 5492 O O . ASN A 1 671 ? -2.571 1.194 5.653 1.00 70.25 671 ASN A O 1
ATOM 5496 N N . ILE A 1 672 ? -0.881 2.316 4.689 1.00 77.69 672 ILE A N 1
ATOM 5497 C CA . ILE A 1 672 ? -0.958 3.469 5.578 1.00 77.69 672 ILE A CA 1
ATOM 5498 C C . ILE A 1 672 ? -1.911 4.512 4.971 1.00 77.69 672 ILE A C 1
ATOM 5500 O O . ILE A 1 672 ? -1.726 4.871 3.799 1.00 77.69 672 ILE A O 1
ATOM 5504 N N . PRO A 1 673 ? -2.915 4.992 5.729 1.00 77.38 673 PRO A N 1
ATOM 5505 C CA . PRO A 1 673 ? -3.787 6.087 5.310 1.00 77.38 673 PRO A CA 1
ATOM 5506 C C . PRO A 1 673 ? -3.006 7.377 5.049 1.00 77.38 673 PRO A C 1
ATOM 5508 O O . PRO A 1 673 ? -2.019 7.676 5.726 1.00 77.38 673 PRO A O 1
ATOM 5511 N N . GLN A 1 674 ? -3.445 8.153 4.061 1.00 82.00 674 GLN A N 1
ATOM 5512 C CA . GLN A 1 674 ? -2.759 9.386 3.670 1.00 82.00 674 GLN A CA 1
ATOM 5513 C C . GLN A 1 674 ? -2.843 10.438 4.789 1.00 82.00 674 GLN A C 1
ATOM 5515 O O . GLN A 1 674 ? -1.858 11.112 5.084 1.00 82.00 674 GLN A O 1
ATOM 5520 N N . GLU A 1 675 ? -3.967 10.466 5.497 1.00 79.69 675 GLU A N 1
ATOM 5521 C CA . GLU A 1 675 ? -4.239 11.321 6.649 1.00 79.69 675 GLU A CA 1
ATOM 5522 C C . GLU A 1 675 ? -3.265 11.045 7.808 1.00 79.69 675 GLU A C 1
ATOM 5524 O O . GLU A 1 675 ? -2.859 11.963 8.517 1.00 79.69 675 GLU A O 1
ATOM 5529 N N . ALA A 1 676 ? -2.836 9.788 7.990 1.00 82.62 676 ALA A N 1
ATOM 5530 C CA . ALA A 1 676 ? -1.842 9.426 9.004 1.00 82.62 676 ALA A CA 1
ATOM 5531 C C . ALA A 1 676 ? -0.448 9.984 8.660 1.00 82.62 676 ALA A C 1
ATOM 5533 O O . ALA A 1 676 ? 0.292 10.414 9.545 1.00 82.62 676 ALA A O 1
ATOM 5534 N N . ILE A 1 677 ? -0.091 10.003 7.371 1.00 88.12 677 ILE A N 1
ATOM 5535 C CA . ILE A 1 677 ? 1.173 10.571 6.879 1.00 88.12 677 ILE A CA 1
ATOM 5536 C C . ILE A 1 677 ? 1.167 12.096 7.023 1.00 88.12 677 ILE A C 1
ATOM 5538 O O . ILE A 1 677 ? 2.175 12.677 7.423 1.00 88.12 677 ILE A O 1
ATOM 5542 N N . GLU A 1 678 ? 0.052 12.741 6.693 1.00 88.81 678 GLU A N 1
ATOM 5543 C CA . GLU A 1 678 ? -0.118 14.192 6.821 1.00 88.81 678 GLU A CA 1
ATOM 5544 C C . GLU A 1 678 ? -0.046 14.633 8.280 1.00 88.81 678 GLU A C 1
ATOM 5546 O O . GLU A 1 678 ? 0.747 15.518 8.600 1.00 88.81 678 GLU A O 1
ATOM 5551 N N . PHE A 1 679 ? -0.749 13.929 9.172 1.00 85.31 679 PHE A N 1
ATOM 5552 C CA . PHE A 1 679 ? -0.650 14.149 10.613 1.00 85.31 679 PHE A CA 1
ATOM 5553 C C . PHE A 1 679 ? 0.792 14.010 11.115 1.00 85.31 679 PHE A C 1
ATOM 5555 O O . PHE A 1 679 ? 1.287 14.883 11.823 1.00 85.31 679 PHE A O 1
ATOM 5562 N N . ALA A 1 680 ? 1.502 12.950 10.713 1.00 88.00 680 ALA A N 1
ATOM 5563 C CA . ALA A 1 680 ? 2.888 12.739 11.125 1.00 88.00 680 ALA A CA 1
ATOM 5564 C C . ALA A 1 680 ? 3.817 13.885 10.686 1.00 88.00 680 ALA A C 1
ATOM 5566 O O . ALA A 1 680 ? 4.696 14.293 11.444 1.00 88.00 680 ALA A O 1
ATOM 5567 N N . LYS A 1 681 ? 3.631 14.423 9.474 1.00 89.25 681 LYS A N 1
ATOM 5568 C CA . LYS A 1 681 ? 4.410 15.573 8.990 1.00 89.25 681 LYS A CA 1
ATOM 5569 C C . LYS A 1 681 ? 4.083 16.849 9.745 1.00 89.25 681 LYS A C 1
ATOM 5571 O O . LYS A 1 681 ? 5.006 17.571 10.105 1.00 89.25 681 LYS A O 1
ATOM 5576 N N . GLN A 1 682 ? 2.799 17.117 9.957 1.00 82.75 682 GLN A N 1
ATOM 5577 C CA . GLN A 1 682 ? 2.346 18.291 10.688 1.00 82.75 682 GLN A CA 1
ATOM 5578 C C . GLN A 1 682 ? 2.888 18.271 12.120 1.00 82.75 682 GLN A C 1
ATOM 5580 O O . GLN A 1 682 ? 3.555 19.218 12.518 1.00 82.75 682 GLN A O 1
ATOM 5585 N N . HIS A 1 683 ? 2.747 17.142 12.817 1.00 80.31 683 HIS A N 1
ATOM 5586 C CA . HIS A 1 683 ? 3.262 16.976 14.171 1.00 80.31 683 HIS A CA 1
ATOM 5587 C C . HIS A 1 683 ? 4.783 17.185 14.250 1.00 80.31 683 HIS A C 1
ATOM 5589 O O . HIS A 1 683 ? 5.275 17.865 15.145 1.00 80.31 683 HIS A O 1
ATOM 5595 N N . LEU A 1 684 ? 5.557 16.652 13.295 1.00 84.44 684 LEU A N 1
ATOM 5596 C CA . LEU A 1 684 ? 7.003 16.898 13.255 1.00 84.44 684 LEU A CA 1
ATOM 5597 C C . LEU A 1 684 ? 7.352 18.354 12.926 1.00 84.44 684 LEU A C 1
ATOM 5599 O O . LEU A 1 684 ? 8.368 18.837 13.412 1.00 84.44 684 LEU A O 1
ATOM 5603 N N . LYS A 1 685 ? 6.550 19.042 12.106 1.00 83.25 685 LYS A N 1
ATOM 5604 C CA . LYS A 1 685 ? 6.751 20.458 11.773 1.00 83.25 685 LYS A CA 1
ATOM 5605 C C . LYS A 1 685 ? 6.487 21.356 12.984 1.00 83.25 685 LYS A C 1
ATOM 5607 O O . LYS A 1 685 ? 7.289 22.237 13.247 1.00 83.25 685 LYS A O 1
ATOM 5612 N N . GLU A 1 686 ? 5.415 21.086 13.727 1.00 75.31 686 GLU A N 1
ATOM 5613 C CA . GLU A 1 686 ? 5.053 21.785 14.972 1.00 75.31 686 GLU A CA 1
ATOM 5614 C C . GLU A 1 686 ? 6.096 21.590 16.083 1.00 75.31 686 GLU A C 1
ATOM 5616 O O . GLU A 1 686 ? 6.233 22.437 16.950 1.00 75.31 686 GLU A O 1
ATOM 5621 N N . ASN A 1 687 ? 6.859 20.493 16.036 1.00 72.25 687 ASN A N 1
ATOM 5622 C CA . ASN A 1 687 ? 7.956 20.217 16.968 1.00 72.25 687 ASN A CA 1
ATOM 5623 C C . ASN A 1 687 ? 9.338 20.624 16.415 1.00 72.25 687 ASN A C 1
ATOM 5625 O O . ASN A 1 687 ? 10.347 20.219 16.981 1.00 72.25 687 ASN A O 1
ATOM 5629 N N . GLU A 1 688 ? 9.405 21.331 15.280 1.00 81.19 688 GLU A N 1
ATOM 5630 C CA . GLU A 1 688 ? 10.660 21.743 14.617 1.00 81.19 688 GLU A CA 1
ATOM 5631 C C . GLU A 1 688 ? 11.597 20.578 14.219 1.00 81.19 688 GLU A C 1
ATOM 5633 O O . GLU A 1 688 ? 12.790 20.736 13.975 1.00 81.19 688 GLU A O 1
ATOM 5638 N N . LEU A 1 689 ? 11.049 19.369 14.077 1.00 78.88 689 LEU A N 1
ATOM 5639 C CA . LEU A 1 689 ? 11.787 18.139 13.767 1.00 78.88 689 LEU A CA 1
ATOM 5640 C C . LEU A 1 689 ? 11.749 17.751 12.279 1.00 78.88 689 LEU A C 1
ATOM 5642 O O . LEU A 1 689 ? 12.284 16.697 11.917 1.00 78.88 689 LEU A O 1
ATOM 5646 N N . LEU A 1 690 ? 11.101 18.540 11.412 1.00 79.00 690 LEU A N 1
ATOM 5647 C CA . LEU A 1 690 ? 10.985 18.269 9.973 1.00 79.00 690 LEU A CA 1
ATOM 5648 C C . LEU A 1 690 ? 11.767 19.294 9.129 1.00 79.00 690 LEU A C 1
ATOM 5650 O O . LEU A 1 690 ? 11.223 20.346 8.795 1.00 79.00 690 LEU A O 1
ATOM 5654 N N . PRO A 1 691 ? 12.995 18.965 8.682 1.00 78.75 691 PRO A N 1
ATOM 5655 C CA . PRO A 1 691 ? 13.732 19.801 7.740 1.00 78.75 691 PRO A CA 1
ATOM 5656 C C . PRO A 1 691 ? 12.997 19.941 6.402 1.00 78.75 691 PRO A C 1
ATOM 5658 O O . PRO A 1 691 ? 12.471 18.959 5.863 1.00 78.75 691 PRO A O 1
ATOM 5661 N N . THR A 1 692 ? 13.040 21.133 5.799 1.00 77.38 692 THR A N 1
ATOM 5662 C CA . THR A 1 692 ? 12.390 21.438 4.509 1.00 77.38 692 THR A CA 1
ATOM 5663 C C . THR A 1 692 ? 12.803 20.464 3.398 1.00 77.38 692 THR A C 1
ATOM 5665 O O . THR A 1 692 ? 11.973 20.042 2.589 1.00 77.38 692 THR A O 1
ATOM 5668 N N . SER A 1 693 ? 14.066 20.021 3.403 1.00 73.62 693 SER A N 1
ATOM 5669 C CA . SER A 1 693 ? 14.623 19.049 2.450 1.00 73.62 693 SER A CA 1
ATOM 5670 C C . SER A 1 693 ? 13.979 17.655 2.532 1.00 73.62 693 SER A C 1
ATOM 5672 O O . SER A 1 693 ? 13.924 16.939 1.529 1.00 73.62 693 SER A O 1
ATOM 5674 N N . LEU A 1 694 ? 13.443 17.269 3.696 1.00 75.50 694 LEU A N 1
ATOM 5675 C CA . LEU A 1 694 ? 12.869 15.944 3.964 1.00 75.50 694 LEU A CA 1
ATOM 5676 C C . LEU A 1 694 ? 11.337 15.917 3.929 1.00 75.50 694 LEU A C 1
ATOM 5678 O O . LEU A 1 694 ? 10.751 14.835 4.003 1.00 75.50 694 LEU A O 1
ATOM 5682 N N . ASN A 1 695 ? 10.677 17.058 3.714 1.00 73.62 695 ASN A N 1
ATOM 5683 C CA . ASN A 1 695 ? 9.214 17.155 3.653 1.00 73.62 695 ASN A CA 1
ATOM 5684 C C . ASN A 1 695 ? 8.592 16.214 2.591 1.00 73.62 695 ASN A C 1
ATOM 5686 O O . ASN A 1 695 ? 7.502 15.671 2.769 1.00 73.62 695 ASN A O 1
ATOM 5690 N N . LYS A 1 696 ? 9.306 15.921 1.495 1.00 75.19 696 LYS A N 1
ATOM 5691 C CA . LYS A 1 696 ? 8.838 14.980 0.456 1.00 75.19 696 LYS A CA 1
ATOM 5692 C C . LYS A 1 696 ? 8.999 13.496 0.833 1.00 75.19 696 LYS A C 1
ATOM 5694 O O . LYS A 1 696 ? 8.443 12.637 0.150 1.00 75.19 696 LYS A O 1
ATOM 5699 N N . ASN A 1 697 ? 9.733 13.163 1.896 1.00 80.56 697 ASN A N 1
ATOM 5700 C CA . ASN A 1 697 ? 10.031 11.782 2.280 1.00 80.56 697 ASN A CA 1
ATOM 5701 C C . ASN A 1 697 ? 9.029 11.242 3.318 1.00 80.56 697 ASN A C 1
ATOM 5703 O O . ASN A 1 697 ? 9.298 11.211 4.518 1.00 80.56 697 ASN A O 1
ATOM 5707 N N . ASN A 1 698 ? 7.875 10.768 2.836 1.00 86.88 698 ASN A N 1
ATOM 5708 C CA . ASN A 1 698 ? 6.790 10.242 3.680 1.00 86.88 698 ASN A CA 1
ATOM 5709 C C . ASN A 1 698 ? 7.233 9.086 4.595 1.00 86.88 698 ASN A C 1
ATOM 5711 O O . ASN A 1 698 ? 6.767 8.988 5.725 1.00 86.88 698 ASN A O 1
ATOM 5715 N N . MET A 1 699 ? 8.131 8.216 4.114 1.00 85.25 699 MET A N 1
ATOM 5716 C CA . MET A 1 699 ? 8.614 7.061 4.880 1.00 85.25 699 MET A CA 1
ATOM 5717 C C . MET A 1 699 ? 9.449 7.517 6.073 1.00 85.25 699 MET A C 1
ATOM 5719 O O . MET A 1 699 ? 9.276 7.016 7.182 1.00 85.25 699 MET A O 1
ATOM 5723 N N . TRP A 1 700 ? 10.342 8.480 5.842 1.00 87.69 700 TRP A N 1
ATOM 5724 C CA . TRP A 1 700 ? 11.154 9.061 6.902 1.00 87.69 700 TRP A CA 1
ATOM 5725 C C . TRP A 1 700 ? 10.286 9.802 7.920 1.00 87.69 700 TRP A C 1
ATOM 5727 O O . TRP A 1 700 ? 10.409 9.530 9.111 1.00 87.69 700 TRP A O 1
ATOM 5737 N N . ALA A 1 701 ? 9.374 10.663 7.453 1.00 88.12 701 ALA A N 1
ATOM 5738 C CA . ALA A 1 701 ? 8.505 11.454 8.324 1.00 88.12 701 ALA A CA 1
ATOM 5739 C C . ALA A 1 701 ? 7.652 10.557 9.231 1.00 88.12 701 ALA A C 1
ATOM 5741 O O . ALA A 1 701 ? 7.655 10.721 10.448 1.00 88.12 701 ALA A O 1
ATOM 5742 N N . LEU A 1 702 ? 6.997 9.537 8.667 1.00 88.38 702 LEU A N 1
ATOM 5743 C CA . LEU A 1 702 ? 6.192 8.622 9.468 1.00 88.38 702 LEU A CA 1
ATOM 5744 C C . LEU A 1 702 ? 7.051 7.812 10.444 1.00 88.38 702 LEU A C 1
ATOM 5746 O O . LEU A 1 702 ? 6.717 7.744 11.620 1.00 88.38 702 LEU A O 1
ATOM 5750 N N . LYS A 1 703 ? 8.187 7.253 10.007 1.00 88.50 703 LYS A N 1
ATOM 5751 C CA . LYS A 1 703 ? 9.078 6.488 10.894 1.00 88.50 703 LYS A CA 1
ATOM 5752 C C . LYS A 1 703 ? 9.624 7.340 12.048 1.00 88.50 703 LYS A C 1
ATOM 5754 O O . LYS A 1 703 ? 9.660 6.876 13.185 1.00 88.50 703 LYS A O 1
ATOM 5759 N N . LYS A 1 704 ? 10.039 8.580 11.771 1.00 89.31 704 LYS A N 1
ATOM 5760 C CA . LYS A 1 704 ? 10.536 9.521 12.786 1.00 89.31 704 LYS A CA 1
ATOM 5761 C C . LYS A 1 704 ? 9.434 9.880 13.786 1.00 89.31 704 LYS A C 1
ATOM 5763 O O . LYS A 1 704 ? 9.700 9.886 14.985 1.00 89.31 704 LYS A O 1
ATOM 5768 N N . CYS A 1 705 ? 8.214 10.110 13.303 1.00 85.69 705 CYS A N 1
ATOM 5769 C CA . CYS A 1 705 ? 7.046 10.382 14.137 1.00 85.69 705 CYS A CA 1
ATOM 5770 C C . CYS A 1 705 ? 6.676 9.176 15.021 1.00 85.69 705 CYS A C 1
ATOM 5772 O O . CYS A 1 705 ? 6.542 9.339 16.228 1.00 85.69 705 CYS A O 1
ATOM 5774 N N . LEU A 1 706 ? 6.617 7.958 14.463 1.00 80.69 706 LEU A N 1
ATOM 5775 C CA . LEU A 1 706 ? 6.366 6.719 15.218 1.00 80.69 706 LEU A CA 1
ATOM 5776 C C . LEU A 1 706 ? 7.375 6.534 16.359 1.00 80.69 706 LEU A C 1
ATOM 5778 O O . LEU A 1 706 ? 6.971 6.323 17.498 1.00 80.69 706 LEU A O 1
ATOM 5782 N N . ASN A 1 707 ? 8.671 6.708 16.078 1.00 84.56 707 ASN A N 1
ATOM 5783 C CA . ASN A 1 707 ? 9.722 6.634 17.095 1.00 84.56 707 ASN A CA 1
ATOM 5784 C C . ASN A 1 707 ? 9.549 7.695 18.193 1.00 84.56 707 ASN A C 1
ATOM 5786 O O . ASN A 1 707 ? 9.634 7.371 19.373 1.00 84.56 707 ASN A O 1
ATOM 5790 N N . LYS A 1 708 ? 9.283 8.957 17.821 1.00 85.44 708 LYS A N 1
ATOM 5791 C CA . LYS A 1 708 ? 9.078 10.054 18.786 1.00 85.44 708 LYS A CA 1
ATOM 5792 C C . LYS A 1 708 ? 7.864 9.800 19.683 1.00 85.44 708 LYS A C 1
ATOM 5794 O O . LYS A 1 708 ? 7.905 10.113 20.867 1.00 85.44 708 LYS A O 1
ATOM 5799 N N . LEU A 1 709 ? 6.818 9.196 19.122 1.00 74.31 709 LEU A N 1
ATOM 5800 C CA . LEU A 1 709 ? 5.589 8.832 19.825 1.00 74.31 709 LEU A CA 1
ATOM 5801 C C . LEU A 1 709 ? 5.658 7.454 20.497 1.00 74.31 709 LEU A C 1
ATOM 5803 O O . LEU A 1 709 ? 4.660 7.003 21.062 1.00 74.31 709 LEU A O 1
ATOM 5807 N N . GLN A 1 710 ? 6.818 6.788 20.463 1.00 72.31 710 GLN A N 1
ATOM 5808 C CA . GLN A 1 710 ? 7.043 5.465 21.051 1.00 72.31 710 GLN A CA 1
ATOM 5809 C C . GLN A 1 710 ? 6.000 4.434 20.575 1.00 72.31 710 GLN A C 1
ATOM 5811 O O . GLN A 1 710 ? 5.412 3.696 21.371 1.00 72.31 710 GLN A O 1
ATOM 5816 N N . ILE A 1 711 ? 5.697 4.450 19.275 1.00 67.31 711 ILE A N 1
ATOM 5817 C CA . ILE A 1 711 ? 4.884 3.439 18.592 1.00 67.31 711 ILE A CA 1
ATOM 5818 C C . ILE A 1 711 ? 5.859 2.484 17.893 1.00 67.31 711 ILE A C 1
ATOM 5820 O O . ILE A 1 711 ? 6.677 2.972 17.105 1.00 67.31 711 ILE A O 1
ATOM 5824 N N . PRO A 1 712 ? 5.780 1.162 18.138 1.00 64.88 712 PRO A N 1
ATOM 5825 C CA . PRO A 1 712 ? 6.641 0.196 17.466 1.00 64.88 712 PRO A CA 1
ATOM 5826 C C . PRO A 1 712 ? 6.528 0.334 15.946 1.00 64.88 712 PRO A C 1
ATOM 5828 O O . PRO A 1 712 ? 5.447 0.226 15.359 1.00 64.88 712 PRO A O 1
ATOM 5831 N N . VAL A 1 713 ? 7.649 0.628 15.291 1.00 71.94 713 VAL A N 1
ATOM 5832 C CA . VAL A 1 713 ? 7.684 0.866 13.840 1.00 71.94 713 VAL A CA 1
ATOM 5833 C C . VAL A 1 713 ? 7.360 -0.417 13.087 1.00 71.94 713 VAL A C 1
ATOM 5835 O O . VAL A 1 713 ? 6.760 -0.386 12.009 1.00 71.94 713 VAL A O 1
ATOM 5838 N N . GLU A 1 714 ? 7.758 -1.540 13.665 1.00 66.38 714 GLU A N 1
ATOM 5839 C CA . GLU A 1 714 ? 7.588 -2.889 13.160 1.00 66.38 714 GLU A CA 1
ATOM 5840 C C . GLU A 1 714 ? 6.103 -3.242 13.057 1.00 66.38 714 GLU A C 1
ATOM 5842 O O . GLU A 1 714 ? 5.693 -3.833 12.066 1.00 66.38 714 GLU A O 1
ATOM 5847 N N . ASP A 1 715 ? 5.270 -2.803 13.994 1.00 63.38 715 ASP A N 1
ATOM 5848 C CA . ASP A 1 715 ? 3.835 -3.113 13.973 1.00 63.38 715 ASP A CA 1
ATOM 5849 C C . ASP A 1 715 ? 3.090 -2.359 12.864 1.00 63.38 715 ASP A C 1
ATOM 5851 O O . ASP A 1 715 ? 2.041 -2.791 12.389 1.00 63.38 715 ASP A O 1
ATOM 5855 N N . VAL A 1 716 ? 3.647 -1.228 12.423 1.00 69.31 716 VAL A N 1
ATOM 5856 C CA . VAL A 1 716 ? 2.992 -0.314 11.480 1.00 69.31 716 VAL A CA 1
ATOM 5857 C C . VAL A 1 716 ? 3.526 -0.472 10.059 1.00 69.31 716 VAL A C 1
ATOM 5859 O O . VAL A 1 716 ? 2.757 -0.508 9.099 1.00 69.31 716 VAL A O 1
ATOM 5862 N N . LEU A 1 717 ? 4.849 -0.527 9.894 1.00 74.81 717 LEU A N 1
ATOM 5863 C CA . LEU A 1 717 ? 5.497 -0.466 8.581 1.00 74.81 717 LEU A CA 1
ATOM 5864 C C . LEU A 1 717 ? 5.937 -1.827 8.052 1.00 74.81 717 LEU A C 1
ATOM 5866 O O . LEU A 1 717 ? 6.233 -1.921 6.853 1.00 74.81 717 LEU A O 1
ATOM 5870 N N . LYS A 1 718 ? 5.995 -2.864 8.898 1.00 75.62 718 LYS A N 1
ATOM 5871 C CA . LYS A 1 718 ? 6.488 -4.179 8.487 1.00 75.62 718 LYS A CA 1
ATOM 5872 C C . LYS A 1 718 ? 5.597 -4.758 7.398 1.00 75.62 718 LYS A C 1
ATOM 5874 O O . LYS A 1 718 ? 4.373 -4.801 7.450 1.00 75.62 718 LYS A O 1
ATOM 5879 N N . SER A 1 719 ? 6.266 -5.200 6.358 1.00 74.31 719 SER A N 1
ATOM 5880 C CA . SER A 1 719 ? 5.728 -5.772 5.142 1.00 74.31 719 SER A CA 1
ATOM 5881 C C . SER A 1 719 ? 6.668 -6.881 4.701 1.00 74.31 719 SER A C 1
ATOM 5883 O O . SER A 1 719 ? 7.817 -6.947 5.138 1.00 74.31 719 SER A O 1
ATOM 5885 N N . THR A 1 720 ? 6.194 -7.761 3.825 1.00 77.38 720 THR A N 1
ATOM 5886 C CA . THR A 1 720 ? 7.015 -8.859 3.317 1.00 77.38 720 THR A CA 1
ATOM 5887 C C . THR A 1 720 ? 8.290 -8.307 2.665 1.00 77.38 720 THR A C 1
ATOM 5889 O O . THR A 1 720 ? 8.192 -7.539 1.696 1.00 77.38 720 THR A O 1
ATOM 5892 N N . PRO A 1 721 ? 9.484 -8.682 3.161 1.00 84.50 721 PRO A N 1
ATOM 5893 C CA . PRO A 1 721 ? 10.741 -8.352 2.511 1.00 84.50 721 PRO A CA 1
ATOM 5894 C C . PRO A 1 721 ? 10.733 -8.795 1.046 1.00 84.50 721 PRO A C 1
ATOM 5896 O O . PRO A 1 721 ? 10.220 -9.860 0.692 1.00 84.50 721 PRO A O 1
ATOM 5899 N N . LYS A 1 722 ? 11.298 -7.962 0.177 1.00 88.12 722 LYS A N 1
ATOM 5900 C CA . LYS A 1 722 ? 11.415 -8.234 -1.258 1.00 88.12 722 LYS A CA 1
ATOM 5901 C C . LYS A 1 722 ? 12.831 -8.686 -1.555 1.00 88.12 722 LYS A C 1
ATOM 5903 O O . LYS A 1 722 ? 13.770 -8.074 -1.055 1.00 88.12 722 LYS A O 1
ATOM 5908 N N . GLY A 1 723 ? 12.972 -9.716 -2.377 1.00 93.31 723 GLY A N 1
ATOM 5909 C CA . GLY A 1 723 ? 14.265 -10.097 -2.925 1.00 93.31 723 GLY A CA 1
ATOM 5910 C C . GLY A 1 723 ? 14.714 -9.061 -3.946 1.00 93.31 723 GLY A C 1
ATOM 5911 O O . GLY A 1 723 ? 13.933 -8.678 -4.818 1.00 93.31 723 GLY A O 1
ATOM 5912 N N . ILE A 1 724 ? 15.945 -8.589 -3.800 1.00 96.25 724 ILE A N 1
ATOM 5913 C CA . ILE A 1 724 ? 16.597 -7.631 -4.685 1.00 96.25 724 ILE A CA 1
ATOM 5914 C C . ILE A 1 724 ? 17.515 -8.419 -5.608 1.00 96.25 724 ILE A C 1
ATOM 5916 O O . ILE A 1 724 ? 18.297 -9.262 -5.159 1.00 96.25 724 ILE A O 1
ATOM 5920 N N . TYR A 1 725 ? 17.400 -8.132 -6.897 1.00 97.75 725 TYR A N 1
ATOM 5921 C CA . TYR A 1 725 ? 18.161 -8.779 -7.947 1.00 97.75 725 TYR A CA 1
ATOM 5922 C C . TYR A 1 725 ? 18.862 -7.724 -8.784 1.00 97.75 725 TYR A C 1
ATOM 5924 O O . TYR A 1 725 ? 18.257 -6.701 -9.108 1.00 97.75 725 TYR A O 1
ATOM 5932 N N . PHE A 1 726 ? 20.119 -7.973 -9.125 1.00 97.88 726 PHE A N 1
ATOM 5933 C CA . PHE A 1 726 ? 20.934 -7.054 -9.905 1.00 97.88 726 PHE A CA 1
ATOM 5934 C C . PHE A 1 726 ? 21.801 -7.810 -10.909 1.00 97.88 726 PHE A C 1
ATOM 5936 O O . PHE A 1 726 ? 22.274 -8.916 -10.633 1.00 97.88 726 PHE A O 1
ATOM 5943 N N . GLY A 1 727 ? 21.983 -7.216 -12.083 1.00 97.31 727 GLY A N 1
ATOM 5944 C CA . GLY A 1 727 ? 22.790 -7.759 -13.165 1.00 97.31 727 GLY A CA 1
ATOM 5945 C C . GLY A 1 727 ? 23.523 -6.658 -13.913 1.00 97.31 727 GLY A C 1
ATOM 5946 O O . GLY A 1 727 ? 22.925 -5.630 -14.227 1.00 97.31 727 GLY A O 1
ATOM 5947 N N . TYR A 1 728 ? 24.803 -6.883 -14.202 1.00 97.19 728 TYR A N 1
ATOM 5948 C CA . TYR A 1 728 ? 25.580 -6.029 -15.097 1.00 97.19 728 TYR A CA 1
ATOM 5949 C C . TYR A 1 728 ? 25.255 -6.369 -16.552 1.00 97.19 728 TYR A C 1
ATOM 5951 O O . TYR A 1 728 ? 24.962 -7.521 -16.872 1.00 97.19 728 TYR A O 1
ATOM 5959 N N . THR A 1 729 ? 25.304 -5.365 -17.422 1.00 96.12 729 THR A N 1
ATOM 5960 C CA . THR A 1 729 ? 25.057 -5.549 -18.865 1.00 96.12 729 THR A CA 1
ATOM 5961 C C . THR A 1 729 ? 26.321 -5.890 -19.650 1.00 96.12 729 THR A C 1
ATOM 5963 O O . THR A 1 729 ? 26.227 -6.541 -20.683 1.00 96.12 729 THR A O 1
ATOM 5966 N N . SER A 1 730 ? 27.496 -5.523 -19.132 1.00 93.75 730 SER A N 1
ATOM 5967 C CA . SER A 1 730 ? 28.801 -5.920 -19.664 1.00 93.75 730 SER A CA 1
ATOM 5968 C C . SER A 1 730 ? 29.816 -6.147 -18.533 1.00 93.75 730 SER A C 1
ATOM 5970 O O . SER A 1 730 ? 29.579 -5.683 -17.410 1.00 93.75 730 SER A O 1
ATOM 5972 N N . PRO A 1 731 ? 30.942 -6.837 -18.787 1.00 89.06 731 PRO A N 1
ATOM 5973 C CA . PRO A 1 731 ? 32.022 -6.991 -17.807 1.00 89.06 731 PRO A CA 1
ATOM 5974 C C . PRO A 1 731 ? 32.567 -5.645 -17.294 1.00 89.06 731 PRO A C 1
ATOM 5976 O O . PRO A 1 731 ? 32.685 -5.442 -16.084 1.00 89.06 731 PRO A O 1
ATOM 5979 N N . GLU A 1 732 ? 32.771 -4.683 -18.195 1.00 93.19 732 GLU A N 1
ATOM 5980 C CA . GLU A 1 732 ? 33.330 -3.349 -17.910 1.00 93.19 732 GLU A CA 1
ATOM 5981 C C . GLU A 1 732 ? 32.357 -2.477 -17.108 1.00 93.19 732 GLU A C 1
ATOM 5983 O O . GLU A 1 732 ? 32.748 -1.508 -16.454 1.00 93.19 732 GLU A O 1
ATOM 5988 N N . SER A 1 733 ? 31.064 -2.818 -17.127 1.00 93.56 733 SER A N 1
ATOM 5989 C CA . SER A 1 733 ? 30.043 -2.089 -16.375 1.00 93.56 733 SER A CA 1
ATOM 5990 C C . SER A 1 733 ? 30.359 -2.076 -14.881 1.00 93.56 733 SER A C 1
ATOM 5992 O O . SER A 1 733 ? 30.118 -1.070 -14.219 1.00 93.56 733 SER A O 1
ATOM 5994 N N . LYS A 1 734 ? 30.905 -3.166 -14.329 1.00 90.62 734 LYS A N 1
ATOM 5995 C CA . LYS A 1 734 ? 31.253 -3.220 -12.904 1.00 90.62 734 LYS A CA 1
ATOM 5996 C C . LYS A 1 734 ? 32.355 -2.218 -12.571 1.00 90.62 734 LYS A C 1
ATOM 5998 O O . LYS A 1 734 ? 32.166 -1.400 -11.676 1.00 90.62 734 LYS A O 1
ATOM 6003 N N . GLU A 1 735 ? 33.449 -2.261 -13.320 1.00 91.12 735 GLU A N 1
ATOM 6004 C CA . GLU A 1 735 ? 34.617 -1.397 -13.129 1.00 91.12 735 GLU A CA 1
ATOM 6005 C C . GLU A 1 735 ? 34.265 0.079 -13.310 1.00 91.12 735 GLU A C 1
ATOM 6007 O O . GLU A 1 735 ? 34.663 0.929 -12.508 1.00 91.12 735 GLU A O 1
ATOM 6012 N N . PHE A 1 736 ? 33.446 0.399 -14.317 1.00 94.25 736 PHE A N 1
ATOM 6013 C CA . PHE A 1 736 ? 32.952 1.756 -14.499 1.00 94.25 736 PHE A CA 1
ATOM 6014 C C . PHE A 1 736 ? 32.115 2.207 -13.303 1.00 94.25 736 PHE A C 1
ATOM 6016 O O . PHE A 1 736 ? 32.310 3.313 -12.812 1.00 94.25 736 PHE A O 1
ATOM 6023 N N . LEU A 1 737 ? 31.185 1.389 -12.808 1.00 92.88 737 LEU A N 1
ATOM 6024 C CA . LEU A 1 737 ? 30.290 1.800 -11.724 1.00 92.88 737 LEU A CA 1
ATOM 6025 C C . LEU A 1 737 ? 31.021 2.035 -10.390 1.00 92.88 737 LEU A C 1
ATOM 6027 O O . LEU A 1 737 ? 30.525 2.821 -9.581 1.00 92.88 737 LEU A O 1
ATOM 6031 N N . THR A 1 738 ? 32.184 1.412 -10.179 1.00 91.31 738 THR A N 1
ATOM 6032 C CA . THR A 1 738 ? 32.993 1.528 -8.950 1.00 91.31 738 THR A CA 1
ATOM 6033 C C . THR A 1 738 ? 34.187 2.476 -9.045 1.00 91.31 738 THR A C 1
ATOM 6035 O O . THR A 1 738 ? 34.779 2.793 -8.016 1.00 91.31 738 THR A O 1
ATOM 6038 N N . SER A 1 739 ? 34.578 2.906 -10.243 1.00 90.75 739 SER A N 1
ATOM 6039 C CA . SER A 1 739 ? 35.686 3.850 -10.457 1.00 90.75 739 SER A CA 1
ATOM 6040 C C . SER A 1 739 ? 35.191 5.296 -10.527 1.00 90.75 739 SER A C 1
ATOM 6042 O O . SER A 1 739 ? 33.986 5.549 -10.537 1.00 90.75 739 SER A O 1
ATOM 6044 N N . ASP A 1 740 ? 36.110 6.251 -10.655 1.00 89.25 740 ASP A N 1
ATOM 6045 C CA . ASP A 1 740 ? 35.788 7.652 -10.967 1.00 89.25 740 ASP A CA 1
ATOM 6046 C C . ASP A 1 740 ? 35.916 7.954 -12.475 1.00 89.25 740 ASP A C 1
ATOM 6048 O O . ASP A 1 740 ? 35.883 9.105 -12.906 1.00 89.25 740 ASP A O 1
ATOM 6052 N N . ALA A 1 741 ? 35.999 6.903 -13.305 1.00 87.12 741 ALA A N 1
ATOM 6053 C CA . ALA A 1 741 ? 36.066 7.022 -14.757 1.00 87.12 741 ALA A CA 1
ATOM 6054 C C . ALA A 1 741 ? 34.830 7.735 -15.332 1.00 87.12 741 ALA A C 1
ATOM 6056 O O . ALA A 1 741 ? 33.702 7.526 -14.868 1.00 87.12 741 ALA A O 1
ATOM 6057 N N . THR A 1 742 ? 35.054 8.545 -16.370 1.00 81.62 742 THR A N 1
ATOM 6058 C CA . THR A 1 742 ? 34.028 9.351 -17.055 1.00 81.62 742 THR A CA 1
ATOM 6059 C C . THR A 1 742 ? 33.608 8.773 -18.408 1.00 81.62 742 THR A C 1
ATOM 6061 O O . THR A 1 742 ? 32.506 9.057 -18.874 1.00 81.62 742 THR A O 1
ATOM 6064 N N . ALA A 1 743 ? 34.446 7.937 -19.028 1.00 87.88 743 ALA A N 1
ATOM 6065 C CA . ALA A 1 743 ? 34.126 7.246 -20.272 1.00 87.88 743 ALA A CA 1
ATOM 6066 C C . ALA A 1 743 ? 33.141 6.098 -20.004 1.00 87.88 743 ALA A C 1
ATOM 6068 O O . ALA A 1 743 ? 33.476 5.125 -19.331 1.00 87.88 743 ALA A O 1
ATOM 6069 N N . ILE A 1 744 ? 31.913 6.232 -20.509 1.00 89.06 744 ILE A N 1
ATOM 6070 C CA . ILE A 1 744 ? 30.847 5.242 -20.322 1.00 89.06 744 ILE A CA 1
ATOM 6071 C C . ILE A 1 744 ? 31.114 4.051 -21.258 1.00 89.06 744 ILE A C 1
ATOM 6073 O O . ILE A 1 744 ? 31.187 4.269 -22.470 1.00 89.06 744 ILE A O 1
ATOM 6077 N N . PRO A 1 745 ? 31.233 2.809 -20.748 1.00 92.69 745 PRO A N 1
ATOM 6078 C CA . PRO A 1 745 ? 31.421 1.641 -21.600 1.00 92.69 745 PRO A CA 1
ATOM 6079 C C . PRO A 1 745 ? 30.175 1.384 -22.452 1.00 92.69 745 PRO A C 1
ATOM 6081 O O . PRO A 1 745 ? 29.055 1.712 -22.051 1.00 92.69 745 PRO A O 1
ATOM 6084 N N . ASN A 1 746 ? 30.369 0.779 -23.625 1.00 94.12 746 ASN A N 1
ATOM 6085 C CA . ASN A 1 746 ? 29.272 0.388 -24.501 1.00 94.12 746 ASN A CA 1
ATOM 6086 C C . ASN A 1 746 ? 28.883 -1.084 -24.250 1.00 94.12 746 ASN A C 1
ATOM 6088 O O . ASN A 1 746 ? 29.595 -1.983 -24.692 1.00 94.12 746 ASN A O 1
ATOM 6092 N N . PRO A 1 747 ? 27.752 -1.363 -23.580 1.00 93.75 747 PRO A N 1
ATOM 6093 C CA . PRO A 1 747 ? 27.332 -2.729 -23.284 1.00 93.75 747 PRO A CA 1
ATOM 6094 C C . PRO A 1 747 ? 26.674 -3.443 -24.473 1.00 93.75 747 PRO A C 1
ATOM 6096 O O . PRO A 1 747 ? 26.515 -4.660 -24.438 1.00 93.75 747 PRO A O 1
ATOM 6099 N N . ILE A 1 748 ? 26.287 -2.713 -25.525 1.00 94.00 748 ILE A N 1
ATOM 6100 C CA . ILE A 1 748 ? 25.541 -3.252 -26.675 1.00 94.00 748 ILE A CA 1
ATOM 6101 C C . ILE A 1 748 ? 26.358 -4.317 -27.418 1.00 94.00 748 ILE A C 1
ATOM 6103 O O . ILE A 1 748 ? 25.793 -5.303 -27.885 1.00 94.00 748 ILE A O 1
ATOM 6107 N N . SER A 1 749 ? 27.683 -4.154 -27.497 1.00 89.81 749 SER A N 1
ATOM 6108 C CA . SER A 1 749 ? 28.584 -5.110 -28.158 1.00 89.81 749 SER A CA 1
ATOM 6109 C C . SER A 1 749 ? 28.617 -6.484 -27.482 1.00 89.81 749 SER A C 1
ATOM 6111 O O . SER A 1 749 ? 28.878 -7.481 -28.145 1.00 89.81 749 SER A O 1
ATOM 6113 N N . HIS A 1 750 ? 28.322 -6.545 -26.183 1.00 90.88 750 HIS A N 1
ATOM 6114 C CA . HIS A 1 750 ? 28.310 -7.777 -25.391 1.00 90.88 750 HIS A CA 1
ATOM 6115 C C . HIS A 1 750 ? 26.923 -8.431 -25.317 1.00 90.88 750 HIS A C 1
ATOM 6117 O O . HIS A 1 750 ? 26.782 -9.546 -24.804 1.00 90.88 750 HIS A O 1
ATOM 6123 N N . ALA A 1 751 ? 25.884 -7.735 -25.780 1.00 94.62 751 ALA A N 1
ATOM 6124 C CA . ALA A 1 751 ? 24.508 -8.165 -25.623 1.00 94.62 751 ALA A CA 1
ATOM 6125 C C . ALA A 1 751 ? 24.071 -9.102 -26.751 1.00 94.62 751 ALA A C 1
ATOM 6127 O O . ALA A 1 751 ? 24.281 -8.839 -27.934 1.00 94.62 751 ALA A O 1
ATOM 6128 N N . LYS A 1 752 ? 23.387 -10.180 -26.365 1.00 96.69 752 LYS A N 1
ATOM 6129 C CA . LYS A 1 752 ? 22.723 -11.090 -27.300 1.00 96.69 752 LYS A CA 1
ATOM 6130 C C . LYS A 1 752 ? 21.427 -10.476 -27.818 1.00 96.69 752 LYS A C 1
ATOM 6132 O O . LYS A 1 752 ? 20.728 -9.772 -27.083 1.00 96.69 752 LYS A O 1
ATOM 6137 N N . THR A 1 753 ? 21.081 -10.790 -29.055 1.00 97.62 753 THR A N 1
ATOM 6138 C CA . THR A 1 753 ? 19.782 -10.466 -29.651 1.00 97.62 753 THR A CA 1
ATOM 6139 C C . THR A 1 753 ? 18.646 -11.205 -28.943 1.00 97.62 753 THR A C 1
ATOM 6141 O O . THR A 1 753 ? 18.844 -12.224 -28.266 1.00 97.62 753 THR A O 1
ATOM 6144 N N . CYS A 1 754 ? 17.420 -10.711 -29.097 1.00 96.38 754 CYS A N 1
ATOM 6145 C CA . CYS A 1 754 ? 16.240 -11.324 -28.495 1.00 96.38 754 CYS A CA 1
ATOM 6146 C C . CYS A 1 754 ? 16.007 -12.763 -28.987 1.00 96.38 754 CYS A C 1
ATOM 6148 O O . CYS A 1 754 ? 15.576 -13.602 -28.195 1.00 96.38 754 CYS A O 1
ATOM 6150 N N . ASN A 1 755 ? 16.360 -13.069 -30.241 1.00 95.94 755 ASN A N 1
ATOM 6151 C CA . ASN A 1 755 ? 16.237 -14.412 -30.813 1.00 95.94 755 ASN A CA 1
ATOM 6152 C C . ASN A 1 755 ? 17.309 -15.372 -30.275 1.00 95.94 755 ASN A C 1
ATOM 6154 O O . ASN A 1 755 ? 16.963 -16.466 -29.842 1.00 95.94 755 ASN A O 1
ATOM 6158 N N . GLU A 1 756 ? 18.571 -14.947 -30.146 1.00 96.94 756 GLU A N 1
ATOM 6159 C CA . GLU A 1 756 ? 19.608 -15.775 -29.501 1.00 96.94 756 GLU A CA 1
ATOM 6160 C C . GLU A 1 756 ? 19.267 -16.087 -28.033 1.00 96.94 756 GLU A C 1
ATOM 6162 O O . GLU A 1 756 ? 19.511 -17.191 -27.533 1.00 96.94 756 GLU A O 1
ATOM 6167 N N . ILE A 1 757 ? 18.687 -15.114 -27.321 1.00 97.38 757 ILE A N 1
ATOM 6168 C CA . ILE A 1 757 ? 18.174 -15.313 -25.958 1.00 97.38 757 ILE A CA 1
ATOM 6169 C C . ILE A 1 757 ? 17.016 -16.313 -25.957 1.00 97.38 757 ILE A C 1
ATOM 6171 O O . ILE A 1 757 ? 16.948 -17.164 -25.064 1.00 97.38 757 ILE A O 1
ATOM 6175 N N . PHE A 1 758 ? 16.111 -16.215 -26.930 1.00 96.94 758 PHE A N 1
ATOM 6176 C CA . PHE A 1 758 ? 14.973 -17.116 -27.056 1.00 96.94 758 PHE A CA 1
ATOM 6177 C C . PHE A 1 758 ? 15.411 -18.556 -27.336 1.00 96.94 758 PHE A C 1
ATOM 6179 O O . PHE A 1 758 ? 14.962 -19.463 -26.637 1.00 96.94 758 PHE A O 1
ATOM 6186 N N . ASP A 1 759 ? 16.346 -18.772 -28.260 1.00 96.06 759 ASP A N 1
ATOM 6187 C CA . ASP A 1 759 ? 16.879 -20.100 -28.585 1.00 96.06 759 ASP A CA 1
ATOM 6188 C C . ASP A 1 759 ? 17.587 -20.748 -27.398 1.00 96.06 759 ASP A C 1
ATOM 6190 O O . ASP A 1 759 ? 17.374 -21.927 -27.096 1.00 96.06 759 ASP A O 1
ATOM 6194 N N . TRP A 1 760 ? 18.375 -19.966 -26.657 1.00 96.00 760 TRP A N 1
ATOM 6195 C CA . TRP A 1 760 ? 18.955 -20.428 -25.400 1.00 96.00 760 TRP A CA 1
ATOM 6196 C C . TRP A 1 760 ? 17.874 -20.812 -24.379 1.00 96.00 760 TRP A C 1
ATOM 6198 O O . TRP A 1 760 ? 17.980 -21.850 -23.719 1.00 96.00 760 TRP A O 1
ATOM 6208 N N . TRP A 1 761 ? 16.832 -19.990 -24.231 1.00 97.00 761 TRP A N 1
ATOM 6209 C CA . TRP A 1 761 ? 15.751 -20.244 -23.281 1.00 97.00 761 TRP A CA 1
ATOM 6210 C C . TRP A 1 761 ? 14.922 -21.481 -23.650 1.00 97.00 761 TRP A C 1
ATOM 6212 O O . TRP A 1 761 ? 14.581 -22.243 -22.739 1.00 97.00 761 TRP A O 1
ATOM 6222 N N . LYS A 1 762 ? 14.654 -21.722 -24.944 1.00 95.31 762 LYS A N 1
ATOM 6223 C CA . LYS A 1 762 ? 13.920 -22.904 -25.432 1.00 95.31 762 LYS A CA 1
ATOM 6224 C C . LYS A 1 762 ? 14.561 -24.191 -24.912 1.00 95.31 762 LYS A C 1
ATOM 6226 O O . LYS A 1 762 ? 13.946 -24.907 -24.117 1.00 95.31 762 LYS A O 1
ATOM 6231 N N . LYS A 1 763 ? 15.847 -24.370 -25.227 1.00 93.25 763 LYS A N 1
ATOM 6232 C CA . LYS A 1 763 ? 16.653 -25.541 -24.842 1.00 93.25 763 LYS A CA 1
ATOM 6233 C C . LYS A 1 763 ? 16.839 -25.650 -23.327 1.00 93.25 763 LYS A C 1
ATOM 6235 O O . LYS A 1 763 ? 16.768 -26.724 -22.733 1.00 93.25 763 LYS A O 1
ATOM 6240 N N . ARG A 1 764 ? 17.108 -24.522 -22.655 1.00 94.31 764 ARG A N 1
ATOM 6241 C CA . ARG A 1 764 ? 17.476 -24.533 -21.230 1.00 94.31 764 ARG A CA 1
ATOM 6242 C C . ARG A 1 764 ? 16.284 -24.666 -20.285 1.00 94.31 764 ARG A C 1
ATOM 6244 O O . ARG A 1 764 ? 16.465 -25.186 -19.179 1.00 94.31 764 ARG A O 1
ATOM 6251 N N . TRP A 1 765 ? 15.123 -24.130 -20.655 1.00 95.00 765 TRP A N 1
ATOM 6252 C CA . TRP A 1 765 ? 14.001 -23.926 -19.735 1.00 95.00 765 TRP A CA 1
ATOM 6253 C C . TRP A 1 765 ? 12.657 -24.408 -20.267 1.00 95.00 765 TRP A C 1
ATOM 6255 O O . TRP A 1 765 ? 11.929 -25.021 -19.485 1.00 95.00 765 TRP A O 1
ATOM 6265 N N . ALA A 1 766 ? 12.311 -24.103 -21.520 1.00 94.88 766 ALA A N 1
ATOM 6266 C CA . ALA A 1 766 ? 10.974 -24.366 -22.048 1.00 94.88 766 ALA A CA 1
ATOM 6267 C C . ALA A 1 766 ? 10.720 -25.870 -22.207 1.00 94.88 766 ALA A C 1
ATOM 6269 O O . ALA A 1 766 ? 9.787 -26.384 -21.593 1.00 94.88 766 ALA A O 1
ATOM 6270 N N . GLU A 1 767 ? 11.607 -26.575 -22.919 1.00 93.94 767 GLU A N 1
ATOM 6271 C CA . GLU A 1 767 ? 11.512 -28.024 -23.171 1.00 93.94 767 GLU A CA 1
ATOM 6272 C C . GLU A 1 767 ? 11.445 -28.821 -21.864 1.00 93.94 767 GLU A C 1
ATOM 6274 O O . GLU A 1 767 ? 10.518 -29.592 -21.625 1.00 93.94 767 GLU A O 1
ATOM 6279 N N . GLN A 1 768 ? 12.394 -28.571 -20.955 1.00 92.62 768 GLN A N 1
ATOM 6280 C CA . GLN A 1 768 ? 12.476 -29.276 -19.671 1.00 92.62 768 GLN A CA 1
ATOM 6281 C C . GLN A 1 768 ? 11.213 -29.078 -18.827 1.00 92.62 768 GLN A C 1
ATOM 6283 O O . GLN A 1 768 ? 10.735 -30.008 -18.174 1.00 92.62 768 GLN A O 1
ATOM 6288 N N . ARG A 1 769 ? 10.669 -27.854 -18.815 1.00 94.00 769 ARG A N 1
ATOM 6289 C CA . ARG A 1 769 ? 9.469 -27.532 -18.041 1.00 94.00 769 ARG A CA 1
ATOM 6290 C C . ARG A 1 769 ? 8.230 -28.158 -18.651 1.00 94.00 769 ARG A C 1
ATOM 6292 O O . ARG A 1 769 ? 7.445 -28.729 -17.896 1.00 94.00 769 ARG A O 1
ATOM 6299 N N . PHE A 1 770 ? 8.080 -28.055 -19.967 1.00 93.69 770 PHE A N 1
ATOM 6300 C CA . PHE A 1 770 ? 6.959 -28.630 -20.689 1.00 93.69 770 PHE A CA 1
ATOM 6301 C C . PHE A 1 770 ? 6.929 -30.145 -20.487 1.00 93.69 770 PHE A C 1
ATOM 6303 O O . PHE A 1 770 ? 5.960 -30.650 -19.934 1.00 93.69 770 PHE A O 1
ATOM 6310 N N . ASN A 1 771 ? 8.036 -30.845 -20.757 1.00 93.00 771 ASN A N 1
ATOM 6311 C CA . ASN A 1 771 ? 8.142 -32.299 -20.582 1.00 93.00 771 ASN A CA 1
ATOM 6312 C C . ASN A 1 771 ? 7.843 -32.740 -19.142 1.00 93.00 771 ASN A C 1
ATOM 6314 O O . ASN A 1 771 ? 7.108 -33.702 -18.918 1.00 93.00 771 ASN A O 1
ATOM 6318 N N . HIS A 1 772 ? 8.353 -32.008 -18.145 1.00 93.50 772 HIS A N 1
ATOM 6319 C CA . HIS A 1 772 ? 8.053 -32.279 -16.739 1.00 93.50 772 HIS A CA 1
ATOM 6320 C C . HIS A 1 772 ? 6.565 -32.090 -16.402 1.00 93.50 772 HIS A C 1
ATOM 6322 O O . HIS A 1 772 ? 6.009 -32.867 -15.627 1.00 93.50 772 HIS A O 1
ATOM 6328 N N . LEU A 1 773 ? 5.908 -31.057 -16.936 1.00 93.69 773 LEU A N 1
ATOM 6329 C CA . LEU A 1 773 ? 4.481 -30.826 -16.703 1.00 93.69 773 LEU A CA 1
ATOM 6330 C C . LEU A 1 773 ? 3.607 -31.835 -17.448 1.00 93.69 773 LEU A C 1
ATOM 6332 O O . LEU A 1 773 ? 2.624 -32.291 -16.868 1.00 93.69 773 LEU A O 1
ATOM 6336 N N . THR A 1 774 ? 3.983 -32.215 -18.669 1.00 91.94 774 THR A N 1
ATOM 6337 C CA . THR A 1 774 ? 3.316 -33.251 -19.467 1.00 91.94 774 THR A CA 1
ATOM 6338 C C . THR A 1 774 ? 3.376 -34.597 -18.759 1.00 91.94 774 THR A C 1
ATOM 6340 O O . THR A 1 774 ? 2.332 -35.184 -18.502 1.00 91.94 774 THR A O 1
ATOM 6343 N N . LYS A 1 775 ? 4.565 -35.035 -18.313 1.00 93.81 775 LYS A N 1
ATOM 6344 C CA . LYS A 1 775 ? 4.734 -36.294 -17.560 1.00 93.81 775 LYS A CA 1
ATOM 6345 C C . LYS A 1 775 ? 3.866 -36.356 -16.297 1.00 93.81 775 LYS A C 1
ATOM 6347 O O . LYS A 1 775 ? 3.459 -37.429 -15.876 1.00 93.81 775 LYS A O 1
ATOM 6352 N N . ASN A 1 776 ? 3.590 -35.203 -15.691 1.00 91.69 776 ASN A N 1
ATOM 6353 C CA . ASN A 1 776 ? 2.803 -35.098 -14.466 1.00 91.69 776 ASN A CA 1
ATOM 6354 C C . ASN A 1 776 ? 1.332 -34.708 -14.700 1.00 91.69 776 ASN A C 1
ATOM 6356 O O . ASN A 1 776 ? 0.646 -34.429 -13.719 1.00 91.69 776 ASN A O 1
ATOM 6360 N N . ASN A 1 777 ? 0.858 -34.624 -15.951 1.00 88.00 777 ASN A N 1
ATOM 6361 C CA . ASN A 1 777 ? -0.491 -34.162 -16.313 1.00 88.00 777 ASN A CA 1
ATOM 6362 C C . ASN A 1 777 ? -0.883 -32.814 -15.673 1.00 88.00 777 ASN A C 1
ATOM 6364 O O . ASN A 1 777 ? -2.000 -32.620 -15.195 1.00 88.00 777 ASN A O 1
ATOM 6368 N N . LYS A 1 778 ? 0.059 -31.862 -15.641 1.00 90.69 778 LYS A N 1
ATOM 6369 C CA . LYS A 1 778 ? -0.087 -30.548 -14.983 1.00 90.69 778 LYS A CA 1
ATOM 6370 C C . LYS A 1 778 ? -0.091 -29.359 -15.946 1.00 90.69 778 LYS A C 1
ATOM 6372 O O . LYS A 1 778 ? 0.012 -28.227 -15.481 1.00 90.69 778 LYS A O 1
ATOM 6377 N N . LEU A 1 779 ? -0.173 -29.574 -17.260 1.00 88.75 779 LEU A N 1
ATOM 6378 C CA . LEU A 1 779 ? -0.221 -28.477 -18.235 1.00 88.75 779 LEU A CA 1
ATOM 6379 C C . LEU A 1 779 ? -1.461 -27.596 -18.028 1.00 88.75 779 LEU A C 1
ATOM 6381 O O . LEU A 1 779 ? -2.574 -28.090 -17.857 1.00 88.75 779 LEU A O 1
ATOM 6385 N N . GLN A 1 780 ? -1.274 -26.277 -18.074 1.00 86.75 780 GLN A N 1
ATOM 6386 C CA . GLN A 1 780 ? -2.380 -25.322 -18.033 1.00 86.75 780 GLN A CA 1
ATOM 6387 C C . GLN A 1 780 ? -2.930 -25.075 -19.437 1.00 86.75 780 GLN A C 1
ATOM 6389 O O . GLN A 1 780 ? -2.170 -24.796 -20.363 1.00 86.75 780 GLN A O 1
ATOM 6394 N N . GLN A 1 781 ? -4.256 -25.133 -19.575 1.00 73.19 781 GLN A N 1
ATOM 6395 C CA . GLN A 1 781 ? -4.960 -24.857 -20.833 1.00 73.19 781 GLN A CA 1
ATOM 6396 C C . GLN A 1 781 ? -5.505 -23.418 -20.932 1.00 73.19 781 GLN A C 1
ATOM 6398 O O . GLN A 1 781 ? -5.852 -22.975 -22.027 1.00 73.19 781 GLN A O 1
ATOM 6403 N N . LYS A 1 782 ? -5.608 -22.679 -19.814 1.00 57.03 782 LYS A N 1
ATOM 6404 C CA . LYS A 1 782 ? -6.141 -21.306 -19.762 1.00 57.03 782 LYS A CA 1
ATOM 6405 C C . LYS A 1 782 ? -5.327 -20.396 -18.860 1.00 57.03 782 LYS A C 1
ATOM 6407 O O . LYS A 1 782 ? -4.960 -20.856 -17.757 1.00 57.03 782 LYS A O 1
#

Organism: NCBI:txid1070528